Protein AF-0000000079853922 (afdb_homodimer)

Structure (mmCIF, N/CA/C/O backbone):
data_AF-0000000079853922-model_v1
#
loop_
_entity.id
_entity.type
_entity.pdbx_description
1 polymer 'Peptidase S8/S53 domain-containing protein'
#
loop_
_atom_site.group_PDB
_atom_site.id
_atom_site.type_symbol
_atom_site.label_atom_id
_atom_site.label_alt_id
_atom_site.label_comp_id
_atom_site.label_asym_id
_atom_site.label_entity_id
_atom_site.label_seq_id
_atom_site.pdbx_PDB_ins_code
_atom_site.Cartn_x
_atom_site.Cartn_y
_atom_site.Cartn_z
_atom_site.occupancy
_atom_site.B_iso_or_equiv
_atom_site.auth_seq_id
_atom_site.auth_comp_id
_atom_site.auth_asym_id
_atom_site.auth_atom_id
_atom_site.pdbx_PDB_model_num
ATOM 1 N N . MET A 1 1 ? 7.891 1.274 -28.938 1 81.56 1 MET A N 1
ATOM 2 C CA . MET A 1 1 ? 8.172 0.028 -29.641 1 81.56 1 MET A CA 1
ATOM 3 C C . MET A 1 1 ? 7.41 -0.036 -30.969 1 81.56 1 MET A C 1
ATOM 5 O O . MET A 1 1 ? 6.238 0.341 -31.031 1 81.56 1 MET A O 1
ATOM 9 N N . THR A 1 2 ? 8.117 -0.356 -32.031 1 81.31 2 THR A N 1
ATOM 10 C CA . THR A 1 2 ? 7.52 -0.467 -33.344 1 81.31 2 THR A CA 1
ATOM 11 C C . THR A 1 2 ? 7.25 -1.928 -33.719 1 81.31 2 THR A C 1
ATOM 13 O O . THR A 1 2 ? 7.727 -2.834 -33.031 1 81.31 2 THR A O 1
ATOM 16 N N . GLN A 1 3 ? 6.52 -2.18 -34.688 1 82.19 3 GLN A N 1
ATOM 17 C CA . GLN A 1 3 ? 6.23 -3.521 -35.188 1 82.19 3 GLN A CA 1
ATOM 18 C C . GLN A 1 3 ? 7.508 -4.246 -35.594 1 82.19 3 GLN A C 1
ATOM 20 O O . GLN A 1 3 ? 7.613 -5.465 -35.469 1 82.19 3 GLN A O 1
ATOM 25 N N . GLU A 1 4 ? 8.453 -3.459 -35.969 1 83.44 4 GLU A N 1
ATOM 26 C CA . GLU A 1 4 ? 9.711 -4.047 -36.406 1 83.44 4 GLU A CA 1
ATOM 27 C C . GLU A 1 4 ? 10.539 -4.555 -35.25 1 83.44 4 GLU A C 1
ATOM 29 O O . GLU A 1 4 ? 11.359 -5.461 -35.406 1 83.44 4 GLU A O 1
ATOM 34 N N . GLU A 1 5 ? 10.164 -4.07 -34.094 1 90.94 5 GLU A N 1
ATOM 35 C CA . GLU A 1 5 ? 11 -4.379 -32.938 1 90.94 5 GLU A CA 1
ATOM 36 C C . GLU A 1 5 ? 10.336 -5.41 -32.031 1 90.94 5 GLU A C 1
ATOM 38 O O . GLU A 1 5 ? 10.914 -5.82 -31.031 1 90.94 5 GLU A O 1
ATOM 43 N N . LYS A 1 6 ? 9.242 -5.914 -32.438 1 91.94 6 LYS A N 1
ATOM 44 C CA . LYS A 1 6 ? 8.445 -6.766 -31.562 1 91.94 6 LYS A CA 1
ATOM 45 C C . LYS A 1 6 ? 9.156 -8.086 -31.297 1 91.94 6 LYS A C 1
ATOM 47 O O . LYS A 1 6 ? 8.914 -8.734 -30.281 1 91.94 6 LYS A O 1
ATOM 52 N N . TYR A 1 7 ? 10.094 -8.461 -32.188 1 92.5 7 TYR A N 1
ATOM 53 C CA . TYR A 1 7 ? 10.789 -9.727 -32 1 92.5 7 TYR A CA 1
ATOM 54 C C . TYR A 1 7 ? 11.617 -9.727 -30.719 1 92.5 7 TYR A C 1
ATOM 56 O O . TYR A 1 7 ? 11.945 -10.781 -30.172 1 92.5 7 TYR A O 1
ATOM 64 N N . LYS A 1 8 ? 11.945 -8.578 -30.172 1 96 8 LYS A N 1
ATOM 65 C CA . LYS A 1 8 ? 12.766 -8.453 -28.984 1 96 8 LYS A CA 1
ATOM 66 C C . LYS A 1 8 ? 12.031 -8.977 -27.75 1 96 8 LYS A C 1
ATOM 68 O O . LYS A 1 8 ? 12.656 -9.297 -26.734 1 96 8 LYS A O 1
ATOM 73 N N . ILE A 1 9 ? 10.719 -9.062 -27.875 1 96.44 9 ILE A N 1
ATOM 74 C CA . ILE A 1 9 ? 9.883 -9.477 -26.75 1 96.44 9 ILE A CA 1
ATOM 75 C C . ILE A 1 9 ? 10.102 -10.953 -26.453 1 96.44 9 ILE A C 1
ATOM 77 O O . ILE A 1 9 ? 10.109 -11.375 -25.297 1 96.44 9 ILE A O 1
ATOM 81 N N . ILE A 1 10 ? 10.375 -11.758 -27.484 1 94.81 10 ILE A N 1
ATOM 82 C CA . ILE A 1 10 ? 10.453 -13.203 -27.297 1 94.81 10 ILE A CA 1
ATOM 83 C C . ILE A 1 10 ? 11.883 -13.68 -27.531 1 94.81 10 ILE A C 1
ATOM 85 O O . ILE A 1 10 ? 12.234 -14.812 -27.188 1 94.81 10 ILE A O 1
ATOM 89 N N . ASN A 1 11 ? 12.781 -12.828 -28.094 1 95.69 11 ASN A N 1
ATOM 90 C CA . ASN A 1 11 ? 14.141 -13.195 -28.484 1 95.69 11 ASN A CA 1
ATOM 91 C C . ASN A 1 11 ? 15.055 -13.289 -27.266 1 95.69 11 ASN A C 1
ATOM 93 O O . ASN A 1 11 ? 15.133 -12.352 -26.469 1 95.69 11 ASN A O 1
ATOM 97 N N . ASN A 1 12 ? 15.758 -14.367 -27.141 1 96.69 12 ASN A N 1
ATOM 98 C CA . ASN A 1 12 ? 16.609 -14.633 -25.984 1 96.69 12 ASN A CA 1
ATOM 99 C C . ASN A 1 12 ? 17.891 -13.805 -26.031 1 96.69 12 ASN A C 1
ATOM 101 O O . ASN A 1 12 ? 18.609 -13.711 -25.031 1 96.69 12 ASN A O 1
ATOM 105 N N . ASP A 1 13 ? 18.141 -13.141 -27.094 1 96.44 13 ASP A N 1
ATOM 106 C CA . ASP A 1 13 ? 19.297 -12.266 -27.188 1 96.44 13 ASP A CA 1
ATOM 107 C C . ASP A 1 13 ? 19.031 -10.922 -26.5 1 96.44 13 ASP A C 1
ATOM 109 O O . ASP A 1 13 ? 19.953 -10.117 -26.344 1 96.44 13 ASP A O 1
ATOM 113 N N . TYR A 1 14 ? 17.797 -10.758 -26.125 1 97.12 14 TYR A N 1
ATOM 114 C CA . TYR A 1 14 ? 17.406 -9.57 -25.375 1 97.12 14 TYR A CA 1
ATOM 115 C C . TYR A 1 14 ? 16.844 -9.945 -24 1 97.12 14 TYR A C 1
ATOM 117 O O . TYR A 1 14 ? 16.219 -10.992 -23.844 1 97.12 14 TYR A O 1
ATOM 125 N N . THR A 1 15 ? 17.156 -9.133 -23.016 1 97.62 15 THR A N 1
ATOM 126 C CA . THR A 1 15 ? 16.578 -9.312 -21.688 1 97.62 15 THR A CA 1
ATOM 127 C C . THR A 1 15 ? 15.531 -8.242 -21.406 1 97.62 15 THR A C 1
ATOM 129 O O . THR A 1 15 ? 15.492 -7.211 -22.078 1 97.62 15 THR A O 1
ATOM 132 N N . ASP A 1 16 ? 14.586 -8.586 -20.594 1 98.12 16 ASP A N 1
ATOM 133 C CA . ASP A 1 16 ? 13.547 -7.66 -20.172 1 98.12 16 ASP A CA 1
ATOM 134 C C . ASP A 1 16 ? 13.93 -6.977 -18.859 1 98.12 16 ASP A C 1
ATOM 136 O O . ASP A 1 16 ? 14.281 -7.645 -17.875 1 98.12 16 ASP A O 1
ATOM 140 N N . LEU A 1 17 ? 13.859 -5.641 -18.797 1 97.69 17 LEU A N 1
ATOM 141 C CA . LEU A 1 17 ? 14.148 -4.883 -17.578 1 97.69 17 LEU A CA 1
ATOM 142 C C . LEU A 1 17 ? 13.016 -3.908 -17.266 1 97.69 17 LEU A C 1
ATOM 144 O O . LEU A 1 17 ? 12.484 -3.258 -18.172 1 97.69 17 LEU A O 1
ATOM 148 N N . TYR A 1 18 ? 12.68 -3.805 -16.031 1 96.06 18 TYR A N 1
ATOM 149 C CA . TYR A 1 18 ? 11.625 -2.885 -15.609 1 96.06 18 TYR A CA 1
ATOM 150 C C . TYR A 1 18 ? 12.125 -1.445 -15.617 1 96.06 18 TYR A C 1
ATOM 152 O O . TYR A 1 18 ? 13.258 -1.172 -15.211 1 96.06 18 TYR A O 1
ATOM 160 N N . ILE A 1 19 ? 11.281 -0.617 -16.094 1 92.88 19 ILE A N 1
ATOM 161 C CA . ILE A 1 19 ? 11.406 0.821 -15.883 1 92.88 19 ILE A CA 1
ATOM 162 C C . ILE A 1 19 ? 10.18 1.348 -15.141 1 92.88 19 ILE A C 1
ATOM 164 O O . ILE A 1 19 ? 9.055 1.264 -15.648 1 92.88 19 ILE A O 1
ATOM 168 N N . GLU A 1 20 ? 10.398 1.761 -13.969 1 87.38 20 GLU A N 1
ATOM 169 C CA . GLU A 1 20 ? 9.328 2.457 -13.258 1 87.38 20 GLU A CA 1
ATOM 170 C C . GLU A 1 20 ? 9.328 3.949 -13.578 1 87.38 20 GLU A C 1
ATOM 172 O O . GLU A 1 20 ? 9.914 4.75 -12.852 1 87.38 20 GLU A O 1
ATOM 177 N N . HIS A 1 21 ? 8.57 4.332 -14.602 1 84 21 HIS A N 1
ATOM 178 C CA . HIS A 1 21 ? 8.672 5.684 -15.141 1 84 21 HIS A CA 1
ATOM 179 C C . HIS A 1 21 ? 7.641 6.605 -14.508 1 84 21 HIS A C 1
ATOM 181 O O . HIS A 1 21 ? 7.812 7.828 -14.5 1 84 21 HIS A O 1
ATOM 187 N N . ASN A 1 22 ? 6.598 6.02 -13.945 1 75.19 22 ASN A N 1
ATOM 188 C CA . ASN A 1 22 ? 5.559 6.812 -13.297 1 75.19 22 ASN A CA 1
ATOM 189 C C . ASN A 1 22 ? 5.211 8.055 -14.109 1 75.19 22 ASN A C 1
ATOM 191 O O . ASN A 1 22 ? 5.207 9.164 -13.586 1 75.19 22 ASN A O 1
ATOM 195 N N . ARG A 1 23 ? 5.047 7.98 -15.305 1 71.81 23 ARG A N 1
ATOM 196 C CA . ARG A 1 23 ? 4.625 8.984 -16.281 1 71.81 23 ARG A CA 1
ATOM 197 C C . ARG A 1 23 ? 5.742 9.992 -16.531 1 71.81 23 ARG A C 1
ATOM 199 O O . ARG A 1 23 ? 5.508 11.039 -17.156 1 71.81 23 ARG A O 1
ATOM 206 N N . ASN A 1 24 ? 6.898 9.773 -16 1 74.44 24 ASN A N 1
ATOM 207 C CA . ASN A 1 24 ? 8.055 10.602 -16.312 1 74.44 24 ASN A CA 1
ATOM 208 C C . ASN A 1 24 ? 8.828 10.062 -17.516 1 74.44 24 ASN A C 1
ATOM 210 O O . ASN A 1 24 ? 9.586 9.102 -17.391 1 74.44 24 ASN A O 1
ATOM 214 N N . GLU A 1 25 ? 8.773 10.734 -18.547 1 78.19 25 GLU A N 1
ATOM 215 C CA . GLU A 1 25 ? 9.344 10.273 -19.812 1 78.19 25 GLU A CA 1
ATOM 216 C C . GLU A 1 25 ? 10.867 10.234 -19.75 1 78.19 25 GLU A C 1
ATOM 218 O O . GLU A 1 25 ? 11.508 9.461 -20.469 1 78.19 25 GLU A O 1
ATOM 223 N N . LYS A 1 26 ? 11.406 10.953 -18.891 1 76.62 26 LYS A N 1
ATOM 224 C CA . LYS A 1 26 ? 12.859 11.008 -18.781 1 76.62 26 LYS A CA 1
ATOM 225 C C . LYS A 1 26 ? 13.43 9.688 -18.281 1 76.62 26 LYS A C 1
ATOM 227 O O . LYS A 1 26 ? 14.57 9.336 -18.578 1 76.62 26 LYS A O 1
ATOM 232 N N . LEU A 1 27 ? 12.594 9.008 -17.625 1 81.25 27 LEU A N 1
ATOM 233 C CA . LEU A 1 27 ? 13.055 7.762 -17.031 1 81.25 27 LEU A CA 1
ATOM 234 C C . LEU A 1 27 ? 13 6.617 -18.031 1 81.25 27 LEU A C 1
ATOM 236 O O . LEU A 1 27 ? 13.594 5.559 -17.812 1 81.25 27 LEU A O 1
ATOM 240 N N . LEU A 1 28 ? 12.391 6.848 -19.141 1 87.94 28 LEU A N 1
ATOM 241 C CA . LEU A 1 28 ? 12.203 5.789 -20.125 1 87.94 28 LEU A CA 1
ATOM 242 C C . LEU A 1 28 ? 13.516 5.461 -20.828 1 87.94 28 LEU A C 1
ATOM 244 O O . LEU A 1 28 ? 13.656 4.395 -21.438 1 87.94 28 LEU A O 1
ATOM 248 N N . ASN A 1 29 ? 14.539 6.336 -20.688 1 86.12 29 ASN A N 1
ATOM 249 C CA . ASN A 1 29 ? 15.82 6.121 -21.359 1 86.12 29 ASN A CA 1
ATOM 250 C C . ASN A 1 29 ? 16.891 5.66 -20.375 1 86.12 29 ASN A C 1
ATOM 252 O O . ASN A 1 29 ? 18.078 5.902 -20.578 1 86.12 29 ASN A O 1
ATOM 256 N N . ARG A 1 30 ? 16.516 4.941 -19.453 1 86.31 30 ARG A N 1
ATOM 257 C CA . ARG A 1 30 ? 17.375 4.516 -18.344 1 86.31 30 ARG A CA 1
ATOM 258 C C . ARG A 1 30 ? 18.453 3.549 -18.844 1 86.31 30 ARG A C 1
ATOM 260 O O . ARG A 1 30 ? 19.562 3.518 -18.297 1 86.31 30 ARG A O 1
ATOM 267 N N . PHE A 1 31 ? 18.094 2.73 -19.859 1 91.25 31 PHE A N 1
ATOM 268 C CA . PHE A 1 31 ? 19.016 1.698 -20.328 1 91.25 31 PHE A CA 1
ATOM 269 C C . PHE A 1 31 ? 19.516 2.016 -21.719 1 91.25 31 PHE A C 1
ATOM 271 O O . PHE A 1 31 ? 18.719 2.172 -22.656 1 91.25 31 PHE A O 1
ATOM 278 N N . PRO A 1 32 ? 20.797 2.088 -21.875 1 85.5 32 PRO A N 1
ATOM 279 C CA . PRO A 1 32 ? 21.359 2.369 -23.203 1 85.5 32 PRO A CA 1
ATOM 280 C C . PRO A 1 32 ? 20.969 1.316 -24.234 1 85.5 32 PRO A C 1
ATOM 282 O O . PRO A 1 32 ? 21.031 0.117 -23.969 1 85.5 32 PRO A O 1
ATOM 285 N N . GLY A 1 33 ? 20.531 1.77 -25.406 1 85.69 33 GLY A N 1
ATOM 286 C CA . GLY A 1 33 ? 20.219 0.858 -26.5 1 85.69 33 GLY A CA 1
ATOM 287 C C . GLY A 1 33 ? 18.922 0.102 -26.297 1 85.69 33 GLY A C 1
ATOM 288 O O . GLY A 1 33 ? 18.641 -0.872 -27 1 85.69 33 GLY A O 1
ATOM 289 N N . ALA A 1 34 ? 18.141 0.57 -25.422 1 93.31 34 ALA A N 1
ATOM 290 C CA . ALA A 1 34 ? 16.938 -0.164 -25.047 1 93.31 34 ALA A CA 1
ATOM 291 C C . ALA A 1 34 ? 15.773 0.194 -25.969 1 93.31 34 ALA A C 1
ATOM 293 O O . ALA A 1 34 ? 15.719 1.301 -26.516 1 93.31 34 ALA A O 1
ATOM 294 N N . THR A 1 35 ? 14.93 -0.746 -26.312 1 95.62 35 THR A N 1
ATOM 295 C CA . THR A 1 35 ? 13.586 -0.524 -26.828 1 95.62 35 THR A CA 1
ATOM 296 C C . THR A 1 35 ? 12.562 -0.535 -25.688 1 95.62 35 THR A C 1
ATOM 298 O O . THR A 1 35 ? 12.398 -1.547 -25.016 1 95.62 35 THR A O 1
ATOM 301 N N . THR A 1 36 ? 11.93 0.55 -25.531 1 95.5 36 THR A N 1
ATOM 302 C CA . THR A 1 36 ? 11.016 0.705 -24.406 1 95.5 36 THR A CA 1
ATOM 303 C C . THR A 1 36 ? 9.586 0.366 -24.812 1 95.5 36 THR A C 1
ATOM 305 O O . THR A 1 36 ? 9.109 0.815 -25.859 1 95.5 36 THR A O 1
ATOM 308 N N . HIS A 1 37 ? 8.969 -0.46 -24.062 1 96.19 37 HIS A N 1
ATOM 309 C CA . HIS A 1 37 ? 7.59 -0.913 -24.234 1 96.19 37 HIS A CA 1
ATOM 310 C C . HIS A 1 37 ? 6.738 -0.54 -23.031 1 96.19 37 HIS A C 1
ATOM 312 O O . HIS A 1 37 ? 6.797 -1.203 -21.984 1 96.19 37 HIS A O 1
ATOM 318 N N . ILE A 1 38 ? 5.914 0.5 -23.156 1 94.5 38 ILE A N 1
ATOM 319 C CA . ILE A 1 38 ? 5.141 1.031 -22.031 1 94.5 38 ILE A CA 1
ATOM 320 C C . ILE A 1 38 ? 3.963 0.107 -21.734 1 94.5 38 ILE A C 1
ATOM 322 O O . ILE A 1 38 ? 3.164 -0.2 -22.625 1 94.5 38 ILE A O 1
ATOM 326 N N . ILE A 1 39 ? 3.82 -0.369 -20.531 1 93.88 39 ILE A N 1
ATOM 327 C CA . ILE A 1 39 ? 2.719 -1.229 -20.109 1 93.88 39 ILE A CA 1
ATOM 328 C C . ILE A 1 39 ? 1.538 -0.373 -19.656 1 93.88 39 ILE A C 1
ATOM 330 O O . ILE A 1 39 ? 0.407 -0.578 -20.109 1 93.88 39 ILE A O 1
ATOM 334 N N . ASN A 1 40 ? 1.861 0.572 -18.797 1 88.44 40 ASN A N 1
ATOM 335 C CA . ASN A 1 40 ? 0.858 1.459 -18.219 1 88.44 40 ASN A CA 1
ATOM 336 C C . ASN A 1 40 ? 1.485 2.746 -17.688 1 88.44 40 ASN A C 1
ATOM 338 O O . ASN A 1 40 ? 2.594 3.109 -18.078 1 88.44 40 ASN A O 1
ATOM 342 N N . ALA A 1 41 ? 0.818 3.418 -16.859 1 78.38 41 ALA A N 1
ATOM 343 C CA . ALA A 1 41 ? 1.266 4.73 -16.406 1 78.38 41 ALA A CA 1
ATOM 344 C C . ALA A 1 41 ? 2.453 4.602 -15.453 1 78.38 41 ALA A C 1
ATOM 346 O O . ALA A 1 41 ? 3.209 5.559 -15.258 1 78.38 41 ALA A O 1
ATOM 347 N N . ARG A 1 42 ? 2.709 3.422 -14.891 1 83.5 42 ARG A N 1
ATOM 348 C CA . ARG A 1 42 ? 3.746 3.25 -13.883 1 83.5 42 ARG A CA 1
ATOM 349 C C . ARG A 1 42 ? 4.953 2.512 -14.453 1 83.5 42 ARG A C 1
ATOM 351 O O . ARG A 1 42 ? 6.098 2.879 -14.18 1 83.5 42 ARG A O 1
ATOM 358 N N . TYR A 1 43 ? 4.688 1.486 -15.281 1 91.56 43 TYR A N 1
ATOM 359 C CA . TYR A 1 43 ? 5.781 0.596 -15.648 1 91.56 43 TYR A CA 1
ATOM 360 C C . TYR A 1 43 ? 5.961 0.542 -17.156 1 91.56 43 TYR A C 1
ATOM 362 O O . TYR A 1 43 ? 4.988 0.633 -17.906 1 91.56 43 TYR A O 1
ATOM 370 N N . ALA A 1 44 ? 7.121 0.404 -17.578 1 95.44 44 ALA A N 1
ATOM 371 C CA . ALA A 1 44 ? 7.543 0.019 -18.922 1 95.44 44 ALA A CA 1
ATOM 372 C C . ALA A 1 44 ? 8.586 -1.089 -18.875 1 95.44 44 ALA A C 1
ATOM 374 O O . ALA A 1 44 ? 9.18 -1.352 -17.828 1 95.44 44 ALA A O 1
ATOM 375 N N . ILE A 1 45 ? 8.703 -1.8 -19.922 1 97.12 45 ILE A N 1
ATOM 376 C CA . ILE A 1 45 ? 9.75 -2.809 -20.06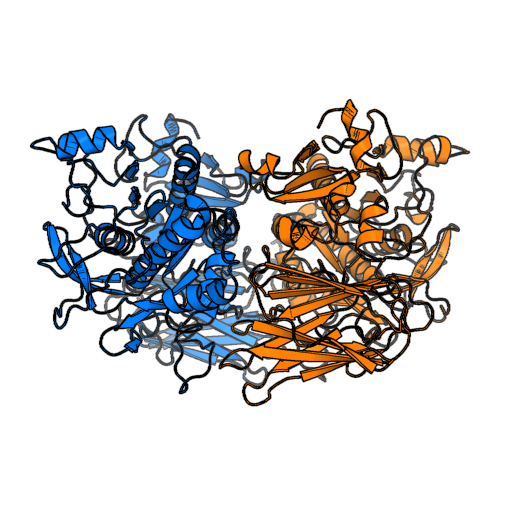2 1 97.12 45 ILE A CA 1
ATOM 377 C C . ILE A 1 45 ? 10.766 -2.359 -21.109 1 97.12 45 ILE A C 1
ATOM 379 O O . ILE A 1 45 ? 10.391 -1.943 -22.203 1 97.12 45 ILE A O 1
ATOM 383 N N . ALA A 1 46 ? 11.984 -2.438 -20.75 1 97.19 46 ALA A N 1
ATOM 384 C CA . ALA A 1 46 ? 13.078 -2.221 -21.688 1 97.19 46 ALA A CA 1
ATOM 385 C C . ALA A 1 46 ? 13.625 -3.547 -22.219 1 97.19 46 ALA A C 1
ATOM 387 O O . ALA A 1 46 ? 13.977 -4.43 -21.422 1 97.19 46 ALA A O 1
ATOM 388 N N . TYR A 1 47 ? 13.602 -3.705 -23.484 1 97.88 47 TYR A N 1
ATOM 389 C CA . TYR A 1 47 ? 14.305 -4.816 -24.125 1 97.88 47 TYR A CA 1
ATOM 390 C C . TYR A 1 47 ? 15.727 -4.418 -24.484 1 97.88 47 TYR A C 1
ATOM 392 O O . TYR A 1 47 ? 15.93 -3.562 -25.359 1 97.88 47 TYR A O 1
ATOM 400 N N . VAL A 1 48 ? 16.672 -5.078 -23.828 1 97.19 48 VAL A N 1
ATOM 401 C CA . VAL A 1 48 ? 18.078 -4.703 -23.953 1 97.19 48 VAL A CA 1
ATOM 402 C C . VAL A 1 48 ? 18.906 -5.926 -24.328 1 97.19 48 VAL A C 1
ATOM 404 O O . VAL A 1 48 ? 18.594 -7.047 -23.922 1 97.19 48 VAL A O 1
ATOM 407 N N . PRO A 1 49 ? 19.938 -5.676 -25.125 1 96.62 49 PRO A N 1
ATOM 408 C CA . PRO A 1 49 ? 20.797 -6.816 -25.438 1 96.62 49 PRO A CA 1
ATOM 409 C C . PRO A 1 49 ? 21.297 -7.52 -24.172 1 96.62 49 PRO A C 1
ATOM 411 O O . PRO A 1 49 ? 21.625 -6.863 -23.188 1 96.62 49 PRO A O 1
ATOM 414 N N . VAL A 1 50 ? 21.406 -8.852 -24.25 1 96.25 50 VAL A N 1
ATOM 415 C CA . VAL A 1 50 ? 21.609 -9.719 -23.094 1 96.25 50 VAL A CA 1
ATOM 416 C C . VAL A 1 50 ? 22.969 -9.43 -22.469 1 96.25 50 VAL A C 1
ATOM 418 O O . VAL A 1 50 ? 23.188 -9.688 -21.281 1 96.25 50 VAL A O 1
ATOM 421 N N . ASP A 1 51 ? 23.875 -8.789 -23.078 1 95.12 51 ASP A N 1
ATOM 422 C CA . ASP A 1 51 ? 25.219 -8.516 -22.578 1 95.12 51 ASP A CA 1
ATOM 423 C C . ASP A 1 51 ? 25.188 -7.594 -21.359 1 95.12 51 ASP A C 1
ATOM 425 O O . ASP A 1 51 ? 26.156 -7.523 -20.609 1 95.12 51 ASP A O 1
ATOM 429 N N . ILE A 1 52 ? 24.062 -6.957 -21.219 1 95.25 52 ILE A N 1
ATOM 430 C CA . ILE A 1 52 ? 23.906 -6.043 -20.094 1 95.25 52 ILE A CA 1
ATOM 431 C C . ILE A 1 52 ? 23.938 -6.832 -18.781 1 95.25 52 ILE A C 1
ATOM 433 O O . ILE A 1 52 ? 24.266 -6.285 -17.719 1 95.25 52 ILE A O 1
ATOM 437 N N . LEU A 1 53 ? 23.547 -8.148 -18.844 1 94.88 53 LEU A N 1
ATOM 438 C CA . LEU A 1 53 ? 23.5 -9 -17.656 1 94.88 53 LEU A CA 1
ATOM 439 C C . LEU A 1 53 ? 24.891 -9.531 -17.312 1 94.88 53 LEU A C 1
ATOM 441 O O . LEU A 1 53 ? 25.125 -10.742 -17.344 1 94.88 53 LEU A O 1
ATOM 445 N N . ASP A 1 54 ? 25.719 -8.609 -16.891 1 92.19 54 ASP A N 1
ATOM 446 C CA . ASP A 1 54 ? 27.047 -9.008 -16.469 1 92.19 54 ASP A CA 1
ATOM 447 C C . ASP A 1 54 ? 27.156 -9.039 -14.953 1 92.19 54 ASP A C 1
ATOM 449 O O . ASP A 1 54 ? 26.141 -8.961 -14.25 1 92.19 54 ASP A O 1
ATOM 453 N N . LYS A 1 55 ? 28.312 -9.289 -14.406 1 89.94 55 LYS A N 1
ATOM 454 C CA . LYS A 1 55 ? 28.516 -9.477 -12.977 1 89.94 55 LYS A CA 1
ATOM 455 C C . LYS A 1 55 ? 28.234 -8.188 -12.211 1 89.94 55 LYS A C 1
ATOM 457 O O . LYS A 1 55 ? 28.016 -8.219 -10.992 1 89.94 55 LYS A O 1
ATOM 462 N N . ASN A 1 56 ? 28.188 -7.031 -12.938 1 91.56 56 ASN A N 1
ATOM 463 C CA . ASN A 1 56 ? 27.984 -5.742 -12.281 1 91.56 56 ASN A CA 1
ATOM 464 C C . ASN A 1 56 ? 26.562 -5.246 -12.422 1 91.56 56 ASN A C 1
ATOM 466 O O . ASN A 1 56 ? 26.234 -4.141 -11.992 1 91.56 56 ASN A O 1
ATOM 470 N N . PHE A 1 57 ? 25.734 -6.078 -12.953 1 93.06 57 PHE A N 1
ATOM 471 C CA . PHE A 1 57 ? 24.406 -5.625 -13.328 1 93.06 57 PHE A CA 1
ATOM 472 C C . PHE A 1 57 ? 23.656 -5.094 -12.117 1 93.06 57 PHE A C 1
ATOM 474 O O . PHE A 1 57 ? 23.094 -3.994 -12.148 1 93.06 57 PHE A O 1
ATOM 481 N N . ILE A 1 58 ? 23.672 -5.836 -11.055 1 92.56 58 ILE A N 1
ATOM 482 C CA . ILE A 1 58 ? 22.875 -5.48 -9.883 1 92.56 58 ILE A CA 1
ATOM 483 C C . ILE A 1 58 ? 23.391 -4.172 -9.281 1 92.56 58 ILE A C 1
ATOM 485 O O . ILE A 1 58 ? 22.609 -3.326 -8.852 1 92.56 58 ILE A O 1
ATOM 489 N N . ARG A 1 59 ? 24.641 -4.055 -9.25 1 87.75 59 ARG A N 1
ATOM 490 C CA . ARG A 1 59 ? 25.25 -2.836 -8.727 1 87.75 59 ARG A CA 1
ATOM 491 C C . ARG A 1 59 ? 24.859 -1.624 -9.562 1 87.75 59 ARG A C 1
ATOM 493 O O . ARG A 1 59 ? 24.578 -0.553 -9.023 1 87.75 59 ARG A O 1
ATOM 500 N N . LYS A 1 60 ? 24.828 -1.846 -10.875 1 86.81 60 LYS A N 1
ATOM 501 C CA . LYS A 1 60 ? 24.625 -0.741 -11.812 1 86.81 60 LYS A CA 1
ATOM 502 C C . LYS A 1 60 ? 23.156 -0.359 -11.906 1 86.81 60 LYS A C 1
ATOM 504 O O . LYS A 1 60 ? 22.812 0.825 -11.984 1 86.81 60 LYS A O 1
ATOM 509 N N . TYR A 1 61 ? 22.281 -1.37 -11.891 1 89.44 61 TYR A N 1
ATOM 510 C CA . TYR A 1 61 ? 20.906 -1.073 -12.281 1 89.44 61 TYR A CA 1
ATOM 511 C C . TYR A 1 61 ? 19.922 -1.483 -11.195 1 89.44 61 TYR A C 1
ATOM 513 O O . TYR A 1 61 ? 18.766 -1.093 -11.227 1 89.44 61 TYR A O 1
ATOM 521 N N . GLY A 1 62 ? 20.375 -2.258 -10.242 1 90.25 62 GLY A N 1
ATOM 522 C CA . GLY A 1 62 ? 19.516 -2.631 -9.133 1 90.25 62 GLY A CA 1
ATOM 523 C C . GLY A 1 62 ? 18.828 -3.967 -9.336 1 90.25 62 GLY A C 1
ATOM 524 O O . GLY A 1 62 ? 18.516 -4.34 -10.469 1 90.25 62 GLY A O 1
ATOM 525 N N . TYR A 1 63 ? 18.484 -4.602 -8.266 1 93.69 63 TYR A N 1
ATOM 526 C CA . TYR A 1 63 ? 17.844 -5.914 -8.258 1 93.69 63 TYR A CA 1
ATOM 527 C C . TYR A 1 63 ? 16.422 -5.828 -8.766 1 93.69 63 TYR A C 1
ATOM 529 O O . TYR A 1 63 ? 15.953 -6.711 -9.492 1 93.69 63 TYR A O 1
ATOM 537 N N . SER A 1 64 ? 15.758 -4.746 -8.508 1 90.75 64 SER A N 1
ATOM 538 C CA . SER A 1 64 ? 14.328 -4.609 -8.781 1 90.75 64 SER A CA 1
ATOM 539 C C . SER A 1 64 ? 14.07 -4.359 -10.258 1 90.75 64 SER A C 1
ATOM 541 O O . SER A 1 64 ? 12.914 -4.375 -10.703 1 90.75 64 SER A O 1
ATOM 543 N N . THR A 1 65 ? 15.094 -4.16 -11.016 1 94.06 65 THR A N 1
ATOM 544 C CA . THR A 1 65 ? 14.914 -3.953 -12.445 1 94.06 65 THR A CA 1
ATOM 545 C C . THR A 1 65 ? 14.703 -5.285 -13.164 1 94.06 65 THR A C 1
ATOM 547 O O . THR A 1 65 ? 14.203 -5.316 -14.289 1 94.06 65 THR A O 1
ATOM 550 N N . LEU A 1 66 ? 15.109 -6.332 -12.508 1 96.62 66 LEU A N 1
ATOM 551 C CA . LEU A 1 66 ? 14.945 -7.656 -13.102 1 96.62 66 LEU A CA 1
ATOM 552 C C . LEU A 1 66 ? 13.562 -8.219 -12.805 1 96.62 66 LEU A C 1
ATOM 554 O O . LEU A 1 66 ? 13.07 -8.117 -11.68 1 96.62 66 LEU A O 1
ATOM 558 N N . PRO A 1 67 ? 12.945 -8.773 -13.812 1 97.81 67 PRO A N 1
ATOM 559 C CA . PRO A 1 67 ? 11.727 -9.523 -13.523 1 97.81 67 PRO A CA 1
ATOM 560 C C . PRO A 1 67 ? 11.961 -10.68 -12.555 1 97.81 67 PRO A C 1
ATOM 562 O O . PRO A 1 67 ? 13.008 -11.328 -12.602 1 97.81 67 PRO A O 1
ATOM 565 N N . ARG A 1 68 ? 10.992 -10.891 -11.719 1 97.75 68 ARG A N 1
ATOM 566 C CA . ARG A 1 68 ? 11.016 -12.086 -10.883 1 97.75 68 ARG A CA 1
ATOM 567 C C . ARG A 1 68 ? 10.508 -13.305 -11.648 1 97.75 68 ARG A C 1
ATOM 569 O O . ARG A 1 68 ? 9.711 -13.164 -12.586 1 97.75 68 ARG A O 1
ATOM 576 N N . LEU A 1 69 ? 10.969 -14.422 -11.258 1 98.62 69 LEU A N 1
ATOM 577 C CA . LEU A 1 69 ? 10.602 -15.664 -11.922 1 98.62 69 LEU A CA 1
ATOM 578 C C . LEU A 1 69 ? 9.633 -16.469 -11.07 1 98.62 69 LEU A C 1
ATOM 580 O O . LEU A 1 69 ? 9.828 -16.594 -9.859 1 98.62 69 LEU A O 1
ATOM 584 N N . TYR A 1 70 ? 8.609 -16.984 -11.688 1 98.62 70 TYR A N 1
ATOM 585 C CA . TYR A 1 70 ? 7.492 -17.609 -11 1 98.62 70 TYR A CA 1
ATOM 586 C C . TYR A 1 70 ? 7.371 -19.078 -11.391 1 98.62 70 TYR A C 1
ATOM 588 O O . TYR A 1 70 ? 7.57 -19.438 -12.555 1 98.62 70 TYR A O 1
ATOM 596 N N . GLY A 1 71 ? 7.059 -19.906 -10.406 1 98.25 71 GLY A N 1
ATOM 597 C CA . GLY A 1 71 ? 6.73 -21.312 -10.609 1 98.25 71 GLY A CA 1
ATOM 598 C C . GLY A 1 71 ? 5.293 -21.641 -10.258 1 98.25 71 GLY A C 1
ATOM 599 O O . GLY A 1 71 ? 4.539 -20.766 -9.812 1 98.25 71 GLY A O 1
ATOM 600 N N . LEU A 1 72 ? 4.906 -22.859 -10.492 1 97.75 72 LEU A N 1
ATOM 601 C CA . LEU A 1 72 ? 3.537 -23.328 -10.281 1 97.75 72 LEU A CA 1
ATOM 602 C C . LEU A 1 72 ? 3.33 -23.766 -8.836 1 97.75 72 LEU A C 1
ATOM 604 O O . LEU A 1 72 ? 4.262 -24.266 -8.195 1 97.75 72 LEU A O 1
ATOM 608 N N . THR A 1 73 ? 2.109 -23.656 -8.305 1 96.19 73 THR A N 1
ATOM 609 C CA . THR A 1 73 ? 1.895 -23.906 -6.887 1 96.19 73 THR A CA 1
ATOM 610 C C . THR A 1 73 ? 0.937 -25.078 -6.68 1 96.19 73 THR A C 1
ATOM 612 O O . THR A 1 73 ? 0.231 -25.125 -5.672 1 96.19 73 THR A O 1
ATOM 615 N N . SER A 1 74 ? 0.794 -25.906 -7.668 1 91.5 74 SER A N 1
ATOM 616 C CA . SER A 1 74 ? 0.046 -27.141 -7.551 1 91.5 74 SER A CA 1
ATOM 617 C C . SER A 1 74 ? 0.633 -28.234 -8.445 1 91.5 74 SER A C 1
ATOM 619 O O . SER A 1 74 ? 1.287 -27.922 -9.453 1 91.5 74 SER A O 1
ATOM 621 N N . LYS A 1 75 ? 0.445 -29.438 -8.039 1 86.06 75 LYS A N 1
ATOM 622 C CA . LYS A 1 75 ? 0.939 -30.578 -8.805 1 86.06 75 LYS A CA 1
ATOM 623 C C . LYS A 1 75 ? -0.004 -31.781 -8.688 1 86.06 75 LYS A C 1
ATOM 625 O O . LYS A 1 75 ? -0.718 -31.906 -7.688 1 86.06 75 LYS A O 1
ATOM 630 N N . VAL A 1 76 ? -0.049 -32.594 -9.734 1 79.19 76 VAL A N 1
ATOM 631 C CA . VAL A 1 76 ? -0.844 -33.812 -9.758 1 79.19 76 VAL A CA 1
ATOM 632 C C . VAL A 1 76 ? -0.362 -34.75 -8.672 1 79.19 76 VAL A C 1
ATOM 634 O O . VAL A 1 76 ? 0.844 -34.906 -8.453 1 79.19 76 VAL A O 1
ATOM 637 N N . ALA A 1 77 ? -1.473 -35.094 -7.879 1 69.25 77 ALA A N 1
ATOM 638 C CA . ALA A 1 77 ? -1.162 -36.031 -6.805 1 69.25 77 ALA A CA 1
ATOM 639 C C . ALA A 1 77 ? -1.219 -37.469 -7.309 1 69.25 77 ALA A C 1
ATOM 641 O O . ALA A 1 77 ? -1.999 -37.781 -8.211 1 69.25 77 ALA A O 1
ATOM 642 N N . LEU A 1 78 ? -0.228 -38.312 -7.23 1 49.88 78 LEU A N 1
ATOM 643 C CA . LEU A 1 78 ? -0.248 -39.688 -7.648 1 49.88 78 LEU A CA 1
ATOM 644 C C . LEU A 1 78 ? -1.339 -40.469 -6.914 1 49.88 78 LEU A C 1
ATOM 646 O O . LEU A 1 78 ? -1.837 -41.469 -7.414 1 49.88 78 LEU A O 1
ATOM 650 N N . GLU A 1 79 ? -1.735 -40.156 -5.598 1 45.03 79 GLU A N 1
ATOM 651 C CA . GLU A 1 79 ? -2.516 -41.125 -4.832 1 45.03 79 GLU A CA 1
ATOM 652 C C . GLU A 1 79 ? -3.984 -40.719 -4.758 1 45.03 79 GLU A C 1
ATOM 654 O O . GLU A 1 79 ? -4.297 -39.594 -4.426 1 45.03 79 GLU A O 1
ATOM 659 N N . SER A 1 80 ? -4.859 -41.25 -5.594 1 42.66 80 SER A N 1
ATOM 660 C CA . SER A 1 80 ? -6.277 -41.094 -5.891 1 42.66 80 SER A CA 1
ATOM 661 C C . SER A 1 80 ? -7.141 -41.375 -4.668 1 42.66 80 SER A C 1
ATOM 663 O O . SER A 1 80 ? -8.211 -41.969 -4.793 1 42.66 80 SER A O 1
ATOM 665 N N . THR A 1 81 ? -6.785 -41.438 -3.441 1 40.59 81 THR A N 1
ATOM 666 C CA . THR A 1 81 ? -7.832 -42.219 -2.785 1 40.59 81 THR A CA 1
ATOM 667 C C . THR A 1 81 ? -9.18 -41.5 -2.877 1 40.59 81 THR A C 1
ATOM 669 O O . THR A 1 81 ? -10.164 -42.094 -3.322 1 40.59 81 THR A O 1
ATOM 672 N N . ARG A 1 82 ? -9.672 -40.906 -1.756 1 42.03 82 ARG A N 1
ATOM 673 C CA . ARG A 1 82 ? -11.055 -40.5 -1.508 1 42.03 82 ARG A CA 1
ATOM 674 C C . ARG A 1 82 ? -11.305 -39.062 -1.932 1 42.03 82 ARG A C 1
ATOM 676 O O . ARG A 1 82 ? -10.594 -38.156 -1.511 1 42.03 82 ARG A O 1
ATOM 683 N N . VAL A 1 83 ? -11.852 -38.906 -3.168 1 45.94 83 VAL A N 1
ATOM 684 C CA . VAL A 1 83 ? -12.18 -37.688 -3.922 1 45.94 83 VAL A CA 1
ATOM 685 C C . VAL A 1 83 ? -13.352 -36.969 -3.26 1 45.94 83 VAL A C 1
ATOM 687 O O . VAL A 1 83 ? -14.375 -37.594 -2.941 1 45.94 83 VAL A O 1
ATOM 690 N N . HIS A 1 84 ? -13.125 -35.844 -2.529 1 46.75 84 HIS A N 1
ATOM 691 C CA . HIS A 1 84 ? -14.242 -35.094 -1.965 1 46.75 84 HIS A CA 1
ATOM 692 C C . HIS A 1 84 ? -14.852 -34.156 -3 1 46.75 84 HIS A C 1
ATOM 694 O O . HIS A 1 84 ? -14.133 -33.531 -3.797 1 46.75 84 HIS A O 1
ATOM 700 N N . ARG A 1 85 ? -16.188 -34.281 -3.158 1 45.5 85 ARG A N 1
ATOM 701 C CA . ARG A 1 85 ? -17.047 -33.438 -4.004 1 45.5 85 ARG A CA 1
ATOM 702 C C . ARG A 1 85 ? -17.047 -32 -3.529 1 45.5 85 ARG A C 1
ATOM 704 O O . ARG A 1 85 ? -17.344 -31.719 -2.363 1 45.5 85 ARG A O 1
ATOM 711 N N . LEU A 1 86 ? -16.281 -31.188 -4.168 1 47.81 86 LEU A N 1
ATOM 712 C CA . LEU A 1 86 ? -16.516 -29.781 -3.914 1 47.81 86 LEU A CA 1
ATOM 713 C C . LEU A 1 86 ? -17.953 -29.391 -4.27 1 47.81 86 LEU A C 1
ATOM 715 O O . LEU A 1 86 ? -18.391 -29.609 -5.398 1 47.81 86 LEU A O 1
ATOM 719 N N . ARG A 1 87 ? -18.984 -29.812 -3.535 1 47.09 87 ARG A N 1
ATOM 720 C CA . ARG A 1 87 ? -20.375 -29.531 -3.887 1 47.09 87 ARG A CA 1
ATOM 721 C C . ARG A 1 87 ? -20.625 -28.016 -3.908 1 47.09 87 ARG A C 1
ATOM 723 O O . ARG A 1 87 ? -19.953 -27.266 -3.197 1 47.09 87 ARG A O 1
ATOM 730 N N . ALA A 1 88 ? -21.391 -27.703 -5.012 1 49.47 88 ALA A N 1
ATOM 731 C CA . ALA A 1 88 ? -22.062 -26.422 -5.109 1 49.47 88 ALA A CA 1
ATOM 732 C C . ALA A 1 88 ? -22.625 -25.984 -3.762 1 49.47 88 ALA A C 1
ATOM 734 O O . ALA A 1 88 ? -23.047 -26.828 -2.965 1 49.47 88 ALA A O 1
ATOM 735 N N . ILE A 1 89 ? -22.172 -24.859 -3.174 1 51.44 89 ILE A N 1
ATOM 736 C CA . ILE A 1 89 ? -22.734 -24.312 -1.945 1 51.44 89 ILE A CA 1
ATOM 737 C C . ILE A 1 89 ? -24.266 -24.406 -2 1 51.44 89 ILE A C 1
ATOM 739 O O . ILE A 1 89 ? -24.891 -23.766 -2.848 1 51.44 89 ILE A O 1
ATOM 743 N N . PRO A 1 90 ? -24.891 -25.5 -1.344 1 51.28 90 PRO A N 1
ATOM 744 C CA . PRO A 1 90 ? -26.344 -25.625 -1.316 1 51.28 90 PRO A CA 1
ATOM 745 C C . PRO A 1 90 ? -27.047 -24.344 -0.851 1 51.28 90 PRO A C 1
ATOM 747 O O . PRO A 1 90 ? -26.5 -23.609 -0.012 1 51.28 90 PRO A O 1
ATOM 750 N N . GLY A 1 91 ? -28.016 -23.938 -1.601 1 54.59 91 GLY A N 1
ATOM 751 C CA . GLY A 1 91 ? -28.969 -22.984 -1.053 1 54.59 91 GLY A CA 1
ATOM 752 C C . GLY A 1 91 ? -28.938 -21.641 -1.748 1 54.59 91 GLY A C 1
ATOM 753 O O . GLY A 1 91 ? -29.859 -20.844 -1.616 1 54.59 91 GLY A O 1
ATOM 754 N N . PHE A 1 92 ? -27.688 -21.391 -2.268 1 66.5 92 PHE A N 1
ATOM 755 C CA . PHE A 1 92 ? -27.734 -20.094 -2.92 1 66.5 92 PHE A CA 1
ATOM 756 C C . PHE A 1 92 ? -27.828 -20.25 -4.434 1 66.5 92 PHE A C 1
ATOM 758 O O . PHE A 1 92 ? -27.297 -21.203 -4.996 1 66.5 92 PHE A O 1
ATOM 765 N N . ASN A 1 93 ? -28.828 -20.062 -5.047 1 81.19 93 ASN A N 1
ATOM 766 C CA . ASN A 1 93 ? -29.016 -20.109 -6.492 1 81.19 93 ASN A CA 1
ATOM 767 C C . ASN A 1 93 ? -27.953 -19.281 -7.215 1 81.19 93 ASN A C 1
ATOM 769 O O . ASN A 1 93 ? -28.281 -18.469 -8.094 1 81.19 93 ASN A O 1
ATOM 773 N N . LEU A 1 94 ? -26.625 -19.406 -6.68 1 89.06 94 LEU A N 1
ATOM 774 C CA . LEU A 1 94 ? -25.516 -18.719 -7.328 1 89.06 94 LEU A CA 1
ATOM 775 C C . LEU A 1 94 ? -24.594 -19.719 -8.047 1 89.06 94 LEU A C 1
ATOM 777 O O . LEU A 1 94 ? -24.109 -20.672 -7.434 1 89.06 94 LEU A O 1
ATOM 781 N N . ARG A 1 95 ? -24.328 -19.5 -9.289 1 92.81 95 ARG A N 1
ATOM 782 C CA . ARG A 1 95 ? -23.5 -20.422 -10.07 1 92.81 95 ARG A CA 1
ATOM 783 C C . ARG A 1 95 ? -22.5 -19.656 -10.93 1 92.81 95 ARG A C 1
ATOM 785 O O . ARG A 1 95 ? -21.875 -20.234 -11.828 1 92.81 95 ARG A O 1
ATOM 792 N N . GLY A 1 96 ? -22.375 -18.391 -10.758 1 95.25 96 GLY A N 1
ATOM 793 C CA . GLY A 1 96 ? -21.406 -17.562 -11.469 1 95.25 96 GLY A CA 1
ATOM 794 C C . GLY A 1 96 ? -21.953 -16.984 -12.758 1 95.25 96 GLY A C 1
ATOM 795 O O . GLY A 1 96 ? -21.188 -16.562 -13.625 1 95.25 96 GLY A O 1
ATOM 796 N N . LYS A 1 97 ? -23.281 -17 -12.852 1 95.06 97 LYS A N 1
ATOM 797 C CA . LYS A 1 97 ? -23.906 -16.453 -14.047 1 95.06 97 LYS A CA 1
ATOM 798 C C . LYS A 1 97 ? -23.656 -14.945 -14.148 1 95.06 97 LYS A C 1
ATOM 800 O O . LYS A 1 97 ? -23.859 -14.211 -13.188 1 95.06 97 LYS A O 1
ATOM 805 N N . GLY A 1 98 ? -23.234 -14.57 -15.297 1 97.31 98 GLY A N 1
ATOM 806 C CA . GLY A 1 98 ? -23.016 -13.148 -15.531 1 97.31 98 GLY A CA 1
ATOM 807 C C . GLY A 1 98 ? -21.672 -12.664 -15.023 1 97.31 98 GLY A C 1
ATOM 808 O O . GLY A 1 98 ? -21.406 -11.461 -15.008 1 97.31 98 GLY A O 1
ATOM 809 N N . VAL A 1 99 ? -20.844 -13.57 -14.594 1 98.12 99 VAL A N 1
ATOM 810 C CA . VAL A 1 99 ? -19.531 -13.227 -14.062 1 98.12 99 VAL A CA 1
ATOM 811 C C . VAL A 1 99 ? -18.438 -13.883 -14.906 1 98.12 99 VAL A C 1
ATOM 813 O O . VAL A 1 99 ? -18.656 -14.938 -15.508 1 98.12 99 VAL A O 1
ATOM 816 N N . LEU A 1 100 ? -17.328 -13.172 -15.016 1 98.81 100 LEU A N 1
ATOM 817 C CA . LEU A 1 100 ? -16.141 -13.734 -15.648 1 98.81 100 LEU A CA 1
ATOM 818 C C . LEU A 1 100 ? -15.195 -14.32 -14.609 1 98.81 100 LEU A C 1
ATOM 820 O O . LEU A 1 100 ? -15.039 -13.75 -13.523 1 98.81 100 LEU A O 1
ATOM 824 N N . VAL A 1 101 ? -14.68 -15.453 -14.867 1 98.69 101 VAL A N 1
ATOM 825 C CA . VAL A 1 101 ? -13.484 -15.914 -14.164 1 98.69 101 VAL A CA 1
ATOM 826 C C . VAL A 1 101 ? -12.281 -15.867 -15.109 1 98.69 101 VAL A C 1
ATOM 828 O O . VAL A 1 101 ? -12.422 -16.078 -16.312 1 98.69 101 VAL A O 1
ATOM 831 N N . ALA A 1 102 ? -11.141 -15.516 -14.586 1 98.88 102 ALA A N 1
ATOM 832 C CA . ALA A 1 102 ? -9.953 -15.359 -15.422 1 98.88 102 ALA A CA 1
ATOM 833 C C . ALA A 1 102 ? -8.758 -16.109 -14.828 1 98.88 102 ALA A C 1
ATOM 835 O O . ALA A 1 102 ? -8.578 -16.125 -13.609 1 98.88 102 ALA A O 1
ATOM 836 N N . ILE A 1 103 ? -7.961 -16.719 -15.727 1 98.75 103 ILE A N 1
ATOM 837 C CA . ILE A 1 103 ? -6.785 -17.484 -15.312 1 98.75 103 ILE A CA 1
ATOM 838 C C . ILE A 1 103 ? -5.566 -17 -16.109 1 98.75 103 ILE A C 1
ATOM 840 O O . ILE A 1 103 ? -5.672 -16.688 -17.297 1 98.75 103 ILE A O 1
ATOM 844 N N . ILE A 1 104 ? -4.5 -16.75 -15.445 1 98.75 104 ILE A N 1
ATOM 845 C CA . ILE A 1 104 ? -3.174 -16.516 -16 1 98.75 104 ILE A CA 1
ATOM 846 C C . ILE A 1 104 ? -2.244 -17.672 -15.633 1 98.75 104 ILE A C 1
ATOM 848 O O . ILE A 1 104 ? -1.805 -17.781 -14.484 1 98.75 104 ILE A O 1
ATOM 852 N N . ASP A 1 105 ? -1.942 -18.453 -16.594 1 98.56 105 ASP A N 1
ATOM 853 C CA . ASP A 1 105 ? -1.316 -19.719 -16.234 1 98.56 105 ASP A CA 1
ATOM 854 C C . ASP A 1 105 ? -0.722 -20.406 -17.469 1 98.56 105 ASP A C 1
ATOM 856 O O . ASP A 1 105 ? -0.127 -19.75 -18.328 1 98.56 105 ASP A O 1
ATOM 860 N N . THR A 1 106 ? -0.804 -21.781 -17.484 1 98.44 106 THR A N 1
ATOM 861 C CA . THR A 1 106 ? -0.157 -22.594 -18.5 1 98.44 106 THR A CA 1
ATOM 862 C C . THR A 1 106 ? -1.082 -22.781 -19.703 1 98.44 106 THR A C 1
ATOM 864 O O . THR A 1 106 ? -0.734 -23.484 -20.656 1 98.44 106 THR A O 1
ATOM 867 N N . GLY A 1 107 ? -2.232 -22.141 -19.703 1 98.31 107 GLY A N 1
ATOM 868 C CA . GLY A 1 107 ? -3.24 -22.328 -20.734 1 98.31 107 GLY A CA 1
ATOM 869 C C . GLY A 1 107 ? -4.41 -23.188 -20.266 1 98.31 107 GLY A C 1
ATOM 870 O O . GLY A 1 107 ? -4.547 -23.453 -19.078 1 98.31 107 GLY A O 1
ATOM 871 N N . VAL A 1 108 ? -5.301 -23.453 -21.203 1 98.56 108 VAL A N 1
ATOM 872 C CA . VAL A 1 108 ? -6.465 -24.297 -20.922 1 98.56 108 VAL A CA 1
ATOM 873 C C . VAL A 1 108 ? -6.77 -25.156 -22.141 1 98.56 108 VAL A C 1
ATOM 875 O O . VAL A 1 108 ? -6.656 -24.703 -23.281 1 98.56 108 VAL A O 1
ATOM 878 N N . ASP A 1 109 ? -7.031 -26.406 -21.844 1 98.38 109 ASP A N 1
ATOM 879 C CA . ASP A 1 109 ? -7.547 -27.266 -22.906 1 98.38 109 ASP A CA 1
ATOM 880 C C . ASP A 1 109 ? -8.984 -26.891 -23.266 1 98.38 109 ASP A C 1
ATOM 882 O O . ASP A 1 109 ? -9.93 -27.5 -22.75 1 98.38 109 ASP A O 1
ATOM 886 N N . TYR A 1 110 ? -9.094 -26.016 -24.266 1 98.44 110 TYR A N 1
ATOM 887 C CA . TYR A 1 110 ? -10.398 -25.453 -24.594 1 98.44 110 TYR A CA 1
ATOM 888 C C . TYR A 1 110 ? -11.305 -26.5 -25.234 1 98.44 110 TYR A C 1
ATOM 890 O O . TYR A 1 110 ? -12.516 -26.297 -25.344 1 98.44 110 TYR A O 1
ATOM 898 N N . THR A 1 111 ? -10.758 -27.656 -25.609 1 97.75 111 THR A N 1
ATOM 899 C CA . THR A 1 111 ? -11.547 -28.703 -26.234 1 97.75 111 THR A CA 1
ATOM 900 C C . THR A 1 111 ? -12.156 -29.625 -25.156 1 97.75 111 THR A C 1
ATOM 902 O O . THR A 1 111 ? -12.969 -30.484 -25.469 1 97.75 111 THR A O 1
ATOM 905 N N . ASN A 1 112 ? -11.695 -29.5 -23.922 1 97.62 112 ASN A N 1
ATOM 906 C CA . ASN A 1 112 ? -12.25 -30.297 -22.828 1 97.62 112 ASN A CA 1
ATOM 907 C C . ASN A 1 112 ? -13.75 -30.047 -22.656 1 97.62 112 ASN A C 1
ATOM 909 O O . ASN A 1 112 ? -14.188 -28.906 -22.594 1 97.62 112 ASN A O 1
ATOM 913 N N . PRO A 1 113 ? -14.555 -31.062 -22.547 1 96.88 113 PRO A N 1
ATOM 914 C CA . PRO A 1 113 ? -16.016 -30.922 -22.5 1 96.88 113 PRO A CA 1
ATOM 915 C C . PRO A 1 113 ? -16.484 -30.047 -21.328 1 96.88 113 PRO A C 1
ATOM 917 O O . PRO A 1 113 ? -17.531 -29.422 -21.422 1 96.88 113 PRO A O 1
ATOM 920 N N . ILE A 1 114 ? -15.766 -30.016 -20.25 1 96.94 114 ILE A N 1
ATOM 921 C CA . ILE A 1 114 ? -16.203 -29.266 -19.078 1 96.94 114 ILE A CA 1
ATOM 922 C C . ILE A 1 114 ? -16.125 -27.766 -19.359 1 96.94 114 ILE A C 1
ATOM 924 O O . ILE A 1 114 ? -16.656 -26.969 -18.578 1 96.94 114 ILE A O 1
ATOM 928 N N . PHE A 1 115 ? -15.477 -27.375 -20.469 1 98.44 115 PHE A N 1
ATOM 929 C CA . PHE A 1 115 ? -15.383 -25.953 -20.812 1 98.44 115 PHE A CA 1
ATOM 930 C C . PHE A 1 115 ? -16.297 -25.625 -22 1 98.44 115 PHE A C 1
ATOM 932 O O . PHE A 1 115 ? -16.203 -24.547 -22.578 1 98.44 115 PHE A O 1
ATOM 939 N N . ILE A 1 116 ? -17.094 -26.547 -22.391 1 97.88 116 ILE A N 1
ATOM 940 C CA . ILE A 1 116 ? -18.078 -26.406 -23.453 1 97.88 116 ILE A CA 1
ATOM 941 C C . ILE A 1 116 ? -19.484 -26.453 -22.875 1 97.88 116 ILE A C 1
ATOM 943 O O . ILE A 1 116 ? -19.812 -27.344 -22.094 1 97.88 116 ILE A O 1
ATOM 947 N N . ARG A 1 117 ? -20.281 -25.547 -23.219 1 96.94 117 ARG A N 1
ATOM 948 C CA . ARG A 1 117 ? -21.641 -25.484 -22.719 1 96.94 117 ARG A CA 1
ATOM 949 C C . ARG A 1 117 ? -22.516 -26.562 -23.344 1 96.94 117 ARG A C 1
ATOM 951 O O . ARG A 1 117 ? -22.125 -27.188 -24.328 1 96.94 117 ARG A O 1
ATOM 958 N N . GLU A 1 118 ? -23.703 -26.703 -22.828 1 94.19 118 GLU A N 1
ATOM 959 C CA . GLU A 1 118 ? -24.641 -27.719 -23.312 1 94.19 118 GLU A CA 1
ATOM 960 C C . GLU A 1 118 ? -25.031 -27.469 -24.766 1 94.19 118 GLU A C 1
ATOM 962 O O . GLU A 1 118 ? -25.281 -28.406 -25.516 1 94.19 118 GLU A O 1
ATOM 967 N N . ASP A 1 119 ? -25 -26.234 -25.156 1 95.75 119 ASP A N 1
ATOM 968 C CA . ASP A 1 119 ? -25.406 -25.891 -26.516 1 95.75 119 ASP A CA 1
ATOM 969 C C . ASP A 1 119 ? -24.25 -26.016 -27.5 1 95.75 119 ASP A C 1
ATOM 971 O O . ASP A 1 119 ? -24.359 -25.672 -28.672 1 95.75 119 ASP A O 1
ATOM 975 N N . GLY A 1 120 ? -23.094 -26.391 -26.969 1 95.75 120 GLY A N 1
ATOM 976 C CA . GLY A 1 120 ? -21.953 -26.641 -27.812 1 95.75 120 GLY A CA 1
ATOM 977 C C . GLY A 1 120 ? -21.031 -25.438 -27.953 1 95.75 120 GLY A C 1
ATOM 978 O O . GLY A 1 120 ? -20.031 -25.5 -28.656 1 95.75 120 GLY A O 1
ATOM 979 N N . THR A 1 121 ? -21.359 -24.406 -27.281 1 97.62 121 THR A N 1
ATOM 980 C CA . THR A 1 121 ? -20.531 -23.203 -27.359 1 97.62 121 THR A CA 1
ATOM 981 C C . THR A 1 121 ? -19.484 -23.188 -26.25 1 97.62 121 THR A C 1
ATOM 983 O O . THR A 1 121 ? -19.672 -23.828 -25.203 1 97.62 121 THR A O 1
ATOM 986 N N . SER A 1 122 ? -18.484 -22.5 -26.484 1 98.69 122 SER A N 1
ATOM 987 C CA . SER A 1 122 ? -17.375 -22.422 -25.531 1 98.69 122 SER A CA 1
ATOM 988 C C . SER A 1 122 ? -17.734 -21.531 -24.344 1 98.69 122 SER A C 1
ATOM 990 O O . SER A 1 122 ? -18.359 -20.484 -24.516 1 98.69 122 SER A O 1
ATOM 992 N N . LYS A 1 123 ? -17.266 -21.906 -23.156 1 98.56 123 LYS A N 1
ATOM 993 C CA . LYS A 1 123 ? -17.328 -21.047 -21.984 1 98.56 123 LYS A CA 1
ATOM 994 C C . LYS A 1 123 ? -16.25 -19.969 -22.047 1 98.56 123 LYS A C 1
ATOM 996 O O . LYS A 1 123 ? -16.328 -18.953 -21.344 1 98.56 123 LYS A O 1
ATOM 1001 N N . ILE A 1 124 ? -15.18 -20.203 -22.828 1 98.88 124 ILE A N 1
ATOM 1002 C CA . ILE A 1 124 ? -14.062 -19.281 -22.953 1 98.88 124 ILE A CA 1
ATOM 1003 C C . ILE A 1 124 ? -14.422 -18.172 -23.938 1 98.88 124 ILE A C 1
ATOM 1005 O O . ILE A 1 124 ? -14.68 -18.438 -25.125 1 98.88 124 ILE A O 1
ATOM 1009 N N . ILE A 1 125 ? -14.359 -16.953 -23.484 1 98.62 125 ILE A N 1
ATOM 1010 C CA . ILE A 1 125 ? -14.805 -15.859 -24.328 1 98.62 125 ILE A CA 1
ATOM 1011 C C . ILE A 1 125 ? -13.594 -15.203 -25 1 98.62 125 ILE A C 1
ATOM 1013 O O . ILE A 1 125 ? -13.734 -14.57 -26.047 1 98.62 125 ILE A O 1
ATOM 1017 N N . ARG A 1 126 ? -12.469 -15.242 -24.344 1 98.69 126 ARG A N 1
ATOM 1018 C CA . ARG A 1 126 ? -11.203 -14.766 -24.906 1 98.69 126 ARG A CA 1
ATOM 1019 C C . ARG A 1 126 ? -10.039 -15.617 -24.422 1 98.69 126 ARG A C 1
ATOM 1021 O O . ARG A 1 126 ? -10.008 -16.047 -23.281 1 98.69 126 ARG A O 1
ATOM 1028 N N . LEU A 1 127 ? -9.133 -15.93 -25.328 1 98.88 127 LEU A N 1
ATOM 1029 C CA . LEU A 1 127 ? -7.914 -16.672 -25.047 1 98.88 127 LEU A CA 1
ATOM 1030 C C . LEU A 1 127 ? -6.699 -15.984 -25.641 1 98.88 127 LEU A C 1
ATOM 1032 O O . LEU A 1 127 ? -6.641 -15.773 -26.859 1 98.88 127 LEU A O 1
ATOM 1036 N N . TRP A 1 128 ? -5.793 -15.508 -24.797 1 98.88 128 TRP A N 1
ATOM 1037 C CA . TRP A 1 128 ? -4.516 -14.969 -25.266 1 98.88 128 TRP A CA 1
ATOM 1038 C C . TRP A 1 128 ? -3.387 -15.969 -25.031 1 98.88 128 TRP A C 1
ATOM 1040 O O . TRP A 1 128 ? -3.053 -16.281 -23.875 1 98.88 128 TRP A O 1
ATOM 1050 N N . ASP A 1 129 ? -2.844 -16.531 -26.062 1 98.88 129 ASP A N 1
ATOM 1051 C CA . ASP A 1 129 ? -1.671 -17.406 -25.984 1 98.88 129 ASP A CA 1
ATOM 1052 C C . ASP A 1 129 ? -0.395 -16.625 -26.312 1 98.88 129 ASP A C 1
ATOM 1054 O O . ASP A 1 129 ? -0.138 -16.312 -27.484 1 98.88 129 ASP A O 1
ATOM 1058 N N . GLN A 1 130 ? 0.405 -16.422 -25.328 1 98.38 130 GLN A N 1
ATOM 1059 C CA . GLN A 1 130 ? 1.608 -15.609 -25.484 1 98.38 130 GLN A CA 1
ATOM 1060 C C . GLN A 1 130 ? 2.686 -16.359 -26.25 1 98.38 130 GLN A C 1
ATOM 1062 O O . GLN A 1 130 ? 3.672 -15.766 -26.703 1 98.38 130 GLN A O 1
ATOM 1067 N N . THR A 1 131 ? 2.518 -17.656 -26.469 1 97.56 131 THR A N 1
ATOM 1068 C CA . THR A 1 131 ? 3.559 -18.484 -27.062 1 97.56 131 THR A CA 1
ATOM 1069 C C . THR A 1 131 ? 3.398 -18.578 -28.578 1 97.56 131 THR A C 1
ATOM 1071 O O . THR A 1 131 ? 4.297 -19.047 -29.281 1 97.56 131 THR A O 1
ATOM 1074 N N . ILE A 1 132 ? 2.25 -18.172 -29.031 1 97.31 132 ILE A N 1
ATOM 1075 C CA . ILE A 1 132 ? 1.981 -18.281 -30.453 1 97.31 132 ILE A CA 1
ATOM 1076 C C . ILE A 1 132 ? 2.182 -16.922 -31.125 1 97.31 132 ILE A C 1
ATOM 1078 O O . ILE A 1 132 ? 1.387 -16 -30.922 1 97.31 132 ILE A O 1
ATOM 1082 N N . ASP A 1 133 ? 3.139 -16.797 -31.938 1 91 133 ASP A N 1
ATOM 1083 C CA . ASP A 1 133 ? 3.461 -15.531 -32.594 1 91 133 ASP A CA 1
ATOM 1084 C C . ASP A 1 133 ? 2.496 -15.242 -33.75 1 91 133 ASP A C 1
ATOM 1086 O O . ASP A 1 133 ? 2.102 -16.156 -34.469 1 91 133 ASP A O 1
ATOM 1090 N N . SER A 1 134 ? 2.127 -14.031 -33.781 1 90.31 134 SER A N 1
ATOM 1091 C CA . SER A 1 134 ? 1.273 -13.594 -34.875 1 90.31 134 SER A CA 1
ATOM 1092 C C . SER A 1 134 ? 1.667 -12.203 -35.375 1 90.31 134 SER A C 1
ATOM 1094 O O . SER A 1 134 ? 2.359 -11.469 -34.656 1 90.31 134 SER A O 1
ATOM 1096 N N . LEU A 1 135 ? 1.276 -11.867 -36.562 1 85.81 135 LEU A N 1
ATOM 1097 C CA . LEU A 1 135 ? 1.605 -10.57 -37.156 1 85.81 135 LEU A CA 1
ATOM 1098 C C . LEU A 1 135 ? 0.723 -9.477 -36.594 1 85.81 135 LEU A C 1
ATOM 1100 O O . LEU A 1 135 ? 1.209 -8.383 -36.25 1 85.81 135 LEU A O 1
ATOM 1104 N N . ASP A 1 136 ? -0.547 -9.758 -36.406 1 89.75 136 ASP A N 1
ATOM 1105 C CA . ASP A 1 136 ? -1.41 -8.648 -36 1 89.75 136 ASP A CA 1
ATOM 1106 C C . ASP A 1 136 ? -2.588 -9.141 -35.156 1 89.75 136 ASP A C 1
ATOM 1108 O O . ASP A 1 136 ? -3.6 -8.445 -35.031 1 89.75 136 ASP A O 1
ATOM 1112 N N . HIS A 1 137 ? -2.533 -10.281 -34.656 1 94.31 137 HIS A N 1
ATOM 1113 C CA . HIS A 1 137 ? -3.66 -10.82 -33.906 1 94.31 137 HIS A CA 1
ATOM 1114 C C . HIS A 1 137 ? -3.355 -10.859 -32.406 1 94.31 137 HIS A C 1
ATOM 1116 O O . HIS A 1 137 ? -3.9 -11.695 -31.688 1 94.31 137 HIS A O 1
ATOM 1122 N N . TYR A 1 138 ? -2.398 -10.078 -32 1 95.88 138 TYR A N 1
ATOM 1123 C CA . TYR A 1 138 ? -2.111 -9.938 -30.578 1 95.88 138 TYR A CA 1
ATOM 1124 C C . TYR A 1 138 ? -3.01 -8.883 -29.938 1 95.88 138 TYR A C 1
ATOM 1126 O O . TYR A 1 138 ? -3.561 -8.023 -30.641 1 95.88 138 TYR A O 1
ATOM 1134 N N . PRO A 1 139 ? -3.248 -8.969 -28.594 1 95.88 139 PRO A N 1
ATOM 1135 C CA . PRO A 1 139 ? -4.031 -7.926 -27.922 1 95.88 139 PRO A CA 1
ATOM 1136 C C . PRO A 1 139 ? -3.443 -6.531 -28.125 1 95.88 139 PRO A C 1
ATOM 1138 O O . PRO A 1 139 ? -2.223 -6.379 -28.234 1 95.88 139 PRO A O 1
ATOM 1141 N N . LYS A 1 140 ? -4.227 -5.527 -28.047 1 91.19 140 LYS A N 1
ATOM 1142 C CA . LYS A 1 140 ? -3.838 -4.145 -28.297 1 91.19 140 LYS A CA 1
ATOM 1143 C C . LYS A 1 140 ? -2.676 -3.729 -27.406 1 91.19 140 LYS A C 1
ATOM 1145 O O . LYS A 1 140 ? -2.691 -3.986 -26.203 1 91.19 140 LYS A O 1
ATOM 1150 N N . ASP A 1 141 ? -1.62 -3.213 -27.906 1 89.94 141 ASP A N 1
ATOM 1151 C CA . ASP A 1 141 ? -0.501 -2.547 -27.25 1 89.94 141 ASP A CA 1
ATOM 1152 C C . ASP A 1 141 ? 0.51 -3.562 -26.719 1 89.94 141 ASP A C 1
ATOM 1154 O O . ASP A 1 141 ? 1.559 -3.186 -26.188 1 89.94 141 ASP A O 1
ATOM 1158 N N . THR A 1 142 ? 0.247 -4.914 -26.922 1 94.69 142 THR A N 1
ATOM 1159 C CA . THR A 1 142 ? 1.149 -5.898 -26.344 1 94.69 142 THR A CA 1
ATOM 1160 C C . THR A 1 142 ? 2.238 -6.293 -27.328 1 94.69 142 THR A C 1
ATOM 1162 O O . THR A 1 142 ? 3.375 -6.566 -26.938 1 94.69 142 THR A O 1
ATOM 1165 N N . PHE A 1 143 ? 1.892 -6.516 -28.656 1 95 143 PHE A N 1
ATOM 1166 C CA . PHE A 1 143 ? 2.785 -6.746 -29.781 1 95 143 PHE A CA 1
ATOM 1167 C C . PHE A 1 143 ? 3.316 -8.172 -29.766 1 95 143 PHE A C 1
ATOM 1169 O O . PHE A 1 143 ? 4.332 -8.469 -30.406 1 95 143 PHE A O 1
ATOM 1176 N N . TYR A 1 144 ? 2.729 -9.102 -29 1 96.12 144 TYR A N 1
ATOM 1177 C CA . TYR A 1 144 ? 3.172 -10.484 -29.031 1 96.12 144 TYR A CA 1
ATOM 1178 C C . TYR A 1 144 ? 2.029 -11.43 -28.672 1 96.12 144 TYR A C 1
ATOM 1180 O O . TYR A 1 144 ? 0.998 -11 -28.156 1 96.12 144 TYR A O 1
ATOM 1188 N N . GLY A 1 145 ? 2.164 -12.703 -29.016 1 97.38 145 GLY A N 1
ATOM 1189 C CA . GLY A 1 145 ? 1.107 -13.672 -28.781 1 97.38 145 GLY A CA 1
ATOM 1190 C C . GLY A 1 145 ? -0.025 -13.578 -29.781 1 97.38 145 GLY A C 1
ATOM 1191 O O . GLY A 1 145 ? 0.1 -12.891 -30.797 1 97.38 145 GLY A O 1
ATOM 1192 N N . THR A 1 146 ? -1.023 -14.352 -29.547 1 98.44 146 THR A N 1
ATOM 1193 C CA . THR A 1 146 ? -2.211 -14.352 -30.391 1 98.44 146 THR A CA 1
ATOM 1194 C C . THR A 1 146 ? -3.479 -14.453 -29.547 1 98.44 146 THR A C 1
ATOM 1196 O O . THR A 1 146 ? -3.555 -15.273 -28.625 1 98.44 146 THR A O 1
ATOM 1199 N N . GLU A 1 147 ? -4.363 -13.57 -29.828 1 98.56 147 GLU A N 1
ATOM 1200 C CA . GLU A 1 147 ? -5.66 -13.555 -29.156 1 98.56 147 GLU A CA 1
ATOM 1201 C C . GLU A 1 147 ? -6.715 -14.281 -29.984 1 98.56 147 GLU A C 1
ATOM 1203 O O . GLU A 1 147 ? -6.789 -14.102 -31.203 1 98.56 147 GLU A O 1
ATOM 1208 N N . TYR A 1 148 ? -7.484 -15.117 -29.375 1 98.69 148 TYR A N 1
ATOM 1209 C CA . TYR A 1 148 ? -8.578 -15.844 -30.016 1 98.69 148 TYR A CA 1
ATOM 1210 C C . TYR A 1 148 ? -9.914 -15.461 -29.391 1 98.69 148 TYR A C 1
ATOM 1212 O O . TYR A 1 148 ? -10.055 -15.406 -28.172 1 98.69 148 TYR A O 1
ATOM 1220 N N . SER A 1 149 ? -10.914 -15.195 -30.25 1 98.12 149 SER A N 1
ATOM 1221 C CA . SER A 1 149 ? -12.266 -14.859 -29.812 1 98.12 149 SER A CA 1
ATOM 1222 C C . SER A 1 149 ? -13.094 -16.109 -29.562 1 98.12 149 SER A C 1
ATOM 1224 O O . SER A 1 149 ? -12.703 -17.219 -29.984 1 98.12 149 SER A O 1
ATOM 1226 N N . ARG A 1 150 ? -14.227 -15.906 -28.922 1 98.31 150 ARG A N 1
ATOM 1227 C CA . ARG A 1 150 ? -15.148 -17.016 -28.719 1 98.31 150 ARG A CA 1
ATOM 1228 C C . ARG A 1 150 ? -15.602 -17.609 -30.047 1 98.31 150 ARG A C 1
ATOM 1230 O O . ARG A 1 150 ? -15.773 -18.828 -30.156 1 98.31 150 ARG A O 1
ATOM 1237 N N . LYS A 1 151 ? -15.812 -16.75 -31.031 1 98.25 151 LYS A N 1
ATOM 1238 C CA . LYS A 1 151 ? -16.234 -17.203 -32.344 1 98.25 151 LYS A CA 1
ATOM 1239 C C . LYS A 1 151 ? -15.203 -18.156 -32.969 1 98.25 151 LYS A C 1
ATOM 1241 O O . LYS A 1 151 ? -15.562 -19.203 -33.5 1 98.25 151 LYS A O 1
ATOM 1246 N N . GLN A 1 152 ? -13.977 -17.797 -32.844 1 98.44 152 GLN A N 1
ATOM 1247 C CA . GLN A 1 152 ? -12.906 -18.656 -33.375 1 98.44 152 GLN A CA 1
ATOM 1248 C C . GLN A 1 152 ? -12.844 -19.969 -32.594 1 98.44 152 GLN A C 1
ATOM 1250 O O . GLN A 1 152 ? -12.648 -21.031 -33.219 1 98.44 152 GLN A O 1
ATOM 1255 N N . ILE A 1 153 ? -13 -19.906 -31.359 1 98.75 153 ILE A N 1
ATOM 1256 C CA . ILE A 1 153 ? -12.938 -21.109 -30.516 1 98.75 153 ILE A CA 1
ATOM 1257 C C . ILE A 1 153 ? -14.117 -22.016 -30.828 1 98.75 153 ILE A C 1
ATOM 1259 O O . ILE A 1 153 ? -13.953 -23.234 -30.922 1 98.75 153 ILE A O 1
ATOM 1263 N N . ASN A 1 154 ? -15.289 -21.438 -31.016 1 98.62 154 ASN A N 1
ATOM 1264 C CA . ASN A 1 154 ? -16.469 -22.203 -31.391 1 98.62 154 ASN A CA 1
ATOM 1265 C C . ASN A 1 154 ? -16.25 -22.922 -32.719 1 98.62 154 ASN A C 1
ATOM 1267 O O . ASN A 1 154 ? -16.625 -24.094 -32.875 1 98.62 154 ASN A O 1
ATOM 1271 N N . ASN A 1 155 ? -15.688 -22.188 -33.625 1 98.5 155 ASN A N 1
ATOM 1272 C CA . ASN A 1 155 ? -15.383 -22.797 -34.906 1 98.5 155 ASN A CA 1
ATOM 1273 C C . ASN A 1 155 ? -14.406 -23.969 -34.75 1 98.5 155 ASN A C 1
ATOM 1275 O O . ASN A 1 155 ? -14.539 -25 -35.438 1 98.5 155 ASN A O 1
ATOM 1279 N N . ALA A 1 156 ? -13.461 -23.797 -33.906 1 98.56 156 ALA A N 1
ATOM 1280 C CA . ALA A 1 156 ? -12.469 -24.828 -33.656 1 98.56 156 ALA A CA 1
ATOM 1281 C C . ALA A 1 156 ? -13.125 -26.062 -33.031 1 98.56 156 ALA A C 1
ATOM 1283 O O . ALA A 1 156 ? -12.844 -27.203 -33.438 1 98.56 156 ALA A O 1
ATOM 1284 N N . ILE A 1 157 ? -13.922 -25.875 -32.062 1 97.56 157 ILE A N 1
ATOM 1285 C CA . ILE A 1 157 ? -14.562 -26.969 -31.344 1 97.56 157 ILE A CA 1
ATOM 1286 C C . ILE A 1 157 ? -15.422 -27.797 -32.312 1 97.56 157 ILE A C 1
ATOM 1288 O O . ILE A 1 157 ? -15.531 -29.016 -32.156 1 97.56 157 ILE A O 1
ATOM 1292 N N . LYS A 1 158 ? -15.984 -27.203 -33.312 1 96.56 158 LYS A N 1
ATOM 1293 C CA . LYS A 1 158 ? -16.875 -27.859 -34.25 1 96.56 158 LYS A CA 1
ATOM 1294 C C . LYS A 1 158 ? -16.078 -28.562 -35.375 1 96.56 158 LYS A C 1
ATOM 1296 O O . LYS A 1 158 ? -16.609 -29.406 -36.062 1 96.56 158 LYS A O 1
ATOM 1301 N N . SER A 1 159 ? -14.891 -28.234 -35.406 1 97 159 SER A N 1
ATOM 1302 C CA . SER A 1 159 ? -14.039 -28.781 -36.438 1 97 159 SER A CA 1
ATOM 1303 C C . SER A 1 159 ? -13.484 -30.141 -36.031 1 97 159 SER A C 1
ATOM 1305 O O . SER A 1 159 ? -13.344 -30.438 -34.844 1 97 159 SER A O 1
ATOM 1307 N N . SER A 1 160 ? -13.102 -30.969 -37.094 1 95.81 160 SER A N 1
ATOM 1308 C CA . SER A 1 160 ? -12.453 -32.25 -36.844 1 95.81 160 SER A CA 1
ATOM 1309 C C . SER A 1 160 ? -11.008 -32.062 -36.375 1 95.81 160 SER A C 1
ATOM 1311 O O . SER A 1 160 ? -10.445 -32.938 -35.719 1 95.81 160 SER A O 1
ATOM 1313 N N . ASN A 1 161 ? -10.484 -30.922 -36.688 1 96.75 161 ASN A N 1
ATOM 1314 C CA . ASN A 1 161 ? -9.133 -30.562 -36.281 1 96.75 161 ASN A CA 1
ATOM 1315 C C . ASN A 1 161 ? -9.102 -29.203 -35.594 1 96.75 161 ASN A C 1
ATOM 1317 O O . ASN A 1 161 ? -8.562 -28.25 -36.156 1 96.75 161 ASN A O 1
ATOM 1321 N N . PRO A 1 162 ? -9.492 -29.156 -34.438 1 97.5 162 PRO A N 1
ATOM 1322 C CA . PRO A 1 162 ? -9.648 -27.875 -33.75 1 97.5 162 PRO A CA 1
ATOM 1323 C C . PRO A 1 162 ? -8.352 -27.062 -33.688 1 97.5 162 PRO A C 1
ATOM 1325 O O . PRO A 1 162 ? -8.383 -25.828 -33.812 1 97.5 162 PRO A O 1
ATOM 1328 N N . TYR A 1 163 ? -7.176 -27.703 -33.656 1 97.56 163 TYR A N 1
ATOM 1329 C CA . TYR A 1 163 ? -5.902 -27.016 -33.438 1 97.56 163 TYR A CA 1
ATOM 1330 C C . TYR A 1 163 ? -5.391 -26.391 -34.719 1 97.56 163 TYR A C 1
ATOM 1332 O O . TYR A 1 163 ? -4.43 -25.625 -34.688 1 97.56 163 TYR A O 1
ATOM 1340 N N . ASP A 1 164 ? -6.047 -26.672 -35.844 1 96.75 164 ASP A N 1
ATOM 1341 C CA . ASP A 1 164 ? -5.75 -25.969 -37.094 1 96.75 164 ASP A CA 1
ATOM 1342 C C . ASP A 1 164 ? -6.301 -24.547 -37.062 1 96.75 164 ASP A C 1
ATOM 1344 O O . ASP A 1 164 ? -5.766 -23.656 -37.719 1 96.75 164 ASP A O 1
ATOM 1348 N N . ILE A 1 165 ? -7.348 -24.359 -36.281 1 97.31 165 ILE A N 1
ATOM 1349 C CA . ILE A 1 165 ? -8.023 -23.078 -36.188 1 97.31 165 ILE A CA 1
ATOM 1350 C C . ILE A 1 165 ? -7.508 -22.312 -35 1 97.31 165 ILE A C 1
ATOM 1352 O O . ILE A 1 165 ? -7.102 -21.141 -35.094 1 97.31 165 ILE A O 1
ATOM 1356 N N . VAL A 1 166 ? -7.484 -22.969 -33.875 1 98.44 166 VAL A N 1
ATOM 1357 C CA . VAL A 1 166 ? -6.926 -22.422 -32.656 1 98.44 166 VAL A CA 1
ATOM 1358 C C . VAL A 1 166 ? -5.852 -23.359 -32.125 1 98.44 166 VAL A C 1
ATOM 1360 O O . VAL A 1 166 ? -6.152 -24.297 -31.375 1 98.44 166 VAL A O 1
ATOM 1363 N N . PRO A 1 167 ? -4.672 -23.078 -32.375 1 98.25 167 PRO A N 1
ATOM 1364 C CA . PRO A 1 167 ? -3.602 -24.016 -32.062 1 98.25 167 PRO A CA 1
ATOM 1365 C C . PRO A 1 167 ? -3.174 -23.938 -30.594 1 98.25 167 PRO A C 1
ATOM 1367 O O . PRO A 1 167 ? -2.207 -24.594 -30.188 1 98.25 167 PRO A O 1
ATOM 1370 N N . SER A 1 168 ? -3.811 -23.219 -29.766 1 98.31 168 SER A N 1
ATOM 1371 C CA . SER A 1 168 ? -3.439 -23.062 -28.359 1 98.31 168 SER A CA 1
ATOM 1372 C C . SER A 1 168 ? -3.705 -24.359 -27.578 1 98.31 168 SER A C 1
ATOM 1374 O O . SER A 1 168 ? -4.812 -24.891 -27.625 1 98.31 168 SER A O 1
ATOM 1376 N N . LYS A 1 169 ? -2.658 -24.875 -26.922 1 97.69 169 LYS A N 1
ATOM 1377 C CA . LYS A 1 169 ? -2.746 -26.078 -26.109 1 97.69 169 LYS A CA 1
ATOM 1378 C C . LYS A 1 169 ? -2.137 -25.859 -24.719 1 97.69 169 LYS A C 1
ATOM 1380 O O . LYS A 1 169 ? -1.139 -25.141 -24.594 1 97.69 169 LYS A O 1
ATOM 1385 N N . ASP A 1 170 ? -2.795 -26.391 -23.734 1 98 170 ASP A N 1
ATOM 1386 C CA . ASP A 1 170 ? -2.17 -26.5 -22.422 1 98 170 ASP A CA 1
ATOM 1387 C C . ASP A 1 170 ? -1.334 -27.766 -22.312 1 98 170 ASP A C 1
ATOM 1389 O O . ASP A 1 170 ? -1.851 -28.828 -21.953 1 98 170 ASP A O 1
ATOM 1393 N N . GLU A 1 171 ? -0.048 -27.641 -22.453 1 96.19 171 GLU A N 1
ATOM 1394 C CA . GLU A 1 171 ? 0.824 -28.812 -22.484 1 96.19 171 GLU A CA 1
ATOM 1395 C C . GLU A 1 171 ? 1.152 -29.297 -21.078 1 96.19 171 GLU A C 1
ATOM 1397 O O . GLU A 1 171 ? 1.505 -30.453 -20.875 1 96.19 171 GLU A O 1
ATOM 1402 N N . ILE A 1 172 ? 1.033 -28.422 -20.094 1 95.94 172 ILE A N 1
ATOM 1403 C CA . ILE A 1 172 ? 1.419 -28.75 -18.734 1 95.94 172 ILE A CA 1
ATOM 1404 C C . ILE A 1 172 ? 0.196 -29.219 -17.953 1 95.94 172 ILE A C 1
ATOM 1406 O O . ILE A 1 172 ? 0.287 -30.156 -17.141 1 95.94 172 ILE A O 1
ATOM 1410 N N . GLY A 1 173 ? -0.934 -28.578 -18.172 1 97 173 GLY A N 1
ATOM 1411 C CA . GLY A 1 173 ? -2.18 -29.016 -17.562 1 97 173 GLY A CA 1
ATOM 1412 C C . GLY A 1 173 ? -2.549 -28.219 -16.328 1 97 173 GLY A C 1
ATOM 1413 O O . GLY A 1 173 ? -3.689 -28.266 -15.859 1 97 173 GLY A O 1
ATOM 1414 N N . HIS A 1 174 ? -1.635 -27.422 -15.766 1 97.81 174 HIS A N 1
ATOM 1415 C CA . HIS A 1 174 ? -1.886 -26.672 -14.539 1 97.81 174 HIS A CA 1
ATOM 1416 C C . HIS A 1 174 ? -3.047 -25.703 -14.711 1 97.81 174 HIS A C 1
ATOM 1418 O O . HIS A 1 174 ? -3.943 -25.641 -13.867 1 97.81 174 HIS A O 1
ATOM 1424 N N . GLY A 1 175 ? -3.047 -24.906 -15.812 1 98.38 175 GLY A N 1
ATOM 1425 C CA . GLY A 1 175 ? -4.137 -23.969 -16.078 1 98.38 175 GLY A CA 1
ATOM 1426 C C . GLY A 1 175 ? -5.473 -24.672 -16.266 1 98.38 175 GLY A C 1
ATOM 1427 O O . GLY A 1 175 ? -6.504 -24.172 -15.82 1 98.38 175 GLY A O 1
ATOM 1428 N N . THR A 1 176 ? -5.441 -25.812 -16.938 1 98.06 176 THR A N 1
ATOM 1429 C CA . THR A 1 176 ? -6.656 -26.594 -17.141 1 98.06 176 THR A CA 1
ATOM 1430 C C . THR A 1 176 ? -7.23 -27.047 -15.805 1 98.06 176 THR A C 1
ATOM 1432 O O . THR A 1 176 ? -8.438 -26.953 -15.57 1 98.06 176 THR A O 1
ATOM 1435 N N . MET A 1 177 ? -6.383 -27.5 -14.93 1 96.81 177 MET A N 1
ATOM 1436 C CA . MET A 1 177 ? -6.805 -27.969 -13.609 1 96.81 177 MET A CA 1
ATOM 1437 C C . MET A 1 177 ? -7.461 -26.828 -12.82 1 96.81 177 MET A C 1
ATOM 1439 O O . MET A 1 177 ? -8.562 -27 -12.297 1 96.81 177 MET A O 1
ATOM 1443 N N . LEU A 1 178 ? -6.801 -25.734 -12.75 1 98.25 178 LEU A N 1
ATOM 1444 C CA . LEU A 1 178 ? -7.281 -24.625 -11.938 1 98.25 178 LEU A CA 1
ATOM 1445 C C . LEU A 1 178 ? -8.57 -24.047 -12.516 1 98.25 178 LEU A C 1
ATOM 1447 O O . LEU A 1 178 ? -9.508 -23.75 -11.773 1 98.25 178 LEU A O 1
ATOM 1451 N N . THR A 1 179 ? -8.578 -23.891 -13.828 1 98.44 179 THR A N 1
ATOM 1452 C CA . THR A 1 179 ? -9.781 -23.359 -14.469 1 98.44 179 THR A CA 1
ATOM 1453 C C . THR A 1 179 ? -10.969 -24.281 -14.227 1 98.44 179 THR A C 1
ATOM 1455 O O . THR A 1 179 ? -12.094 -23.828 -14.031 1 98.44 179 THR A O 1
ATOM 1458 N N . GLY A 1 180 ? -10.703 -25.562 -14.336 1 97 180 GLY A N 1
ATOM 1459 C CA . GLY A 1 180 ? -11.742 -26.531 -14.039 1 97 180 GLY A CA 1
ATOM 1460 C C . GLY A 1 180 ? -12.344 -26.359 -12.656 1 97 180 GLY A C 1
ATOM 1461 O O . GLY A 1 180 ? -13.57 -26.359 -12.5 1 97 180 GLY A O 1
ATOM 1462 N N . ILE A 1 181 ? -11.516 -26.156 -11.656 1 95.56 181 ILE A N 1
ATOM 1463 C CA . ILE A 1 181 ? -11.969 -25.969 -10.281 1 95.56 181 ILE A CA 1
ATOM 1464 C C . ILE A 1 181 ? -12.781 -24.672 -10.188 1 95.56 181 ILE A C 1
ATOM 1466 O O . ILE A 1 181 ? -13.797 -24.625 -9.5 1 95.56 181 ILE A O 1
ATOM 1470 N N . MET A 1 182 ? -12.383 -23.656 -10.914 1 96.69 182 MET A N 1
ATOM 1471 C CA . MET A 1 182 ? -13.062 -22.359 -10.867 1 96.69 182 MET A CA 1
ATOM 1472 C C . MET A 1 182 ? -14.453 -22.453 -11.484 1 96.69 182 MET A C 1
ATOM 1474 O O . MET A 1 182 ? -15.438 -22.031 -10.875 1 96.69 182 MET A O 1
ATOM 1478 N N . ALA A 1 183 ? -14.484 -23.109 -12.742 1 96.5 183 ALA A N 1
ATOM 1479 C CA . ALA A 1 183 ? -15.703 -22.875 -13.508 1 96.5 183 ALA A CA 1
ATOM 1480 C C . ALA A 1 183 ? -16.047 -24.078 -14.375 1 96.5 183 ALA A C 1
ATOM 1482 O O . ALA A 1 183 ? -16.875 -23.984 -15.281 1 96.5 183 ALA A O 1
ATOM 1483 N N . GLY A 1 184 ? -15.453 -25.203 -14.188 1 96.19 184 GLY A N 1
ATOM 1484 C CA . GLY A 1 184 ? -15.797 -26.391 -14.961 1 96.19 184 GLY A CA 1
ATOM 1485 C C . GLY A 1 184 ? -17.234 -26.828 -14.781 1 96.19 184 GLY A C 1
ATOM 1486 O O . GLY A 1 184 ? -17.781 -26.719 -13.68 1 96.19 184 GLY A O 1
ATOM 1487 N N . SER A 1 185 ? -17.766 -27.344 -15.852 1 94.88 185 SER A N 1
ATOM 1488 C CA . SER A 1 185 ? -19.125 -27.859 -15.773 1 94.88 185 SER A CA 1
ATOM 1489 C C . SER A 1 185 ? -19.203 -29.094 -14.875 1 94.88 185 SER A C 1
ATOM 1491 O O . SER A 1 185 ? -18.188 -29.781 -14.664 1 94.88 185 SER A O 1
ATOM 1493 N N . GLU A 1 186 ? -20.406 -29.312 -14.414 1 91.06 186 GLU A N 1
ATOM 1494 C CA . GLU A 1 186 ? -20.625 -30.453 -13.531 1 91.06 186 GLU A CA 1
ATOM 1495 C C . GLU A 1 186 ? -20.594 -31.766 -14.312 1 91.06 186 GLU A C 1
ATOM 1497 O O . GLU A 1 186 ? -21.141 -31.859 -15.414 1 91.06 186 GLU A O 1
ATOM 1502 N N . VAL A 1 187 ? -19.875 -32.656 -13.82 1 91.25 187 VAL A N 1
ATOM 1503 C CA . VAL A 1 187 ? -19.844 -34.031 -14.312 1 91.25 187 VAL A CA 1
ATOM 1504 C C . VAL A 1 187 ? -20.156 -35 -13.164 1 91.25 187 VAL A C 1
ATOM 1506 O O . VAL A 1 187 ? -19.234 -35.562 -12.539 1 91.25 187 VAL A O 1
ATOM 1509 N N . PRO A 1 188 ? -21.406 -35.312 -13.016 1 87 188 PRO A N 1
ATOM 1510 C CA . PRO A 1 188 ? -21.828 -36.094 -11.859 1 87 188 PRO A CA 1
ATOM 1511 C C . PRO A 1 188 ? -21.156 -37.469 -11.82 1 87 188 PRO A C 1
ATOM 1513 O O . PRO A 1 188 ? -20.797 -37.969 -10.742 1 87 188 PRO A O 1
ATOM 1516 N N . SER A 1 189 ? -20.953 -38.125 -12.922 1 86.81 189 SER A N 1
ATOM 1517 C CA . SER A 1 189 ? -20.375 -39.438 -13 1 86.81 189 SER A CA 1
ATOM 1518 C C . SER A 1 189 ? -18.953 -39.469 -12.453 1 86.81 189 SER A C 1
ATOM 1520 O O . SER A 1 189 ? -18.469 -40.5 -11.984 1 86.81 189 SER A O 1
ATOM 1522 N N . SER A 1 190 ? -18.391 -38.344 -12.477 1 85.12 190 SER A N 1
ATOM 1523 C CA . SER A 1 190 ? -17.016 -38.25 -12 1 85.12 190 SER A CA 1
ATOM 1524 C C . SER A 1 190 ? -16.922 -37.438 -10.711 1 85.12 190 SER A C 1
ATOM 1526 O O . SER A 1 190 ? -15.828 -37.062 -10.281 1 85.12 190 SER A O 1
ATOM 1528 N N . ASN A 1 191 ? -18.016 -37.062 -10.133 1 83.75 191 ASN A N 1
ATOM 1529 C CA . ASN A 1 191 ? -18.094 -36.312 -8.891 1 83.75 191 ASN A CA 1
ATOM 1530 C C . ASN A 1 191 ? -17.312 -35 -8.992 1 83.75 191 ASN A C 1
ATOM 1532 O O . ASN A 1 191 ? -16.516 -34.688 -8.117 1 83.75 191 ASN A O 1
ATOM 1536 N N . PHE A 1 192 ? -17.469 -34.375 -10.133 1 89.5 192 PHE A N 1
ATOM 1537 C CA . PHE A 1 192 ? -16.734 -33.156 -10.359 1 89.5 192 PHE A CA 1
ATOM 1538 C C . PHE A 1 192 ? -17.688 -32 -10.672 1 89.5 192 PHE A C 1
ATOM 1540 O O . PHE A 1 192 ? -18.688 -32.188 -11.375 1 89.5 192 PHE A O 1
ATOM 1547 N N . SER A 1 193 ? -17.344 -30.875 -10.039 1 90 193 SER A N 1
ATOM 1548 C CA . SER A 1 193 ? -17.984 -29.625 -10.422 1 90 193 SER A CA 1
ATOM 1549 C C . SER A 1 193 ? -17.094 -28.422 -10.117 1 90 193 SER A C 1
ATOM 1551 O O . SER A 1 193 ? -16.484 -28.359 -9.047 1 90 193 SER A O 1
ATOM 1553 N N . GLY A 1 194 ? -17 -27.594 -11.07 1 93.25 194 GLY A N 1
ATOM 1554 C CA . GLY A 1 194 ? -16.422 -26.312 -10.734 1 93.25 194 GLY A CA 1
ATOM 1555 C C . GLY A 1 194 ? -17.266 -25.5 -9.766 1 93.25 194 GLY A C 1
ATOM 1556 O O . GLY A 1 194 ? -18.469 -25.766 -9.617 1 93.25 194 GLY A O 1
ATOM 1557 N N . VAL A 1 195 ? -16.703 -24.562 -9.102 1 93.69 195 VAL A N 1
ATOM 1558 C CA . VAL A 1 195 ? -17.391 -23.766 -8.086 1 93.69 195 VAL A CA 1
ATOM 1559 C C . VAL A 1 195 ? -18.391 -22.828 -8.758 1 93.69 195 VAL A C 1
ATOM 1561 O O . VAL A 1 195 ? -19.562 -22.766 -8.359 1 93.69 195 VAL A O 1
ATOM 1564 N N . ALA A 1 196 ? -17.922 -22.094 -9.75 1 94.5 196 ALA A N 1
ATOM 1565 C CA . ALA A 1 196 ? -18.766 -21.203 -10.539 1 94.5 196 ALA A CA 1
ATOM 1566 C C . ALA A 1 196 ? -19.016 -21.766 -11.93 1 94.5 196 ALA A C 1
ATOM 1568 O O . ALA A 1 196 ? -18.594 -21.172 -12.93 1 94.5 196 ALA A O 1
ATOM 1569 N N . SER A 1 197 ? -19.844 -22.734 -12.055 1 94.44 197 SER A N 1
ATOM 1570 C CA . SER A 1 197 ? -19.953 -23.594 -13.227 1 94.44 197 SER A CA 1
ATOM 1571 C C . SER A 1 197 ? -20.578 -22.859 -14.398 1 94.44 197 SER A C 1
ATOM 1573 O O . SER A 1 197 ? -20.453 -23.266 -15.555 1 94.44 197 SER A O 1
ATOM 1575 N N . ASP A 1 198 ? -21.25 -21.734 -14.148 1 95.06 198 ASP A N 1
ATOM 1576 C CA . ASP A 1 198 ? -21.938 -21.031 -15.234 1 95.06 198 ASP A CA 1
ATOM 1577 C C . ASP A 1 198 ? -21.172 -19.766 -15.633 1 95.06 198 ASP A C 1
ATOM 1579 O O . ASP A 1 198 ? -21.656 -18.984 -16.453 1 95.06 198 ASP A O 1
ATOM 1583 N N . ALA A 1 199 ? -20.047 -19.547 -15.055 1 97.5 199 ALA A N 1
ATOM 1584 C CA . ALA A 1 199 ? -19.266 -18.359 -15.359 1 97.5 199 ALA A CA 1
ATOM 1585 C C . ALA A 1 199 ? -18.625 -18.453 -16.75 1 97.5 199 ALA A C 1
ATOM 1587 O O . ALA A 1 199 ? -18.359 -19.562 -17.234 1 97.5 199 ALA A O 1
ATOM 1588 N N . ASP A 1 200 ? -18.406 -17.312 -17.391 1 98.62 200 ASP A N 1
ATOM 1589 C CA . ASP A 1 200 ? -17.578 -17.234 -18.578 1 98.62 200 ASP A CA 1
ATOM 1590 C C . ASP A 1 200 ? -16.094 -17.125 -18.234 1 98.62 200 ASP A C 1
ATOM 1592 O O . ASP A 1 200 ? -15.75 -16.703 -17.125 1 98.62 200 ASP A O 1
ATOM 1596 N N . ILE A 1 201 ? -15.234 -17.5 -19.219 1 98.88 201 ILE A N 1
ATOM 1597 C CA . ILE A 1 201 ? -13.836 -17.688 -18.859 1 98.88 201 ILE A CA 1
ATOM 1598 C C . ILE A 1 201 ? -12.945 -16.828 -19.75 1 98.88 201 ILE A C 1
ATOM 1600 O O . ILE A 1 201 ? -13.164 -16.766 -20.969 1 98.88 201 ILE A O 1
ATOM 1604 N N . ILE A 1 202 ? -11.984 -16.094 -19.141 1 98.94 202 ILE A N 1
ATOM 1605 C CA . ILE A 1 202 ? -10.867 -15.484 -19.859 1 98.94 202 ILE A CA 1
ATOM 1606 C C . ILE A 1 202 ? -9.578 -16.25 -19.547 1 98.94 202 ILE A C 1
ATOM 1608 O O . ILE A 1 202 ? -9.281 -16.547 -18.391 1 98.94 202 ILE A O 1
ATOM 1612 N N . VAL A 1 203 ? -8.797 -16.578 -20.641 1 98.94 203 VAL A N 1
ATOM 1613 C CA . VAL A 1 203 ? -7.59 -17.375 -20.453 1 98.94 203 VAL A CA 1
ATOM 1614 C C . VAL A 1 203 ? -6.379 -16.609 -20.984 1 98.94 203 VAL A C 1
ATOM 1616 O O . VAL A 1 203 ? -6.402 -16.094 -22.109 1 98.94 203 VAL A O 1
ATOM 1619 N N . VAL A 1 204 ? -5.355 -16.531 -20.172 1 98.94 204 VAL A N 1
ATOM 1620 C CA . VAL A 1 204 ? -4.043 -16.078 -20.609 1 98.94 204 VAL A CA 1
ATOM 1621 C C . VAL A 1 204 ? -3.018 -17.188 -20.438 1 98.94 204 VAL A C 1
ATOM 1623 O O . VAL A 1 204 ? -2.703 -17.594 -19.312 1 98.94 204 VAL A O 1
ATOM 1626 N N . LYS A 1 205 ? -2.555 -17.734 -21.5 1 98.88 205 LYS A N 1
ATOM 1627 C CA . LYS A 1 205 ? -1.435 -18.672 -21.484 1 98.88 205 LYS A CA 1
ATOM 1628 C C . LYS A 1 205 ? -0.1 -17.922 -21.547 1 98.88 205 LYS A C 1
ATOM 1630 O O . LYS A 1 205 ? 0.202 -17.266 -22.547 1 98.88 205 LYS A O 1
ATOM 1635 N N . LEU A 1 206 ? 0.673 -18.109 -20.594 1 98.81 206 LEU A N 1
ATOM 1636 C CA . LEU A 1 206 ? 1.929 -17.391 -20.469 1 98.81 206 LEU A CA 1
ATOM 1637 C C . LEU A 1 206 ? 3.018 -18.016 -21.328 1 98.81 206 LEU A C 1
ATOM 1639 O O . LEU A 1 206 ? 3.055 -19.25 -21.484 1 98.81 206 LEU A O 1
ATOM 1643 N N . LYS A 1 207 ? 3.871 -17.203 -21.797 1 98.19 207 LYS A N 1
ATOM 1644 C CA . LYS A 1 207 ? 5.125 -17.734 -22.328 1 98.19 207 LYS A CA 1
ATOM 1645 C C . LYS A 1 207 ? 6.137 -17.984 -21.219 1 98.19 207 LYS A C 1
ATOM 1647 O O . LYS A 1 207 ? 6.066 -17.359 -20.156 1 98.19 207 LYS A O 1
ATOM 1652 N N . GLN A 1 208 ? 7.027 -18.875 -21.469 1 97.69 208 GLN A N 1
ATOM 1653 C CA . GLN A 1 208 ? 8.07 -19.172 -20.484 1 97.69 208 GLN A CA 1
ATOM 1654 C C . GLN A 1 208 ? 9.039 -17.984 -20.344 1 97.69 208 GLN A C 1
ATOM 1656 O O . GLN A 1 208 ? 9.188 -17.188 -21.266 1 97.69 208 GLN A O 1
ATOM 1661 N N . ALA A 1 209 ? 9.625 -17.922 -19.219 1 98.44 209 ALA A N 1
ATOM 1662 C CA . ALA A 1 209 ? 10.633 -16.891 -18.984 1 98.44 209 ALA A CA 1
ATOM 1663 C C . ALA A 1 209 ? 11.789 -17.016 -19.969 1 98.44 209 ALA A C 1
ATOM 1665 O O . ALA A 1 209 ? 12.102 -18.109 -20.438 1 98.44 209 ALA A O 1
ATOM 1666 N N . LYS A 1 210 ? 12.43 -15.945 -20.25 1 98.31 210 LYS A N 1
ATOM 1667 C CA . LYS A 1 210 ? 13.578 -15.945 -21.156 1 98.31 210 LYS A CA 1
ATOM 1668 C C . LYS A 1 210 ? 14.75 -16.719 -20.562 1 98.31 210 LYS A C 1
ATOM 1670 O O . LYS A 1 210 ? 14.961 -16.688 -19.344 1 98.31 210 LYS A O 1
ATOM 1675 N N . ASN A 1 211 ? 15.508 -17.297 -21.422 1 97.81 211 ASN A N 1
ATOM 1676 C CA . ASN A 1 211 ? 16.641 -18.109 -21 1 97.81 211 ASN A CA 1
ATOM 1677 C C . ASN A 1 211 ? 17.688 -17.266 -20.281 1 97.81 211 ASN A C 1
ATOM 1679 O O . ASN A 1 211 ? 18.359 -17.75 -19.359 1 97.81 211 ASN A O 1
ATOM 1683 N N . ASN A 1 212 ? 17.844 -16.047 -20.734 1 97.56 212 ASN A N 1
ATOM 1684 C CA . ASN A 1 212 ? 18.859 -15.195 -20.125 1 97.56 212 ASN A CA 1
ATOM 1685 C C . ASN A 1 212 ? 18.547 -14.914 -18.656 1 97.56 212 ASN A C 1
ATOM 1687 O O . ASN A 1 212 ? 19.469 -14.844 -17.828 1 97.56 212 ASN A O 1
ATOM 1691 N N . LEU A 1 213 ? 17.297 -14.766 -18.344 1 97.88 213 LEU A N 1
ATOM 1692 C CA . LEU A 1 213 ? 16.906 -14.586 -16.953 1 97.88 213 LEU A CA 1
ATOM 1693 C C . LEU A 1 213 ? 17.078 -15.875 -16.156 1 97.88 213 LEU A C 1
ATOM 1695 O O . LEU A 1 213 ? 17.547 -15.844 -15.016 1 97.88 213 LEU A O 1
ATOM 1699 N N . ARG A 1 214 ? 16.734 -17.016 -16.766 1 97.88 214 ARG A N 1
ATOM 1700 C CA . ARG A 1 214 ? 16.969 -18.312 -16.141 1 97.88 214 ARG A CA 1
ATOM 1701 C C . ARG A 1 214 ? 18.438 -18.531 -15.836 1 97.88 214 ARG A C 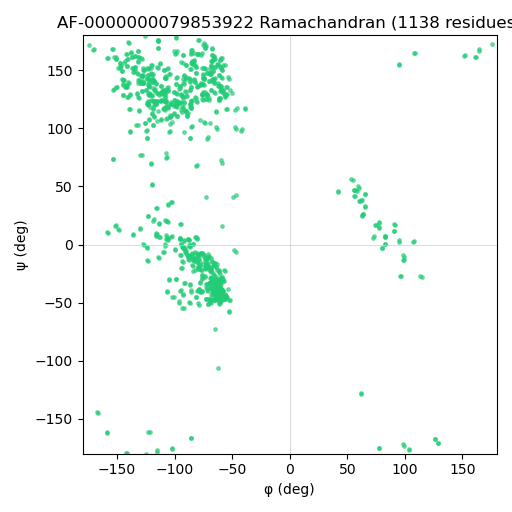1
ATOM 1703 O O . ARG A 1 214 ? 18.797 -19 -14.766 1 97.88 214 ARG A O 1
ATOM 1710 N N . ASP A 1 215 ? 19.234 -18.141 -16.797 1 97.38 215 ASP A N 1
ATOM 1711 C CA . ASP A 1 215 ? 20.672 -18.281 -16.656 1 97.38 215 ASP A CA 1
ATOM 1712 C C . ASP A 1 215 ? 21.203 -17.406 -15.523 1 97.38 215 ASP A C 1
ATOM 1714 O O . ASP A 1 215 ? 22.062 -17.828 -14.742 1 97.38 215 ASP A O 1
ATOM 1718 N N . PHE A 1 216 ? 20.734 -16.234 -15.477 1 97.5 216 PHE A N 1
ATOM 1719 C CA . PHE A 1 216 ? 21.203 -15.281 -14.477 1 97.5 216 PHE A CA 1
ATOM 1720 C C . PHE A 1 216 ? 20.938 -15.812 -13.07 1 97.5 216 PHE A C 1
ATOM 1722 O O . PHE A 1 216 ? 21.75 -15.609 -12.164 1 97.5 216 PHE A O 1
ATOM 1729 N N . PHE A 1 217 ? 19.844 -16.547 -12.891 1 97.81 217 PHE A N 1
ATOM 1730 C CA . PHE A 1 217 ? 19.469 -17.016 -11.562 1 97.81 217 PHE A CA 1
ATOM 1731 C C . PHE A 1 217 ? 19.688 -18.516 -11.438 1 97.81 217 PHE A C 1
ATOM 1733 O O . PHE A 1 217 ? 19.312 -19.125 -10.43 1 97.81 217 PHE A O 1
ATOM 1740 N N . PHE A 1 218 ? 20.172 -19.172 -12.469 1 97.69 218 PHE A N 1
ATOM 1741 C CA . PHE A 1 218 ? 20.516 -20.594 -12.5 1 97.69 218 PHE A CA 1
ATOM 1742 C C . PHE A 1 218 ? 19.266 -21.453 -12.32 1 97.69 218 PHE A C 1
ATOM 1744 O O . PHE A 1 218 ? 19.266 -22.391 -11.531 1 97.69 218 PHE A O 1
ATOM 1751 N N . ILE A 1 219 ? 18.203 -21.094 -12.992 1 97.69 219 ILE A N 1
ATOM 1752 C CA . ILE A 1 219 ? 16.969 -21.891 -12.992 1 97.69 219 ILE A CA 1
ATOM 1753 C C . ILE A 1 219 ? 17.047 -22.953 -14.078 1 97.69 219 ILE A C 1
ATOM 1755 O O . ILE A 1 219 ? 17.359 -22.641 -15.234 1 97.69 219 ILE A O 1
ATOM 1759 N N . PRO A 1 220 ? 16.703 -24.172 -13.734 1 96.19 220 PRO A N 1
ATOM 1760 C CA . PRO A 1 220 ? 16.766 -25.234 -14.742 1 96.19 220 PRO A CA 1
ATOM 1761 C C . PRO A 1 220 ? 15.82 -24.984 -15.922 1 96.19 220 PRO A C 1
ATOM 1763 O O . PRO A 1 220 ? 14.742 -24.422 -15.742 1 96.19 220 PRO A O 1
ATOM 1766 N N . TYR A 1 221 ? 16.156 -25.547 -17.094 1 94.88 221 TYR A N 1
ATOM 1767 C CA . TYR A 1 221 ? 15.406 -25.266 -18.312 1 94.88 221 TYR A CA 1
ATOM 1768 C C . TYR A 1 221 ? 14.195 -26.172 -18.438 1 94.88 221 TYR A C 1
ATOM 1770 O O . TYR A 1 221 ? 13.266 -25.891 -19.188 1 94.88 221 TYR A O 1
ATOM 1778 N N . ASP A 1 222 ? 14.172 -27.219 -17.734 1 94.38 222 ASP A N 1
ATOM 1779 C CA . ASP A 1 222 ? 13.148 -28.234 -17.938 1 94.38 222 ASP A CA 1
ATOM 1780 C C . ASP A 1 222 ? 11.977 -28.031 -16.969 1 94.38 222 ASP A C 1
ATOM 1782 O O . ASP A 1 222 ? 11.078 -28.859 -16.891 1 94.38 222 ASP A O 1
ATOM 1786 N N . VAL A 1 223 ? 11.977 -27.016 -16.219 1 95.88 223 VAL A N 1
ATOM 1787 C CA . VAL A 1 223 ? 10.875 -26.734 -15.305 1 95.88 223 VAL A CA 1
ATOM 1788 C C . VAL A 1 223 ? 10.062 -25.547 -15.82 1 95.88 223 VAL A C 1
ATOM 1790 O O . VAL A 1 223 ? 10.617 -24.609 -16.391 1 95.88 223 VAL A O 1
ATOM 1793 N N . PRO A 1 224 ? 8.703 -25.594 -15.602 1 97.12 224 PRO A N 1
ATOM 1794 C CA . PRO A 1 224 ? 7.922 -24.406 -15.945 1 97.12 224 PRO A CA 1
ATOM 1795 C C . PRO A 1 224 ? 8.352 -23.172 -15.164 1 97.12 224 PRO A C 1
ATOM 1797 O O . PRO A 1 224 ? 8.484 -23.219 -13.938 1 97.12 224 PRO A O 1
ATOM 1800 N N . CYS A 1 225 ? 8.664 -22.109 -15.836 1 98.25 225 CYS A N 1
ATOM 1801 C CA . CYS A 1 225 ? 9.148 -20.875 -15.25 1 98.25 225 CYS A CA 1
ATOM 1802 C C . CYS A 1 225 ? 8.633 -19.656 -16.031 1 98.25 225 CYS A C 1
ATOM 1804 O O . CYS A 1 225 ? 8.773 -19.609 -17.25 1 98.25 225 CYS A O 1
ATOM 1806 N N . TYR A 1 226 ? 8.055 -18.734 -15.328 1 98.62 226 TYR A N 1
ATOM 1807 C CA . TYR A 1 226 ? 7.438 -17.578 -15.977 1 98.62 226 TYR A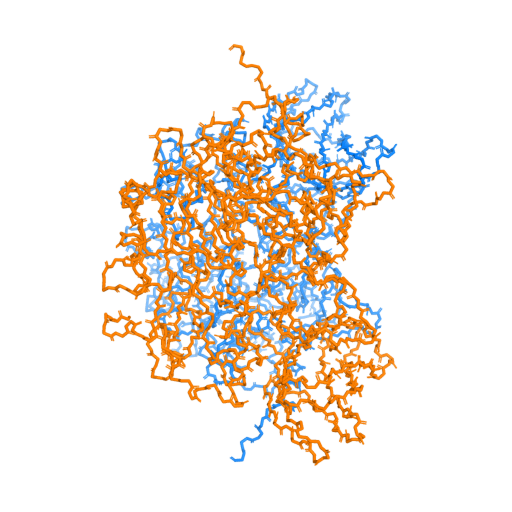 CA 1
ATOM 1808 C C . TYR A 1 226 ? 7.961 -16.281 -15.391 1 98.62 226 TYR A C 1
ATOM 1810 O O . TYR A 1 226 ? 8.406 -16.25 -14.242 1 98.62 226 TYR A O 1
ATOM 1818 N N . GLN A 1 227 ? 8.008 -15.219 -16.156 1 98.56 227 GLN A N 1
ATOM 1819 C CA . GLN A 1 227 ? 8.469 -13.922 -15.664 1 98.56 227 GLN A CA 1
ATOM 1820 C C . GLN A 1 227 ? 7.297 -12.969 -15.445 1 98.56 227 GLN A C 1
ATOM 1822 O O . GLN A 1 227 ? 6.336 -12.977 -16.219 1 98.56 227 GLN A O 1
ATOM 1827 N N . ASP A 1 228 ? 7.387 -12.062 -14.414 1 97.88 228 ASP A N 1
ATOM 1828 C CA . ASP A 1 228 ? 6.207 -11.383 -13.891 1 97.88 228 ASP A CA 1
ATOM 1829 C C . ASP A 1 228 ? 5.777 -10.242 -14.812 1 97.88 228 ASP A C 1
ATOM 1831 O O . ASP A 1 228 ? 4.621 -9.812 -14.781 1 97.88 228 ASP A O 1
ATOM 1835 N N . ASN A 1 229 ? 6.648 -9.711 -15.75 1 98.12 229 ASN A N 1
ATOM 1836 C CA . ASN A 1 229 ? 6.16 -8.688 -16.672 1 98.12 229 ASN A CA 1
ATOM 1837 C C . ASN A 1 229 ? 5.125 -9.266 -17.641 1 98.12 229 ASN A C 1
ATOM 1839 O O . ASN A 1 229 ? 4.219 -8.555 -18.078 1 98.12 229 ASN A O 1
ATOM 1843 N N . ASP A 1 230 ? 5.25 -10.516 -17.969 1 98.56 230 ASP A N 1
ATOM 1844 C CA . ASP A 1 230 ? 4.254 -11.156 -18.828 1 98.56 230 ASP A CA 1
ATOM 1845 C C . ASP A 1 230 ? 2.947 -11.383 -18.062 1 98.56 230 ASP A C 1
ATOM 1847 O O . ASP A 1 230 ? 1.865 -11.344 -18.656 1 98.56 230 ASP A O 1
ATOM 1851 N N . ILE A 1 231 ? 3.047 -11.664 -16.797 1 98.5 231 ILE A N 1
ATOM 1852 C CA . ILE A 1 231 ? 1.862 -11.781 -15.945 1 98.5 231 ILE A CA 1
ATOM 1853 C C . ILE A 1 231 ? 1.145 -10.438 -15.867 1 98.5 231 ILE A C 1
ATOM 1855 O O . ILE A 1 231 ? -0.086 -10.375 -15.938 1 98.5 231 ILE A O 1
ATOM 1859 N N . ILE A 1 232 ? 1.911 -9.375 -15.75 1 97.94 232 ILE A N 1
ATOM 1860 C CA . ILE A 1 232 ? 1.345 -8.031 -15.688 1 97.94 232 ILE A CA 1
ATOM 1861 C C . ILE A 1 232 ? 0.599 -7.719 -16.984 1 97.94 232 ILE A C 1
ATOM 1863 O O . ILE A 1 232 ? -0.511 -7.18 -16.953 1 97.94 232 ILE A O 1
ATOM 1867 N N . TRP A 1 233 ? 1.184 -8.055 -18.109 1 97.75 233 TRP A N 1
ATOM 1868 C CA . TRP A 1 233 ? 0.482 -7.906 -19.391 1 97.75 233 TRP A CA 1
ATOM 1869 C C . TRP A 1 233 ? -0.818 -8.703 -19.391 1 97.75 233 TRP A C 1
ATOM 1871 O O . TRP A 1 233 ? -1.834 -8.242 -19.922 1 97.75 233 TRP A O 1
ATOM 1881 N N . GLY A 1 234 ? -0.731 -9.883 -18.812 1 98.25 234 GLY A N 1
ATOM 1882 C CA . GLY A 1 234 ? -1.938 -10.68 -18.688 1 98.25 234 GLY A CA 1
ATOM 1883 C C . GLY A 1 234 ? -3.025 -10.008 -17.875 1 98.25 234 GLY A C 1
ATOM 1884 O O . GLY A 1 234 ? -4.199 -10.039 -18.25 1 98.25 234 GLY A O 1
ATOM 1885 N N . LEU A 1 235 ? -2.664 -9.391 -16.812 1 97 235 LEU A N 1
ATOM 1886 C CA . LEU A 1 235 ? -3.613 -8.672 -15.961 1 97 235 LEU A CA 1
ATOM 1887 C C . LEU A 1 235 ? -4.254 -7.52 -16.734 1 97 235 LEU A C 1
ATOM 1889 O O . LEU A 1 235 ? -5.469 -7.324 -16.656 1 97 235 LEU A O 1
ATOM 1893 N N . GLU A 1 236 ? -3.438 -6.777 -17.438 1 95.5 236 GLU A N 1
ATOM 1894 C CA . GLU A 1 236 ? -3.949 -5.676 -18.25 1 95.5 236 GLU A CA 1
ATOM 1895 C C . GLU A 1 236 ? -4.973 -6.164 -19.266 1 95.5 236 GLU A C 1
ATOM 1897 O O . GLU A 1 236 ? -6.012 -5.527 -19.469 1 95.5 236 GLU A O 1
ATOM 1902 N N . PHE A 1 237 ? -4.645 -7.219 -19.844 1 97.31 237 PHE A N 1
ATOM 1903 C CA . PHE A 1 237 ? -5.52 -7.805 -20.859 1 97.31 237 PHE A CA 1
ATOM 1904 C C . PHE A 1 237 ? -6.863 -8.195 -20.25 1 97.31 237 PHE A C 1
ATOM 1906 O O . PHE A 1 237 ? -7.918 -7.891 -20.797 1 97.31 237 PHE A O 1
ATOM 1913 N N . ILE A 1 238 ? -6.855 -8.852 -19.109 1 97.62 238 ILE A N 1
ATOM 1914 C CA . ILE A 1 238 ? -8.062 -9.328 -18.438 1 97.62 238 ILE A CA 1
ATOM 1915 C C . ILE A 1 238 ? -8.93 -8.148 -18.031 1 97.62 238 ILE A C 1
ATOM 1917 O O . ILE A 1 238 ? -10.148 -8.156 -18.25 1 97.62 238 ILE A O 1
ATOM 1921 N N . ILE A 1 239 ? -8.352 -7.16 -17.453 1 94.12 239 ILE A N 1
ATOM 1922 C CA . ILE A 1 239 ? -9.094 -6 -16.969 1 94.12 239 ILE A CA 1
ATOM 1923 C C . ILE A 1 239 ? -9.75 -5.285 -18.156 1 94.12 239 ILE A C 1
ATOM 1925 O O . ILE A 1 239 ? -10.93 -4.934 -18.094 1 94.12 239 ILE A O 1
ATOM 1929 N N . LYS A 1 240 ? -8.992 -5.109 -19.219 1 93.12 240 LYS A N 1
ATOM 1930 C CA . LYS A 1 240 ? -9.539 -4.473 -20.422 1 93.12 240 LYS A CA 1
ATOM 1931 C C . LYS A 1 240 ? -10.695 -5.281 -20.984 1 93.12 240 LYS A C 1
ATOM 1933 O O . LYS A 1 240 ? -11.719 -4.719 -21.391 1 93.12 240 LYS A O 1
ATOM 1938 N N . THR A 1 241 ? -10.5 -6.555 -21.031 1 96.75 241 THR A N 1
ATOM 1939 C CA . THR A 1 241 ? -11.523 -7.441 -21.578 1 96.75 241 THR A CA 1
ATOM 1940 C C . THR A 1 241 ? -12.789 -7.402 -20.719 1 96.75 241 THR A C 1
ATOM 1942 O O . THR A 1 241 ? -13.898 -7.297 -21.25 1 96.75 241 THR A O 1
ATOM 1945 N N . ALA A 1 242 ? -12.609 -7.512 -19.391 1 96 242 ALA A N 1
ATOM 1946 C CA . ALA A 1 242 ? -13.75 -7.461 -18.484 1 96 242 ALA A CA 1
ATOM 1947 C C . ALA A 1 242 ? -14.516 -6.148 -18.641 1 96 242 ALA A C 1
ATOM 1949 O O . ALA A 1 242 ? -15.75 -6.137 -18.641 1 96 242 ALA A O 1
ATOM 1950 N N . ASN A 1 243 ? -13.82 -5.113 -18.797 1 90.62 243 ASN A N 1
ATOM 1951 C CA . ASN A 1 243 ? -14.445 -3.809 -18.984 1 90.62 243 ASN A CA 1
ATOM 1952 C C . ASN A 1 243 ? -15.195 -3.729 -20.297 1 90.62 243 ASN A C 1
ATOM 1954 O O . ASN A 1 243 ? -16.266 -3.123 -20.375 1 90.62 243 ASN A O 1
ATOM 1958 N N . GLN A 1 244 ? -14.617 -4.262 -21.328 1 92.56 244 GLN A N 1
ATOM 1959 C CA . GLN A 1 244 ? -15.258 -4.277 -22.641 1 92.56 244 GLN A CA 1
ATOM 1960 C C . GLN A 1 244 ? -16.578 -5.039 -22.594 1 92.56 244 GLN A C 1
ATOM 1962 O O . GLN A 1 244 ? -17.562 -4.641 -23.234 1 92.56 244 GLN A O 1
ATOM 1967 N N . TYR A 1 245 ? -16.594 -6.109 -21.828 1 95.19 245 TYR A N 1
ATOM 1968 C CA . TYR A 1 245 ? -17.797 -6.93 -21.734 1 95.19 245 TYR A CA 1
ATOM 1969 C C . TYR A 1 245 ? -18.719 -6.402 -20.656 1 95.19 245 TYR A C 1
ATOM 1971 O O . TYR A 1 245 ? -19.859 -6.875 -20.516 1 95.19 245 TYR A O 1
ATOM 1979 N N . ASN A 1 246 ? -18.266 -5.434 -19.828 1 91.88 246 ASN A N 1
ATOM 1980 C CA . ASN A 1 246 ? -19.016 -4.867 -18.719 1 91.88 246 ASN A CA 1
ATOM 1981 C C . ASN A 1 246 ? -19.469 -5.949 -17.75 1 91.88 246 ASN A C 1
ATOM 1983 O O . ASN A 1 246 ? -20.656 -6.016 -17.406 1 91.88 246 ASN A O 1
ATOM 1987 N N . MET A 1 247 ? -18.578 -6.824 -17.391 1 96.56 247 MET A N 1
ATOM 1988 C CA . MET A 1 247 ? -18.859 -7.914 -16.469 1 96.56 247 MET A CA 1
ATOM 1989 C C . MET A 1 247 ? -17.828 -7.922 -15.328 1 96.56 247 MET A C 1
ATOM 1991 O O . MET A 1 247 ? -16.656 -7.613 -15.547 1 96.56 247 MET A O 1
ATOM 1995 N N . PRO A 1 248 ? -18.328 -8.188 -14.062 1 96.81 248 PRO A N 1
ATOM 1996 C CA . PRO A 1 248 ? -17.344 -8.398 -13 1 96.81 248 PRO A CA 1
ATOM 1997 C C . PRO A 1 248 ? -16.469 -9.617 -13.25 1 96.81 248 PRO A C 1
ATOM 1999 O O . PRO A 1 248 ? -16.844 -10.516 -14 1 96.81 248 PRO A O 1
ATOM 2002 N N . CYS A 1 249 ? -15.289 -9.602 -12.672 1 98.31 249 CYS A N 1
ATOM 2003 C CA . CYS A 1 249 ? -14.328 -10.641 -13.023 1 98.31 249 CYS A CA 1
ATOM 2004 C C . CYS A 1 249 ? -13.555 -11.102 -11.797 1 98.31 249 CYS A C 1
ATOM 2006 O O . CYS A 1 249 ? -13.031 -10.281 -11.039 1 98.31 249 CYS A O 1
ATOM 2008 N N . SER A 1 250 ? -13.555 -12.391 -11.57 1 98.38 250 SER A N 1
ATOM 2009 C CA . SER A 1 250 ? -12.734 -13.023 -10.539 1 98.38 250 SER A CA 1
ATOM 2010 C C . SER A 1 250 ? -11.445 -13.586 -11.133 1 98.38 250 SER A C 1
ATOM 2012 O O . SER A 1 250 ? -11.492 -14.438 -12.023 1 98.38 250 SER A O 1
ATOM 2014 N N . ILE A 1 251 ? -10.289 -13.172 -10.648 1 98.69 251 ILE A N 1
ATOM 2015 C CA . ILE A 1 251 ? -9 -13.523 -11.234 1 98.69 251 ILE A CA 1
ATOM 2016 C C . ILE A 1 251 ? -8.234 -14.445 -10.289 1 98.69 251 ILE A C 1
ATOM 2018 O O . ILE A 1 251 ? -8.195 -14.211 -9.078 1 98.69 251 ILE A O 1
ATOM 2022 N N . CYS A 1 252 ? -7.629 -15.484 -10.828 1 98.44 252 CYS A N 1
ATOM 2023 C CA . CYS A 1 252 ? -6.844 -16.453 -10.062 1 98.44 252 CYS A CA 1
ATOM 2024 C C . CYS A 1 252 ? -5.387 -16.453 -10.516 1 98.44 252 CYS A C 1
ATOM 2026 O O . CYS A 1 252 ? -5.102 -16.469 -11.711 1 98.44 252 CYS A O 1
ATOM 2028 N N . ILE A 1 253 ? -4.5 -16.406 -9.57 1 97.75 253 ILE A N 1
ATOM 2029 C CA . ILE A 1 253 ? -3.078 -16.594 -9.828 1 97.75 253 ILE A CA 1
ATOM 2030 C C . ILE A 1 253 ? -2.557 -17.766 -8.984 1 97.75 253 ILE A C 1
ATOM 2032 O O . ILE A 1 253 ? -2.363 -17.625 -7.777 1 97.75 253 ILE A O 1
ATOM 2036 N N . GLY A 1 254 ? -2.281 -18.844 -9.641 1 97.94 254 GLY A N 1
ATOM 2037 C CA . GLY A 1 254 ? -1.786 -20.047 -8.977 1 97.94 254 GLY A CA 1
ATOM 2038 C C . GLY A 1 254 ? -0.293 -20.25 -9.148 1 97.94 254 GLY A C 1
ATOM 2039 O O . GLY A 1 254 ? 0.165 -21.375 -9.359 1 97.94 254 GLY A O 1
ATOM 2040 N N . MET A 1 255 ? 0.437 -19.156 -9.148 1 97.62 255 MET A N 1
ATOM 2041 C CA . MET A 1 255 ? 1.894 -19.141 -9.266 1 97.62 255 MET A CA 1
ATOM 2042 C C . MET A 1 255 ? 2.518 -18.312 -8.148 1 97.62 255 MET A C 1
ATOM 2044 O O . MET A 1 255 ? 1.842 -17.5 -7.527 1 97.62 255 MET A O 1
ATOM 2048 N N . GLY A 1 256 ? 3.801 -18.578 -7.902 1 97.81 256 GLY A N 1
ATOM 2049 C CA . GLY A 1 256 ? 4.5 -17.828 -6.879 1 97.81 256 GLY A CA 1
ATOM 2050 C C . GLY A 1 256 ? 6 -17.75 -7.105 1 97.81 256 GLY A C 1
ATOM 2051 O O . GLY A 1 256 ? 6.527 -18.406 -8.008 1 97.81 256 GLY A O 1
ATOM 2052 N N . SER A 1 257 ? 6.652 -16.906 -6.363 1 98.25 257 SER A N 1
ATOM 2053 C CA . SER A 1 257 ? 8.102 -16.75 -6.406 1 98.25 257 SER A CA 1
ATOM 2054 C C . SER A 1 257 ? 8.672 -16.516 -5.012 1 98.25 257 SER A C 1
ATOM 2056 O O . SER A 1 257 ? 8.086 -15.781 -4.215 1 98.25 257 SER A O 1
ATOM 2058 N N . SER A 1 258 ? 9.758 -17.172 -4.742 1 98.12 258 SER A N 1
ATOM 2059 C CA . SER A 1 258 ? 10.453 -16.906 -3.484 1 98.12 258 SER A CA 1
ATOM 2060 C C . SER A 1 258 ? 11.445 -15.766 -3.621 1 98.12 258 SER A C 1
ATOM 2062 O O . SER A 1 258 ? 12.117 -15.398 -2.654 1 98.12 258 SER A O 1
ATOM 2064 N N . GLN A 1 259 ? 11.531 -15.211 -4.816 1 97.69 259 GLN A N 1
ATOM 2065 C CA . GLN A 1 259 ? 12.375 -14.031 -5.004 1 97.69 259 GLN A CA 1
ATOM 2066 C C . GLN A 1 259 ? 11.75 -12.797 -4.352 1 97.69 259 GLN A C 1
ATOM 2068 O O . GLN A 1 259 ? 10.523 -12.672 -4.301 1 97.69 259 GLN A O 1
ATOM 2073 N N . GLY A 1 260 ? 12.633 -11.938 -3.881 1 96.19 260 GLY A N 1
ATOM 2074 C CA . GLY A 1 260 ? 12.172 -10.688 -3.303 1 96.19 260 GLY A CA 1
ATOM 2075 C C . GLY A 1 260 ? 12.109 -10.719 -1.787 1 96.19 260 GLY A C 1
ATOM 2076 O O . GLY A 1 260 ? 12.492 -11.711 -1.164 1 96.19 260 GLY A O 1
ATOM 2077 N N . ALA A 1 261 ? 11.586 -9.703 -1.182 1 96.19 261 ALA A N 1
ATOM 2078 C CA . ALA A 1 261 ? 11.695 -9.453 0.253 1 96.19 261 ALA A CA 1
ATOM 2079 C C . ALA A 1 261 ? 10.531 -10.086 1.011 1 96.19 261 ALA A C 1
ATOM 2081 O O . ALA A 1 261 ? 10.484 -10.039 2.242 1 96.19 261 ALA A O 1
ATOM 2082 N N . HIS A 1 262 ? 9.578 -10.688 0.333 1 97.31 262 HIS A N 1
ATOM 2083 C CA . HIS A 1 262 ? 8.422 -11.32 0.943 1 97.31 262 HIS A CA 1
ATOM 2084 C C . HIS A 1 262 ? 7.602 -10.32 1.75 1 97.31 262 HIS A C 1
ATOM 2086 O O . HIS A 1 262 ? 7.125 -10.633 2.842 1 97.31 262 HIS A O 1
ATOM 2092 N N . ASP A 1 263 ? 7.512 -9.125 1.226 1 93.69 263 ASP A N 1
ATOM 2093 C CA . ASP A 1 263 ? 6.793 -8.078 1.95 1 93.69 263 ASP A CA 1
ATOM 2094 C C . ASP A 1 263 ? 5.777 -7.383 1.047 1 93.69 263 ASP A C 1
ATOM 2096 O O . ASP A 1 263 ? 5.312 -6.285 1.361 1 93.69 263 ASP A O 1
ATOM 2100 N N . GLY A 1 264 ? 5.527 -7.988 -0.063 1 92.69 264 GLY A N 1
ATOM 2101 C CA . GLY A 1 264 ? 4.488 -7.492 -0.946 1 92.69 264 GLY A CA 1
ATOM 2102 C C . GLY A 1 264 ? 4.914 -6.277 -1.748 1 92.69 264 GLY A C 1
ATOM 2103 O O . GLY A 1 264 ? 4.07 -5.504 -2.215 1 92.69 264 GLY A O 1
ATOM 2104 N N . ARG A 1 265 ? 6.242 -6.086 -1.846 1 87.94 265 ARG A N 1
ATOM 2105 C CA . ARG A 1 265 ? 6.727 -4.922 -2.584 1 87.94 265 ARG A CA 1
ATOM 2106 C C . ARG A 1 265 ? 7.5 -5.348 -3.828 1 87.94 265 ARG A C 1
ATOM 2108 O O . ARG A 1 265 ? 8.469 -6.105 -3.734 1 87.94 265 ARG A O 1
ATOM 2115 N N . GLY A 1 266 ? 7.105 -5.266 -4.988 1 90.25 266 GLY A N 1
ATOM 2116 C CA . GLY A 1 266 ? 7.609 -5.531 -6.324 1 90.25 266 GLY A CA 1
ATOM 2117 C C . GLY A 1 266 ? 6.664 -5.086 -7.422 1 90.25 266 GLY A C 1
ATOM 2118 O O . GLY A 1 266 ? 5.551 -4.633 -7.145 1 90.25 266 GLY A O 1
ATOM 2119 N N . PRO A 1 267 ? 7.137 -5.156 -8.578 1 92.19 267 PRO A N 1
ATOM 2120 C CA . PRO A 1 267 ? 6.301 -4.641 -9.664 1 92.19 267 PRO A CA 1
ATOM 2121 C C . PRO A 1 267 ? 4.941 -5.336 -9.742 1 92.19 267 PRO A C 1
ATOM 2123 O O . PRO A 1 267 ? 3.906 -4.668 -9.812 1 92.19 267 PRO A O 1
ATOM 2126 N N . LEU A 1 268 ? 4.941 -6.676 -9.68 1 96.12 268 LEU A N 1
ATOM 2127 C CA . LEU A 1 268 ? 3.672 -7.391 -9.742 1 96.12 268 LEU A CA 1
ATOM 2128 C C . LEU A 1 268 ? 2.846 -7.152 -8.484 1 96.12 268 LEU A C 1
ATOM 2130 O O . LEU A 1 268 ? 1.619 -7.047 -8.555 1 96.12 268 LEU A O 1
ATOM 2134 N N . ASP A 1 269 ? 3.541 -7.086 -7.336 1 94 269 ASP A N 1
ATOM 2135 C CA . ASP A 1 269 ? 2.861 -6.77 -6.082 1 94 269 ASP A CA 1
ATOM 2136 C C . ASP A 1 269 ? 2.145 -5.422 -6.172 1 94 269 ASP A C 1
ATOM 2138 O O . ASP A 1 269 ? 0.976 -5.312 -5.797 1 94 269 ASP A O 1
ATOM 2142 N N . ASN A 1 270 ? 2.82 -4.477 -6.727 1 88.62 270 ASN A N 1
ATOM 2143 C CA . ASN A 1 270 ? 2.26 -3.139 -6.871 1 88.62 270 ASN A CA 1
ATOM 2144 C C . ASN A 1 270 ? 1.054 -3.133 -7.805 1 88.62 270 ASN A C 1
ATOM 2146 O O . ASN A 1 270 ? 0.074 -2.43 -7.555 1 88.62 270 ASN A O 1
ATOM 2150 N N . GLU A 1 271 ? 1.152 -3.865 -8.836 1 90.69 271 GLU A N 1
ATOM 2151 C CA . GLU A 1 271 ? 0.036 -3.965 -9.773 1 90.69 271 GLU A CA 1
ATOM 2152 C C . GLU A 1 271 ? -1.177 -4.621 -9.117 1 90.69 271 GLU A C 1
ATOM 2154 O O . GLU A 1 271 ? -2.311 -4.184 -9.32 1 90.69 271 GLU A O 1
ATOM 2159 N N . MET A 1 272 ? -0.905 -5.672 -8.383 1 91.62 272 MET A N 1
ATOM 2160 C CA . MET A 1 272 ? -1.986 -6.348 -7.672 1 91.62 272 MET A CA 1
ATOM 2161 C C . MET A 1 272 ? -2.637 -5.418 -6.656 1 91.62 272 MET A C 1
ATOM 2163 O O . MET A 1 272 ? -3.861 -5.398 -6.52 1 91.62 272 MET A O 1
ATOM 2167 N N . TYR A 1 273 ? -1.817 -4.672 -5.941 1 86.44 273 TYR A N 1
ATOM 2168 C CA . TYR A 1 273 ? -2.332 -3.707 -4.973 1 86.44 273 TYR A CA 1
ATOM 2169 C C . TYR A 1 273 ? -3.293 -2.729 -5.637 1 86.44 273 TYR A C 1
ATOM 2171 O O . TYR A 1 273 ? -4.379 -2.465 -5.117 1 86.44 273 TYR A O 1
ATOM 2179 N N . PHE A 1 274 ? -2.922 -2.316 -6.738 1 80 274 PHE A N 1
ATOM 2180 C CA . PHE A 1 274 ? -3.668 -1.291 -7.457 1 80 274 PHE A CA 1
ATOM 2181 C C . PHE A 1 274 ? -4.984 -1.849 -7.984 1 80 274 PHE A C 1
ATOM 2183 O O . PHE A 1 274 ? -6.043 -1.251 -7.777 1 80 274 PHE A O 1
ATOM 2190 N N . PHE A 1 275 ? -4.98 -2.969 -8.578 1 85 275 PHE A N 1
ATOM 2191 C CA . PHE A 1 275 ? -6.164 -3.504 -9.242 1 85 275 PHE A CA 1
ATOM 2192 C C . PHE A 1 275 ? -7.156 -4.051 -8.219 1 85 275 PHE A C 1
ATOM 2194 O O . PHE A 1 275 ? -8.359 -4.086 -8.484 1 85 275 PHE A O 1
ATOM 2201 N N . THR A 1 276 ? -6.676 -4.441 -7.105 1 87.38 276 THR A N 1
ATOM 2202 C CA . THR A 1 276 ? -7.535 -5.078 -6.113 1 87.38 276 THR A CA 1
ATOM 2203 C C . THR A 1 276 ? -8.492 -4.062 -5.5 1 87.38 276 THR A C 1
ATOM 2205 O O . THR A 1 276 ? -9.562 -4.43 -5.004 1 87.38 276 THR A O 1
ATOM 2208 N N . ILE A 1 277 ? -8.227 -2.822 -5.582 1 77.31 277 ILE A N 1
ATOM 2209 C CA . ILE A 1 277 ? -9.062 -1.795 -4.973 1 77.31 277 ILE A CA 1
ATOM 2210 C C . ILE A 1 277 ? -10.211 -1.443 -5.914 1 77.31 277 ILE A C 1
ATOM 2212 O O . ILE A 1 277 ? -11.18 -0.805 -5.5 1 77.31 277 ILE A O 1
ATOM 2216 N N . PHE A 1 278 ? -10.18 -1.972 -7.16 1 81.88 278 PHE A N 1
ATOM 2217 C CA . PHE A 1 278 ? -11.227 -1.68 -8.133 1 81.88 278 PHE A CA 1
ATOM 2218 C C . PHE A 1 278 ? -12.484 -2.48 -7.828 1 81.88 278 PHE A C 1
ATOM 2220 O O . PHE A 1 278 ? -12.414 -3.668 -7.504 1 81.88 278 PHE A O 1
ATOM 2227 N N . PRO A 1 279 ? -13.602 -1.786 -7.961 1 86.81 279 PRO A N 1
ATOM 2228 C CA . PRO A 1 279 ? -14.844 -2.562 -7.871 1 86.81 279 PRO A CA 1
ATOM 2229 C C . PRO A 1 279 ? -14.992 -3.568 -9.008 1 86.81 279 PRO A C 1
ATOM 2231 O O . PRO A 1 279 ? -14.398 -3.389 -10.078 1 86.81 279 PRO A O 1
ATOM 2234 N N . HIS A 1 280 ? -15.664 -4.582 -8.781 1 93.06 280 HIS A N 1
ATOM 2235 C CA . HIS A 1 280 ? -16.109 -5.566 -9.758 1 93.06 280 HIS A CA 1
ATOM 2236 C C . HIS A 1 280 ? -15.008 -6.586 -10.047 1 93.06 280 HIS A C 1
ATOM 2238 O O . HIS A 1 280 ? -15.133 -7.398 -10.969 1 93.06 280 HIS A O 1
ATOM 2244 N N . PHE A 1 281 ? -13.945 -6.484 -9.297 1 94.56 281 PHE A N 1
ATOM 2245 C CA . PHE A 1 281 ? -12.891 -7.477 -9.484 1 94.56 281 PHE A CA 1
ATOM 2246 C C . PHE A 1 281 ? -12.578 -8.188 -8.172 1 94.56 281 PHE A C 1
ATOM 2248 O O . PHE A 1 281 ? -12.656 -7.582 -7.102 1 94.56 281 PHE A O 1
ATOM 2255 N N . GLY A 1 282 ? -12.312 -9.422 -8.227 1 96.56 282 GLY A N 1
ATOM 2256 C CA . GLY A 1 282 ? -11.781 -10.234 -7.141 1 96.56 282 GLY A CA 1
ATOM 2257 C C . GLY A 1 282 ? -10.461 -10.906 -7.488 1 96.56 282 GLY A C 1
ATOM 2258 O O . GLY A 1 282 ? -10.273 -11.352 -8.625 1 96.56 282 GLY A O 1
ATOM 2259 N N . PHE A 1 283 ? -9.578 -10.922 -6.566 1 97.75 283 PHE A N 1
ATOM 2260 C CA . PHE A 1 283 ? -8.266 -11.531 -6.773 1 97.75 283 PHE A CA 1
ATOM 2261 C C . PHE A 1 283 ? -8 -12.609 -5.734 1 97.75 283 PHE A C 1
ATOM 2263 O O . PHE A 1 283 ? -8.055 -12.352 -4.531 1 97.75 283 PHE A O 1
ATOM 2270 N N . SER A 1 284 ? -7.773 -13.805 -6.164 1 98.38 284 SER A N 1
ATOM 2271 C CA . SER A 1 284 ? -7.445 -14.938 -5.309 1 98.38 284 SER A CA 1
ATOM 2272 C C . SER A 1 284 ? -6.062 -15.492 -5.629 1 98.38 284 SER A C 1
ATOM 2274 O O . SER A 1 284 ? -5.809 -15.93 -6.754 1 98.38 284 SER A O 1
ATOM 2276 N N . LEU A 1 285 ? -5.191 -15.492 -4.668 1 98.62 285 LEU A N 1
ATOM 2277 C CA . LEU A 1 285 ? -3.799 -15.875 -4.867 1 98.62 285 LEU A CA 1
ATOM 2278 C C . LEU A 1 285 ? -3.436 -17.062 -3.986 1 98.62 285 LEU A C 1
ATOM 2280 O O . LEU A 1 285 ? -3.963 -17.219 -2.883 1 98.62 285 LEU A O 1
ATOM 2284 N N . SER A 1 286 ? -2.549 -17.891 -4.484 1 98.69 286 SER A N 1
ATOM 2285 C CA . SER A 1 286 ? -2.053 -19.031 -3.732 1 98.69 286 SER A CA 1
ATOM 2286 C C . SER A 1 286 ? -0.94 -18.625 -2.773 1 98.69 286 SER A C 1
ATOM 2288 O O . SER A 1 286 ? -0.053 -17.859 -3.135 1 98.69 286 SER A O 1
ATOM 2290 N N . ALA A 1 287 ? -0.931 -19.172 -1.598 1 98.5 287 ALA A N 1
ATOM 2291 C CA . ALA A 1 287 ? 0.078 -18.828 -0.596 1 98.5 287 ALA A CA 1
ATOM 2292 C C . ALA A 1 287 ? 1.458 -19.328 -1.021 1 98.5 287 ALA A C 1
ATOM 2294 O O . ALA A 1 287 ? 2.475 -18.734 -0.658 1 98.5 287 ALA A O 1
ATOM 2295 N N . GLY A 1 288 ? 1.52 -20.391 -1.769 1 98.31 288 GLY A N 1
ATOM 2296 C CA . GLY A 1 288 ? 2.75 -21.094 -2.088 1 98.31 288 GLY A CA 1
ATOM 2297 C C . GLY A 1 288 ? 2.881 -22.438 -1.374 1 98.31 288 GLY A C 1
ATOM 2298 O O . GLY A 1 288 ? 2.146 -22.703 -0.422 1 98.31 288 GLY A O 1
ATOM 2299 N N . ASN A 1 289 ? 3.768 -23.25 -1.817 1 97.75 289 ASN A N 1
ATOM 2300 C CA . ASN A 1 289 ? 4.012 -24.578 -1.25 1 97.75 289 ASN A CA 1
ATOM 2301 C C . ASN A 1 289 ? 5.438 -24.703 -0.728 1 97.75 289 ASN A C 1
ATOM 2303 O O . ASN A 1 289 ? 6.129 -25.688 -1.038 1 97.75 289 ASN A O 1
ATOM 2307 N N . GLU A 1 290 ? 5.84 -23.781 0.079 1 97.81 290 GLU A N 1
ATOM 2308 C CA . GLU A 1 290 ? 7.25 -23.719 0.461 1 97.81 290 GLU A CA 1
ATOM 2309 C C . GLU A 1 290 ? 7.426 -23.953 1.959 1 97.81 290 GLU A C 1
ATOM 2311 O O . GLU A 1 290 ? 8.516 -23.766 2.496 1 97.81 290 GLU A O 1
ATOM 2316 N N . GLY A 1 291 ? 6.398 -24.312 2.662 1 96.81 291 GLY A N 1
ATOM 2317 C CA . GLY A 1 291 ? 6.414 -24.344 4.117 1 96.81 291 GLY A CA 1
ATOM 2318 C C . GLY A 1 291 ? 7.312 -25.422 4.688 1 96.81 291 GLY A C 1
ATOM 2319 O O . GLY A 1 291 ? 7.855 -25.266 5.785 1 96.81 291 GLY A O 1
ATOM 2320 N N . ASN A 1 292 ? 7.5 -26.469 3.986 1 95.44 292 ASN A N 1
ATOM 2321 C CA . ASN A 1 292 ? 8.242 -27.609 4.527 1 95.44 292 ASN A CA 1
ATOM 2322 C C . ASN A 1 292 ? 9.438 -27.969 3.652 1 95.44 292 ASN A C 1
ATOM 2324 O O . ASN A 1 292 ? 9.898 -29.109 3.662 1 95.44 292 ASN A O 1
ATOM 2328 N N . ASN A 1 293 ? 9.914 -27.047 2.922 1 96.5 293 ASN A N 1
ATOM 2329 C CA . ASN A 1 293 ? 10.992 -27.328 1.985 1 96.5 293 ASN A CA 1
ATOM 2330 C C . ASN A 1 293 ? 12.352 -26.906 2.547 1 96.5 293 ASN A C 1
ATOM 2332 O O . ASN A 1 293 ? 13.383 -27.109 1.908 1 96.5 293 ASN A O 1
ATOM 2336 N N . LYS A 1 294 ? 12.375 -26.281 3.738 1 98.12 294 LYS A N 1
ATOM 2337 C CA . LYS A 1 294 ? 13.578 -25.891 4.473 1 98.12 294 LYS A CA 1
ATOM 2338 C C . LYS A 1 294 ? 14.398 -24.875 3.684 1 98.12 294 LYS A C 1
ATOM 2340 O O . LYS A 1 294 ? 15.625 -24.953 3.65 1 98.12 294 LYS A O 1
ATOM 2345 N N . ARG A 1 295 ? 13.75 -24.016 3.053 1 98.44 295 ARG A N 1
ATOM 2346 C CA . ARG A 1 295 ? 14.445 -23.078 2.168 1 98.44 295 ARG A CA 1
ATOM 2347 C C . ARG A 1 295 ? 14.344 -21.656 2.686 1 98.44 295 ARG A C 1
ATOM 2349 O O . ARG A 1 295 ? 14.516 -20.703 1.924 1 98.44 295 ARG A O 1
ATOM 2356 N N . HIS A 1 296 ? 14 -21.5 3.977 1 98.69 296 HIS A N 1
ATOM 2357 C CA . HIS A 1 296 ? 13.984 -20.219 4.648 1 98.69 296 HIS A CA 1
ATOM 2358 C C . HIS A 1 296 ? 14.719 -20.266 5.984 1 98.69 296 HIS A C 1
ATOM 2360 O O . HIS A 1 296 ? 14.5 -21.188 6.777 1 98.69 296 HIS A O 1
ATOM 2366 N N . PHE A 1 297 ? 15.648 -19.375 6.137 1 98.75 297 PHE A N 1
ATOM 2367 C CA . PHE A 1 297 ? 16.344 -19.172 7.398 1 98.75 297 PHE A CA 1
ATOM 2368 C C . PHE A 1 297 ? 16.016 -17.797 7.992 1 98.75 297 PHE A C 1
ATOM 2370 O O . PHE A 1 297 ? 16 -16.797 7.281 1 98.75 297 PHE A O 1
ATOM 2377 N N . PHE A 1 298 ? 15.633 -17.797 9.203 1 98.06 298 PHE A N 1
ATOM 2378 C CA . PHE A 1 298 ? 15.328 -16.562 9.922 1 98.06 298 PHE A CA 1
ATOM 2379 C C . PHE A 1 298 ? 16.094 -16.5 11.234 1 98.06 298 PHE A C 1
ATOM 2381 O O . PHE A 1 298 ? 16.266 -17.516 11.914 1 98.06 298 PHE A O 1
ATOM 2388 N N . HIS A 1 299 ? 16.578 -15.281 11.555 1 96.06 299 HIS A N 1
ATOM 2389 C CA . HIS A 1 299 ? 17.234 -15.109 12.844 1 96.06 299 HIS A CA 1
ATOM 2390 C C . HIS A 1 299 ? 17.062 -13.688 13.367 1 96.06 299 HIS A C 1
ATOM 2392 O O . HIS A 1 299 ? 17.156 -12.727 12.602 1 96.06 299 HIS A O 1
ATOM 2398 N N . THR A 1 300 ? 16.75 -13.57 14.633 1 93.38 300 THR A N 1
ATOM 2399 C CA . THR A 1 300 ? 16.812 -12.289 15.336 1 93.38 300 THR A CA 1
ATOM 2400 C C . THR A 1 300 ? 18.188 -12.086 15.953 1 93.38 300 THR A C 1
ATOM 2402 O O . THR A 1 300 ? 18.688 -12.945 16.688 1 93.38 300 THR A O 1
ATOM 2405 N N . THR A 1 301 ? 18.75 -10.969 15.656 1 90.62 301 THR A N 1
ATOM 2406 C CA . THR A 1 301 ? 20.125 -10.727 16.109 1 90.62 301 THR A CA 1
ATOM 2407 C C . THR A 1 301 ? 20.125 -10.062 17.484 1 90.62 301 THR A C 1
ATOM 2409 O O . THR A 1 301 ? 19.234 -9.281 17.812 1 90.62 301 THR A O 1
ATOM 2412 N N . ASP A 1 302 ? 21.078 -10.469 18.203 1 86.69 302 ASP A N 1
ATOM 2413 C CA . ASP A 1 302 ? 21.391 -9.867 19.484 1 86.69 302 ASP A CA 1
ATOM 2414 C C . ASP A 1 302 ? 22.672 -9.039 19.406 1 86.69 302 ASP A C 1
ATOM 2416 O O . ASP A 1 302 ? 23.734 -9.555 19.016 1 86.69 302 ASP A O 1
ATOM 2420 N N . PRO A 1 303 ? 22.547 -7.801 19.75 1 83.56 303 PRO A N 1
ATOM 2421 C CA . PRO A 1 303 ? 23.734 -6.938 19.641 1 83.56 303 PRO A CA 1
ATOM 2422 C C . PRO A 1 303 ? 24.922 -7.469 20.422 1 83.56 303 PRO A C 1
ATOM 2424 O O . PRO A 1 303 ? 26.078 -7.129 20.109 1 83.56 303 PRO A O 1
ATOM 2427 N N . SER A 1 304 ? 24.719 -8.289 21.422 1 85.19 304 SER A N 1
ATOM 2428 C CA . SER A 1 304 ? 25.812 -8.828 22.234 1 85.19 304 SER A CA 1
ATOM 2429 C C . SER A 1 304 ? 26.5 -9.984 21.531 1 85.19 304 SER A C 1
ATOM 2431 O O . SER A 1 304 ? 27.609 -10.383 21.922 1 85.19 304 SER A O 1
ATOM 2433 N N . ILE A 1 305 ? 25.859 -10.492 20.547 1 83.31 305 ILE A N 1
ATOM 2434 C CA . ILE A 1 305 ? 26.406 -11.617 19.797 1 83.31 305 ILE A CA 1
ATOM 2435 C C . ILE A 1 305 ? 27.016 -11.117 18.5 1 83.31 305 ILE A C 1
ATOM 2437 O O . ILE A 1 305 ? 26.375 -10.406 17.719 1 83.31 305 ILE A O 1
ATOM 2441 N N . ARG A 1 306 ? 28.094 -11.516 18.281 1 80.19 306 ARG A N 1
ATOM 2442 C CA . ARG A 1 306 ? 28.891 -10.977 17.172 1 80.19 306 ARG A CA 1
ATOM 2443 C C . ARG A 1 306 ? 28.297 -11.375 15.828 1 80.19 306 ARG A C 1
ATOM 2445 O O . ARG A 1 306 ? 28.234 -10.562 14.906 1 80.19 306 ARG A O 1
ATOM 2452 N N . TYR A 1 307 ? 28.031 -12.672 15.695 1 92.94 307 TYR A N 1
ATOM 2453 C CA . TYR A 1 307 ? 27.516 -13.141 14.414 1 92.94 307 TYR A CA 1
ATOM 2454 C C . TYR A 1 307 ? 26.625 -14.359 14.594 1 92.94 307 TYR A C 1
ATOM 2456 O O . TYR A 1 307 ? 26.594 -14.969 15.664 1 92.94 307 TYR A O 1
ATOM 2464 N N . THR A 1 308 ? 25.797 -14.633 13.625 1 94.94 308 THR A N 1
ATOM 2465 C CA . THR A 1 308 ? 24.953 -15.828 13.531 1 94.94 308 THR A CA 1
ATOM 2466 C C . THR A 1 308 ? 25.453 -16.734 12.414 1 94.94 308 THR A C 1
ATOM 2468 O O . THR A 1 308 ? 25.734 -16.281 11.305 1 94.94 308 THR A O 1
ATOM 2471 N N . THR A 1 309 ? 25.562 -18.031 12.727 1 97 309 THR A N 1
ATOM 2472 C CA . THR A 1 309 ? 26.031 -18.984 11.727 1 97 309 THR A CA 1
ATOM 2473 C C . THR A 1 309 ? 24.844 -19.609 10.984 1 97 309 THR A C 1
ATOM 2475 O O . THR A 1 309 ? 23.906 -20.125 11.602 1 97 309 THR A O 1
ATOM 2478 N N . VAL A 1 310 ? 24.922 -19.516 9.711 1 98.19 310 VAL A N 1
ATOM 2479 C CA . VAL A 1 310 ? 23.938 -20.125 8.812 1 98.19 310 VAL A CA 1
ATOM 2480 C C . VAL A 1 310 ? 24.594 -21.312 8.078 1 98.19 310 VAL A C 1
ATOM 2482 O O . VAL A 1 310 ? 25.609 -21.141 7.414 1 98.19 310 VAL A O 1
ATOM 2485 N N . GLU A 1 311 ? 23.984 -22.438 8.227 1 98.69 311 GLU A N 1
ATOM 2486 C CA . GLU A 1 311 ? 24.5 -23.625 7.551 1 98.69 311 GLU A CA 1
ATOM 2487 C C . GLU A 1 311 ? 23.562 -24.062 6.434 1 98.69 311 GLU A C 1
ATOM 2489 O O . GLU A 1 311 ? 22.359 -24.219 6.648 1 98.69 311 GLU A O 1
ATOM 2494 N N . LEU A 1 312 ? 24.125 -24.281 5.289 1 98.75 312 LEU A N 1
ATOM 2495 C CA . LEU A 1 312 ? 23.422 -24.656 4.078 1 98.75 312 LEU A CA 1
ATOM 2496 C C . LEU A 1 312 ? 23.969 -25.953 3.502 1 98.75 312 LEU A C 1
ATOM 2498 O O . LEU A 1 312 ? 25.172 -26.047 3.223 1 98.75 312 LEU A O 1
ATOM 2502 N N . ASN A 1 313 ? 23.109 -26.922 3.387 1 98.75 313 ASN A N 1
ATOM 2503 C CA . ASN A 1 313 ? 23.469 -28.125 2.658 1 98.75 313 ASN A CA 1
ATOM 2504 C C . ASN A 1 313 ? 23.234 -27.969 1.159 1 98.75 313 ASN A C 1
ATOM 2506 O O . ASN A 1 313 ? 22.125 -27.656 0.731 1 98.75 313 ASN A O 1
ATOM 2510 N N . ILE A 1 314 ? 24.234 -28.188 0.395 1 98.31 314 ILE A N 1
ATOM 2511 C CA . ILE A 1 314 ? 24.094 -28.156 -1.058 1 98.31 314 ILE A CA 1
ATOM 2512 C C . ILE A 1 314 ? 24.203 -29.578 -1.607 1 98.31 314 ILE A C 1
ATOM 2514 O O . ILE A 1 314 ? 25.141 -30.312 -1.276 1 98.31 314 ILE A O 1
ATOM 2518 N N . GLY A 1 315 ? 23.266 -29.969 -2.416 1 97.31 315 GLY A N 1
ATOM 2519 C CA . GLY A 1 315 ? 23.188 -31.312 -2.967 1 97.31 315 GLY A CA 1
ATOM 2520 C C . GLY A 1 315 ? 24.219 -31.578 -4.047 1 97.31 315 GLY A C 1
ATOM 2521 O O . GLY A 1 315 ? 24.844 -30.641 -4.555 1 97.31 315 GLY A O 1
ATOM 2522 N N . GLU A 1 316 ? 24.328 -32.875 -4.422 1 95.62 316 GLU A N 1
ATOM 2523 C CA . GLU A 1 316 ? 25.234 -33.281 -5.5 1 95.62 316 GLU A CA 1
ATOM 2524 C C . GLU A 1 316 ? 24.719 -32.781 -6.852 1 95.62 316 GLU A C 1
ATOM 2526 O O . GLU A 1 316 ? 23.516 -32.781 -7.098 1 95.62 316 GLU A O 1
ATOM 2531 N N . ASN A 1 317 ? 25.609 -32.344 -7.672 1 93.12 317 ASN A N 1
ATOM 2532 C CA . ASN A 1 317 ? 25.344 -31.953 -9.055 1 93.12 317 ASN A CA 1
ATOM 2533 C C . ASN A 1 317 ? 24.391 -30.766 -9.117 1 93.12 317 ASN A C 1
ATOM 2535 O O . ASN A 1 317 ? 23.547 -30.688 -10.016 1 93.12 317 ASN A O 1
ATOM 2539 N N . GLU A 1 318 ? 24.359 -30 -8.086 1 95.5 318 GLU A N 1
ATOM 2540 C CA . GLU A 1 318 ? 23.641 -28.734 -8.141 1 95.5 318 GLU A CA 1
ATOM 2541 C C . GLU A 1 318 ? 24.266 -27.781 -9.156 1 95.5 318 GLU A C 1
ATOM 2543 O O . GLU A 1 318 ? 25.422 -27.391 -9.008 1 95.5 318 GLU A O 1
ATOM 2548 N N . PRO A 1 319 ? 23.531 -27.484 -10.18 1 94.88 319 PRO A N 1
ATOM 2549 C CA . PRO A 1 319 ? 24.125 -26.641 -11.203 1 94.88 319 PRO A CA 1
ATOM 2550 C C . PRO A 1 319 ? 24.375 -25.203 -10.711 1 94.88 319 PRO A C 1
ATOM 2552 O O . PRO A 1 319 ? 25.312 -24.547 -11.156 1 94.88 319 PRO A O 1
ATOM 2555 N N . GLY A 1 320 ? 23.469 -24.703 -9.906 1 97.69 320 GLY A N 1
ATOM 2556 C CA . GLY A 1 320 ? 23.531 -23.344 -9.375 1 97.69 320 GLY A CA 1
ATOM 2557 C C . GLY A 1 320 ? 22.219 -22.875 -8.781 1 97.69 320 GLY A C 1
ATOM 2558 O O . GLY A 1 320 ? 21.188 -23.547 -8.922 1 97.69 320 GLY A O 1
ATOM 2559 N N . PHE A 1 321 ? 22.281 -21.812 -8.109 1 98.38 321 PHE A N 1
ATOM 2560 C CA . PHE A 1 321 ? 21.094 -21.203 -7.523 1 98.38 321 PHE A CA 1
ATOM 2561 C C . PHE A 1 321 ? 21.422 -19.828 -6.957 1 98.38 321 PHE A C 1
ATOM 2563 O O . PHE A 1 321 ? 22.594 -19.438 -6.883 1 98.38 321 PHE A O 1
ATOM 2570 N N . SER A 1 322 ? 20.422 -19.094 -6.641 1 98.31 322 SER A N 1
ATOM 2571 C CA . SER A 1 322 ? 20.562 -17.812 -5.961 1 98.31 322 SER A CA 1
ATOM 2572 C C . SER A 1 322 ? 20.078 -17.891 -4.516 1 98.31 322 SER A C 1
ATOM 2574 O O . SER A 1 322 ? 19.25 -18.734 -4.184 1 98.31 322 SER A O 1
ATOM 2576 N N . MET A 1 323 ? 20.641 -17.125 -3.68 1 98.56 323 MET A N 1
ATOM 2577 C CA . MET A 1 323 ? 20.281 -16.969 -2.273 1 98.56 323 MET A CA 1
ATOM 2578 C C . MET A 1 323 ? 20.188 -15.492 -1.899 1 98.56 323 MET A C 1
ATOM 2580 O O . MET A 1 323 ? 21.047 -14.695 -2.277 1 98.56 323 MET A O 1
ATOM 2584 N N . GLU A 1 324 ? 19.125 -15.125 -1.277 1 98.38 324 GLU A N 1
ATOM 2585 C CA . GLU A 1 324 ? 18.906 -13.727 -0.931 1 98.38 324 GLU A CA 1
ATOM 2586 C C . GLU A 1 324 ? 18.859 -13.531 0.583 1 98.38 324 GLU A C 1
ATOM 2588 O O . GLU A 1 324 ? 18.031 -14.141 1.267 1 98.38 324 GLU A O 1
ATOM 2593 N N . LEU A 1 325 ? 19.719 -12.734 1.113 1 98.06 325 LEU A N 1
ATOM 2594 C CA . LEU A 1 325 ? 19.625 -12.289 2.5 1 98.06 325 LEU A CA 1
ATOM 2595 C C . LEU A 1 325 ? 19 -10.891 2.584 1 98.06 325 LEU A C 1
ATOM 2597 O O . LEU A 1 325 ? 19.516 -9.945 1.982 1 98.06 325 LEU A O 1
ATOM 2601 N N . TRP A 1 326 ? 17.938 -10.789 3.232 1 97.44 326 TRP A N 1
ATOM 2602 C CA . TRP A 1 326 ? 17.266 -9.516 3.469 1 97.44 326 TRP A CA 1
ATOM 2603 C C . TRP A 1 326 ? 17.375 -9.102 4.93 1 97.44 326 TRP A C 1
ATOM 2605 O O . TRP A 1 326 ? 16.875 -9.805 5.82 1 97.44 326 TRP A O 1
ATOM 2615 N N . GLY A 1 327 ? 18.047 -7.953 5.117 1 94.69 327 GLY A N 1
ATOM 2616 C CA . GLY A 1 327 ? 18.297 -7.488 6.469 1 94.69 327 GLY A CA 1
ATOM 2617 C C . GLY A 1 327 ? 17.328 -6.426 6.934 1 94.69 327 GLY A C 1
ATOM 2618 O O . GLY A 1 327 ? 16.969 -5.52 6.176 1 94.69 327 GLY A O 1
ATOM 2619 N N . GLY A 1 328 ? 16.906 -6.539 8.117 1 89.69 328 GLY A N 1
ATOM 2620 C CA . GLY A 1 328 ? 15.953 -5.609 8.703 1 89.69 328 GLY A CA 1
ATOM 2621 C C . GLY A 1 328 ? 16.609 -4.359 9.258 1 89.69 328 GLY A C 1
ATOM 2622 O O . GLY A 1 328 ? 17.797 -4.359 9.57 1 89.69 328 GLY A O 1
ATOM 2623 N N . LEU A 1 329 ? 15.875 -3.277 9.406 1 88 329 LEU A N 1
ATOM 2624 C CA . LEU A 1 329 ? 16.297 -2.012 9.992 1 88 329 LEU A CA 1
ATOM 2625 C C . LEU A 1 329 ? 16.359 -2.115 11.516 1 88 329 LEU A C 1
ATOM 2627 O O . LEU A 1 329 ? 15.641 -2.912 12.117 1 88 329 LEU A O 1
ATOM 2631 N N . PRO A 1 330 ? 17.125 -1.419 12.117 1 87.69 330 PRO A N 1
ATOM 2632 C CA . PRO A 1 330 ? 18.016 -0.365 11.625 1 87.69 330 PRO A CA 1
ATOM 2633 C C . PRO A 1 330 ? 19.438 -0.864 11.359 1 87.69 330 PRO A C 1
ATOM 2635 O O . PRO A 1 330 ? 20.297 -0.084 10.953 1 87.69 330 PRO A O 1
ATOM 2638 N N . ASN A 1 331 ? 19.703 -2.129 11.477 1 88.19 331 ASN A N 1
ATOM 2639 C CA . ASN A 1 331 ? 21.047 -2.697 11.383 1 88.19 331 ASN A CA 1
ATOM 2640 C C . ASN A 1 331 ? 21.484 -2.846 9.922 1 88.19 331 ASN A C 1
ATOM 2642 O O . ASN A 1 331 ? 20.688 -2.662 9.008 1 88.19 331 ASN A O 1
ATOM 2646 N N . THR A 1 332 ? 22.766 -3.037 9.758 1 88.56 332 THR A N 1
ATOM 2647 C CA . THR A 1 332 ? 23.344 -3.457 8.492 1 88.56 332 THR A CA 1
ATOM 2648 C C . THR A 1 332 ? 23.969 -4.844 8.617 1 88.56 332 THR A C 1
ATOM 2650 O O . THR A 1 332 ? 24.422 -5.23 9.695 1 88.56 332 THR A O 1
ATOM 2653 N N . TYR A 1 333 ? 24.031 -5.535 7.57 1 91.75 333 TYR A N 1
ATOM 2654 C CA . TYR A 1 333 ? 24.438 -6.934 7.637 1 91.75 333 TYR A CA 1
ATOM 2655 C C . TYR A 1 333 ? 25.562 -7.219 6.633 1 91.75 333 TYR A C 1
ATOM 2657 O O . TYR A 1 333 ? 25.609 -6.602 5.566 1 91.75 333 TYR A O 1
ATOM 2665 N N . SER A 1 334 ? 26.422 -8.062 6.996 1 93.44 334 SER A N 1
ATOM 2666 C CA . SER A 1 334 ? 27.5 -8.57 6.156 1 93.44 334 SER A CA 1
ATOM 2667 C C . SER A 1 334 ? 27.734 -10.055 6.391 1 93.44 334 SER A C 1
ATOM 2669 O O . SER A 1 334 ? 27.234 -10.625 7.363 1 93.44 334 SER A O 1
ATOM 2671 N N . ILE A 1 335 ? 28.453 -10.664 5.453 1 95.44 335 ILE A N 1
ATOM 2672 C CA . ILE A 1 335 ? 28.594 -12.109 5.602 1 95.44 335 ILE A CA 1
ATOM 2673 C C . ILE A 1 335 ? 30.047 -12.523 5.309 1 95.44 335 ILE A C 1
ATOM 2675 O O . ILE A 1 335 ? 30.766 -11.797 4.625 1 95.44 335 ILE A O 1
ATOM 2679 N N . ASP A 1 336 ? 30.469 -13.578 5.906 1 95.94 336 ASP A N 1
ATOM 2680 C CA . ASP A 1 336 ? 31.609 -14.375 5.465 1 95.94 336 ASP A CA 1
ATOM 2681 C C . ASP A 1 336 ? 31.156 -15.773 5.027 1 95.94 336 ASP A C 1
ATOM 2683 O O . ASP A 1 336 ? 29.969 -16.094 5.086 1 95.94 336 ASP A O 1
ATOM 2687 N N . MET A 1 337 ? 32.062 -16.531 4.391 1 96.25 337 MET A N 1
ATOM 2688 C CA . MET A 1 337 ? 31.625 -17.844 3.914 1 96.25 337 MET A CA 1
ATOM 2689 C C . MET A 1 337 ? 32.75 -18.859 4.047 1 96.25 337 MET A C 1
ATOM 2691 O O . MET A 1 337 ? 33.938 -18.516 3.893 1 96.25 337 MET A O 1
ATOM 2695 N N . LEU A 1 338 ? 32.375 -20.016 4.418 1 96.62 338 LEU A N 1
ATOM 2696 C CA . LEU A 1 338 ? 33.25 -21.188 4.5 1 96.62 338 LEU A CA 1
ATOM 2697 C C . LEU A 1 338 ? 32.75 -22.312 3.625 1 96.62 338 LEU A C 1
ATOM 2699 O O . LEU A 1 338 ? 31.625 -22.812 3.832 1 96.62 338 LEU A O 1
ATOM 2703 N N . SER A 1 339 ? 33.531 -22.734 2.631 1 96.38 339 SER A N 1
ATOM 2704 C CA . SER A 1 339 ? 33.156 -23.797 1.712 1 96.38 339 SER A CA 1
ATOM 2705 C C . SER A 1 339 ? 33.281 -25.156 2.363 1 96.38 339 SER A C 1
ATOM 2707 O O . SER A 1 339 ? 33.906 -25.297 3.416 1 96.38 339 SER A O 1
ATOM 2709 N N . PRO A 1 340 ? 32.688 -26.141 1.763 1 95.56 340 PRO A N 1
ATOM 2710 C CA . PRO A 1 340 ? 32.781 -27.5 2.314 1 95.56 340 PRO A CA 1
ATOM 2711 C C . PRO A 1 340 ? 34.219 -28 2.357 1 95.56 340 PRO A C 1
ATOM 2713 O O . PRO A 1 340 ? 34.562 -28.797 3.234 1 95.56 340 PRO A O 1
ATOM 2716 N N . SER A 1 341 ? 35.062 -27.547 1.442 1 93.56 341 SER A N 1
ATOM 2717 C CA . SER A 1 341 ? 36.438 -27.984 1.377 1 93.56 341 SER A CA 1
ATOM 2718 C C . SER A 1 341 ? 37.312 -27.234 2.387 1 93.56 341 SER A C 1
ATOM 2720 O O . SER A 1 341 ? 38.469 -27.578 2.572 1 93.56 341 SER A O 1
ATOM 2722 N N . GLY A 1 342 ? 36.75 -26.188 2.957 1 93 342 GLY A N 1
ATOM 2723 C CA . GLY A 1 342 ? 37.5 -25.469 4.004 1 93 342 GLY A CA 1
ATOM 2724 C C . GLY A 1 342 ? 38.031 -24.125 3.551 1 93 342 GLY A C 1
ATOM 2725 O O . GLY A 1 342 ? 38.75 -23.453 4.297 1 93 342 GLY A O 1
ATOM 2726 N N . GLU A 1 343 ? 37.75 -23.734 2.34 1 94.69 343 GLU A N 1
ATOM 2727 C CA . GLU A 1 343 ? 38.156 -22.406 1.896 1 94.69 343 GLU A CA 1
ATOM 2728 C C . GLU A 1 343 ? 37.312 -21.328 2.572 1 94.69 343 GLU A C 1
ATOM 2730 O O . GLU A 1 343 ? 36.094 -21.375 2.561 1 94.69 343 GLU A O 1
ATOM 2735 N N . TYR A 1 344 ? 38 -20.406 3.129 1 94.38 344 TYR A N 1
ATOM 2736 C CA . TYR A 1 344 ? 37.375 -19.375 3.924 1 94.38 344 TYR A CA 1
ATOM 2737 C C . TYR A 1 344 ? 37.5 -18.016 3.234 1 94.38 344 TYR A C 1
ATOM 2739 O O . TYR A 1 344 ? 38.594 -17.609 2.832 1 94.38 344 TYR A O 1
ATOM 2747 N N . ILE A 1 345 ? 36.406 -17.359 2.996 1 93.31 345 ILE A N 1
ATOM 2748 C CA . ILE A 1 345 ? 36.344 -15.992 2.504 1 93.31 345 ILE A CA 1
ATOM 2749 C C . ILE A 1 345 ? 36 -15.047 3.645 1 93.31 345 ILE A C 1
ATOM 2751 O O . ILE A 1 345 ? 34.906 -15.156 4.223 1 93.31 345 ILE A O 1
ATOM 2755 N N . PRO A 1 346 ? 36.812 -14.125 3.92 1 92.81 346 PRO A N 1
ATOM 2756 C CA . PRO A 1 346 ? 36.531 -13.227 5.051 1 92.81 346 PRO A CA 1
ATOM 2757 C C . PRO A 1 346 ? 35.344 -12.328 4.824 1 92.81 346 PRO A C 1
ATOM 2759 O O . PRO A 1 346 ? 34.844 -12.227 3.699 1 92.81 346 PRO A O 1
ATOM 2762 N N . ARG A 1 347 ? 34.938 -11.688 5.914 1 90.94 347 ARG A N 1
ATOM 2763 C CA . ARG A 1 347 ? 33.781 -10.797 5.938 1 90.94 347 ARG A CA 1
ATOM 2764 C C . ARG A 1 347 ? 33.906 -9.711 4.879 1 90.94 347 ARG A C 1
ATOM 2766 O O . ARG A 1 347 ? 34.938 -9.055 4.77 1 90.94 347 ARG A O 1
ATOM 2773 N N . ILE A 1 348 ? 32.875 -9.594 4.137 1 84.38 348 ILE A N 1
ATOM 2774 C CA . ILE A 1 348 ? 32.812 -8.539 3.133 1 84.38 348 ILE A CA 1
ATOM 2775 C C . ILE A 1 348 ? 32.094 -7.316 3.719 1 84.38 348 ILE A C 1
ATOM 2777 O O . ILE A 1 348 ? 30.906 -7.383 4.039 1 84.38 348 ILE A O 1
ATOM 2781 N N . THR A 1 349 ? 32.719 -6.305 3.836 1 76.12 349 THR A N 1
ATOM 2782 C CA . THR A 1 349 ? 32.188 -5.141 4.531 1 76.12 349 THR A CA 1
ATOM 2783 C C . THR A 1 349 ? 31.047 -4.512 3.738 1 76.12 349 THR A C 1
ATOM 2785 O O . THR A 1 349 ? 31.062 -4.512 2.506 1 76.12 349 THR A O 1
ATOM 2788 N N . GLU A 1 350 ? 30.188 -3.896 4.5 1 69.56 350 GLU A N 1
ATOM 2789 C CA . GLU A 1 350 ? 28.984 -3.281 3.947 1 69.56 350 GLU A CA 1
ATOM 2790 C C . GLU A 1 350 ? 29.328 -2.016 3.162 1 69.56 350 GLU A C 1
ATOM 2792 O O . GLU A 1 350 ? 30.219 -1.261 3.547 1 69.56 350 GLU A O 1
ATOM 2797 N N . SER A 1 351 ? 28.859 -1.9 1.967 1 68.12 351 SER A N 1
ATOM 2798 C CA . SER A 1 351 ? 28.906 -0.704 1.134 1 68.12 351 SER A CA 1
ATOM 2799 C C . SER A 1 351 ? 27.547 -0.385 0.526 1 68.12 351 SER A C 1
ATOM 2801 O O . SER A 1 351 ? 26.625 -1.203 0.587 1 68.12 351 SER A O 1
ATOM 2803 N N . LEU A 1 352 ? 27.422 0.853 0.098 1 68.94 352 LEU A N 1
ATOM 2804 C CA . LEU A 1 352 ? 26.156 1.223 -0.527 1 68.94 352 LEU A CA 1
ATOM 2805 C C . LEU A 1 352 ? 25.797 0.248 -1.644 1 68.94 352 LEU A C 1
ATOM 2807 O O . LEU A 1 352 ? 24.734 -0.363 -1.619 1 68.94 352 LEU A O 1
ATOM 2811 N N . ARG A 1 353 ? 26.75 0.194 -2.602 1 73.19 353 ARG A N 1
ATOM 2812 C CA . ARG A 1 353 ? 26.656 -0.797 -3.67 1 73.19 353 ARG A CA 1
ATOM 2813 C C . ARG A 1 353 ? 28.031 -1.399 -3.973 1 73.19 353 ARG A C 1
ATOM 2815 O O . ARG A 1 353 ? 28.969 -0.674 -4.273 1 73.19 353 ARG A O 1
ATOM 2822 N N . PHE A 1 354 ? 28.047 -2.75 -3.695 1 80.69 354 PHE A N 1
ATOM 2823 C CA . PHE A 1 354 ? 29.297 -3.484 -3.877 1 80.69 354 PHE A CA 1
ATOM 2824 C C . PHE A 1 354 ? 29.031 -4.871 -4.449 1 80.69 354 PHE A C 1
ATOM 2826 O O . PHE A 1 354 ? 27.984 -5.461 -4.191 1 80.69 354 PHE A O 1
ATOM 2833 N N . ASN A 1 355 ? 29.859 -5.18 -5.426 1 88.62 355 ASN A N 1
ATOM 2834 C CA . ASN A 1 355 ? 29.75 -6.555 -5.902 1 88.62 355 ASN A CA 1
ATOM 2835 C C . ASN A 1 355 ? 31.125 -7.191 -6.086 1 88.62 355 ASN A C 1
ATOM 2837 O O . ASN A 1 355 ? 32.125 -6.488 -6.293 1 88.62 355 ASN A O 1
ATOM 2841 N N . ILE A 1 356 ? 31.188 -8.484 -5.879 1 90.44 356 ILE A N 1
ATOM 2842 C CA . ILE A 1 356 ? 32.438 -9.203 -6.027 1 90.44 356 ILE A CA 1
ATOM 2843 C C . ILE A 1 356 ? 32.188 -10.602 -6.586 1 90.44 356 ILE A C 1
ATOM 2845 O O . ILE A 1 356 ? 31.109 -11.18 -6.352 1 90.44 356 ILE A O 1
ATOM 2849 N N . GLU A 1 357 ? 33.031 -11.055 -7.434 1 93.69 357 GLU A N 1
ATOM 2850 C CA . GLU A 1 357 ? 33.094 -12.43 -7.922 1 93.69 357 GLU A CA 1
ATOM 2851 C C . GLU A 1 357 ? 34.125 -13.25 -7.188 1 93.69 357 GLU A C 1
ATOM 2853 O O . GLU A 1 357 ? 35.312 -12.898 -7.199 1 93.69 357 GLU A O 1
ATOM 2858 N N . ILE A 1 358 ? 33.719 -14.281 -6.531 1 94.19 358 ILE A N 1
ATOM 2859 C CA . ILE A 1 358 ? 34.594 -15.133 -5.754 1 94.19 358 ILE A CA 1
ATOM 2860 C C . ILE A 1 358 ? 34.781 -16.484 -6.441 1 94.19 358 ILE A C 1
ATOM 2862 O O . ILE A 1 358 ? 33.812 -17.234 -6.574 1 94.19 358 ILE A O 1
ATOM 2866 N N . LYS A 1 359 ? 35.938 -16.75 -6.828 1 94.38 359 LYS A N 1
ATOM 2867 C CA . LYS A 1 359 ? 36.281 -18.047 -7.395 1 94.38 359 LYS A CA 1
ATOM 2868 C C . LYS A 1 359 ? 37.031 -18.906 -6.383 1 94.38 359 LYS A C 1
ATOM 2870 O O . LYS A 1 359 ? 38.094 -18.531 -5.891 1 94.38 359 LYS A O 1
ATOM 2875 N N . PHE A 1 360 ? 36.469 -19.953 -6.133 1 92.06 360 PHE A N 1
ATOM 2876 C CA . PHE A 1 360 ? 37.094 -20.859 -5.172 1 92.06 360 PHE A CA 1
ATOM 2877 C C . PHE A 1 360 ? 38.156 -21.719 -5.848 1 92.06 360 PHE A C 1
ATOM 2879 O O . PHE A 1 360 ? 37.969 -22.188 -6.969 1 92.06 360 PHE A O 1
ATOM 2886 N N . ILE A 1 361 ? 39.219 -21.953 -5.195 1 87.19 361 ILE A N 1
ATOM 2887 C CA . ILE A 1 361 ? 40.406 -22.578 -5.777 1 87.19 361 ILE A CA 1
ATOM 2888 C C . ILE A 1 361 ? 40.25 -24.109 -5.715 1 87.19 361 ILE A C 1
ATOM 2890 O O . ILE A 1 361 ? 40.656 -24.812 -6.648 1 87.19 361 ILE A O 1
ATOM 2894 N N . PHE A 1 362 ? 39.75 -24.609 -4.676 1 86.31 362 PHE A N 1
ATOM 2895 C CA . PHE A 1 362 ? 39.688 -26.047 -4.449 1 86.31 362 PHE A CA 1
ATOM 2896 C C . PHE A 1 362 ? 38.406 -26.641 -4.996 1 86.31 362 PHE A C 1
ATOM 2898 O O . PHE A 1 362 ? 38.219 -27.859 -4.953 1 86.31 362 PHE A O 1
ATOM 2905 N N . GLU A 1 363 ? 37.594 -25.75 -5.398 1 85.25 363 GLU A N 1
ATOM 2906 C CA . GLU A 1 363 ? 36.312 -26.172 -5.973 1 85.25 363 GLU A CA 1
ATOM 2907 C C . GLU A 1 363 ? 36 -25.406 -7.254 1 85.25 363 GLU A C 1
ATOM 2909 O O . GLU A 1 363 ? 36.656 -24.422 -7.57 1 85.25 363 GLU A O 1
ATOM 2914 N N . GLU A 1 364 ? 35.125 -25.891 -8.031 1 89.19 364 GLU A N 1
ATOM 2915 C CA . GLU A 1 364 ? 34.719 -25.25 -9.273 1 89.19 364 GLU A CA 1
ATOM 2916 C C . GLU A 1 364 ? 33.719 -24.141 -9.023 1 89.19 364 GLU A C 1
ATOM 2918 O O . GLU A 1 364 ? 33.312 -23.438 -9.953 1 89.19 364 GLU A O 1
ATOM 2923 N N . THR A 1 365 ? 33.531 -23.922 -7.742 1 95.81 365 THR A N 1
ATOM 2924 C CA . THR A 1 365 ? 32.438 -23.016 -7.355 1 95.81 365 THR A CA 1
ATOM 2925 C C . THR A 1 365 ? 32.844 -21.562 -7.598 1 95.81 365 THR A C 1
ATOM 2927 O O . THR A 1 365 ? 33.969 -21.156 -7.262 1 95.81 365 THR A O 1
ATOM 2930 N N . THR A 1 366 ? 32.031 -20.812 -8.266 1 96.88 366 THR A N 1
ATOM 2931 C CA . THR A 1 366 ? 32.094 -19.359 -8.328 1 96.88 366 THR A CA 1
ATOM 2932 C C . THR A 1 366 ? 30.844 -18.734 -7.676 1 96.88 366 THR A C 1
ATOM 2934 O O . THR A 1 366 ? 29.719 -19.156 -7.941 1 96.88 366 THR A O 1
ATOM 2937 N N . ILE A 1 367 ? 31.047 -17.781 -6.797 1 97 367 ILE A N 1
ATOM 2938 C CA . ILE A 1 367 ? 29.938 -17.094 -6.16 1 97 367 ILE A CA 1
ATOM 2939 C C . ILE A 1 367 ? 29.984 -15.602 -6.527 1 97 367 ILE A C 1
ATOM 2941 O O . ILE A 1 367 ? 31.016 -14.961 -6.387 1 97 367 ILE A O 1
ATOM 2945 N N . PHE A 1 368 ? 28.891 -15.148 -7.102 1 96.69 368 PHE A N 1
ATOM 2946 C CA . PHE A 1 368 ? 28.703 -13.719 -7.316 1 96.69 368 PHE A CA 1
ATOM 2947 C C . PHE A 1 368 ? 27.969 -13.086 -6.137 1 96.69 368 PHE A C 1
ATOM 2949 O O . PHE A 1 368 ? 26.875 -13.508 -5.781 1 96.69 368 PHE A O 1
ATOM 2956 N N . VAL A 1 369 ? 28.547 -12.117 -5.492 1 95.19 369 VAL A N 1
ATOM 2957 C CA . VAL A 1 369 ? 27.953 -11.477 -4.32 1 95.19 369 VAL A CA 1
ATOM 2958 C C . VAL A 1 369 ? 27.641 -10.023 -4.637 1 95.19 369 VAL A C 1
ATOM 2960 O O . VAL A 1 369 ? 28.5 -9.266 -5.078 1 95.19 369 VAL A O 1
ATOM 2963 N N . ASP A 1 370 ? 26.422 -9.641 -4.473 1 94.5 370 ASP A N 1
ATOM 2964 C CA . ASP A 1 370 ? 25.984 -8.25 -4.609 1 94.5 370 ASP A CA 1
ATOM 2965 C C . ASP A 1 370 ? 25.422 -7.715 -3.293 1 94.5 370 ASP A C 1
ATOM 2967 O O . ASP A 1 370 ? 24.469 -8.273 -2.748 1 94.5 370 ASP A O 1
ATOM 2971 N N . TYR A 1 371 ? 26 -6.609 -2.809 1 90.81 371 TYR A N 1
ATOM 2972 C CA . TYR A 1 371 ? 25.5 -5.891 -1.637 1 90.81 371 TYR A CA 1
ATOM 2973 C C . TYR A 1 371 ? 24.703 -4.664 -2.045 1 90.81 371 TYR A C 1
ATOM 2975 O O . TYR A 1 371 ? 25.172 -3.84 -2.834 1 90.81 371 TYR A O 1
ATOM 2983 N N . ASN A 1 372 ? 23.547 -4.648 -1.579 1 89.88 372 ASN A N 1
ATOM 2984 C CA . ASN A 1 372 ? 22.688 -3.473 -1.709 1 89.88 372 ASN A CA 1
ATOM 2985 C C . ASN A 1 372 ? 22.156 -3.014 -0.354 1 89.88 372 ASN A C 1
ATOM 2987 O O . ASN A 1 372 ? 21.219 -3.602 0.178 1 89.88 372 ASN A O 1
ATOM 2991 N N . LEU A 1 373 ? 22.703 -1.964 0.15 1 86.62 373 LEU A N 1
ATOM 2992 C CA . LEU A 1 373 ? 22.328 -1.502 1.485 1 86.62 373 LEU A CA 1
ATOM 2993 C C . LEU A 1 373 ? 20.875 -1.051 1.523 1 86.62 373 LEU A C 1
ATOM 2995 O O . LEU A 1 373 ? 20.188 -1.234 2.531 1 86.62 373 LEU A O 1
ATOM 2999 N N . VAL A 1 374 ? 20.469 -0.456 0.432 1 86.25 374 VAL A N 1
ATOM 3000 C CA . VAL A 1 374 ? 19.094 -0 0.316 1 86.25 374 VAL A CA 1
ATOM 3001 C C . VAL A 1 374 ? 18.516 -0.424 -1.034 1 86.25 374 VAL A C 1
ATOM 3003 O O . VAL A 1 374 ? 18.797 0.201 -2.059 1 86.25 374 VAL A O 1
ATOM 3006 N N . GLU A 1 375 ? 17.75 -1.401 -0.954 1 87.12 375 GLU A N 1
ATOM 3007 C CA . GLU A 1 375 ? 17.094 -1.871 -2.17 1 87.12 375 GLU A CA 1
ATOM 3008 C C . GLU A 1 375 ? 15.969 -0.927 -2.592 1 87.12 375 GLU A C 1
ATOM 3010 O O . GLU A 1 375 ? 15.234 -0.407 -1.747 1 87.12 375 GLU A O 1
ATOM 3015 N N . THR A 1 376 ? 15.742 -0.694 -3.775 1 80.19 376 THR A N 1
ATOM 3016 C CA . THR A 1 376 ? 14.953 0.39 -4.344 1 80.19 376 THR A CA 1
ATOM 3017 C C . THR A 1 376 ? 13.484 0.262 -3.934 1 80.19 376 THR A C 1
ATOM 3019 O O . THR A 1 376 ? 12.844 1.256 -3.588 1 80.19 376 THR A O 1
ATOM 3022 N N . ASN A 1 377 ? 12.914 -0.835 -3.93 1 78.81 377 ASN A N 1
ATOM 3023 C CA . ASN A 1 377 ? 11.477 -1.005 -3.711 1 78.81 377 ASN A CA 1
ATOM 3024 C C . ASN A 1 377 ? 11.141 -1.1 -2.225 1 78.81 377 ASN A C 1
ATOM 3026 O O . ASN A 1 377 ? 10.125 -0.572 -1.779 1 78.81 377 ASN A O 1
ATOM 3030 N N . THR A 1 378 ? 12.07 -1.712 -1.493 1 83 378 THR A N 1
ATOM 3031 C CA . THR A 1 378 ? 11.766 -1.983 -0.094 1 83 378 THR A CA 1
ATOM 3032 C C . THR A 1 378 ? 12.508 -1.019 0.822 1 83 378 THR A C 1
ATOM 3034 O O . THR A 1 378 ? 12.055 -0.723 1.928 1 83 378 THR A O 1
ATOM 3037 N N . GLY A 1 379 ? 13.688 -0.614 0.314 1 82.75 379 GLY A N 1
ATOM 3038 C CA . GLY A 1 379 ? 14.594 0.158 1.156 1 82.75 379 GLY A CA 1
ATOM 3039 C C . GLY A 1 379 ? 15.398 -0.702 2.107 1 82.75 379 GLY A C 1
ATOM 3040 O O . GLY A 1 379 ? 16.297 -0.204 2.789 1 82.75 379 GLY A O 1
ATOM 3041 N N . ASP A 1 380 ? 15.164 -1.957 2.107 1 89.94 380 ASP A N 1
ATOM 3042 C CA . ASP A 1 380 ? 15.883 -2.869 2.986 1 89.94 380 ASP A CA 1
ATOM 3043 C C . ASP A 1 380 ? 17.203 -3.318 2.354 1 89.94 380 ASP A C 1
ATOM 3045 O O . ASP A 1 380 ? 17.406 -3.137 1.152 1 89.94 380 ASP A O 1
ATOM 3049 N N . GLN A 1 381 ? 18 -3.855 3.191 1 92.06 381 GLN A N 1
ATOM 3050 C CA . GLN A 1 381 ? 19.281 -4.332 2.678 1 92.06 381 GLN A CA 1
ATOM 3051 C C . GLN A 1 381 ? 19.141 -5.684 1.986 1 92.06 381 GLN A C 1
ATOM 3053 O O . GLN A 1 381 ? 18.422 -6.562 2.48 1 92.06 381 GLN A O 1
ATOM 3058 N N . LEU A 1 382 ? 19.781 -5.812 0.856 1 95.62 382 LEU A N 1
ATOM 3059 C CA . LEU A 1 382 ? 19.812 -7.07 0.12 1 95.62 382 LEU A CA 1
ATOM 3060 C C . LEU A 1 382 ? 21.25 -7.523 -0.106 1 95.62 382 LEU A C 1
ATOM 3062 O O . LEU A 1 382 ? 22.094 -6.738 -0.547 1 95.62 382 LEU A O 1
ATOM 3066 N N . ILE A 1 383 ? 21.562 -8.68 0.34 1 96.44 383 ILE A N 1
ATOM 3067 C CA . ILE A 1 383 ? 22.75 -9.391 -0.113 1 96.44 383 ILE A CA 1
ATOM 3068 C C . ILE A 1 383 ? 22.344 -10.547 -1.021 1 96.44 383 ILE A C 1
ATOM 3070 O O . ILE A 1 383 ? 21.766 -11.531 -0.558 1 96.44 383 ILE A O 1
ATOM 3074 N N . LEU A 1 384 ? 22.625 -10.398 -2.287 1 97.25 384 LEU A N 1
ATOM 3075 C CA . LEU A 1 384 ? 22.297 -11.43 -3.27 1 97.25 384 LEU A CA 1
ATOM 3076 C C . LEU A 1 384 ? 23.531 -12.273 -3.596 1 97.25 384 LEU A C 1
ATOM 3078 O O . LEU A 1 384 ? 24.562 -11.742 -3.998 1 97.25 384 LEU A O 1
ATOM 3082 N N . LEU A 1 385 ? 23.422 -13.562 -3.363 1 98 385 LEU A N 1
ATOM 3083 C CA . LEU A 1 385 ? 24.469 -14.516 -3.736 1 98 385 LEU A CA 1
ATOM 3084 C C . LEU A 1 385 ? 24 -15.414 -4.875 1 98 385 LEU A C 1
ATOM 3086 O O . LEU A 1 385 ? 22.906 -15.969 -4.824 1 98 385 LEU A O 1
ATOM 3090 N N . ARG A 1 386 ? 24.781 -15.539 -5.871 1 98.12 386 ARG A N 1
ATOM 3091 C CA . ARG A 1 386 ? 24.531 -16.469 -6.965 1 98.12 386 ARG A CA 1
ATOM 3092 C C . ARG A 1 386 ? 25.641 -17.5 -7.078 1 98.12 386 ARG A C 1
ATOM 3094 O O . ARG A 1 386 ? 26.797 -17.156 -7.344 1 98.12 386 ARG A O 1
ATOM 3101 N N . PHE A 1 387 ? 25.297 -18.719 -6.879 1 98.12 387 PHE A N 1
ATOM 3102 C CA . PHE A 1 387 ? 26.234 -19.828 -6.883 1 98.12 387 PHE A CA 1
ATOM 3103 C C . PHE A 1 387 ? 26.297 -20.484 -8.258 1 98.12 387 PHE A C 1
ATOM 3105 O O . PHE A 1 387 ? 25.266 -20.938 -8.773 1 98.12 387 PHE A O 1
ATOM 3112 N N . SER A 1 388 ? 27.438 -20.531 -8.82 1 97.19 388 SER A N 1
ATOM 3113 C CA . SER A 1 388 ? 27.656 -21.281 -10.047 1 97.19 388 SER A CA 1
ATOM 3114 C C . SER A 1 388 ? 28.453 -22.547 -9.773 1 97.19 388 SER A C 1
ATOM 3116 O O . SER A 1 388 ? 29.562 -22.5 -9.227 1 97.19 388 SER A O 1
ATOM 3118 N N . LYS A 1 389 ? 27.891 -23.672 -10.055 1 96.19 389 LYS A N 1
ATOM 3119 C CA . LYS A 1 389 ? 28.5 -24.984 -9.875 1 96.19 389 LYS A CA 1
ATOM 3120 C C . LYS A 1 389 ? 29 -25.156 -8.445 1 96.19 389 LYS A C 1
ATOM 3122 O O . LYS A 1 389 ? 30.172 -25.484 -8.227 1 96.19 389 LYS A O 1
ATOM 3127 N N . PRO A 1 390 ? 28.156 -25 -7.5 1 97.38 390 PRO A N 1
ATOM 3128 C CA . PRO A 1 390 ? 28.578 -25.094 -6.102 1 97.38 390 PRO A CA 1
ATOM 3129 C C . PRO A 1 390 ? 29 -26.5 -5.707 1 97.38 390 PRO A C 1
ATOM 3131 O O . PRO A 1 390 ? 28.375 -27.484 -6.141 1 97.38 390 PRO A O 1
ATOM 3134 N N . ALA A 1 391 ? 30.016 -26.531 -4.926 1 97.06 391 ALA A N 1
ATOM 3135 C CA . ALA A 1 391 ? 30.438 -27.812 -4.375 1 97.06 391 ALA A CA 1
ATOM 3136 C C . ALA A 1 391 ? 29.375 -28.391 -3.438 1 97.06 391 ALA A C 1
ATOM 3138 O O . ALA A 1 391 ? 28.766 -27.641 -2.672 1 97.06 391 ALA A O 1
ATOM 3139 N N . ALA A 1 392 ? 29.203 -29.672 -3.572 1 97.31 392 ALA A N 1
ATOM 3140 C CA . ALA A 1 392 ? 28.281 -30.344 -2.66 1 97.31 392 ALA A CA 1
ATOM 3141 C C . ALA A 1 392 ? 28.844 -30.375 -1.241 1 97.31 392 ALA A C 1
ATOM 3143 O O . ALA A 1 392 ? 30.062 -30.469 -1.049 1 97.31 392 ALA A O 1
ATOM 3144 N N . GLY A 1 393 ? 27.922 -30.297 -0.253 1 97.44 393 GLY A N 1
ATOM 3145 C CA . GLY A 1 393 ? 28.328 -30.328 1.146 1 97.44 393 GLY A CA 1
ATOM 3146 C C . GLY A 1 393 ? 27.75 -29.172 1.958 1 97.44 393 GLY A C 1
ATOM 3147 O O . GLY A 1 393 ? 26.859 -28.469 1.493 1 97.44 393 GLY A O 1
ATOM 3148 N N . ILE A 1 394 ? 28.266 -29.062 3.191 1 98.25 394 ILE A N 1
ATOM 3149 C CA . ILE A 1 394 ? 27.75 -28.062 4.109 1 98.25 394 ILE A CA 1
ATOM 3150 C C . ILE A 1 394 ? 28.547 -26.766 3.959 1 98.25 394 ILE A C 1
ATOM 3152 O O . ILE A 1 394 ? 29.75 -26.75 4.172 1 98.25 394 ILE A O 1
ATOM 3156 N N . TRP A 1 395 ? 27.891 -25.766 3.506 1 98.31 395 TRP A N 1
ATOM 3157 C CA . TRP A 1 395 ? 28.422 -24.406 3.479 1 98.31 395 TRP A CA 1
ATOM 3158 C C . TRP A 1 395 ? 28.062 -23.641 4.75 1 98.31 395 TRP A C 1
ATOM 3160 O O . TRP A 1 395 ? 26.969 -23.797 5.277 1 98.31 395 TRP A O 1
ATOM 3170 N N . ARG A 1 396 ? 28.953 -22.844 5.238 1 98.25 396 ARG A N 1
ATOM 3171 C CA . ARG A 1 396 ? 28.719 -22.047 6.441 1 98.25 396 ARG A CA 1
ATOM 3172 C C . ARG A 1 396 ? 28.906 -20.562 6.164 1 98.25 396 ARG A C 1
ATOM 3174 O O . ARG A 1 396 ? 29.891 -20.156 5.543 1 98.25 396 ARG A O 1
ATOM 3181 N N . PHE A 1 397 ? 27.938 -19.844 6.547 1 98.12 397 PHE A N 1
ATOM 3182 C CA . PHE A 1 397 ? 27.969 -18.391 6.465 1 98.12 397 PHE A CA 1
ATOM 3183 C C . PHE A 1 397 ? 27.828 -17.766 7.844 1 98.12 397 PHE A C 1
ATOM 3185 O O . PHE A 1 397 ? 26.938 -18.141 8.609 1 98.12 397 PHE A O 1
ATOM 3192 N N . ARG A 1 398 ? 28.719 -16.922 8.156 1 96.81 398 ARG A N 1
ATOM 3193 C CA . ARG A 1 398 ? 28.5 -16.094 9.336 1 96.81 398 ARG A CA 1
ATOM 3194 C C . ARG A 1 398 ? 27.906 -14.734 8.953 1 96.81 398 ARG A C 1
ATOM 3196 O O . ARG A 1 398 ? 28.484 -14.016 8.125 1 96.81 398 ARG A O 1
ATOM 3203 N N . VAL A 1 399 ? 26.766 -14.445 9.492 1 96.5 399 VAL A N 1
ATOM 3204 C CA . VAL A 1 399 ? 26.094 -13.172 9.25 1 96.5 399 VAL A CA 1
ATOM 3205 C C . VAL A 1 399 ? 26.359 -12.219 10.406 1 96.5 399 VAL A C 1
ATOM 3207 O O . VAL A 1 399 ? 26.031 -12.516 11.555 1 96.5 399 VAL A O 1
ATOM 3210 N N . TYR A 1 400 ? 26.984 -11.109 10.031 1 93.38 400 TYR A N 1
ATOM 3211 C CA . TYR A 1 400 ? 27.297 -10.07 11.008 1 93.38 400 TYR A CA 1
ATOM 3212 C C . TYR A 1 400 ? 26.25 -8.961 10.977 1 93.38 400 TYR A C 1
ATOM 3214 O O . TYR A 1 400 ? 25.828 -8.531 9.906 1 93.38 400 TYR A O 1
ATOM 3222 N N . SER A 1 401 ? 25.766 -8.648 12.133 1 90.69 401 SER A N 1
ATOM 3223 C CA . SER A 1 401 ? 24.844 -7.531 12.273 1 90.69 401 SER A CA 1
ATOM 3224 C C . SER A 1 401 ? 25.5 -6.344 12.961 1 90.69 401 SER A C 1
ATOM 3226 O O . SER A 1 401 ? 26.031 -6.477 14.062 1 90.69 401 SER A O 1
ATOM 3228 N N . ARG A 1 402 ? 25.469 -5.266 12.312 1 86 402 ARG A N 1
ATOM 3229 C CA . ARG A 1 402 ? 26 -4.039 12.891 1 86 402 ARG A CA 1
ATOM 3230 C C . ARG A 1 402 ? 24.891 -3.096 13.32 1 86 402 ARG A C 1
ATOM 3232 O O . ARG A 1 402 ? 24.031 -2.734 12.508 1 86 402 ARG A O 1
ATOM 3239 N N . GLY A 1 403 ? 24.812 -2.807 14.484 1 80.94 403 GLY A N 1
ATOM 3240 C CA . GLY A 1 403 ? 23.812 -1.921 15.07 1 80.94 403 GLY A CA 1
ATOM 3241 C C . GLY A 1 403 ? 23.672 -2.084 16.578 1 80.94 403 GLY A C 1
ATOM 3242 O O . GLY A 1 403 ? 24.156 -3.062 17.141 1 80.94 403 GLY A O 1
ATOM 3243 N N . SER A 1 404 ? 23.078 -1.074 17.25 1 79.12 404 SER A N 1
ATOM 3244 C CA . SER A 1 404 ? 22.938 -1.088 18.703 1 79.12 404 SER A CA 1
ATOM 3245 C C . SER A 1 404 ? 21.641 -1.759 19.125 1 79.12 404 SER A C 1
ATOM 3247 O O . SER A 1 404 ? 21.438 -2.055 20.312 1 79.12 404 SER A O 1
ATOM 3249 N N . GLU A 1 405 ? 20.766 -2.045 18.156 1 84.62 405 GLU A N 1
ATOM 3250 C CA . GLU A 1 405 ? 19.453 -2.617 18.438 1 84.62 405 GLU A CA 1
ATOM 3251 C C . GLU A 1 405 ? 19.344 -4.039 17.906 1 84.62 405 GLU A C 1
ATOM 3253 O O . GLU A 1 405 ? 20.062 -4.422 16.984 1 84.62 405 GLU A O 1
ATOM 3258 N N . PRO A 1 406 ? 18.453 -4.73 18.547 1 84.38 406 PRO A N 1
ATOM 3259 C CA . PRO A 1 406 ? 18.172 -6.016 17.906 1 84.38 406 PRO A CA 1
ATOM 3260 C C . PRO A 1 406 ? 17.641 -5.863 16.484 1 84.38 406 PRO A C 1
ATOM 3262 O O . PRO A 1 406 ? 16.906 -4.91 16.188 1 84.38 406 PRO A O 1
ATOM 3265 N N . GLY A 1 407 ? 18.156 -6.652 15.648 1 87.75 407 GLY A N 1
ATOM 3266 C CA . GLY A 1 407 ? 17.688 -6.723 14.266 1 87.75 407 GLY A CA 1
ATOM 3267 C C . GLY A 1 407 ? 17.297 -8.125 13.844 1 87.75 407 GLY A C 1
ATOM 3268 O O . GLY A 1 407 ? 17.156 -9.016 14.68 1 87.75 407 GLY A O 1
ATOM 3269 N N . SER A 1 408 ? 16.891 -8.234 12.695 1 93.69 408 SER A N 1
ATOM 3270 C CA . SER A 1 408 ? 16.562 -9.555 12.148 1 93.69 408 SER A CA 1
ATOM 3271 C C . SER A 1 408 ? 16.875 -9.625 10.656 1 93.69 408 SER A C 1
ATOM 3273 O O . SER A 1 408 ? 17 -8.594 9.992 1 93.69 408 SER A O 1
ATOM 3275 N N . PHE A 1 409 ? 17.125 -10.789 10.234 1 96.81 409 PHE A N 1
ATOM 3276 C CA . PHE A 1 409 ? 17.312 -10.984 8.805 1 96.81 409 PHE A CA 1
ATOM 3277 C C . PHE A 1 409 ? 16.688 -12.297 8.352 1 96.81 409 PHE A C 1
ATOM 3279 O O . PHE A 1 409 ? 16.453 -13.195 9.164 1 96.81 409 PHE A O 1
ATOM 3286 N N . ASN A 1 410 ? 16.312 -12.352 7.117 1 98.5 410 ASN A N 1
ATOM 3287 C CA . ASN A 1 410 ? 15.766 -13.516 6.43 1 98.5 410 ASN A CA 1
ATOM 3288 C C . ASN A 1 410 ? 16.641 -13.938 5.262 1 98.5 410 ASN A C 1
ATOM 3290 O O . ASN A 1 410 ? 17.188 -13.094 4.551 1 98.5 410 ASN A O 1
ATOM 3294 N N . ILE A 1 411 ? 16.797 -15.18 5.098 1 98.81 411 ILE A N 1
ATOM 3295 C CA . ILE A 1 411 ? 17.453 -15.719 3.908 1 98.81 411 ILE A CA 1
ATOM 3296 C C . ILE A 1 411 ? 16.516 -16.688 3.191 1 98.81 411 ILE A C 1
ATOM 3298 O O . ILE A 1 411 ? 15.961 -17.594 3.811 1 98.81 411 ILE A O 1
ATOM 3302 N N . TRP A 1 412 ? 16.328 -16.516 1.949 1 98.75 412 TRP A N 1
ATOM 3303 C CA . TRP A 1 412 ? 15.469 -17.391 1.171 1 98.75 412 TRP A CA 1
ATOM 3304 C C . TRP A 1 412 ? 16.234 -18.016 0.005 1 98.75 412 TRP A C 1
ATOM 3306 O O . TRP A 1 412 ? 17.078 -17.359 -0.61 1 98.75 412 TRP A O 1
ATOM 3316 N N . LEU A 1 413 ? 15.938 -19.234 -0.269 1 98.75 413 LEU A N 1
ATOM 3317 C CA . LEU A 1 413 ? 16.359 -19.969 -1.465 1 98.75 413 LEU A CA 1
ATOM 3318 C C . LEU A 1 413 ? 15.234 -20 -2.498 1 98.75 413 LEU A C 1
ATOM 3320 O O . LEU A 1 413 ? 14.094 -19.625 -2.199 1 98.75 413 LEU A O 1
ATOM 3324 N N . PRO A 1 414 ? 15.523 -20.344 -3.785 1 98.44 414 PRO A N 1
ATOM 3325 C CA . PRO A 1 414 ? 14.484 -20.422 -4.812 1 98.44 414 PRO A CA 1
ATOM 3326 C C . PRO A 1 414 ? 13.383 -21.422 -4.473 1 98.44 414 PRO A C 1
ATOM 3328 O O . PRO A 1 414 ? 13.594 -22.328 -3.656 1 98.44 414 PRO A O 1
ATOM 3331 N N . MET A 1 415 ? 12.289 -21.281 -5.086 1 97.19 415 MET A N 1
ATOM 3332 C CA . MET A 1 415 ? 11.141 -22.125 -4.785 1 97.19 415 MET A CA 1
ATOM 3333 C C . MET A 1 415 ? 11.32 -23.516 -5.375 1 97.19 415 MET A C 1
ATOM 3335 O O . MET A 1 415 ? 12.266 -23.75 -6.133 1 97.19 415 MET A O 1
ATOM 3339 N N . ASN A 1 416 ? 10.422 -24.328 -5.004 1 93.81 416 ASN A N 1
ATOM 3340 C CA . ASN A 1 416 ? 10.43 -25.703 -5.477 1 93.81 416 ASN A CA 1
ATOM 3341 C C . ASN A 1 416 ? 10.461 -25.781 -7 1 93.81 416 ASN A C 1
ATOM 3343 O O . ASN A 1 416 ? 9.758 -25.031 -7.676 1 93.81 416 ASN A O 1
ATOM 3347 N N . GLY A 1 417 ? 11.266 -26.625 -7.477 1 93.88 417 GLY A N 1
ATOM 3348 C CA . GLY A 1 417 ? 11.445 -26.766 -8.914 1 93.88 417 GLY A CA 1
ATOM 3349 C C . GLY A 1 417 ? 12.625 -25.984 -9.445 1 93.88 417 GLY A C 1
ATOM 3350 O O . GLY A 1 417 ? 13.219 -26.359 -10.461 1 93.88 417 GLY A O 1
ATOM 3351 N N . PHE A 1 418 ? 12.984 -24.906 -8.766 1 97.5 418 PHE A N 1
ATOM 3352 C CA . PHE A 1 418 ? 14.047 -24.031 -9.25 1 97.5 418 PHE A CA 1
ATOM 3353 C C . PHE A 1 418 ? 15.383 -24.406 -8.633 1 97.5 418 PHE A C 1
ATOM 3355 O O . PHE A 1 418 ? 16.422 -23.875 -9.023 1 97.5 418 PHE A O 1
ATOM 3362 N N . ILE A 1 419 ? 15.375 -25.25 -7.695 1 97.44 419 ILE A N 1
ATOM 3363 C CA . ILE A 1 419 ? 16.547 -25.688 -6.949 1 97.44 419 ILE A CA 1
ATOM 3364 C C . ILE A 1 419 ? 16.359 -27.156 -6.531 1 97.44 419 ILE A C 1
ATOM 3366 O O . ILE A 1 419 ? 15.242 -27.656 -6.461 1 97.44 419 ILE A O 1
ATOM 3370 N N . SER A 1 420 ? 17.453 -27.812 -6.309 1 95.81 420 SER A N 1
ATOM 3371 C CA . SER A 1 420 ? 17.391 -29.219 -5.902 1 95.81 420 SER A CA 1
ATOM 3372 C C . SER A 1 420 ? 16.812 -29.359 -4.5 1 95.81 420 SER A C 1
ATOM 3374 O O . SER A 1 420 ? 17.078 -28.531 -3.621 1 95.81 420 SER A O 1
ATOM 3376 N N . ASN A 1 421 ? 16.078 -30.469 -4.266 1 95.38 421 ASN A N 1
ATOM 3377 C CA . ASN A 1 421 ? 15.523 -30.75 -2.945 1 95.38 421 ASN A CA 1
ATOM 3378 C C . ASN A 1 421 ? 16.609 -31.109 -1.942 1 95.38 421 ASN A C 1
ATOM 3380 O O . ASN A 1 421 ? 16.375 -31.109 -0.733 1 95.38 421 ASN A O 1
ATOM 3384 N N . GLN A 1 422 ? 17.797 -31.297 -2.451 1 97.19 422 GLN A N 1
ATOM 3385 C CA . GLN A 1 422 ? 18.922 -31.641 -1.584 1 97.19 422 GLN A CA 1
ATOM 3386 C C . GLN A 1 422 ? 19.672 -30.406 -1.137 1 97.19 422 GLN A C 1
ATOM 3388 O O . GLN A 1 422 ? 20.656 -30.5 -0.391 1 97.19 422 GLN A O 1
ATOM 3393 N N . THR A 1 423 ? 19.312 -29.312 -1.567 1 98.25 423 THR A N 1
ATOM 3394 C CA . THR A 1 423 ? 19.875 -28.031 -1.125 1 98.25 423 THR A CA 1
ATOM 3395 C C . THR A 1 423 ? 18.906 -27.328 -0.181 1 98.25 423 THR A C 1
ATOM 3397 O O . THR A 1 423 ? 17.812 -26.922 -0.586 1 98.25 423 THR A O 1
ATOM 3400 N N . TYR A 1 424 ? 19.219 -27.25 1.032 1 98.5 424 TYR A N 1
ATOM 3401 C CA . TYR A 1 424 ? 18.312 -26.719 2.059 1 98.5 424 TYR A CA 1
ATOM 3402 C C . TYR A 1 424 ? 19.109 -26.25 3.281 1 98.5 424 TYR A C 1
ATOM 3404 O O . TYR A 1 424 ? 20.266 -26.656 3.471 1 98.5 424 TYR A O 1
ATOM 3412 N N . PHE A 1 425 ? 18.547 -25.438 4.078 1 98.81 425 PHE A N 1
ATOM 3413 C CA . PHE A 1 425 ? 19.172 -25.016 5.324 1 98.81 425 PHE A CA 1
ATOM 3414 C C . PHE A 1 425 ? 19.094 -26.109 6.375 1 98.81 425 PHE A C 1
ATOM 3416 O O . PHE A 1 425 ? 18.094 -26.812 6.477 1 98.81 425 PHE A O 1
ATOM 3423 N N . LEU A 1 426 ? 20.062 -26.203 7.191 1 98.44 426 LEU A N 1
ATOM 3424 C CA . LEU A 1 426 ? 20.094 -27.219 8.25 1 98.44 426 LEU A CA 1
ATOM 3425 C C . LEU A 1 426 ? 19.188 -26.797 9.414 1 98.44 426 LEU A C 1
ATOM 3427 O O . LEU A 1 426 ? 18.625 -27.641 10.094 1 98.44 426 LEU A O 1
ATOM 3431 N N . ASN A 1 427 ? 19.094 -25.469 9.672 1 98.12 427 ASN A N 1
ATOM 3432 C CA . ASN A 1 427 ? 18.203 -24.922 10.695 1 98.12 427 ASN A CA 1
ATOM 3433 C C . ASN A 1 427 ? 17.188 -23.953 10.102 1 98.12 427 ASN A C 1
ATOM 3435 O O . ASN A 1 427 ? 17.203 -22.766 10.422 1 98.12 427 ASN A O 1
ATOM 3439 N N . PRO A 1 428 ? 16.234 -24.484 9.312 1 98.25 428 PRO A N 1
ATOM 3440 C CA . PRO A 1 428 ? 15.25 -23.656 8.625 1 98.25 428 PRO A CA 1
ATOM 3441 C C . PRO A 1 428 ? 14.086 -23.234 9.531 1 98.25 428 PRO A C 1
ATOM 3443 O O . PRO A 1 428 ? 13.953 -23.75 10.648 1 98.25 428 PRO A O 1
ATOM 3446 N N . THR A 1 429 ? 13.344 -22.297 9.164 1 97.88 429 THR A N 1
ATOM 3447 C CA . THR A 1 429 ? 12.031 -22 9.719 1 97.88 429 THR A CA 1
ATOM 3448 C C . THR A 1 429 ? 10.945 -22.172 8.664 1 97.88 429 THR A C 1
ATOM 3450 O O . THR A 1 429 ? 11.156 -21.844 7.492 1 97.88 429 THR A O 1
ATOM 3453 N N . PRO A 1 430 ? 9.844 -22.75 9.008 1 97.75 430 PRO A N 1
ATOM 3454 C CA . PRO A 1 430 ? 8.758 -22.938 8.039 1 97.75 430 PRO A CA 1
ATOM 3455 C C . PRO A 1 430 ? 7.938 -21.656 7.828 1 97.75 430 PRO A C 1
ATOM 3457 O O . PRO A 1 430 ? 7.113 -21.609 6.914 1 97.75 430 PRO A O 1
ATOM 3460 N N . TYR A 1 431 ? 8.148 -20.672 8.617 1 98.06 431 TYR A N 1
ATOM 3461 C CA . TYR A 1 431 ? 7.301 -19.484 8.594 1 98.06 431 TYR A CA 1
ATOM 3462 C C . TYR A 1 431 ? 7.879 -18.422 7.66 1 98.06 431 TYR A C 1
ATOM 3464 O O . TYR A 1 431 ? 9.039 -18.516 7.25 1 98.06 431 TYR A O 1
ATOM 3472 N N . THR A 1 432 ? 7.059 -17.438 7.27 1 98.19 432 THR A N 1
ATOM 3473 C CA . THR A 1 432 ? 7.395 -16.344 6.363 1 98.19 432 THR A CA 1
ATOM 3474 C C . THR A 1 432 ? 7.863 -16.875 5.016 1 98.19 432 THR A C 1
ATOM 3476 O O . THR A 1 432 ? 8.891 -16.453 4.492 1 98.19 432 THR A O 1
ATOM 3479 N N . THR A 1 433 ? 7.066 -17.859 4.527 1 98.56 433 THR A N 1
ATOM 3480 C CA . THR A 1 433 ? 7.426 -18.5 3.264 1 98.56 433 THR A CA 1
ATOM 3481 C C . THR A 1 433 ? 6.367 -18.219 2.201 1 98.56 433 THR A C 1
ATOM 3483 O O . THR A 1 433 ? 6.379 -18.844 1.132 1 98.56 433 THR A O 1
ATOM 3486 N N . ILE A 1 434 ? 5.426 -17.328 2.506 1 98.5 434 ILE A N 1
ATOM 3487 C CA . ILE A 1 434 ? 4.441 -16.953 1.499 1 98.5 434 ILE A CA 1
ATOM 3488 C C . ILE A 1 434 ? 5.148 -16.375 0.275 1 98.5 434 ILE A C 1
ATOM 3490 O O . ILE A 1 434 ? 6.027 -15.516 0.404 1 98.5 434 ILE A O 1
ATOM 3494 N N . THR A 1 435 ? 4.789 -16.797 -0.863 1 98 435 THR A N 1
ATOM 3495 C CA . THR A 1 435 ? 5.488 -16.406 -2.08 1 98 435 THR A CA 1
ATOM 3496 C C . THR A 1 435 ? 4.875 -15.133 -2.666 1 98 435 THR A C 1
ATOM 3498 O O . THR A 1 435 ? 3.725 -14.797 -2.373 1 98 435 THR A O 1
ATOM 3501 N N . SER A 1 436 ? 5.629 -14.383 -3.414 1 97 436 SER A N 1
ATOM 3502 C CA . SER A 1 436 ? 5.109 -13.273 -4.211 1 97 436 SER A CA 1
ATOM 3503 C C . SER A 1 436 ? 4.211 -13.773 -5.336 1 97 436 SER A C 1
ATOM 3505 O O . SER A 1 436 ? 4.465 -14.828 -5.914 1 97 436 SER A O 1
ATOM 3507 N N . PRO A 1 437 ? 3.178 -13.094 -5.613 1 97.06 437 PRO A N 1
ATOM 3508 C CA . PRO A 1 437 ? 2.742 -11.805 -5.078 1 97.06 437 PRO A CA 1
ATOM 3509 C C . PRO A 1 437 ? 1.762 -11.945 -3.916 1 97.06 437 PRO A C 1
ATOM 3511 O O . PRO A 1 437 ? 1.117 -10.977 -3.521 1 97.06 437 PRO A O 1
ATOM 3514 N N . SER A 1 438 ? 1.713 -13.086 -3.324 1 98.06 438 SER A N 1
ATOM 3515 C CA . SER A 1 438 ? 0.667 -13.414 -2.359 1 98.06 438 SER A CA 1
ATOM 3516 C C . SER A 1 438 ? 0.926 -12.742 -1.018 1 98.06 438 SER A C 1
ATOM 3518 O O . SER A 1 438 ? 0.073 -12.766 -0.128 1 98.06 438 SER A O 1
ATOM 3520 N N . ASN A 1 439 ? 2.053 -12.125 -0.863 1 96.5 439 ASN A N 1
ATOM 3521 C CA . ASN A 1 439 ? 2.35 -11.344 0.334 1 96.5 439 ASN A CA 1
ATOM 3522 C C . ASN A 1 439 ? 1.791 -9.93 0.234 1 96.5 439 ASN A C 1
ATOM 3524 O O . ASN A 1 439 ? 1.929 -9.141 1.166 1 96.5 439 ASN A O 1
ATOM 3528 N N . THR A 1 440 ? 1.144 -9.609 -0.835 1 93.94 440 THR A N 1
ATOM 3529 C CA . THR A 1 440 ? 0.546 -8.297 -1.03 1 93.94 440 THR A CA 1
ATOM 3530 C C . THR A 1 440 ? -0.714 -8.141 -0.184 1 93.94 440 THR A C 1
ATOM 3532 O O . THR A 1 440 ? -1.545 -9.055 -0.128 1 93.94 440 THR A O 1
ATOM 3535 N N . ALA A 1 441 ? -0.999 -7.055 0.371 1 89.12 441 ALA A N 1
ATOM 3536 C CA . ALA A 1 441 ? -1.99 -6.875 1.429 1 89.12 441 ALA A CA 1
ATOM 3537 C C . ALA A 1 441 ? -3.408 -6.988 0.876 1 89.12 441 ALA A C 1
ATOM 3539 O O . ALA A 1 441 ? -4.234 -7.723 1.42 1 89.12 441 ALA A O 1
ATOM 3540 N N . PRO A 1 442 ? -3.779 -6.359 -0.226 1 89.75 442 PRO A N 1
ATOM 3541 C CA . PRO A 1 442 ? -5.207 -6.262 -0.547 1 89.75 442 PRO A CA 1
ATOM 3542 C C . PRO A 1 442 ? -5.762 -7.547 -1.152 1 89.75 442 PRO A C 1
ATOM 3544 O O . PRO A 1 442 ? -6.883 -7.953 -0.826 1 89.75 442 PRO A O 1
ATOM 3547 N N . PRO A 1 443 ? -5.066 -8.289 -2.018 1 96 443 PRO A N 1
ATOM 3548 C CA . PRO A 1 443 ? -5.664 -9.492 -2.6 1 96 443 PRO A CA 1
ATOM 3549 C C . PRO A 1 443 ? -5.887 -10.594 -1.568 1 96 443 PRO A C 1
ATOM 3551 O O . PRO A 1 443 ? -5.301 -10.562 -0.483 1 96 443 PRO A O 1
ATOM 3554 N N . ILE A 1 444 ? -6.719 -11.547 -1.935 1 97.81 444 ILE A N 1
ATOM 3555 C CA . ILE A 1 444 ? -7.008 -12.664 -1.048 1 97.81 444 ILE A CA 1
ATOM 3556 C C . ILE A 1 444 ? -5.953 -13.758 -1.232 1 97.81 444 ILE A C 1
ATOM 3558 O O . ILE A 1 444 ? -5.789 -14.289 -2.334 1 97.81 444 ILE A O 1
ATOM 3562 N N . THR A 1 445 ? -5.234 -14.039 -0.224 1 98.69 445 THR A N 1
ATOM 3563 C CA . THR A 1 445 ? -4.273 -15.133 -0.233 1 98.69 445 THR A CA 1
ATOM 3564 C C . THR A 1 445 ? -4.793 -16.312 0.581 1 98.69 445 THR A C 1
ATOM 3566 O O . THR A 1 445 ? -5.234 -16.141 1.721 1 98.69 445 THR A O 1
ATOM 3569 N N . VAL A 1 446 ? -4.691 -17.516 -0.019 1 98.69 446 VAL A N 1
ATOM 3570 C CA . VAL A 1 446 ? -5.27 -18.672 0.664 1 98.69 446 VAL A CA 1
ATOM 3571 C C . VAL A 1 446 ? -4.23 -19.781 0.762 1 98.69 446 VAL A C 1
ATOM 3573 O O . VAL A 1 446 ? -3.391 -19.938 -0.128 1 98.69 446 VAL A O 1
ATOM 3576 N N . THR A 1 447 ? -4.324 -20.484 1.871 1 98.56 447 THR A N 1
ATOM 3577 C CA . THR A 1 447 ? -3.633 -21.766 2.016 1 98.56 447 THR A CA 1
ATOM 3578 C C . THR A 1 447 ? -4.582 -22.922 1.752 1 98.56 447 THR A C 1
ATOM 3580 O O . THR A 1 447 ? -5.742 -22.719 1.382 1 98.56 447 THR A O 1
ATOM 3583 N N . ALA A 1 448 ? -4.059 -24.172 1.814 1 97.81 448 ALA A N 1
ATOM 3584 C CA . ALA A 1 448 ? -4.832 -25.344 1.391 1 97.81 448 ALA A CA 1
ATOM 3585 C C . ALA A 1 448 ? -5.008 -26.328 2.539 1 97.81 448 ALA A C 1
ATOM 3587 O O . ALA A 1 448 ? -4.094 -26.531 3.344 1 97.81 448 ALA A O 1
ATOM 3588 N N . TYR A 1 449 ? -6.164 -26.891 2.58 1 95.69 449 TYR A N 1
ATOM 3589 C CA . TYR A 1 449 ? -6.406 -27.984 3.52 1 95.69 449 TYR A CA 1
ATOM 3590 C C . TYR A 1 449 ? -7.078 -29.172 2.824 1 95.69 449 TYR A C 1
ATOM 3592 O O . TYR A 1 449 ? -7.527 -29.047 1.682 1 95.69 449 TYR A O 1
ATOM 3600 N N . ASN A 1 450 ? -7.09 -30.266 3.49 1 93.06 450 ASN A N 1
ATOM 3601 C CA . ASN A 1 450 ? -7.797 -31.469 3.051 1 93.06 450 ASN A CA 1
ATOM 3602 C C . ASN A 1 450 ? -9.234 -31.484 3.553 1 93.06 450 ASN A C 1
ATOM 3604 O O . ASN A 1 450 ? -9.484 -31.625 4.754 1 93.06 450 ASN A O 1
ATOM 3608 N N . PRO A 1 451 ? -10.125 -31.375 2.654 1 89.38 451 PRO A N 1
ATOM 3609 C CA . PRO A 1 451 ? -11.516 -31.297 3.098 1 89.38 451 PRO A CA 1
ATOM 3610 C C . PRO A 1 451 ? -12.008 -32.594 3.721 1 89.38 451 PRO A C 1
ATOM 3612 O O . PRO A 1 451 ? -13.039 -32.625 4.395 1 89.38 451 PRO A O 1
ATOM 3615 N N . GLU A 1 452 ? -11.32 -33.656 3.561 1 86.81 452 GLU A N 1
ATOM 3616 C CA . GLU A 1 452 ? -11.734 -34.969 4.098 1 86.81 452 GLU A CA 1
ATOM 3617 C C . GLU A 1 452 ? -11.469 -35.031 5.598 1 86.81 452 GLU A C 1
ATOM 3619 O O . GLU A 1 452 ? -12.266 -35.625 6.34 1 86.81 452 GLU A O 1
ATOM 3624 N N . ASN A 1 453 ? -10.359 -34.5 5.992 1 88.19 453 ASN A N 1
ATOM 3625 C CA . ASN A 1 453 ? -10 -34.688 7.395 1 88.19 453 ASN A CA 1
ATOM 3626 C C . ASN A 1 453 ? -9.688 -33.344 8.062 1 88.19 453 ASN A C 1
ATOM 3628 O O . ASN A 1 453 ? -9.219 -33.312 9.203 1 88.19 453 ASN A O 1
ATOM 3632 N N . ASP A 1 454 ? -9.789 -32.281 7.301 1 89.38 454 ASP A N 1
ATOM 3633 C CA . ASP A 1 454 ? -9.602 -30.906 7.789 1 89.38 454 ASP A CA 1
ATOM 3634 C C . ASP A 1 454 ? -8.164 -30.672 8.25 1 89.38 454 ASP A C 1
ATOM 3636 O O . ASP A 1 454 ? -7.934 -29.984 9.25 1 89.38 454 ASP A O 1
ATOM 3640 N N . GLN A 1 455 ? -7.273 -31.359 7.562 1 93.25 455 GLN A N 1
ATOM 3641 C CA . GLN A 1 455 ? -5.863 -31.141 7.883 1 93.25 455 GLN A CA 1
ATOM 3642 C C . GLN A 1 455 ? -5.223 -30.172 6.91 1 93.25 455 GLN A C 1
ATOM 3644 O O . GLN A 1 455 ? -5.527 -30.172 5.715 1 93.25 455 GLN A O 1
ATOM 3649 N N . LEU A 1 456 ? -4.371 -29.406 7.477 1 95.25 456 LEU A N 1
ATOM 3650 C CA . LEU A 1 456 ? -3.631 -28.453 6.664 1 95.25 456 LEU A CA 1
ATOM 3651 C C . LEU A 1 456 ? -2.688 -29.156 5.703 1 95.25 456 LEU A C 1
ATOM 3653 O O . LEU A 1 456 ? -2.125 -30.203 6.035 1 95.25 456 LEU A O 1
ATOM 3657 N N . TYR A 1 457 ? -2.545 -28.625 4.48 1 95.38 457 TYR A N 1
ATOM 3658 C CA . TYR A 1 457 ? -1.554 -29.125 3.527 1 95.38 457 TYR A CA 1
ATOM 3659 C C . TYR A 1 457 ? -0.142 -28.969 4.082 1 95.38 457 TYR A C 1
ATOM 3661 O O . TYR A 1 457 ? 0.291 -27.859 4.395 1 95.38 457 TYR A O 1
ATOM 3669 N N . ASN A 1 458 ? 0.555 -29.984 4.141 1 94.12 458 ASN A N 1
ATOM 3670 C CA . ASN A 1 458 ? 1.852 -30 4.809 1 94.12 458 ASN A CA 1
ATOM 3671 C C . ASN A 1 458 ? 2.857 -29.094 4.098 1 94.12 458 ASN A C 1
ATOM 3673 O O . ASN A 1 458 ? 3.746 -28.531 4.738 1 94.12 458 ASN A O 1
ATOM 3677 N N . GLN A 1 459 ? 2.707 -29 2.814 1 95.5 459 GLN A N 1
ATOM 3678 C CA . GLN A 1 459 ? 3.691 -28.266 2.035 1 95.5 459 GLN A CA 1
ATOM 3679 C C . GLN A 1 459 ? 3.301 -26.781 1.918 1 95.5 459 GLN A C 1
ATOM 3681 O O . GLN A 1 459 ? 4.078 -25.969 1.416 1 95.5 459 GLN A O 1
ATOM 3686 N N . ALA A 1 460 ? 2.162 -26.453 2.402 1 97.62 460 ALA A N 1
ATOM 3687 C CA . ALA A 1 460 ? 1.659 -25.094 2.213 1 97.62 460 ALA A CA 1
ATOM 3688 C C . ALA A 1 460 ? 2.586 -24.062 2.863 1 97.62 460 ALA A C 1
ATOM 3690 O O . ALA A 1 460 ? 3.115 -24.297 3.951 1 97.62 460 ALA A O 1
ATOM 3691 N N . SER A 1 461 ? 2.828 -22.984 2.129 1 98.56 461 SER A N 1
ATOM 3692 C CA . SER A 1 461 ? 3.568 -21.859 2.703 1 98.56 461 SER A CA 1
ATOM 3693 C C . SER A 1 461 ? 2.865 -21.312 3.939 1 98.56 461 SER A C 1
ATOM 3695 O O . SER A 1 461 ? 1.643 -21.406 4.059 1 98.56 461 SER A O 1
ATOM 3697 N N . LYS A 1 462 ? 3.699 -20.797 4.805 1 98.44 462 LYS A N 1
ATOM 3698 C CA . LYS A 1 462 ? 3.164 -20.312 6.074 1 98.44 462 LYS A CA 1
ATOM 3699 C C . LYS A 1 462 ? 3.486 -18.844 6.281 1 98.44 462 LYS A C 1
ATOM 3701 O O . LYS A 1 462 ? 4.461 -18.328 5.727 1 98.44 462 LYS A O 1
ATOM 3706 N N . GLY A 1 463 ? 2.602 -18.219 7.031 1 97.56 463 GLY A N 1
ATOM 3707 C CA . GLY A 1 463 ? 2.73 -16.797 7.301 1 97.56 463 GLY A CA 1
ATOM 3708 C C . GLY A 1 463 ? 3.629 -16.484 8.484 1 97.56 463 GLY A C 1
ATOM 3709 O O . GLY A 1 463 ? 4.332 -17.375 8.984 1 97.56 463 GLY A O 1
ATOM 3710 N N . PHE A 1 464 ? 3.514 -15.297 8.875 1 96.38 464 PHE A N 1
ATOM 3711 C CA . PHE A 1 464 ? 2.949 -14.141 8.188 1 96.38 464 PHE A CA 1
ATOM 3712 C C . PHE A 1 464 ? 3.938 -13.578 7.18 1 96.38 464 PHE A C 1
ATOM 3714 O O . PHE A 1 464 ? 5.02 -14.133 6.984 1 96.38 464 PHE A O 1
ATOM 3721 N N . ALA A 1 465 ? 3.549 -12.523 6.355 1 96.44 465 ALA A N 1
ATOM 3722 C CA . ALA A 1 465 ? 4.5 -11.82 5.496 1 96.44 465 ALA A CA 1
ATOM 3723 C C . ALA A 1 465 ? 5.602 -11.164 6.32 1 96.44 465 ALA A C 1
ATOM 3725 O O . ALA A 1 465 ? 5.445 -10.953 7.527 1 96.44 465 ALA A O 1
ATOM 3726 N N . ARG A 1 466 ? 6.68 -10.883 5.73 1 95.44 466 ARG A N 1
ATOM 3727 C CA . ARG A 1 466 ? 7.855 -10.391 6.438 1 95.44 466 ARG A CA 1
ATOM 3728 C C . ARG A 1 466 ? 7.551 -9.086 7.168 1 95.44 466 ARG A C 1
ATOM 3730 O O . ARG A 1 466 ? 8.102 -8.828 8.242 1 95.44 466 ARG A O 1
ATOM 3737 N N . ASN A 1 467 ? 6.602 -8.32 6.637 1 89.44 467 ASN A N 1
ATOM 3738 C CA . ASN A 1 467 ? 6.293 -7.023 7.238 1 89.44 467 ASN A CA 1
ATOM 3739 C C . ASN A 1 467 ? 5.176 -7.141 8.273 1 89.44 467 ASN A C 1
ATOM 3741 O O . ASN A 1 467 ? 4.633 -6.129 8.719 1 89.44 467 ASN A O 1
ATOM 3745 N N . GLY A 1 468 ? 4.73 -8.336 8.516 1 90.19 468 GLY A N 1
ATOM 3746 C CA . GLY A 1 468 ? 3.764 -8.547 9.578 1 90.19 468 GLY A CA 1
ATOM 3747 C C . GLY A 1 468 ? 2.334 -8.641 9.07 1 90.19 468 GLY A C 1
ATOM 3748 O O . GLY A 1 468 ? 1.422 -8.969 9.828 1 90.19 468 GLY A O 1
ATOM 3749 N N . VAL A 1 469 ? 2.105 -8.328 7.848 1 92.25 469 VAL A N 1
ATOM 3750 C CA . VAL A 1 469 ? 0.763 -8.445 7.285 1 92.25 469 VAL A CA 1
ATOM 3751 C C . VAL A 1 469 ? 0.282 -9.891 7.387 1 92.25 469 VAL A C 1
ATOM 3753 O O . VAL A 1 469 ? 1.044 -10.82 7.125 1 92.25 469 VAL A O 1
ATOM 3756 N N . ILE A 1 470 ? -0.95 -10.031 7.777 1 94.75 470 ILE A N 1
ATOM 3757 C CA . ILE A 1 470 ? -1.498 -11.375 7.957 1 94.75 470 ILE A CA 1
ATOM 3758 C C . ILE A 1 470 ? -1.765 -12.008 6.598 1 94.75 470 ILE A C 1
ATOM 3760 O O . ILE A 1 470 ? -2.711 -11.633 5.902 1 94.75 470 ILE A O 1
ATOM 3764 N N . LYS A 1 471 ? -0.979 -12.883 6.211 1 97.75 471 LYS A N 1
ATOM 3765 C CA . LYS A 1 471 ? -1.069 -13.734 5.031 1 97.75 471 LYS A CA 1
ATOM 3766 C C . LYS A 1 471 ? -0.613 -15.156 5.348 1 97.75 471 LYS A C 1
ATOM 3768 O O . LYS A 1 471 ? 0.386 -15.359 6.039 1 97.75 471 LYS A O 1
ATOM 3773 N N . PRO A 1 472 ? -1.246 -16.188 4.863 1 98.06 472 PRO A N 1
ATOM 3774 C CA . PRO A 1 472 ? -2.527 -16.109 4.156 1 98.06 472 PRO A CA 1
ATOM 3775 C C . PRO A 1 472 ? -3.672 -15.641 5.055 1 98.06 472 PRO A C 1
ATOM 3777 O O . PRO A 1 472 ? -3.549 -15.672 6.281 1 98.06 472 PRO A O 1
ATOM 3780 N N . GLU A 1 473 ? -4.719 -15.203 4.492 1 97.12 473 GLU A N 1
ATOM 3781 C CA . GLU A 1 473 ? -5.863 -14.773 5.289 1 97.12 473 GLU A CA 1
ATOM 3782 C C . GLU A 1 473 ? -6.844 -15.922 5.508 1 97.12 473 GLU A C 1
ATOM 3784 O O . GLU A 1 473 ? -7.527 -15.977 6.535 1 97.12 473 GLU A O 1
ATOM 3789 N N . LEU A 1 474 ? -6.895 -16.766 4.496 1 98.12 474 LEU A N 1
ATOM 3790 C CA . LEU A 1 474 ? -7.961 -17.75 4.52 1 98.12 474 LEU A CA 1
ATOM 3791 C C . LEU A 1 474 ? -7.441 -19.125 4.078 1 98.12 474 LEU A C 1
ATOM 3793 O O . LEU A 1 474 ? -6.324 -19.234 3.57 1 98.12 474 LEU A O 1
ATOM 3797 N N . THR A 1 475 ? -8.219 -20.109 4.352 1 98.19 475 THR A N 1
ATOM 3798 C CA . THR A 1 475 ? -7.938 -21.484 3.971 1 98.19 475 THR A CA 1
ATOM 3799 C C . THR A 1 475 ? -9.07 -22.047 3.115 1 98.19 475 THR A C 1
ATOM 3801 O O . THR A 1 475 ? -10.242 -21.812 3.393 1 98.19 475 THR A O 1
ATOM 3804 N N . ALA A 1 476 ? -8.734 -22.734 2.076 1 97 476 ALA A N 1
ATOM 3805 C CA . ALA A 1 476 ? -9.703 -23.328 1.169 1 97 476 ALA A CA 1
ATOM 3806 C C . ALA A 1 476 ? -9.281 -24.75 0.78 1 97 476 ALA A C 1
ATOM 3808 O O . ALA A 1 476 ? -8.141 -25.141 1.003 1 97 476 ALA A O 1
ATOM 3809 N N . PRO A 1 477 ? -10.203 -25.531 0.282 1 94.62 477 PRO A N 1
ATOM 3810 C CA . PRO A 1 477 ? -9.836 -26.875 -0.162 1 94.62 477 PRO A CA 1
ATOM 3811 C C . PRO A 1 477 ? -8.758 -26.875 -1.245 1 94.62 477 PRO A C 1
ATOM 3813 O O . PRO A 1 477 ? -8.852 -26.094 -2.205 1 94.62 477 PRO A O 1
ATOM 3816 N N . GLY A 1 478 ? -7.746 -27.688 -1.055 1 95.44 478 GLY A N 1
ATOM 3817 C CA . GLY A 1 478 ? -6.688 -27.75 -2.053 1 95.44 478 GLY A CA 1
ATOM 3818 C C . GLY A 1 478 ? -5.895 -29.031 -2.01 1 95.44 478 GLY A C 1
ATOM 3819 O O . GLY A 1 478 ? -4.867 -29.156 -2.68 1 95.44 478 GLY A O 1
ATOM 3820 N N . VAL A 1 479 ? -6.355 -30.047 -1.229 1 94.19 479 VAL A N 1
ATOM 3821 C CA . VAL A 1 479 ? -5.625 -31.297 -1.086 1 94.19 479 VAL A CA 1
ATOM 3822 C C . VAL A 1 479 ? -6.488 -32.469 -1.575 1 94.19 479 VAL A C 1
ATOM 3824 O O . VAL A 1 479 ? -7.625 -32.625 -1.127 1 94.19 479 VAL A O 1
ATOM 3827 N N . ASN A 1 480 ? -5.922 -33.156 -2.492 1 90.75 480 ASN A N 1
ATOM 3828 C CA . ASN A 1 480 ? -6.566 -34.344 -3.049 1 90.75 480 ASN A CA 1
ATOM 3829 C C . ASN A 1 480 ? -7.902 -34 -3.695 1 90.75 480 ASN A C 1
ATOM 3831 O O . ASN A 1 480 ? -8.914 -34.656 -3.412 1 90.75 480 ASN A O 1
ATOM 3835 N N . LEU A 1 481 ? -7.879 -33.031 -4.477 1 91.62 481 LEU A N 1
ATOM 3836 C CA . LEU A 1 481 ? -9.086 -32.656 -5.191 1 91.62 481 LEU A CA 1
ATOM 3837 C C . LEU A 1 481 ? -9.164 -33.344 -6.547 1 91.62 481 LEU A C 1
ATOM 3839 O O . LEU A 1 481 ? -8.141 -33.594 -7.188 1 91.62 481 LEU A O 1
ATOM 3843 N N . VAL A 1 482 ? -10.383 -33.656 -6.938 1 91.81 482 VAL A N 1
ATOM 3844 C CA . VAL A 1 482 ? -10.602 -34.125 -8.297 1 91.81 482 VAL A CA 1
ATOM 3845 C C . VAL A 1 482 ? -10.469 -32.969 -9.281 1 91.81 482 VAL A C 1
ATOM 3847 O O . VAL A 1 482 ? -11.133 -31.953 -9.133 1 91.81 482 VAL A O 1
ATOM 3850 N N . VAL A 1 483 ? -9.586 -33.156 -10.258 1 93.25 483 VAL A N 1
ATOM 3851 C CA . VAL A 1 483 ? -9.328 -32.125 -11.227 1 93.25 483 VAL A CA 1
ATOM 3852 C C . VAL A 1 483 ? -9.305 -32.688 -12.641 1 93.25 483 VAL A C 1
ATOM 3854 O O . VAL A 1 483 ? -9.023 -33.875 -12.82 1 93.25 483 VAL A O 1
ATOM 3857 N N . PRO A 1 484 ? -9.633 -31.859 -13.609 1 93.88 484 PRO A N 1
ATOM 3858 C CA . PRO A 1 484 ? -9.523 -32.375 -14.984 1 93.88 484 PRO A CA 1
ATOM 3859 C C . PRO A 1 484 ? -8.078 -32.594 -15.414 1 93.88 484 PRO A C 1
ATOM 3861 O O . PRO A 1 484 ? -7.18 -31.859 -14.984 1 93.88 484 PRO A O 1
ATOM 3864 N N . ASN A 1 485 ? -7.867 -33.562 -16.25 1 91.88 485 ASN A N 1
ATOM 3865 C CA . ASN A 1 485 ? -6.547 -33.812 -16.828 1 91.88 485 ASN A CA 1
ATOM 3866 C C . ASN A 1 485 ? -6.539 -33.594 -18.328 1 91.88 485 ASN A C 1
ATOM 3868 O O . ASN A 1 485 ? -7.539 -33.156 -18.906 1 91.88 485 ASN A O 1
ATOM 3872 N N . LEU A 1 486 ? -5.441 -33.812 -18.984 1 92.31 486 LEU A N 1
ATOM 3873 C CA . LEU A 1 486 ? -5.281 -33.438 -20.375 1 92.31 486 LEU A CA 1
ATOM 3874 C C . LEU A 1 486 ? -5.781 -34.562 -21.281 1 92.31 486 LEU A C 1
ATOM 3876 O O . LEU A 1 486 ? -5.758 -34.438 -22.516 1 92.31 486 LEU A O 1
ATOM 3880 N N . SER A 1 487 ? -6.332 -35.625 -20.734 1 91.69 487 SER A N 1
ATOM 3881 C CA . SER A 1 487 ? -6.934 -36.719 -21.5 1 91.69 487 SER A CA 1
ATOM 3882 C C . SER A 1 487 ? -8.453 -36.688 -21.422 1 91.69 487 SER A C 1
ATOM 3884 O O . SER A 1 487 ? -9.125 -37.719 -21.578 1 91.69 487 SER A O 1
ATOM 3886 N N . LYS A 1 488 ? -8.938 -35.562 -21.078 1 91 488 LYS A N 1
ATOM 3887 C CA . LYS A 1 488 ? -10.375 -35.312 -20.984 1 91 488 LYS A CA 1
ATOM 3888 C C . LYS A 1 488 ? -11.008 -36.188 -19.906 1 91 488 LYS A C 1
ATOM 3890 O O . LYS A 1 488 ? -12.148 -36.625 -20.047 1 91 488 LYS A O 1
ATOM 3895 N N . GLY A 1 489 ? -10.211 -36.531 -19 1 92.12 489 GLY A N 1
ATOM 3896 C CA . GLY A 1 489 ? -10.633 -37.219 -17.781 1 92.12 489 GLY A CA 1
ATOM 3897 C C . GLY A 1 489 ? -10.273 -36.469 -16.516 1 92.12 489 GLY A C 1
ATOM 3898 O O . GLY A 1 489 ? -10.156 -35.25 -16.516 1 92.12 489 GLY A O 1
ATOM 3899 N N . PHE A 1 490 ? -10.289 -37.219 -15.477 1 92.25 490 PHE A N 1
ATOM 3900 C CA . PHE A 1 490 ? -10.055 -36.562 -14.188 1 92.25 490 PHE A CA 1
ATOM 3901 C C . PHE A 1 490 ? -8.938 -37.281 -13.43 1 92.25 490 PHE A C 1
ATOM 3903 O O . PHE A 1 490 ? -8.664 -38.469 -13.68 1 92.25 490 PHE A O 1
ATOM 3910 N N . THR A 1 491 ? -8.242 -36.562 -12.609 1 91.31 491 THR A N 1
ATOM 3911 C CA . THR A 1 491 ? -7.219 -37.031 -11.688 1 91.31 491 THR A CA 1
ATOM 3912 C C . THR A 1 491 ? -7.277 -36.281 -10.367 1 91.31 491 THR A C 1
ATOM 3914 O O . THR A 1 491 ? -8.195 -35.469 -10.148 1 91.31 491 THR A O 1
ATOM 3917 N N . THR A 1 492 ? -6.398 -36.594 -9.43 1 91.25 492 THR A N 1
ATOM 3918 C CA . THR A 1 492 ? -6.324 -35.875 -8.156 1 91.25 492 THR A CA 1
ATOM 3919 C C . THR A 1 492 ? -5.074 -35 -8.102 1 91.25 492 THR A C 1
ATOM 3921 O O . THR A 1 492 ? -4.039 -35.344 -8.664 1 91.25 492 THR A O 1
ATOM 3924 N N . ALA A 1 493 ? -5.219 -33.875 -7.516 1 93.5 493 ALA A N 1
ATOM 3925 C CA . ALA A 1 493 ? -4.098 -32.938 -7.383 1 93.5 493 ALA A CA 1
ATOM 3926 C C . ALA A 1 493 ? -4.16 -32.219 -6.047 1 93.5 493 ALA A C 1
ATOM 3928 O O . ALA A 1 493 ? -5.203 -32.188 -5.391 1 93.5 493 ALA A O 1
ATOM 3929 N N . SER A 1 494 ? -3.027 -31.719 -5.617 1 94.75 494 SER A N 1
ATOM 3930 C CA . SER A 1 494 ? -2.92 -30.953 -4.375 1 94.75 494 SER A CA 1
ATOM 3931 C C . SER A 1 494 ? -2.072 -29.703 -4.566 1 94.75 494 SER A C 1
ATOM 3933 O O . SER A 1 494 ? -1.193 -29.672 -5.43 1 94.75 494 SER A O 1
ATOM 3935 N N . GLY A 1 495 ? -2.365 -28.656 -3.783 1 96.81 495 GLY A N 1
ATOM 3936 C CA . GLY A 1 495 ? -1.589 -27.422 -3.789 1 96.81 495 GLY A CA 1
ATOM 3937 C C . GLY A 1 495 ? -2.406 -26.203 -3.416 1 96.81 495 GLY A C 1
ATOM 3938 O O . GLY A 1 495 ? -3.635 -26.219 -3.5 1 96.81 495 GLY A O 1
ATOM 3939 N N . THR A 1 496 ? -1.688 -25.188 -3.072 1 98.12 496 THR A N 1
ATOM 3940 C CA . THR A 1 496 ? -2.381 -23.953 -2.719 1 98.12 496 THR A CA 1
ATOM 3941 C C . THR A 1 496 ? -2.943 -23.266 -3.963 1 98.12 496 THR A C 1
ATOM 3943 O O . THR A 1 496 ? -3.83 -22.422 -3.863 1 98.12 496 THR A O 1
ATOM 3946 N N . GLY A 1 497 ? -2.41 -23.609 -5.133 1 98.44 497 GLY A N 1
ATOM 3947 C CA . GLY A 1 497 ? -3.006 -23.125 -6.367 1 98.44 497 GLY A CA 1
ATOM 3948 C C . GLY A 1 497 ? -4.449 -23.562 -6.547 1 98.44 497 GLY A C 1
ATOM 3949 O O . GLY A 1 497 ? -5.285 -22.781 -7.004 1 98.44 497 GLY A O 1
ATOM 3950 N N . LEU A 1 498 ? -4.711 -24.781 -6.203 1 97.19 498 LEU A N 1
ATOM 3951 C CA . LEU A 1 498 ? -6.074 -25.297 -6.281 1 97.19 498 LEU A CA 1
ATOM 3952 C C . LEU A 1 498 ? -6.98 -24.578 -5.285 1 97.19 498 LEU A C 1
ATOM 3954 O O . LEU A 1 498 ? -8.141 -24.281 -5.594 1 97.19 498 LEU A O 1
ATOM 3958 N N . ALA A 1 499 ? -6.414 -24.328 -4.109 1 97.56 499 ALA A N 1
ATOM 3959 C CA . ALA A 1 499 ? -7.156 -23.547 -3.119 1 97.56 499 ALA A CA 1
ATOM 3960 C C . ALA A 1 499 ? -7.504 -22.172 -3.654 1 97.56 499 ALA A C 1
ATOM 3962 O O . ALA A 1 499 ? -8.617 -21.672 -3.441 1 97.56 499 ALA A O 1
ATOM 3963 N N . ALA A 1 500 ? -6.547 -21.578 -4.301 1 98.56 500 ALA A N 1
ATOM 3964 C CA . ALA A 1 500 ? -6.777 -20.266 -4.902 1 98.56 500 ALA A CA 1
ATOM 3965 C C . ALA A 1 500 ? -7.871 -20.344 -5.965 1 98.56 500 ALA A C 1
ATOM 3967 O O . ALA A 1 500 ? -8.711 -19.438 -6.059 1 98.56 500 ALA A O 1
ATOM 3968 N N . ALA A 1 501 ? -7.832 -21.344 -6.762 1 98.19 501 ALA A N 1
ATOM 3969 C CA . ALA A 1 501 ? -8.852 -21.531 -7.793 1 98.19 501 ALA A CA 1
ATOM 3970 C C . ALA A 1 501 ? -10.234 -21.703 -7.176 1 98.19 501 ALA A C 1
ATOM 3972 O O . ALA A 1 501 ? -11.211 -21.125 -7.66 1 98.19 501 ALA A O 1
ATOM 3973 N N . PHE A 1 502 ? -10.305 -22.516 -6.176 1 96.19 502 PHE A N 1
ATOM 3974 C CA . PHE A 1 502 ? -11.555 -22.688 -5.449 1 96.19 502 PHE A CA 1
ATOM 3975 C C . PHE A 1 502 ? -12.07 -21.344 -4.926 1 96.19 502 PHE A C 1
ATOM 3977 O O . PHE A 1 502 ? -13.25 -21.031 -5.09 1 96.19 502 PHE A O 1
ATOM 3984 N N . THR A 1 503 ? -11.18 -20.609 -4.336 1 97.31 503 THR A N 1
ATOM 3985 C CA . THR A 1 503 ? -11.523 -19.312 -3.779 1 97.31 503 THR A CA 1
ATOM 3986 C C . THR A 1 503 ? -11.961 -18.344 -4.879 1 97.31 503 THR A C 1
ATOM 3988 O O . THR A 1 503 ? -12.875 -17.547 -4.68 1 97.31 503 THR A O 1
ATOM 3991 N N . ALA A 1 504 ? -11.281 -18.438 -5.988 1 98.06 504 ALA A N 1
ATOM 3992 C CA . ALA A 1 504 ? -11.688 -17.609 -7.121 1 98.06 504 ALA A CA 1
ATOM 3993 C C . ALA A 1 504 ? -13.117 -17.938 -7.555 1 98.06 504 ALA A C 1
ATOM 3995 O O . ALA A 1 504 ? -13.867 -17.031 -7.949 1 98.06 504 ALA A O 1
ATOM 3996 N N . GLY A 1 505 ? -13.453 -19.188 -7.539 1 96.5 505 GLY A N 1
ATOM 3997 C CA . GLY A 1 505 ? -14.836 -19.547 -7.789 1 96.5 505 GLY A CA 1
ATOM 3998 C C . GLY A 1 505 ? -15.805 -18.938 -6.797 1 96.5 505 GLY A C 1
ATOM 3999 O O . GLY A 1 505 ? -16.844 -18.422 -7.184 1 96.5 505 GLY A O 1
ATOM 4000 N N . ILE A 1 506 ? -15.461 -19 -5.516 1 95.44 506 ILE A N 1
ATOM 4001 C CA . ILE A 1 506 ? -16.281 -18.422 -4.457 1 95.44 506 ILE A CA 1
ATOM 4002 C C . ILE A 1 506 ? -16.406 -16.922 -4.672 1 95.44 506 ILE A C 1
ATOM 4004 O O . ILE A 1 506 ? -17.5 -16.359 -4.52 1 95.44 506 ILE A O 1
ATOM 4008 N N . THR A 1 507 ? -15.312 -16.312 -5.008 1 96.5 507 THR A N 1
ATOM 4009 C CA . THR A 1 507 ? -15.312 -14.875 -5.273 1 96.5 507 THR A CA 1
ATOM 4010 C C . THR A 1 507 ? -16.234 -14.531 -6.441 1 96.5 507 THR A C 1
ATOM 4012 O O . THR A 1 507 ? -16.922 -13.508 -6.422 1 96.5 507 THR A O 1
ATOM 4015 N N . ALA A 1 508 ? -16.219 -15.391 -7.426 1 96.81 508 ALA A N 1
ATOM 4016 C CA . ALA A 1 508 ? -17.125 -15.203 -8.555 1 96.81 508 ALA A CA 1
ATOM 4017 C C . ALA A 1 508 ? -18.594 -15.242 -8.102 1 96.81 508 ALA A C 1
ATOM 4019 O O . ALA A 1 508 ? -19.406 -14.453 -8.578 1 96.81 508 ALA A O 1
ATOM 4020 N N . LEU A 1 509 ? -18.938 -16.125 -7.199 1 94.62 509 LEU A N 1
ATOM 4021 C CA . LEU A 1 509 ? -20.281 -16.203 -6.668 1 94.62 509 LEU A CA 1
ATOM 4022 C C . LEU A 1 509 ? -20.641 -14.93 -5.902 1 94.62 509 LEU A C 1
ATOM 4024 O O . LEU A 1 509 ? -21.766 -14.438 -6 1 94.62 509 LEU A O 1
ATOM 4028 N N . MET A 1 510 ? -19.703 -14.43 -5.191 1 93.56 510 MET A N 1
ATOM 4029 C CA . MET A 1 510 ? -19.938 -13.188 -4.453 1 93.56 510 MET A CA 1
ATOM 4030 C C . MET A 1 510 ? -20.141 -12.016 -5.406 1 93.56 510 MET A C 1
ATOM 4032 O O . MET A 1 510 ? -20.953 -11.125 -5.148 1 93.56 510 MET A O 1
ATOM 4036 N N . LEU A 1 511 ? -19.406 -12.031 -6.469 1 96 511 LEU A N 1
ATOM 4037 C CA . LEU A 1 511 ? -19.578 -10.992 -7.48 1 96 511 LEU A CA 1
ATOM 4038 C C . LEU A 1 511 ? -20.938 -11.102 -8.141 1 96 511 LEU A C 1
ATOM 4040 O O . LEU A 1 511 ? -21.578 -10.086 -8.453 1 96 511 LEU A O 1
ATOM 4044 N N . GLU A 1 512 ? -21.328 -12.336 -8.391 1 94.88 512 GLU A N 1
ATOM 4045 C CA . GLU A 1 512 ? -22.688 -12.523 -8.906 1 94.88 512 GLU A CA 1
ATOM 4046 C C . GLU A 1 512 ? -23.719 -11.93 -7.953 1 94.88 512 GLU A C 1
ATOM 4048 O O . GLU A 1 512 ? -24.594 -11.164 -8.367 1 94.88 512 GLU A O 1
ATOM 4053 N N . TRP A 1 513 ? -23.578 -12.227 -6.695 1 90.44 513 TRP A N 1
ATOM 4054 C CA . TRP A 1 513 ? -24.484 -11.758 -5.66 1 90.44 513 TRP A CA 1
ATOM 4055 C C . TRP A 1 513 ? -24.469 -10.234 -5.566 1 90.44 513 TRP A C 1
ATOM 4057 O O . TRP A 1 513 ? -25.516 -9.586 -5.555 1 90.44 513 TRP A O 1
ATOM 4067 N N . GLY A 1 514 ? -23.328 -9.742 -5.555 1 90.75 514 GLY A N 1
ATOM 4068 C CA . GLY A 1 514 ? -23.172 -8.312 -5.32 1 90.75 514 GLY A CA 1
ATOM 4069 C C . GLY A 1 514 ? -23.469 -7.473 -6.551 1 90.75 514 GLY A C 1
ATOM 4070 O O . GLY A 1 514 ? -24.312 -6.574 -6.508 1 90.75 514 GLY A O 1
ATOM 4071 N N . VAL A 1 515 ? -22.859 -7.797 -7.633 1 93.44 515 VAL A N 1
ATOM 4072 C CA . VAL A 1 515 ? -22.875 -6.934 -8.812 1 93.44 515 VAL A CA 1
ATOM 4073 C C . VAL A 1 515 ? -24.031 -7.32 -9.727 1 93.44 515 VAL A C 1
ATOM 4075 O O . VAL A 1 515 ? -24.891 -6.488 -10.039 1 93.44 515 VAL A O 1
ATOM 4078 N N . VAL A 1 516 ? -24.094 -8.547 -10.094 1 94.44 516 VAL A N 1
ATOM 4079 C CA . VAL A 1 516 ? -25.078 -8.992 -11.078 1 94.44 516 VAL A CA 1
ATOM 4080 C C . VAL A 1 516 ? -26.484 -8.914 -10.477 1 94.44 516 VAL A C 1
ATOM 4082 O O . VAL A 1 516 ? -27.406 -8.359 -11.086 1 94.44 516 VAL A O 1
ATOM 4085 N N . ASN A 1 517 ? -26.594 -9.445 -9.234 1 91.75 517 ASN A N 1
ATOM 4086 C CA . ASN A 1 517 ? -27.906 -9.438 -8.578 1 91.75 517 ASN A CA 1
ATOM 4087 C C . ASN A 1 517 ? -28.172 -8.102 -7.898 1 91.75 517 ASN A C 1
ATOM 4089 O O . ASN A 1 517 ? -29.297 -7.855 -7.43 1 91.75 517 ASN A O 1
ATOM 4093 N N . GLY A 1 518 ? -27.141 -7.277 -7.738 1 88.38 518 GLY A N 1
ATOM 4094 C CA . GLY A 1 518 ? -27.344 -5.895 -7.34 1 88.38 518 GLY A CA 1
ATOM 4095 C C . GLY A 1 518 ? -27.328 -5.699 -5.836 1 88.38 518 GLY A C 1
ATOM 4096 O O . GLY A 1 518 ? -27.641 -4.617 -5.34 1 88.38 518 GLY A O 1
ATOM 4097 N N . TYR A 1 519 ? -26.922 -6.668 -5.051 1 83.5 519 TYR A N 1
ATOM 4098 C CA . TYR A 1 519 ? -26.969 -6.551 -3.598 1 83.5 519 TYR A CA 1
ATOM 4099 C C . TYR A 1 519 ? -25.797 -5.719 -3.076 1 83.5 519 TYR A C 1
ATOM 4101 O O . TYR A 1 519 ? -25.859 -5.18 -1.969 1 83.5 519 TYR A O 1
ATOM 4109 N N . TYR A 1 520 ? -24.766 -5.633 -3.885 1 85 520 TYR A N 1
ATOM 4110 C CA . TYR A 1 520 ? -23.594 -4.84 -3.557 1 85 520 TYR A CA 1
ATOM 4111 C C . TYR A 1 520 ? -22.875 -4.371 -4.82 1 85 520 TYR A C 1
ATOM 4113 O O . TYR A 1 520 ? -21.75 -4.797 -5.102 1 85 520 TYR A O 1
ATOM 4121 N N . PRO A 1 521 ? -23.406 -3.459 -5.488 1 83.62 521 PRO A N 1
ATOM 4122 C CA . PRO A 1 521 ? -23 -3.121 -6.855 1 83.62 521 PRO A CA 1
ATOM 4123 C C . PRO A 1 521 ? -21.547 -2.672 -6.957 1 83.62 521 PRO A C 1
ATOM 4125 O O . PRO A 1 521 ? -20.938 -2.787 -8.023 1 83.62 521 PRO A O 1
ATOM 4128 N N . ASN A 1 522 ? -20.922 -2.186 -5.859 1 81.94 522 ASN A N 1
ATOM 4129 C CA . ASN A 1 522 ? -19.547 -1.686 -5.945 1 81.94 522 ASN A CA 1
ATOM 4130 C C . ASN A 1 522 ? -18.594 -2.531 -5.113 1 81.94 522 ASN A C 1
ATOM 4132 O O . ASN A 1 522 ? -17.594 -2.025 -4.605 1 81.94 522 ASN A O 1
ATOM 4136 N N . ILE A 1 523 ? -18.891 -3.758 -5.008 1 89.31 523 ILE A N 1
ATOM 4137 C CA . ILE A 1 523 ? -18.078 -4.656 -4.188 1 89.31 523 ILE A CA 1
ATOM 4138 C C . ILE A 1 523 ? -16.703 -4.852 -4.828 1 89.31 523 ILE A C 1
ATOM 4140 O O . ILE A 1 523 ? -16.609 -4.957 -6.055 1 89.31 523 ILE A O 1
ATOM 4144 N N . SER A 1 524 ? -15.688 -4.742 -4.047 1 89.88 524 SER A N 1
ATOM 4145 C CA . SER A 1 524 ? -14.312 -4.973 -4.469 1 89.88 524 SER A CA 1
ATOM 4146 C C . SER A 1 524 ? -13.719 -6.191 -3.773 1 89.88 524 SER A C 1
ATOM 4148 O O . SER A 1 524 ? -14.367 -6.805 -2.924 1 89.88 524 SER A O 1
ATOM 4150 N N . SER A 1 525 ? -12.5 -6.52 -4.176 1 93.56 525 SER A N 1
ATOM 4151 C CA . SER A 1 525 ? -11.797 -7.652 -3.586 1 93.56 525 SER A CA 1
ATOM 4152 C C . SER A 1 525 ? -11.578 -7.449 -2.092 1 93.56 525 SER A C 1
ATOM 4154 O O . SER A 1 525 ? -11.602 -8.406 -1.316 1 93.56 525 SER A O 1
ATOM 4156 N N . ILE A 1 526 ? -11.414 -6.242 -1.665 1 90.5 526 ILE A N 1
ATOM 4157 C CA . ILE A 1 526 ? -11.172 -5.93 -0.26 1 90.5 526 ILE A CA 1
ATOM 4158 C C . ILE A 1 526 ? -12.406 -6.293 0.566 1 90.5 526 ILE A C 1
ATOM 4160 O O . ILE A 1 526 ? -12.289 -6.938 1.611 1 90.5 526 ILE A O 1
ATOM 4164 N N . GLN A 1 527 ? -13.586 -5.859 0.082 1 90.06 527 GLN A N 1
ATOM 4165 C CA . GLN A 1 527 ? -14.82 -6.16 0.798 1 90.06 527 GLN A CA 1
ATOM 4166 C C . GLN A 1 527 ? -15.102 -7.66 0.811 1 90.06 527 GLN A C 1
ATOM 4168 O O . GLN A 1 527 ? -15.5 -8.219 1.836 1 90.06 527 GLN A O 1
ATOM 4173 N N . ILE A 1 528 ? -14.844 -8.281 -0.346 1 93.56 528 ILE A N 1
ATOM 4174 C CA . ILE A 1 528 ? -15.047 -9.719 -0.426 1 93.56 528 ILE A CA 1
ATOM 4175 C C . ILE A 1 528 ? -14.172 -10.43 0.603 1 93.56 528 ILE A C 1
ATOM 4177 O O . ILE A 1 528 ? -14.648 -11.289 1.346 1 93.56 528 ILE A O 1
ATOM 4181 N N . LYS A 1 529 ? -12.914 -10.047 0.664 1 95.31 529 LYS A N 1
ATOM 4182 C CA . LYS A 1 529 ? -11.961 -10.617 1.608 1 95.31 529 LYS A CA 1
ATOM 4183 C C . LYS A 1 529 ? -12.461 -10.492 3.043 1 95.31 529 LYS A C 1
ATOM 4185 O O . LYS A 1 529 ? -12.414 -11.453 3.812 1 95.31 529 LYS A O 1
ATOM 4190 N N . LYS A 1 530 ? -12.953 -9.375 3.389 1 92 530 LYS A N 1
ATOM 4191 C CA . LYS A 1 530 ? -13.359 -9.109 4.766 1 92 530 LYS A CA 1
ATOM 4192 C C . LYS A 1 530 ? -14.625 -9.883 5.121 1 92 530 LYS A C 1
ATOM 4194 O O . LYS A 1 530 ? -14.781 -10.336 6.258 1 92 530 LYS A O 1
ATOM 4199 N N . TYR A 1 531 ? -15.539 -10 4.16 1 89.75 531 TYR A N 1
ATOM 4200 C CA . TYR A 1 531 ? -16.719 -10.828 4.391 1 89.75 531 TYR A CA 1
ATOM 4201 C C . TYR A 1 531 ? -16.344 -12.289 4.578 1 89.75 531 TYR A C 1
ATOM 4203 O O . TYR A 1 531 ? -16.859 -12.969 5.465 1 89.75 531 TYR A O 1
ATOM 4211 N N . LEU A 1 532 ? -15.438 -12.719 3.756 1 93.81 532 LEU A N 1
ATOM 4212 C CA . LEU A 1 532 ? -15 -14.109 3.869 1 93.81 532 LEU A CA 1
ATOM 4213 C C . LEU A 1 532 ? -14.312 -14.352 5.207 1 93.81 532 LEU A C 1
ATOM 4215 O O . LEU A 1 532 ? -14.484 -15.414 5.812 1 93.81 532 LEU A O 1
ATOM 4219 N N . ILE A 1 533 ? -13.508 -13.398 5.641 1 93.56 533 ILE A N 1
ATOM 4220 C CA . ILE A 1 533 ? -12.82 -13.516 6.926 1 93.56 533 ILE A CA 1
ATOM 4221 C C . ILE A 1 533 ? -13.852 -13.625 8.047 1 93.56 533 ILE A C 1
ATOM 4223 O O . ILE A 1 533 ? -13.742 -14.484 8.922 1 93.56 533 ILE A O 1
ATOM 4227 N N . ARG A 1 534 ? -14.875 -12.758 8.055 1 87.75 534 ARG A N 1
ATOM 4228 C CA . ARG A 1 534 ? -15.891 -12.742 9.109 1 87.75 534 ARG A CA 1
ATOM 4229 C C . ARG A 1 534 ? -16.688 -14.039 9.125 1 87.75 534 ARG A C 1
ATOM 4231 O O . ARG A 1 534 ? -17.109 -14.5 10.188 1 87.75 534 ARG A O 1
ATOM 4238 N N . GLY A 1 535 ? -16.828 -14.648 7.965 1 88.19 535 GLY A N 1
ATOM 4239 C CA . GLY A 1 535 ? -17.641 -15.859 7.859 1 88.19 535 GLY A CA 1
ATOM 4240 C C . GLY A 1 535 ? -16.828 -17.125 7.98 1 88.19 535 GLY A C 1
ATOM 4241 O O . GLY A 1 535 ? -17.375 -18.234 7.941 1 88.19 535 GLY A O 1
ATOM 4242 N N . ALA A 1 536 ? -15.523 -17.031 8.164 1 92.75 536 ALA A N 1
ATOM 4243 C CA . ALA A 1 536 ? -14.641 -18.188 8.148 1 92.75 536 ALA A CA 1
ATOM 4244 C C . ALA A 1 536 ? -14.945 -19.125 9.312 1 92.75 536 ALA A C 1
ATOM 4246 O O . ALA A 1 536 ? -15.281 -18.672 10.406 1 92.75 536 ALA A O 1
ATOM 4247 N N . ARG A 1 537 ? -14.844 -20.406 9.062 1 92.62 537 ARG A N 1
ATOM 4248 C CA . ARG A 1 537 ? -14.961 -21.422 10.117 1 92.62 537 ARG A CA 1
ATOM 4249 C C . ARG A 1 537 ? -13.656 -21.562 10.891 1 92.62 537 ARG A C 1
ATOM 4251 O O . ARG A 1 537 ? -12.578 -21.625 10.297 1 92.62 537 ARG A O 1
ATOM 4258 N N . ARG A 1 538 ? -13.812 -21.625 12.195 1 92.19 538 ARG A N 1
ATOM 4259 C CA . ARG A 1 538 ? -12.641 -21.641 13.07 1 92.19 538 ARG A CA 1
ATOM 4260 C C . ARG A 1 538 ? -12.742 -22.75 14.109 1 92.19 538 ARG A C 1
ATOM 4262 O O . ARG A 1 538 ? -13.844 -23.141 14.492 1 92.19 538 ARG A O 1
ATOM 4269 N N . SER A 1 539 ? -11.586 -23.297 14.461 1 91.25 539 SER A N 1
ATOM 4270 C CA . SER A 1 539 ? -11.516 -24.281 15.539 1 91.25 539 SER A CA 1
ATOM 4271 C C . SER A 1 539 ? -11.367 -23.594 16.891 1 91.25 539 SER A C 1
ATOM 4273 O O . SER A 1 539 ? -10.625 -22.625 17.031 1 91.25 539 SER A O 1
ATOM 4275 N N . ARG A 1 540 ? -12 -24.078 17.875 1 87.5 540 ARG A N 1
ATOM 4276 C CA . ARG A 1 540 ? -11.898 -23.531 19.234 1 87.5 540 ARG A CA 1
ATOM 4277 C C . ARG A 1 540 ? -10.547 -23.875 19.859 1 87.5 540 ARG A C 1
ATOM 4279 O O . ARG A 1 540 ? -10.164 -23.281 20.875 1 87.5 540 ARG A O 1
ATOM 4286 N N . LEU A 1 541 ? -9.867 -24.781 19.188 1 90 541 LEU A N 1
ATOM 4287 C CA . LEU A 1 541 ? -8.617 -25.266 19.75 1 90 541 LEU A CA 1
ATOM 4288 C C . LEU A 1 541 ? -7.449 -24.391 19.328 1 90 541 LEU A C 1
ATOM 4290 O O . LEU A 1 541 ? -6.344 -24.5 19.859 1 90 541 LEU A O 1
ATOM 4294 N N . LEU A 1 542 ? -7.742 -23.531 18.391 1 91.69 542 LEU A N 1
ATOM 4295 C CA . LEU A 1 542 ? -6.676 -22.688 17.859 1 91.69 542 LEU A CA 1
ATOM 4296 C C . LEU A 1 542 ? -6.988 -21.219 18.078 1 91.69 542 LEU A C 1
ATOM 4298 O O . LEU A 1 542 ? -8.148 -20.844 18.234 1 91.69 542 LEU A O 1
ATOM 4302 N N . HIS A 1 543 ? -5.953 -20.453 18.125 1 91.12 543 HIS A N 1
ATOM 4303 C CA . HIS A 1 543 ? -6.102 -19 18.141 1 91.12 543 HIS A CA 1
ATOM 4304 C C . HIS A 1 543 ? -6.051 -18.438 16.734 1 91.12 543 HIS A C 1
ATOM 4306 O O . HIS A 1 543 ? -5.246 -18.875 15.906 1 91.12 543 HIS A O 1
ATOM 4312 N N . TYR A 1 544 ? -6.906 -17.5 16.5 1 93.12 544 TYR A N 1
ATOM 4313 C CA . TYR A 1 544 ? -6.945 -16.844 15.203 1 93.12 544 TYR A CA 1
ATOM 4314 C C . TYR A 1 544 ? -6.777 -15.328 15.352 1 93.12 544 TYR A C 1
ATOM 4316 O O . TYR A 1 544 ? -7.211 -14.742 16.344 1 93.12 544 TYR A O 1
ATOM 4324 N N . PRO A 1 545 ? -6.207 -14.664 14.281 1 93.69 545 PRO A N 1
ATOM 4325 C CA . PRO A 1 545 ? -5.535 -15.297 13.148 1 93.69 545 PRO A CA 1
ATOM 4326 C C . PRO A 1 545 ? -4.227 -15.977 13.547 1 93.69 545 PRO A C 1
ATOM 4328 O O . PRO A 1 545 ? -3.67 -15.688 14.609 1 93.69 545 PRO A O 1
ATOM 4331 N N . ASN A 1 546 ? -3.805 -16.891 12.781 1 95.44 546 ASN A N 1
ATOM 4332 C CA . ASN A 1 546 ? -2.504 -17.516 13.008 1 95.44 546 ASN A CA 1
ATOM 4333 C C . ASN A 1 546 ? -1.767 -17.766 11.695 1 95.44 546 ASN A C 1
ATOM 4335 O O . ASN A 1 546 ? -2.318 -17.547 10.617 1 95.44 546 ASN A O 1
ATOM 4339 N N . GLN A 1 547 ? -0.549 -18.203 11.688 1 97.56 547 GLN A N 1
ATOM 4340 C CA . GLN A 1 547 ? 0.379 -18.25 10.562 1 97.56 547 GLN A CA 1
ATOM 4341 C C . GLN A 1 547 ? 0.083 -19.438 9.656 1 97.56 547 GLN A C 1
ATOM 4343 O O . GLN A 1 547 ? 0.583 -19.516 8.531 1 97.56 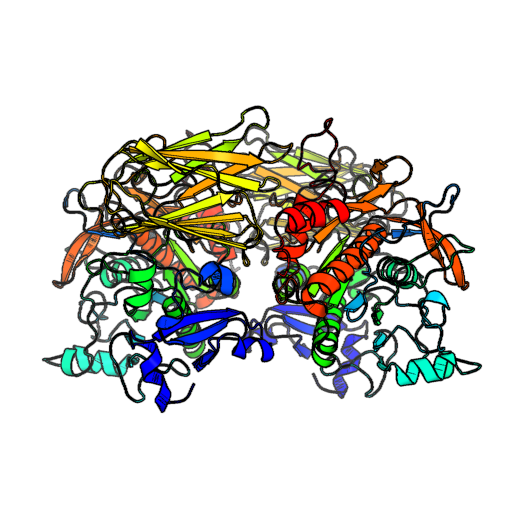547 GLN A O 1
ATOM 4348 N N . ASP A 1 548 ? -0.749 -20.391 10.109 1 97.62 548 ASP A N 1
ATOM 4349 C CA . ASP A 1 548 ? -1.014 -21.609 9.367 1 97.62 548 ASP A CA 1
ATOM 4350 C C . ASP A 1 548 ? -2.348 -21.531 8.625 1 97.62 548 ASP A C 1
ATOM 4352 O O . ASP A 1 548 ? -2.404 -21.75 7.41 1 97.62 548 ASP A O 1
ATOM 4356 N N . TRP A 1 549 ? -3.354 -21.047 9.367 1 97.56 549 TRP A N 1
ATOM 4357 C CA . TRP A 1 549 ? -4.723 -21.125 8.867 1 97.56 549 TRP A CA 1
ATOM 4358 C C . TRP A 1 549 ? -5.254 -19.75 8.492 1 97.56 549 TRP A C 1
ATOM 4360 O O . TRP A 1 549 ? -6.336 -19.641 7.91 1 97.56 549 TRP A O 1
ATOM 4370 N N . GLY A 1 550 ? -4.492 -18.688 8.773 1 97.31 550 GLY A N 1
ATOM 4371 C CA . GLY A 1 550 ? -5.062 -17.344 8.664 1 97.31 550 GLY A CA 1
ATOM 4372 C C . GLY A 1 550 ? -6.223 -17.125 9.617 1 97.31 550 GLY A C 1
ATOM 4373 O O . GLY A 1 550 ? -6.109 -17.375 10.812 1 97.31 550 GLY A O 1
ATOM 4374 N N . TYR A 1 551 ? -7.309 -16.672 9.086 1 96.12 551 TYR A N 1
ATOM 4375 C CA . TYR A 1 551 ? -8.492 -16.406 9.898 1 96.12 551 TYR A CA 1
ATOM 4376 C C . TYR A 1 551 ? -9.422 -17.609 9.914 1 96.12 551 TYR A C 1
ATOM 4378 O O . TYR A 1 551 ? -10.484 -17.578 10.539 1 96.12 551 TYR A O 1
ATOM 4386 N N . GLY A 1 552 ? -9.055 -18.672 9.18 1 96.19 552 GLY A N 1
ATOM 4387 C CA . GLY A 1 552 ? -9.859 -19.891 9.211 1 96.19 552 GLY A CA 1
ATOM 4388 C C . GLY A 1 552 ? -10.281 -20.359 7.828 1 96.19 552 GLY A C 1
ATOM 4389 O O . GLY A 1 552 ? -9.758 -19.875 6.816 1 96.19 552 GLY A O 1
ATOM 4390 N N . ILE A 1 553 ? -11.211 -21.297 7.785 1 96.19 553 ILE A N 1
ATOM 4391 C CA . ILE A 1 553 ? -11.641 -21.953 6.559 1 96.19 553 ILE A CA 1
ATOM 4392 C C . ILE A 1 553 ? -12.805 -21.188 5.93 1 96.19 553 ILE A C 1
ATOM 4394 O O . ILE A 1 553 ? -13.758 -20.812 6.621 1 96.19 553 ILE A O 1
ATOM 4398 N N . ILE A 1 554 ? -12.727 -20.906 4.656 1 95.38 554 ILE A N 1
ATOM 4399 C CA . ILE A 1 554 ? -13.773 -20.188 3.938 1 95.38 554 ILE A CA 1
ATOM 4400 C C . ILE A 1 554 ? -15.109 -20.906 4.094 1 95.38 554 ILE A C 1
ATOM 4402 O O . ILE A 1 554 ? -15.188 -22.125 3.906 1 95.38 554 ILE A O 1
ATOM 4406 N N . ASP A 1 555 ? -16.094 -20.188 4.473 1 91.06 555 ASP A N 1
ATOM 4407 C CA . ASP A 1 555 ? -17.453 -20.672 4.59 1 91.06 555 ASP A CA 1
ATOM 4408 C C . ASP A 1 555 ? -18.453 -19.641 4.059 1 91.06 555 ASP A C 1
ATOM 4410 O O . ASP A 1 555 ? -18.891 -18.75 4.797 1 91.06 555 ASP A O 1
ATOM 4414 N N . LEU A 1 556 ? -18.844 -19.828 2.857 1 87.31 556 LEU A N 1
ATOM 4415 C CA . LEU A 1 556 ? -19.703 -18.844 2.191 1 87.31 556 LEU A CA 1
ATOM 4416 C C . LEU A 1 556 ? -21.078 -18.781 2.859 1 87.31 556 LEU A C 1
ATOM 4418 O O . LEU A 1 556 ? -21.688 -17.703 2.904 1 87.31 556 LEU A O 1
ATOM 4422 N N . PHE A 1 557 ? -21.562 -19.891 3.383 1 83.31 557 PHE A N 1
ATOM 4423 C CA . PHE A 1 557 ? -22.859 -19.922 4.07 1 83.31 557 PHE A CA 1
ATOM 4424 C C . PHE A 1 557 ? -22.828 -19.016 5.297 1 83.31 557 PHE A C 1
ATOM 4426 O O . PHE A 1 557 ? -23.766 -18.25 5.535 1 83.31 557 PHE A O 1
ATOM 4433 N N . ASN A 1 558 ? -21.766 -19.172 6.008 1 83.94 558 ASN A N 1
ATOM 4434 C CA . ASN A 1 558 ? -21.625 -18.344 7.195 1 83.94 558 ASN A CA 1
ATOM 4435 C C . ASN A 1 558 ? -21.547 -16.859 6.84 1 83.94 558 ASN A C 1
ATOM 4437 O O . ASN A 1 558 ? -21.984 -16.016 7.613 1 83.94 558 ASN A O 1
ATOM 4441 N N . VAL A 1 559 ? -20.953 -16.531 5.684 1 84.06 559 VAL A N 1
ATOM 4442 C CA . VAL A 1 559 ? -20.875 -15.156 5.219 1 84.06 559 VAL A CA 1
ATOM 4443 C C . VAL A 1 559 ? -22.281 -14.586 5.031 1 84.06 559 VAL A C 1
ATOM 4445 O O . VAL A 1 559 ? -22.594 -13.5 5.535 1 84.06 559 VAL A O 1
ATOM 4448 N N . PHE A 1 560 ? -23.156 -15.297 4.402 1 79 560 PHE A N 1
ATOM 4449 C CA . PHE A 1 560 ? -24.484 -14.805 4.094 1 79 560 PHE A CA 1
ATOM 4450 C C . PHE A 1 560 ? -25.375 -14.812 5.336 1 79 560 PHE A C 1
ATOM 4452 O O . PHE A 1 560 ? -26.266 -13.984 5.477 1 79 560 PHE A O 1
ATOM 4459 N N . ASN A 1 561 ? -25.109 -15.742 6.23 1 73.12 561 ASN A N 1
ATOM 4460 C CA . ASN A 1 561 ? -25.828 -15.734 7.492 1 73.12 561 ASN A CA 1
ATOM 4461 C C . ASN A 1 561 ? -25.5 -14.492 8.32 1 73.12 561 ASN A C 1
ATOM 4463 O O . ASN A 1 561 ? -26.375 -13.93 8.977 1 73.12 561 ASN A O 1
ATOM 4467 N N . THR A 1 562 ? -24.281 -14.211 8.25 1 68.25 562 THR A N 1
ATOM 4468 C CA . THR A 1 562 ? -23.859 -13 8.953 1 68.25 562 THR A CA 1
ATOM 4469 C C . THR A 1 562 ? -24.469 -11.758 8.312 1 68.25 562 THR A C 1
ATOM 4471 O O . THR A 1 562 ? -24.828 -10.812 9.008 1 68.25 562 THR A O 1
ATOM 4474 N N . LEU A 1 563 ? -24.656 -11.867 6.969 1 65.38 563 LEU A N 1
ATOM 4475 C CA . LEU A 1 563 ? -25.203 -10.742 6.219 1 65.38 563 LEU A CA 1
ATOM 4476 C C . LEU A 1 563 ? -26.719 -10.695 6.34 1 65.38 563 LEU A C 1
ATOM 4478 O O . LEU A 1 563 ? -27.328 -9.625 6.273 1 65.38 563 LEU A O 1
ATOM 4482 N N . ARG A 1 564 ? -27.469 -11.844 6.207 1 59 564 ARG A N 1
ATOM 4483 C CA . ARG A 1 564 ? -28.922 -11.922 6.293 1 59 564 ARG A CA 1
ATOM 4484 C C . ARG A 1 564 ? -29.438 -11.289 7.582 1 59 564 ARG A C 1
ATOM 4486 O O . ARG A 1 564 ? -30.531 -10.711 7.605 1 59 564 ARG A O 1
ATOM 4493 N N . SER A 1 565 ? -28.797 -11.68 8.609 1 49.22 565 SER A N 1
ATOM 4494 C CA . SER A 1 565 ? -29.344 -11.023 9.789 1 49.22 565 SER A CA 1
ATOM 4495 C C . SER A 1 565 ? -29.516 -9.523 9.547 1 49.22 565 SER A C 1
ATOM 4497 O O . SER A 1 565 ? -30.219 -8.852 10.305 1 49.22 565 SER A O 1
ATOM 4499 N N . ASN A 1 566 ? -28.984 -9.125 8.32 1 46.69 566 ASN A N 1
ATOM 4500 C CA . ASN A 1 566 ? -28.938 -7.668 8.203 1 46.69 566 ASN A CA 1
ATOM 4501 C C . ASN A 1 566 ? -29.688 -7.184 6.965 1 46.69 566 ASN A C 1
ATOM 4503 O O . ASN A 1 566 ? -29.562 -6.023 6.574 1 46.69 566 ASN A O 1
ATOM 4507 N N . PHE A 1 567 ? -30.297 -8.148 6.031 1 43.94 567 PHE A N 1
ATOM 4508 C CA . PHE A 1 567 ? -30.969 -7.707 4.812 1 43.94 567 PHE A CA 1
ATOM 4509 C C . PHE A 1 567 ? -32.438 -7.383 5.094 1 43.94 567 PHE A C 1
ATOM 4511 O O . PHE A 1 567 ? -33.125 -8.148 5.766 1 43.94 567 PHE A O 1
ATOM 4518 N N . PRO A 1 568 ? -32.781 -6.109 4.863 1 36.97 568 PRO A N 1
ATOM 4519 C CA . PRO A 1 568 ? -34.219 -5.762 4.973 1 36.97 568 PRO A CA 1
ATOM 4520 C C . PRO A 1 568 ? -35.094 -6.621 4.078 1 36.97 568 PRO A C 1
ATOM 4522 O O . PRO A 1 568 ? -34.688 -7.039 3 1 36.97 568 PRO A O 1
ATOM 4525 N N . THR A 1 569 ? -36.031 -7.461 4.672 1 29.02 569 THR A N 1
ATOM 4526 C CA . THR A 1 569 ? -37.125 -8 3.873 1 29.02 569 THR A CA 1
ATOM 4527 C C . THR A 1 569 ? -37.781 -6.902 3.051 1 29.02 569 THR A C 1
ATOM 4529 O O . THR A 1 569 ? -38.094 -5.828 3.572 1 29.02 569 THR A O 1
ATOM 4532 N N . LYS A 1 570 ? -37.656 -7.051 1.7 1 30.83 570 LYS A N 1
ATOM 4533 C CA . LYS A 1 570 ? -38.625 -6.258 0.934 1 30.83 570 LYS A CA 1
ATOM 4534 C C . LYS A 1 570 ? -40.031 -6.406 1.499 1 30.83 570 LYS A C 1
ATOM 4536 O O . LYS A 1 570 ? -40.562 -7.512 1.553 1 30.83 570 LYS A O 1
ATOM 4541 N N . LYS A 1 571 ? -40.562 -5.457 2.314 1 23.56 571 LYS A N 1
ATOM 4542 C CA . LYS A 1 571 ? -42.031 -5.359 2.203 1 23.56 571 LYS A CA 1
ATOM 4543 C C . LYS A 1 571 ? -42.438 -5.035 0.772 1 23.56 571 LYS A C 1
ATOM 4545 O O . LYS A 1 571 ? -41.875 -4.156 0.133 1 23.56 571 LYS A O 1
ATOM 4550 N N . MET B 1 1 ? -15.969 19.188 -16.297 1 81.5 1 MET B N 1
ATOM 4551 C CA . MET B 1 1 ? -16.328 20.484 -15.719 1 81.5 1 MET B CA 1
ATOM 4552 C C . MET B 1 1 ? -16.016 21.609 -16.703 1 81.5 1 MET B C 1
ATOM 4554 O O . MET B 1 1 ? -14.984 21.594 -17.359 1 81.5 1 MET B O 1
ATOM 4558 N N . THR B 1 2 ? -16.984 22.484 -16.891 1 81.19 2 THR B N 1
ATOM 4559 C CA . THR B 1 2 ? -16.844 23.625 -17.797 1 81.19 2 THR B CA 1
ATOM 4560 C C . THR B 1 2 ? -16.484 24.891 -17.031 1 81.19 2 THR B C 1
ATOM 4562 O O . THR B 1 2 ? -16.578 24.922 -15.797 1 81.19 2 THR B O 1
ATOM 4565 N N . GLN B 1 3 ? -16.078 25.891 -17.672 1 82.25 3 GLN B N 1
ATOM 4566 C CA . GLN B 1 3 ? -15.766 27.172 -17.078 1 82.25 3 GLN B CA 1
ATOM 4567 C C . GLN B 1 3 ? -16.984 27.781 -16.391 1 82.25 3 GLN B C 1
ATOM 4569 O O . GLN B 1 3 ? -16.859 28.469 -15.375 1 82.25 3 GLN B O 1
ATOM 4574 N N . GLU B 1 4 ? -18.109 27.375 -16.875 1 83 4 GLU B N 1
ATOM 4575 C CA . GLU B 1 4 ? -19.344 27.922 -16.328 1 83 4 GLU B CA 1
ATOM 4576 C C . GLU B 1 4 ? -19.688 27.281 -14.984 1 83 4 GLU B C 1
ATOM 4578 O O . GLU B 1 4 ? -20.391 27.891 -14.172 1 83 4 GLU B O 1
ATOM 4583 N N . GLU B 1 5 ? -19.016 26.188 -14.758 1 90.94 5 GLU B N 1
ATOM 4584 C CA . GLU B 1 5 ? -19.406 25.438 -13.578 1 90.94 5 GLU B CA 1
ATOM 4585 C C . GLU B 1 5 ? -18.359 25.562 -12.477 1 90.94 5 GLU B C 1
ATOM 4587 O O . GLU B 1 5 ? -18.516 25 -11.383 1 90.94 5 GLU B O 1
ATOM 4592 N N . LYS B 1 6 ? -17.375 26.344 -12.695 1 92 6 LYS B N 1
ATOM 4593 C CA . LYS B 1 6 ? -16.234 26.375 -11.773 1 92 6 LYS B CA 1
ATOM 4594 C C . LYS B 1 6 ? -16.641 26.969 -10.43 1 92 6 LYS B C 1
ATOM 4596 O O . LYS B 1 6 ? -16 26.688 -9.406 1 92 6 LYS B O 1
ATOM 4601 N N . TYR B 1 7 ? -17.75 27.734 -10.414 1 92.44 7 TYR B N 1
ATOM 4602 C CA . TYR B 1 7 ? -18.172 28.344 -9.164 1 92.44 7 TYR B CA 1
ATOM 4603 C C . TYR B 1 7 ? -18.562 27.297 -8.133 1 92.44 7 TYR B C 1
ATOM 4605 O O . TYR B 1 7 ? -18.562 27.562 -6.93 1 92.44 7 TYR B O 1
ATOM 4613 N N . LYS B 1 8 ? -18.859 26.094 -8.539 1 96.06 8 LYS B N 1
ATOM 4614 C CA . LYS B 1 8 ? -19.297 25.016 -7.648 1 96.06 8 LYS B CA 1
ATOM 4615 C C . LYS B 1 8 ? -18.156 24.562 -6.738 1 96.06 8 LYS B C 1
ATOM 4617 O O . LYS B 1 8 ? -18.391 23.953 -5.695 1 96.06 8 LYS B O 1
ATOM 4622 N N . ILE B 1 9 ? -16.938 24.891 -7.156 1 96.44 9 ILE B N 1
ATOM 4623 C CA . ILE B 1 9 ? -15.75 24.469 -6.43 1 96.44 9 ILE B CA 1
ATOM 4624 C C . ILE B 1 9 ? -15.664 25.203 -5.094 1 96.44 9 ILE B C 1
ATOM 4626 O O . ILE B 1 9 ? -15.266 24.625 -4.082 1 96.44 9 ILE B O 1
ATOM 4630 N N . ILE B 1 10 ? -16.125 26.469 -5.055 1 94.75 10 ILE B N 1
ATOM 4631 C CA . ILE B 1 10 ? -15.93 27.266 -3.852 1 94.75 10 ILE B CA 1
ATOM 4632 C C . ILE B 1 10 ? -17.281 27.562 -3.217 1 94.75 10 ILE B C 1
ATOM 4634 O O . ILE B 1 10 ? -17.359 28.016 -2.068 1 94.75 10 ILE B O 1
ATOM 4638 N N . ASN B 1 11 ? -18.422 27.281 -3.908 1 95.62 11 ASN B N 1
ATOM 4639 C CA . ASN B 1 11 ? -19.766 27.609 -3.457 1 95.62 11 ASN B CA 1
ATOM 4640 C C . ASN B 1 11 ? -20.25 26.656 -2.367 1 95.62 11 ASN B C 1
ATOM 4642 O O . ASN B 1 11 ? -20.203 25.438 -2.545 1 95.62 11 ASN B O 1
ATOM 4646 N N . ASN B 1 12 ? -20.719 27.188 -1.292 1 96.69 12 ASN B N 1
ATOM 4647 C CA . ASN B 1 12 ? -21.141 26.406 -0.136 1 96.69 12 ASN B CA 1
ATOM 4648 C C . ASN B 1 12 ? -22.469 25.703 -0.382 1 96.69 12 ASN B C 1
ATOM 4650 O O . ASN B 1 12 ? -22.859 24.812 0.376 1 96.69 12 ASN B O 1
ATOM 4654 N N . ASP B 1 13 ? -23.125 26 -1.439 1 96.5 13 ASP B N 1
ATOM 4655 C CA . ASP B 1 13 ? -24.359 25.328 -1.793 1 96.5 13 ASP B CA 1
ATOM 4656 C C . ASP B 1 13 ? -24.094 23.969 -2.434 1 96.5 13 ASP B C 1
ATOM 4658 O O . ASP B 1 13 ? -25.016 23.188 -2.654 1 96.5 13 ASP B O 1
ATOM 4662 N N . TYR B 1 14 ? -22.844 23.75 -2.699 1 97.12 14 TYR B N 1
ATOM 4663 C CA . TYR B 1 14 ? -22.406 22.469 -3.236 1 97.12 14 TYR B CA 1
ATOM 4664 C C . TYR B 1 14 ? -21.422 21.797 -2.299 1 97.12 14 TYR B C 1
ATOM 4666 O O . TYR B 1 14 ? -20.641 22.469 -1.629 1 97.12 14 TYR B O 1
ATOM 4674 N N . THR B 1 15 ? -21.531 20.469 -2.188 1 97.62 15 THR B N 1
ATOM 4675 C CA . THR B 1 15 ? -20.547 19.703 -1.428 1 97.62 15 THR B CA 1
ATOM 4676 C C . THR B 1 15 ? -19.609 18.938 -2.363 1 97.62 15 THR B C 1
ATOM 4678 O O . THR B 1 15 ? -19.922 18.75 -3.543 1 97.62 15 THR B O 1
ATOM 4681 N N . ASP B 1 16 ? -18.438 18.703 -1.907 1 98.12 16 ASP B N 1
ATOM 4682 C CA . ASP B 1 16 ? -17.453 17.906 -2.637 1 98.12 16 ASP B CA 1
ATOM 4683 C C . ASP B 1 16 ? -17.5 16.438 -2.223 1 98.12 16 ASP B C 1
ATOM 4685 O O . ASP B 1 16 ? -17.438 16.125 -1.034 1 98.12 16 ASP B O 1
ATOM 4689 N N . LEU B 1 17 ? -17.609 15.523 -3.191 1 97.62 17 LEU B N 1
ATOM 4690 C CA . LEU B 1 17 ? -17.609 14.094 -2.92 1 97.62 17 LEU B CA 1
ATOM 4691 C C . LEU B 1 17 ? -16.594 13.375 -3.791 1 97.62 17 LEU B C 1
ATOM 4693 O O . LEU B 1 17 ? -16.453 13.672 -4.98 1 97.62 17 LEU B O 1
ATOM 4697 N N . TYR B 1 18 ? -15.898 12.445 -3.215 1 96.12 18 TYR B N 1
ATOM 4698 C CA . TYR B 1 18 ? -14.914 11.664 -3.951 1 96.12 18 TYR B CA 1
ATOM 4699 C C . TYR B 1 18 ? -15.586 10.641 -4.859 1 96.12 18 TYR B C 1
ATOM 4701 O O . TYR B 1 18 ? -16.562 10.008 -4.469 1 96.12 18 TYR B O 1
ATOM 4709 N N . ILE B 1 19 ? -15.055 10.562 -6.008 1 92.94 19 ILE B N 1
ATOM 4710 C CA . ILE B 1 19 ? -15.312 9.43 -6.895 1 92.94 19 ILE B CA 1
ATOM 4711 C C . ILE B 1 19 ? -14.008 8.711 -7.207 1 92.94 19 ILE B C 1
ATOM 4713 O O . ILE B 1 19 ? -13.094 9.289 -7.797 1 92.94 19 ILE B O 1
ATOM 4717 N N . GLU B 1 20 ? -13.914 7.539 -6.73 1 87.44 20 GLU B N 1
ATOM 4718 C CA . GLU B 1 20 ? -12.781 6.699 -7.137 1 87.44 20 GLU B CA 1
ATOM 4719 C C . GLU B 1 20 ? -13.094 5.945 -8.422 1 87.44 20 GLU B C 1
ATOM 4721 O O . GLU B 1 20 ? -13.539 4.797 -8.391 1 87.44 20 GLU B O 1
ATOM 4726 N N . HIS B 1 21 ? -12.742 6.543 -9.555 1 84.19 21 HIS B N 1
ATOM 4727 C CA . HIS B 1 21 ? -13.195 6.023 -10.844 1 84.19 21 HIS B CA 1
ATOM 4728 C C . HIS B 1 21 ? -12.156 5.082 -11.453 1 84.19 21 HIS B C 1
ATOM 4730 O O . HIS B 1 21 ? -12.492 4.238 -12.289 1 84.19 21 HIS B O 1
ATOM 4736 N N . ASN B 1 22 ? -10.922 5.203 -11 1 75.25 22 ASN B N 1
ATOM 4737 C CA . ASN B 1 22 ? -9.859 4.336 -11.5 1 75.25 22 ASN B CA 1
ATOM 4738 C C . ASN B 1 22 ? -9.953 4.156 -13.008 1 75.25 22 ASN B C 1
ATOM 4740 O O . ASN B 1 22 ? -9.953 3.027 -13.508 1 75.25 22 ASN B O 1
ATOM 4744 N N . ARG B 1 23 ? -10.133 5.105 -13.734 1 71.75 23 ARG B N 1
ATOM 4745 C CA . ARG B 1 23 ? -10.172 5.207 -15.188 1 71.75 23 ARG B CA 1
ATOM 4746 C C . ARG B 1 23 ? -11.438 4.582 -15.758 1 71.75 23 ARG B C 1
ATOM 4748 O O . ARG B 1 23 ? -11.555 4.379 -16.969 1 71.75 23 ARG B O 1
ATOM 4755 N N . ASN B 1 24 ? -12.336 4.168 -14.914 1 74.5 24 ASN B N 1
ATOM 4756 C CA . ASN B 1 24 ? -13.641 3.682 -15.359 1 74.5 24 ASN B CA 1
ATOM 4757 C C . ASN B 1 24 ? -14.656 4.816 -15.461 1 74.5 24 ASN B C 1
ATOM 4759 O O . ASN B 1 24 ? -15.203 5.262 -14.445 1 74.5 24 ASN B O 1
ATOM 4763 N N . GLU B 1 25 ? -15.023 5.141 -16.594 1 78.25 25 GLU B N 1
ATOM 4764 C CA . GLU B 1 25 ? -15.883 6.293 -16.844 1 78.25 25 GLU B CA 1
ATOM 4765 C C . GLU B 1 25 ? -17.297 6.062 -16.312 1 78.25 25 GLU B C 1
ATOM 4767 O O . GLU B 1 25 ? -18 7.016 -15.977 1 78.25 25 GLU B O 1
ATOM 4772 N N . LYS B 1 26 ? -17.625 4.887 -16.156 1 76.75 26 LYS B N 1
ATOM 4773 C CA . LYS B 1 26 ? -18.984 4.57 -15.688 1 76.75 26 LYS B CA 1
ATOM 4774 C C . LYS B 1 26 ? -19.172 4.996 -14.234 1 76.75 26 LYS B C 1
ATOM 4776 O O . LYS B 1 26 ? -20.297 5.277 -13.805 1 76.75 26 LYS B O 1
ATOM 4781 N N . LEU B 1 27 ? -18.094 5.086 -13.594 1 81.44 27 LEU B N 1
ATOM 4782 C CA . LEU B 1 27 ? -18.172 5.406 -12.172 1 81.44 27 LEU B CA 1
ATOM 4783 C C . LEU B 1 27 ? -18.281 6.914 -11.961 1 81.44 27 LEU B C 1
ATOM 4785 O O . LEU B 1 27 ? -18.625 7.371 -10.867 1 81.44 27 LEU B O 1
ATOM 4789 N N . LEU B 1 28 ? -18.062 7.664 -13 1 87.94 28 LEU B N 1
ATOM 4790 C CA . LEU B 1 28 ? -18.047 9.117 -12.883 1 87.94 28 LEU B CA 1
ATOM 4791 C C . LEU B 1 28 ? -19.453 9.664 -12.656 1 87.94 28 LEU B C 1
ATOM 4793 O O . LEU B 1 28 ? -19.625 10.797 -12.195 1 87.94 28 LEU B O 1
ATOM 4797 N N . ASN B 1 29 ? -20.5 8.828 -12.898 1 86.12 29 ASN B N 1
ATOM 4798 C CA . ASN B 1 29 ? -21.875 9.281 -12.758 1 86.12 29 ASN B CA 1
ATOM 4799 C C . ASN B 1 29 ? -22.516 8.719 -11.492 1 86.12 29 ASN B C 1
ATOM 4801 O O . ASN B 1 29 ? -23.734 8.539 -11.438 1 86.12 29 ASN B O 1
ATOM 4805 N N . ARG B 1 30 ? -21.781 8.578 -10.508 1 86.31 30 ARG B N 1
ATOM 4806 C CA . ARG B 1 30 ? -22.203 7.938 -9.266 1 86.31 30 ARG B CA 1
ATOM 4807 C C . ARG B 1 30 ? -23.219 8.789 -8.531 1 86.31 30 ARG B C 1
ATOM 4809 O O . ARG B 1 30 ? -24.094 8.258 -7.84 1 86.31 30 ARG B O 1
ATOM 4816 N N . PHE B 1 31 ? -23.094 10.141 -8.656 1 91.25 31 PHE B N 1
ATOM 4817 C CA . PHE B 1 31 ? -23.953 11.039 -7.898 1 91.25 31 PHE B CA 1
ATOM 4818 C C . PHE B 1 31 ? -24.906 11.781 -8.82 1 91.25 31 PHE B C 1
ATOM 4820 O O . PHE B 1 31 ? -24.469 12.453 -9.758 1 91.25 31 PHE B O 1
ATOM 4827 N N . PRO B 1 32 ? -26.172 11.688 -8.562 1 85.56 32 PRO B N 1
ATOM 4828 C CA . PRO B 1 32 ? -27.141 12.398 -9.398 1 85.56 32 PRO B CA 1
ATOM 4829 C C . PRO B 1 32 ? -26.938 13.914 -9.391 1 85.56 32 PRO B C 1
ATOM 4831 O O . PRO B 1 32 ? -26.734 14.508 -8.32 1 85.56 32 PRO B O 1
ATOM 4834 N N . GLY B 1 33 ? -26.938 14.539 -10.57 1 85.69 33 GLY B N 1
ATOM 4835 C CA . GLY B 1 33 ? -26.844 15.984 -10.664 1 85.69 33 GLY B CA 1
ATOM 4836 C C . GLY B 1 33 ? -25.453 16.516 -10.391 1 85.69 33 GLY B C 1
ATOM 4837 O O . GLY B 1 33 ? -25.266 17.703 -10.188 1 85.69 33 GLY B O 1
ATOM 4838 N N . ALA B 1 34 ? -24.531 15.656 -10.445 1 93.38 34 ALA B N 1
ATOM 4839 C CA . ALA B 1 34 ? -23.172 16.031 -10.055 1 93.38 34 ALA B CA 1
ATOM 4840 C C . ALA B 1 34 ? -22.406 16.625 -11.234 1 93.38 34 ALA B C 1
ATOM 4842 O O . ALA B 1 34 ? -22.688 16.297 -12.391 1 93.38 34 ALA B O 1
ATOM 4843 N N . THR B 1 35 ? -21.578 17.625 -11.008 1 95.62 35 THR B N 1
ATOM 4844 C CA . THR B 1 35 ? -20.5 18.031 -11.898 1 95.62 35 THR B CA 1
ATOM 4845 C C . THR B 1 35 ? -19.188 17.359 -11.516 1 95.62 35 THR B C 1
ATOM 4847 O O . THR B 1 35 ? -18.688 17.547 -10.414 1 95.62 35 THR B O 1
ATOM 4850 N N . THR B 1 36 ? -18.688 16.609 -12.414 1 95.44 36 THR B N 1
ATOM 4851 C CA . THR B 1 36 ? -17.516 15.805 -12.125 1 95.44 36 THR B CA 1
ATOM 4852 C C . THR B 1 36 ? -16.25 16.531 -12.555 1 95.44 36 THR B C 1
ATOM 4854 O O . THR B 1 36 ? -16.172 17.062 -13.664 1 95.44 36 THR B O 1
ATOM 4857 N N . HIS B 1 37 ? -15.32 16.625 -11.688 1 96.12 37 HIS B N 1
ATOM 4858 C CA . HIS B 1 37 ? -14.008 17.234 -11.875 1 96.12 37 HIS B CA 1
ATOM 4859 C C . HIS B 1 37 ? -12.891 16.219 -11.672 1 96.12 37 HIS B C 1
ATOM 4861 O O . HIS B 1 37 ? -12.531 15.898 -10.539 1 96.12 37 HIS B O 1
ATOM 4867 N N . ILE B 1 38 ? -12.297 15.727 -12.766 1 94.44 38 ILE B N 1
ATOM 4868 C CA . ILE B 1 38 ? -11.305 14.656 -12.711 1 94.44 38 ILE B CA 1
ATOM 4869 C C . ILE B 1 38 ? -9.977 15.219 -12.211 1 94.44 38 ILE B C 1
ATOM 4871 O O . ILE B 1 38 ? -9.445 16.188 -12.766 1 94.44 38 ILE B O 1
ATOM 4875 N N . ILE B 1 39 ? -9.414 14.672 -11.164 1 93.94 39 ILE B N 1
ATOM 4876 C CA . ILE B 1 39 ? -8.125 15.086 -10.609 1 93.94 39 ILE B CA 1
ATOM 4877 C C . ILE B 1 39 ? -6.996 14.352 -11.32 1 93.94 39 ILE B C 1
ATOM 4879 O O . ILE B 1 39 ? -6.035 14.969 -11.781 1 93.94 39 ILE B O 1
ATOM 4883 N N . ASN B 1 40 ? -7.172 13.039 -11.391 1 88.44 40 ASN B N 1
ATOM 4884 C CA . ASN B 1 40 ? -6.176 12.164 -11.992 1 88.44 40 ASN B CA 1
ATOM 4885 C C . ASN B 1 40 ? -6.789 10.828 -12.422 1 88.44 40 ASN B C 1
ATOM 4887 O O . ASN B 1 40 ? -8.008 10.727 -12.586 1 88.44 40 ASN B O 1
ATOM 4891 N N . ALA B 1 41 ? -5.996 9.883 -12.633 1 78.69 41 ALA B N 1
ATOM 4892 C CA . ALA B 1 41 ? -6.461 8.609 -13.172 1 78.69 41 ALA B CA 1
ATOM 4893 C C . ALA B 1 41 ? -7.27 7.832 -12.141 1 78.69 41 ALA B C 1
ATOM 4895 O O . ALA B 1 41 ? -8.055 6.945 -12.492 1 78.69 41 ALA B O 1
ATOM 4896 N N . ARG B 1 42 ? -7.184 8.164 -10.859 1 83.5 42 ARG B N 1
ATOM 4897 C CA . ARG B 1 42 ? -7.828 7.395 -9.797 1 83.5 42 ARG B CA 1
ATOM 4898 C C . ARG B 1 42 ? -9.039 8.133 -9.234 1 83.5 42 ARG B C 1
ATOM 4900 O O . ARG B 1 42 ? -10.086 7.531 -8.992 1 83.5 42 ARG B O 1
ATOM 4907 N N . TYR B 1 43 ? -8.891 9.469 -9.07 1 91.5 43 TYR B N 1
ATOM 4908 C CA . TYR B 1 43 ? -9.914 10.18 -8.305 1 91.5 43 TYR B CA 1
ATOM 4909 C C . TYR B 1 43 ? -10.531 11.297 -9.133 1 91.5 43 TYR B C 1
ATOM 4911 O O . TYR B 1 43 ? -9.859 11.922 -9.953 1 91.5 43 TYR B O 1
ATOM 4919 N N . ALA B 1 44 ? -11.734 11.539 -8.938 1 95.44 44 ALA B N 1
ATOM 4920 C CA . ALA B 1 44 ? -12.492 12.727 -9.344 1 95.44 44 ALA B CA 1
ATOM 4921 C C . ALA B 1 44 ? -13.305 13.281 -8.188 1 95.44 44 ALA B C 1
ATOM 4923 O O . ALA B 1 44 ? -13.5 12.609 -7.172 1 95.44 44 ALA B O 1
ATOM 4924 N N . ILE B 1 45 ? -13.633 14.508 -8.266 1 97.12 45 ILE B N 1
ATOM 4925 C CA . ILE B 1 45 ? -14.516 15.133 -7.289 1 97.12 45 ILE B CA 1
ATOM 4926 C C . ILE B 1 45 ? -15.852 15.461 -7.945 1 97.12 45 ILE B C 1
ATOM 4928 O O . ILE B 1 45 ? -15.898 16.047 -9.031 1 97.12 45 ILE B O 1
ATOM 4932 N N . ALA B 1 46 ? -16.875 15.086 -7.297 1 97.19 46 ALA B N 1
ATOM 4933 C CA . ALA B 1 46 ? -18.234 15.484 -7.695 1 97.19 46 ALA B CA 1
ATOM 4934 C C . ALA B 1 46 ? -18.719 16.672 -6.875 1 97.19 46 ALA B C 1
ATOM 4936 O O . ALA B 1 46 ? -18.688 16.641 -5.645 1 97.19 46 ALA B O 1
ATOM 4937 N N . TYR B 1 47 ? -19.062 17.719 -7.543 1 97.81 47 TYR B N 1
ATOM 4938 C CA . TYR B 1 47 ? -19.766 18.812 -6.898 1 97.81 47 TYR B CA 1
ATOM 4939 C C . TYR B 1 47 ? -21.266 18.625 -6.98 1 97.81 47 TYR B C 1
ATOM 4941 O O . TYR B 1 47 ? -21.844 18.656 -8.07 1 97.81 47 TYR B O 1
ATOM 4949 N N . VAL B 1 48 ? -21.859 18.453 -5.809 1 97.19 48 VAL B N 1
ATOM 4950 C CA . VAL B 1 48 ? -23.266 18.094 -5.727 1 97.19 48 VAL B CA 1
ATOM 4951 C C . VAL B 1 48 ? -24 19.062 -4.809 1 97.19 48 VAL B C 1
ATOM 4953 O O . VAL B 1 48 ? -23.422 19.562 -3.836 1 97.19 48 VAL B O 1
ATOM 4956 N N . PRO B 1 49 ? -25.25 19.344 -5.16 1 96.62 49 PRO B N 1
ATOM 4957 C CA . PRO B 1 49 ? -26.016 20.203 -4.246 1 96.62 49 PRO B CA 1
ATOM 4958 C C . PRO B 1 49 ? -26 19.672 -2.809 1 96.62 49 PRO B C 1
ATOM 4960 O O . PRO B 1 49 ? -26.094 18.469 -2.584 1 96.62 49 PRO B O 1
ATOM 4963 N N . VAL B 1 50 ? -25.922 20.609 -1.852 1 96.25 50 VAL B N 1
ATOM 4964 C CA . VAL B 1 50 ? -25.656 20.312 -0.448 1 96.25 50 VAL B CA 1
ATOM 4965 C C . VAL B 1 50 ? -26.781 19.469 0.138 1 96.25 50 VAL B C 1
ATOM 4967 O O . VAL B 1 50 ? -26.578 18.75 1.115 1 96.25 50 VAL B O 1
ATOM 4970 N N . ASP B 1 51 ? -27.906 19.359 -0.422 1 95.19 51 ASP B N 1
ATOM 4971 C CA . ASP B 1 51 ? -29.062 18.625 0.087 1 95.19 51 ASP B CA 1
ATOM 4972 C C . ASP B 1 51 ? -28.781 17.125 0.148 1 95.19 51 ASP B C 1
ATOM 4974 O O . ASP B 1 51 ? -29.453 16.391 0.857 1 95.19 51 ASP B O 1
ATOM 4978 N N . ILE B 1 52 ? -27.766 16.75 -0.57 1 95.25 52 ILE B N 1
ATOM 4979 C CA . ILE B 1 52 ? -27.406 15.344 -0.596 1 95.25 52 ILE B CA 1
ATOM 4980 C C . ILE B 1 52 ? -26.906 14.914 0.782 1 95.25 52 ILE B C 1
ATOM 4982 O O . ILE B 1 52 ? -26.969 13.727 1.127 1 95.25 52 ILE B O 1
ATOM 4986 N N . LEU B 1 53 ? -26.391 15.883 1.6 1 94.94 53 LEU B N 1
ATOM 4987 C CA . LEU B 1 53 ? -25.859 15.594 2.928 1 94.94 53 LEU B CA 1
ATOM 4988 C C . LEU B 1 53 ? -26.984 15.5 3.953 1 94.94 53 LEU B C 1
ATOM 4990 O O . LEU B 1 53 ? -27.047 16.297 4.891 1 94.94 53 LEU B O 1
ATOM 4994 N N . ASP B 1 54 ? -27.766 14.477 3.787 1 92.38 54 ASP B N 1
ATOM 4995 C CA . ASP B 1 54 ? -28.828 14.242 4.75 1 92.38 54 ASP B CA 1
ATOM 4996 C C . ASP B 1 54 ? -28.469 13.125 5.727 1 92.38 54 ASP B C 1
ATOM 4998 O O . ASP B 1 54 ? -27.312 12.695 5.777 1 92.38 54 ASP B O 1
ATOM 5002 N N . LYS B 1 55 ? -29.344 12.734 6.594 1 90.19 55 LYS B N 1
ATOM 5003 C CA . LYS B 1 55 ? -29.078 11.781 7.66 1 90.19 55 LYS B CA 1
ATOM 5004 C C . LYS B 1 55 ? -28.766 10.398 7.094 1 90.19 55 LYS B C 1
ATOM 5006 O O . LYS B 1 55 ? -28.172 9.555 7.777 1 90.19 55 LYS B O 1
ATOM 5011 N N . ASN B 1 56 ? -29.094 10.172 5.781 1 91.88 56 ASN B N 1
ATOM 5012 C CA . ASN B 1 56 ? -28.906 8.859 5.172 1 91.88 56 ASN B CA 1
ATOM 5013 C C . ASN B 1 56 ? -27.656 8.836 4.281 1 91.88 56 ASN B C 1
ATOM 5015 O O . ASN B 1 56 ? -27.375 7.824 3.637 1 91.88 56 ASN B O 1
ATOM 5019 N N . PHE B 1 57 ? -26.938 9.883 4.32 1 93.19 57 PHE B N 1
ATOM 5020 C CA . PHE B 1 57 ? -25.859 10.039 3.354 1 93.19 57 PHE B CA 1
ATOM 5021 C C . PHE B 1 57 ? -24.859 8.906 3.475 1 93.19 57 PHE B C 1
ATOM 5023 O O . PHE B 1 57 ? -24.5 8.273 2.475 1 93.19 57 PHE B O 1
ATOM 5030 N N . ILE B 1 58 ? -24.438 8.617 4.668 1 92.75 58 ILE B N 1
ATOM 5031 C CA . ILE B 1 58 ? -23.375 7.629 4.875 1 92.75 58 ILE B CA 1
ATOM 5032 C C . ILE B 1 58 ? -23.875 6.25 4.438 1 92.75 58 ILE B C 1
ATOM 5034 O O . ILE B 1 58 ? -23.125 5.477 3.842 1 92.75 58 ILE B O 1
ATOM 5038 N N . ARG B 1 59 ? -25.062 5.98 4.754 1 88.06 59 ARG B N 1
ATOM 5039 C CA . ARG B 1 59 ? -25.641 4.699 4.371 1 88.06 59 ARG B CA 1
ATOM 5040 C C . ARG B 1 59 ? -25.719 4.559 2.854 1 88.06 59 ARG B C 1
ATOM 5042 O O . ARG B 1 59 ? -25.422 3.49 2.311 1 88.06 59 ARG B O 1
ATOM 5049 N N . LYS B 1 60 ? -26.047 5.672 2.211 1 87.06 60 LYS B N 1
ATOM 5050 C CA . LYS B 1 60 ? -26.297 5.648 0.773 1 87.06 60 LYS B CA 1
ATOM 5051 C C . LYS B 1 60 ? -24.984 5.664 -0.013 1 87.06 60 LYS B C 1
ATOM 5053 O O . LYS B 1 60 ? -24.859 4.977 -1.029 1 87.06 60 LYS B O 1
ATOM 5058 N N . TYR B 1 61 ? -24.031 6.457 0.464 1 89.56 61 TYR B N 1
ATOM 5059 C CA . TYR B 1 61 ? -22.891 6.738 -0.414 1 89.56 61 TYR B CA 1
ATOM 5060 C C . TYR B 1 61 ? -21.578 6.348 0.249 1 89.56 61 TYR B C 1
ATOM 5062 O O . TYR B 1 61 ? -20.547 6.266 -0.415 1 89.56 61 TYR B O 1
ATOM 5070 N N . GLY B 1 62 ? -21.594 6.105 1.527 1 90.38 62 GLY B N 1
ATOM 5071 C CA . GLY B 1 62 ? -20.406 5.656 2.215 1 90.38 62 GLY B CA 1
ATOM 5072 C C . GLY B 1 62 ? -19.625 6.789 2.855 1 90.38 62 GLY B C 1
ATOM 5073 O O . GLY B 1 62 ? -19.609 7.91 2.346 1 90.38 62 GLY B O 1
ATOM 5074 N N . TYR B 1 63 ? -18.875 6.48 3.871 1 93.75 63 TYR B N 1
ATOM 5075 C CA . TYR B 1 63 ? -18.094 7.438 4.641 1 93.75 63 TYR B CA 1
ATOM 5076 C C . TYR B 1 63 ? -16.922 7.949 3.828 1 93.75 63 TYR B C 1
ATOM 5078 O O . TYR B 1 63 ? -16.578 9.133 3.895 1 93.75 63 TYR B O 1
ATOM 5086 N N . SER B 1 64 ? -16.359 7.125 2.988 1 90.81 64 SER B N 1
ATOM 5087 C CA . SER B 1 64 ? -15.117 7.43 2.287 1 90.81 64 SER B CA 1
ATOM 5088 C C . SER B 1 64 ? -15.359 8.391 1.127 1 90.81 64 SER B C 1
ATOM 5090 O O . SER B 1 64 ? -14.406 8.891 0.522 1 90.81 64 SER B O 1
ATOM 5092 N N . THR B 1 65 ? -16.578 8.664 0.828 1 94.06 65 THR B N 1
ATOM 5093 C CA . THR B 1 65 ? -16.875 9.602 -0.249 1 94.06 65 THR B CA 1
ATOM 5094 C C . THR B 1 65 ? -16.719 11.039 0.228 1 94.06 65 THR B C 1
ATOM 5096 O O . THR B 1 65 ? -16.594 11.961 -0.585 1 94.06 65 THR B O 1
ATOM 5099 N N . LEU B 1 66 ? -16.75 11.195 1.533 1 96.62 66 LEU B N 1
ATOM 5100 C CA . LEU B 1 66 ? -16.594 12.539 2.096 1 96.62 66 LEU B CA 1
ATOM 5101 C C . LEU B 1 66 ? -15.125 12.891 2.26 1 96.62 66 LEU B C 1
ATOM 5103 O O . LEU B 1 66 ? -14.328 12.062 2.721 1 96.62 66 LEU B O 1
ATOM 5107 N N . PRO B 1 67 ? -14.781 14.086 1.865 1 97.81 67 PRO B N 1
ATOM 5108 C CA . PRO B 1 67 ? -13.43 14.539 2.217 1 97.81 67 PRO B CA 1
ATOM 5109 C C . PRO B 1 67 ? -13.195 14.562 3.725 1 97.81 67 PRO B C 1
ATOM 5111 O O . PRO B 1 67 ? -14.102 14.898 4.492 1 97.81 67 PRO B O 1
ATOM 5114 N N . ARG B 1 68 ? -12 14.227 4.09 1 97.75 68 ARG B N 1
ATOM 5115 C CA . ARG B 1 68 ? -11.594 14.414 5.48 1 97.75 68 ARG B CA 1
ATOM 5116 C C . ARG B 1 68 ? -11.18 15.859 5.742 1 97.75 68 ARG B C 1
ATOM 5118 O O . ARG B 1 68 ? -10.734 16.562 4.828 1 97.75 68 ARG B O 1
ATOM 5125 N N . LEU B 1 69 ? -11.336 16.25 6.941 1 98.62 69 LEU B N 1
ATOM 5126 C CA . LEU B 1 69 ? -11.023 17.625 7.336 1 98.62 69 LEU B CA 1
ATOM 5127 C C . LEU B 1 69 ? -9.734 17.672 8.156 1 98.62 69 LEU B C 1
ATOM 5129 O O . LEU B 1 69 ? -9.531 16.844 9.039 1 98.62 69 LEU B O 1
ATOM 5133 N N . TYR B 1 70 ? -8.891 18.609 7.828 1 98.62 70 TYR B N 1
ATOM 5134 C CA . TYR B 1 70 ? -7.543 18.672 8.375 1 98.62 70 TYR B CA 1
ATOM 5135 C C . TYR B 1 70 ? -7.34 19.953 9.172 1 98.62 70 TYR B C 1
ATOM 5137 O O . TYR B 1 70 ? -7.836 21.016 8.789 1 98.62 70 TYR B O 1
ATOM 5145 N N . GLY B 1 71 ? -6.641 19.844 10.273 1 98.25 71 GLY B N 1
ATOM 5146 C CA . GLY B 1 71 ? -6.195 20.969 11.086 1 98.25 71 GLY B CA 1
ATOM 5147 C C . GLY B 1 71 ? -4.688 21.125 11.102 1 98.25 71 GLY B C 1
ATOM 5148 O O . GLY B 1 71 ? -3.963 20.312 10.516 1 98.25 71 GLY B O 1
ATOM 5149 N N . LEU B 1 72 ? -4.215 22.156 11.734 1 97.69 72 LEU B N 1
ATOM 5150 C CA . LEU B 1 72 ? -2.795 22.5 11.773 1 97.69 72 LEU B CA 1
ATOM 5151 C C . LEU B 1 72 ? -2.1 21.766 12.922 1 97.69 72 LEU B C 1
ATOM 5153 O O . LEU B 1 72 ? -2.715 21.5 13.953 1 97.69 72 LEU B O 1
ATOM 5157 N N . THR B 1 73 ? -0.8 21.469 12.781 1 96.12 73 THR B N 1
ATOM 5158 C CA . THR B 1 73 ? -0.128 20.625 13.766 1 96.12 73 THR B CA 1
ATOM 5159 C C . THR B 1 73 ? 1.002 21.391 14.453 1 96.12 73 THR B C 1
ATOM 5161 O O . THR B 1 73 ? 1.997 20.797 14.867 1 96.12 73 THR B O 1
ATOM 5164 N N . SER B 1 74 ? 0.939 22.688 14.438 1 91.19 74 SER B N 1
ATOM 5165 C CA . SER B 1 74 ? 1.854 23.547 15.188 1 91.19 74 SER B CA 1
ATOM 5166 C C . SER B 1 74 ? 1.175 24.844 15.617 1 91.19 74 SER B C 1
ATOM 5168 O O . SER B 1 74 ? 0.208 25.281 14.992 1 91.19 74 SER B O 1
ATOM 5170 N N . LYS B 1 75 ? 1.646 25.375 16.703 1 85.81 75 LYS B N 1
ATOM 5171 C CA . LYS B 1 75 ? 1.106 26.625 17.219 1 85.81 75 LYS B CA 1
ATOM 5172 C C . LYS B 1 75 ? 2.199 27.469 17.875 1 85.81 75 LYS B C 1
ATOM 5174 O O . LYS B 1 75 ? 3.197 26.938 18.359 1 85.81 75 LYS B O 1
ATOM 5179 N N . VAL B 1 76 ? 2.051 28.797 17.812 1 78.88 76 VAL B N 1
ATOM 5180 C CA . VAL B 1 76 ? 2.963 29.75 18.438 1 78.88 76 VAL B CA 1
ATOM 5181 C C . VAL B 1 76 ? 2.975 29.531 19.953 1 78.88 76 VAL B C 1
ATOM 5183 O O . VAL B 1 76 ? 1.926 29.312 20.562 1 78.88 76 VAL B O 1
ATOM 5186 N N . ALA B 1 77 ? 4.332 29.328 20.328 1 68.31 77 ALA B N 1
ATOM 5187 C CA . ALA B 1 77 ? 4.5 29.156 21.781 1 68.31 77 ALA B CA 1
ATOM 5188 C C . ALA B 1 77 ? 4.629 30.5 22.469 1 68.31 77 ALA B C 1
ATOM 5190 O O . ALA B 1 77 ? 5.152 31.453 21.906 1 68.31 77 ALA B O 1
ATOM 5191 N N . LEU B 1 78 ? 3.83 30.938 23.391 1 49.47 78 LEU B N 1
ATOM 5192 C CA . LEU B 1 78 ? 3.953 32.188 24.109 1 49.47 78 LEU B CA 1
ATOM 5193 C C . LEU B 1 78 ? 5.336 32.312 24.75 1 49.47 78 LEU B C 1
ATOM 5195 O O . LEU B 1 78 ? 5.852 33.438 24.891 1 49.47 78 LEU B O 1
ATOM 5199 N N . GLU B 1 79 ? 6.059 31.266 25.344 1 43.75 79 GLU B N 1
ATOM 5200 C CA . GLU B 1 79 ? 7.148 31.516 26.281 1 43.75 79 GLU B CA 1
ATOM 5201 C C . GLU B 1 79 ? 8.5 31.219 25.656 1 43.75 79 GLU B C 1
ATOM 5203 O O . GLU B 1 79 ? 8.758 30.094 25.219 1 43.75 79 GLU B O 1
ATOM 5208 N N . SER B 1 80 ? 9.055 32 24.891 1 41.78 80 SER B N 1
ATOM 5209 C CA . SER B 1 80 ? 10.25 31.75 24.109 1 41.78 80 SER B CA 1
ATOM 5210 C C . SER B 1 80 ? 11.492 31.719 24.984 1 41.78 80 SER B C 1
ATOM 5212 O O . SER B 1 80 ? 12.172 32.719 25.172 1 41.78 80 SER B O 1
ATOM 5214 N N . THR B 1 81 ? 11.703 31.25 26.062 1 38.81 81 THR B N 1
ATOM 5215 C CA . THR B 1 81 ? 12.977 31.75 26.578 1 38.81 81 THR B CA 1
ATOM 5216 C C . THR B 1 81 ? 14.133 31.266 25.703 1 38.81 81 THR B C 1
ATOM 5218 O O . THR B 1 81 ? 15.07 32.031 25.438 1 38.81 81 THR B O 1
ATOM 5221 N N . ARG B 1 82 ? 14.555 30.047 25.703 1 40.62 82 ARG B N 1
ATOM 5222 C CA . ARG B 1 82 ? 15.875 29.656 25.219 1 40.62 82 ARG B CA 1
ATOM 5223 C C . ARG B 1 82 ? 15.781 28.984 23.844 1 40.62 82 ARG B C 1
ATOM 5225 O O . ARG B 1 82 ? 15.008 28.047 23.656 1 40.62 82 ARG B O 1
ATOM 5232 N N . VAL B 1 83 ? 16.016 29.828 22.766 1 45.41 83 VAL B N 1
ATOM 5233 C CA . VAL B 1 83 ? 15.914 29.547 21.344 1 45.41 83 VAL B CA 1
ATOM 5234 C C . VAL B 1 83 ? 17.141 28.766 20.875 1 45.41 83 VAL B C 1
ATOM 5236 O O . VAL B 1 83 ? 18.281 29.141 21.188 1 45.41 83 VAL B O 1
ATOM 5239 N N . HIS B 1 84 ? 17.047 27.406 20.562 1 45.56 84 HIS B N 1
ATOM 5240 C CA . HIS B 1 84 ? 18.172 26.672 20 1 45.56 84 HIS B CA 1
ATOM 5241 C C . HIS B 1 84 ? 18.297 26.875 18.5 1 45.56 84 HIS B C 1
ATOM 5243 O O . HIS B 1 84 ? 17.281 26.938 17.797 1 45.56 84 HIS B O 1
ATOM 5249 N N . ARG B 1 85 ? 19.5 27.297 18.062 1 45.09 85 ARG B N 1
ATOM 5250 C CA . ARG B 1 85 ? 19.906 27.484 16.688 1 45.09 85 ARG B CA 1
ATOM 5251 C C . ARG B 1 85 ? 19.906 26.156 15.922 1 45.09 85 ARG B C 1
ATOM 5253 O O . ARG B 1 85 ? 20.516 25.172 16.359 1 45.09 85 ARG B O 1
ATOM 5260 N N . LEU B 1 86 ? 18.906 25.938 15.156 1 47.22 86 LEU B N 1
ATOM 5261 C CA . LEU B 1 86 ? 19.047 24.844 14.211 1 47.22 86 LEU B CA 1
ATOM 5262 C C . LEU B 1 86 ? 20.219 25.062 13.273 1 47.22 86 LEU B C 1
ATOM 5264 O O . LEU B 1 86 ? 20.297 26.109 12.617 1 47.22 86 LEU B O 1
ATOM 5268 N N . ARG B 1 87 ? 21.453 24.938 13.695 1 46.38 87 ARG B N 1
ATOM 5269 C CA . ARG B 1 87 ? 22.609 25.219 12.852 1 46.38 87 ARG B CA 1
ATOM 5270 C C . ARG B 1 87 ? 22.656 24.297 11.648 1 46.38 87 ARG B C 1
ATOM 5272 O O . ARG B 1 87 ? 22.141 23.172 11.703 1 46.38 87 ARG B O 1
ATOM 5279 N N . ALA B 1 88 ? 23.031 25 10.539 1 48.84 88 ALA B N 1
ATOM 5280 C CA . ALA B 1 88 ? 23.469 24.328 9.32 1 48.84 88 ALA B CA 1
ATOM 5281 C C . ALA B 1 88 ? 24.328 23.109 9.648 1 48.84 88 ALA B C 1
ATOM 5283 O O . ALA B 1 88 ? 25.062 23.109 10.641 1 48.84 88 ALA B O 1
ATOM 5284 N N . ILE B 1 89 ? 23.906 21.875 9.305 1 50.47 89 ILE B N 1
ATOM 5285 C CA . ILE B 1 89 ? 24.734 20.672 9.461 1 50.47 89 ILE B CA 1
ATOM 5286 C C . ILE B 1 89 ? 26.172 20.969 9.031 1 50.47 89 ILE B C 1
ATOM 5288 O O . ILE B 1 89 ? 26.422 21.266 7.863 1 50.47 89 ILE B O 1
ATOM 5292 N N . PRO B 1 90 ? 27.109 21.25 10.039 1 51.06 90 PRO B N 1
ATOM 5293 C CA . PRO B 1 90 ? 28.5 21.516 9.695 1 51.06 90 PRO B CA 1
ATOM 5294 C C . PRO B 1 90 ? 29.109 20.422 8.805 1 51.06 90 PRO B C 1
ATOM 5296 O O . PRO B 1 90 ? 28.734 19.25 8.93 1 51.06 90 PRO B O 1
ATOM 5299 N N . GLY B 1 91 ? 29.766 20.844 7.77 1 54.66 91 GLY B N 1
ATOM 5300 C CA . GLY B 1 91 ? 30.703 19.953 7.102 1 54.66 91 GLY B CA 1
ATOM 5301 C C . GLY B 1 91 ? 30.25 19.578 5.703 1 54.66 91 GLY B C 1
ATOM 5302 O O . GLY B 1 91 ? 31.062 19.078 4.906 1 54.66 91 GLY B O 1
ATOM 5303 N N . PHE B 1 92 ? 28.859 19.625 5.59 1 67.12 92 PHE B N 1
ATOM 5304 C CA . PHE B 1 92 ? 28.531 19.25 4.219 1 67.12 92 PHE B CA 1
ATOM 5305 C C . PHE B 1 92 ? 28.141 20.484 3.406 1 67.12 92 PHE B C 1
ATOM 5307 O O . PHE B 1 92 ? 27.578 21.438 3.947 1 67.12 92 PHE B O 1
ATOM 5314 N N . ASN B 1 93 ? 28.875 21 2.615 1 81.12 93 ASN B N 1
ATOM 5315 C CA . ASN B 1 93 ? 28.594 22.125 1.727 1 81.12 93 ASN B CA 1
ATOM 5316 C C . ASN B 1 93 ? 27.25 21.953 1.015 1 81.12 93 ASN B C 1
ATOM 5318 O O . ASN B 1 93 ? 27.172 22.109 -0.205 1 81.12 93 ASN B O 1
ATOM 5322 N N . LEU B 1 94 ? 26.156 21.453 1.866 1 88.88 94 LEU B N 1
ATOM 5323 C CA . LEU B 1 94 ? 24.812 21.312 1.319 1 88.88 94 LEU B CA 1
ATOM 5324 C C . LEU B 1 94 ? 23.875 22.375 1.896 1 88.88 94 LEU B C 1
ATOM 5326 O O . LEU B 1 94 ? 23.75 22.5 3.117 1 88.88 94 LEU B O 1
ATOM 5330 N N . ARG B 1 95 ? 23.203 23.109 1.07 1 92.62 95 ARG B N 1
ATOM 5331 C CA . ARG B 1 95 ? 22.312 24.172 1.524 1 92.62 95 ARG B CA 1
ATOM 5332 C C . ARG B 1 95 ? 21 24.156 0.753 1 92.62 95 ARG B C 1
ATOM 5334 O O . ARG B 1 95 ? 20.219 25.109 0.824 1 92.62 95 ARG B O 1
ATOM 5341 N N . GLY B 1 96 ? 20.766 23.172 -0.031 1 95.19 96 GLY B N 1
ATOM 5342 C CA . GLY B 1 96 ? 19.531 23.016 -0.768 1 95.19 96 GLY B CA 1
ATOM 5343 C C . GLY B 1 96 ? 19.562 23.641 -2.148 1 95.19 96 GLY B C 1
ATOM 5344 O O . GLY B 1 96 ? 18.516 23.891 -2.752 1 95.19 96 GLY B O 1
ATOM 5345 N N . LYS B 1 97 ? 20.797 23.906 -2.602 1 95 97 LYS B N 1
ATOM 5346 C CA . LYS B 1 97 ? 20.938 24.484 -3.928 1 95 97 LYS B CA 1
ATOM 5347 C C . LYS B 1 97 ? 20.469 23.531 -5.016 1 95 97 LYS B C 1
ATOM 5349 O O . LYS B 1 97 ? 20.844 22.359 -5.023 1 95 97 LYS B O 1
ATOM 5354 N N . GLY B 1 98 ? 19.656 24.078 -5.855 1 97.25 98 GLY B N 1
ATOM 5355 C CA . GLY B 1 98 ? 19.172 23.266 -6.969 1 97.25 98 GLY B CA 1
ATOM 5356 C C . GLY B 1 98 ? 18 22.391 -6.602 1 97.25 98 GLY B C 1
ATOM 5357 O O . GLY B 1 98 ? 17.578 21.531 -7.395 1 97.25 98 GLY B O 1
ATOM 5358 N N . VAL B 1 99 ? 17.469 22.547 -5.426 1 98.06 99 VAL B N 1
ATOM 5359 C CA . VAL B 1 99 ? 16.344 21.75 -4.953 1 98.06 99 VAL B CA 1
ATOM 5360 C C . VAL B 1 99 ? 15.156 22.656 -4.66 1 98.06 99 VAL B C 1
ATOM 5362 O O . VAL B 1 99 ? 15.328 23.828 -4.32 1 98.06 99 VAL B O 1
ATOM 5365 N N . LEU B 1 100 ? 13.984 22.109 -4.906 1 98.81 100 LEU B N 1
ATOM 5366 C CA . LEU B 1 100 ? 12.75 22.781 -4.516 1 98.81 100 LEU B CA 1
ATOM 5367 C C . LEU B 1 100 ? 12.258 22.281 -3.164 1 98.81 100 LEU B C 1
ATOM 5369 O O . LEU B 1 100 ? 12.359 21.078 -2.869 1 98.81 100 LEU B O 1
ATOM 5373 N N . VAL B 1 101 ? 11.844 23.156 -2.346 1 98.69 101 VAL B N 1
ATOM 5374 C CA . VAL B 1 101 ? 11 22.781 -1.215 1 98.69 101 VAL B CA 1
ATOM 5375 C C . VAL B 1 101 ? 9.578 23.266 -1.453 1 98.69 101 VAL B C 1
ATOM 5377 O O . VAL B 1 101 ? 9.367 24.312 -2.074 1 98.69 101 VAL B O 1
ATOM 5380 N N . ALA B 1 102 ? 8.617 22.5 -1.037 1 98.88 102 ALA B N 1
ATOM 5381 C CA . ALA B 1 102 ? 7.219 22.844 -1.297 1 98.88 102 ALA B CA 1
ATOM 5382 C C . ALA B 1 102 ? 6.383 22.734 -0.025 1 98.88 102 ALA B C 1
ATOM 5384 O O . ALA B 1 102 ? 6.59 21.828 0.788 1 98.88 102 ALA B O 1
ATOM 5385 N N . ILE B 1 103 ? 5.441 23.688 0.117 1 98.75 103 ILE B N 1
ATOM 5386 C CA . ILE B 1 103 ? 4.562 23.734 1.281 1 98.75 103 ILE B CA 1
ATOM 5387 C C . ILE B 1 103 ? 3.107 23.828 0.828 1 98.75 103 ILE B C 1
ATOM 5389 O O . ILE B 1 103 ? 2.801 24.5 -0.161 1 98.75 103 ILE B O 1
ATOM 5393 N N . ILE B 1 104 ? 2.27 23.031 1.37 1 98.75 104 ILE B N 1
ATOM 5394 C CA . ILE B 1 104 ? 0.815 23.094 1.26 1 98.75 104 ILE B CA 1
ATOM 5395 C C . ILE B 1 104 ? 0.211 23.469 2.611 1 98.75 104 ILE B C 1
ATOM 5397 O O . ILE B 1 104 ? 0.16 22.641 3.525 1 98.75 104 ILE B O 1
ATOM 5401 N N . ASP B 1 105 ? -0.248 24.656 2.693 1 98.56 105 ASP B N 1
ATOM 5402 C CA . ASP B 1 105 ? -0.554 25.156 4.031 1 98.56 105 ASP B CA 1
ATOM 5403 C C . ASP B 1 105 ? -1.396 26.438 3.965 1 98.56 105 ASP B C 1
ATOM 5405 O O . ASP B 1 105 ? -2.311 26.531 3.143 1 98.56 105 ASP B O 1
ATOM 5409 N N . THR B 1 106 ? -1.13 27.359 4.938 1 98.44 106 THR B N 1
ATOM 5410 C CA . THR B 1 106 ? -1.939 28.562 5.098 1 98.44 106 THR B CA 1
ATOM 5411 C C . THR B 1 106 ? -1.408 29.703 4.223 1 98.44 106 THR B C 1
ATOM 5413 O O . THR B 1 106 ? -1.929 30.812 4.262 1 98.44 106 THR B O 1
ATOM 5416 N N . GLY B 1 107 ? -0.412 29.422 3.406 1 98.38 107 GLY B N 1
ATOM 5417 C CA . GLY B 1 107 ? 0.253 30.453 2.615 1 98.38 107 GLY B CA 1
ATOM 5418 C C . GLY B 1 107 ? 1.61 30.844 3.168 1 98.38 107 GLY B C 1
ATOM 5419 O O . GLY B 1 107 ? 2.133 30.188 4.07 1 98.38 107 GLY B O 1
ATOM 5420 N N . VAL B 1 108 ? 2.201 31.812 2.518 1 98.56 108 VAL B N 1
ATOM 5421 C CA . VAL B 1 108 ? 3.494 32.344 2.945 1 98.56 108 VAL B CA 1
ATOM 5422 C C . VAL B 1 108 ? 3.533 33.844 2.746 1 98.56 108 VAL B C 1
ATOM 5424 O O . VAL B 1 108 ? 3.014 34.375 1.753 1 98.56 108 VAL B O 1
ATOM 5427 N N . ASP B 1 109 ? 4.047 34.5 3.764 1 98.38 109 ASP B N 1
ATOM 5428 C CA . ASP B 1 109 ? 4.324 35.938 3.582 1 98.38 109 ASP B CA 1
ATOM 5429 C C . ASP B 1 109 ? 5.52 36.156 2.656 1 98.38 109 ASP B C 1
ATOM 5431 O O . ASP B 1 109 ? 6.652 36.312 3.119 1 98.38 109 ASP B O 1
ATOM 5435 N N . TYR B 1 110 ? 5.188 36.281 1.362 1 98.44 110 TYR B N 1
ATOM 5436 C CA . TYR B 1 110 ? 6.246 36.344 0.357 1 98.44 110 TYR B CA 1
ATOM 5437 C C . TYR B 1 110 ? 7.047 37.625 0.465 1 98.44 110 TYR B C 1
ATOM 5439 O O . TYR B 1 110 ? 8.125 37.75 -0.121 1 98.44 110 TYR B O 1
ATOM 5447 N N . THR B 1 111 ? 6.578 38.594 1.247 1 97.75 111 THR B N 1
ATOM 5448 C CA . THR B 1 111 ? 7.281 39.875 1.406 1 97.75 111 THR B CA 1
ATOM 5449 C C . THR B 1 111 ? 8.305 39.781 2.535 1 97.75 111 THR B C 1
ATOM 5451 O O . THR B 1 111 ? 9.102 40.688 2.732 1 97.75 111 THR B O 1
ATOM 5454 N N . ASN B 1 112 ? 8.234 38.719 3.354 1 97.62 112 ASN B N 1
ATOM 5455 C CA . ASN B 1 112 ? 9.195 38.531 4.43 1 97.62 112 ASN B CA 1
ATOM 5456 C C . ASN B 1 112 ? 10.625 38.469 3.896 1 97.62 112 ASN B C 1
ATOM 5458 O O . ASN B 1 112 ? 10.906 37.688 2.963 1 97.62 112 ASN B O 1
ATOM 5462 N N . PRO B 1 113 ? 11.555 39.156 4.453 1 96.88 113 PRO B N 1
ATOM 5463 C CA . PRO B 1 113 ? 12.93 39.25 3.939 1 96.88 113 PRO B CA 1
ATOM 5464 C C . PRO B 1 113 ? 13.609 37.875 3.869 1 96.88 113 PRO B C 1
ATOM 5466 O O . PRO B 1 113 ? 14.484 37.656 3.033 1 96.88 113 PRO B O 1
ATOM 5469 N N . ILE B 1 114 ? 13.25 36.938 4.703 1 96.81 114 ILE B N 1
ATOM 5470 C CA . ILE B 1 114 ? 13.93 35.656 4.742 1 96.81 114 ILE B CA 1
ATOM 5471 C C . ILE B 1 114 ? 13.562 34.844 3.5 1 96.81 114 ILE B C 1
ATOM 5473 O O . ILE B 1 114 ? 14.18 33.812 3.221 1 96.81 114 ILE B O 1
ATOM 5477 N N . PHE B 1 115 ? 12.555 35.312 2.725 1 98.44 115 PHE B N 1
ATOM 5478 C CA . PHE B 1 115 ? 12.156 34.625 1.505 1 98.44 115 PHE B CA 1
ATOM 5479 C C . PHE B 1 115 ? 12.609 35.375 0.272 1 98.44 115 PHE B C 1
ATOM 5481 O O . PHE B 1 115 ? 12.195 35.094 -0.846 1 98.44 115 PHE B O 1
ATOM 5488 N N . ILE B 1 116 ? 13.375 36.406 0.466 1 97.88 116 ILE B N 1
ATOM 5489 C CA . ILE B 1 116 ? 13.961 37.219 -0.595 1 97.88 116 ILE B CA 1
ATOM 5490 C C . ILE B 1 116 ? 15.469 37 -0.626 1 97.88 116 ILE B C 1
ATOM 5492 O O . ILE B 1 116 ? 16.141 37.094 0.409 1 97.88 116 ILE B O 1
ATOM 5496 N N . ARG B 1 117 ? 15.969 36.781 -1.744 1 96.88 117 ARG B N 1
ATOM 5497 C CA . ARG B 1 117 ? 17.406 36.562 -1.898 1 96.88 117 ARG B CA 1
ATOM 5498 C C . ARG B 1 117 ? 18.188 37.844 -1.745 1 96.88 117 ARG B C 1
ATOM 5500 O O . ARG B 1 117 ? 17.594 38.938 -1.768 1 96.88 117 ARG B O 1
ATOM 5507 N N . GLU B 1 118 ? 19.469 37.75 -1.701 1 94.19 118 GLU B N 1
ATOM 5508 C CA . GLU B 1 118 ? 20.344 38.906 -1.533 1 94.19 118 GLU B CA 1
ATOM 5509 C C . GLU B 1 118 ? 20.25 39.844 -2.723 1 94.19 118 GLU B C 1
ATOM 5511 O O . GLU B 1 118 ? 20.375 41.062 -2.566 1 94.19 118 GLU B O 1
ATOM 5516 N N . ASP B 1 119 ? 19.922 39.312 -3.85 1 95.75 119 ASP B N 1
ATOM 5517 C CA . ASP B 1 119 ? 19.859 40.125 -5.059 1 95.75 119 ASP B CA 1
ATOM 5518 C C . ASP B 1 119 ? 18.484 40.781 -5.203 1 95.75 119 ASP B C 1
ATOM 5520 O O . ASP B 1 119 ? 18.188 41.406 -6.219 1 95.75 119 ASP B O 1
ATOM 5524 N N . GLY B 1 120 ? 17.609 40.469 -4.266 1 95.69 120 GLY B N 1
ATOM 5525 C CA . GLY B 1 120 ? 16.297 41.094 -4.254 1 95.69 120 GLY B CA 1
ATOM 5526 C C . GLY B 1 120 ? 15.234 40.281 -4.945 1 95.69 120 GLY B C 1
ATOM 5527 O O . GLY B 1 120 ? 14.078 40.688 -5.023 1 95.69 120 GLY B O 1
ATOM 5528 N N . THR B 1 121 ? 15.602 39.125 -5.379 1 97.62 121 THR B N 1
ATOM 5529 C CA . THR B 1 121 ? 14.625 38.281 -6.055 1 97.62 121 THR B CA 1
ATOM 5530 C C . THR B 1 121 ? 13.984 37.312 -5.07 1 97.62 121 THR B C 1
ATOM 5532 O O . THR B 1 121 ? 14.562 37 -4.027 1 97.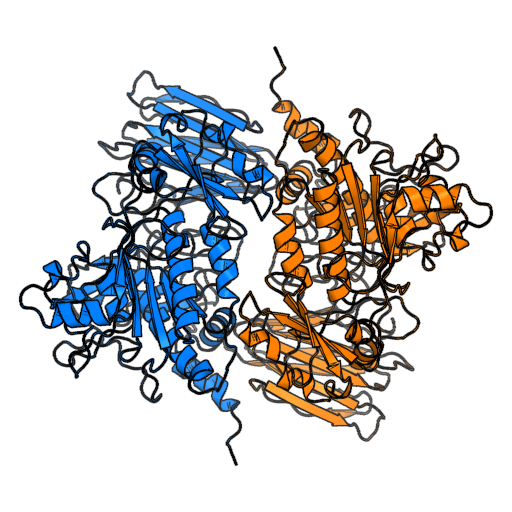62 121 THR B O 1
ATOM 5535 N N . SER B 1 122 ? 12.867 36.875 -5.418 1 98.69 122 SER B N 1
ATOM 5536 C CA . SER B 1 122 ? 12.102 35.969 -4.559 1 98.69 122 SER B CA 1
ATOM 5537 C C . SER B 1 122 ? 12.68 34.562 -4.594 1 98.69 122 SER B C 1
ATOM 5539 O O . SER B 1 122 ? 13.086 34.062 -5.652 1 98.69 122 SER B O 1
ATOM 5541 N N . LYS B 1 123 ? 12.664 33.875 -3.447 1 98.56 123 LYS B N 1
ATOM 5542 C CA . LYS B 1 123 ? 12.953 32.438 -3.381 1 98.56 123 LYS B CA 1
ATOM 5543 C C . LYS B 1 123 ? 11.773 31.625 -3.883 1 98.56 123 LYS B C 1
ATOM 5545 O O . LYS B 1 123 ? 11.922 30.453 -4.219 1 98.56 123 LYS B O 1
ATOM 5550 N N . ILE B 1 124 ? 10.555 32.219 -3.867 1 98.88 124 ILE B N 1
ATOM 5551 C CA . ILE B 1 124 ? 9.336 31.531 -4.285 1 98.88 124 ILE B CA 1
ATOM 5552 C C . ILE B 1 124 ? 9.219 31.562 -5.809 1 98.88 124 ILE B C 1
ATOM 5554 O O . ILE B 1 124 ? 9.148 32.625 -6.406 1 98.88 124 ILE B O 1
ATOM 5558 N N . ILE B 1 125 ? 9.117 30.406 -6.383 1 98.62 125 ILE B N 1
ATOM 5559 C CA . ILE B 1 125 ? 9.125 30.359 -7.844 1 98.62 125 ILE B CA 1
ATOM 5560 C C . ILE B 1 125 ? 7.695 30.25 -8.359 1 98.62 125 ILE B C 1
ATOM 5562 O O . ILE B 1 125 ? 7.414 30.625 -9.508 1 98.62 125 ILE B O 1
ATOM 5566 N N . ARG B 1 126 ? 6.84 29.641 -7.586 1 98.69 126 ARG B N 1
ATOM 5567 C CA . ARG B 1 126 ? 5.414 29.547 -7.891 1 98.69 126 ARG B CA 1
ATOM 5568 C C . ARG B 1 126 ? 4.578 29.609 -6.617 1 98.69 126 ARG B C 1
ATOM 5570 O O . ARG B 1 126 ? 4.961 29.047 -5.586 1 98.69 126 ARG B O 1
ATOM 5577 N N . LEU B 1 127 ? 3.502 30.359 -6.664 1 98.88 127 LEU B N 1
ATOM 5578 C CA . LEU B 1 127 ? 2.541 30.469 -5.574 1 98.88 127 LEU B CA 1
ATOM 5579 C C . LEU B 1 127 ? 1.115 30.281 -6.082 1 98.88 127 LEU B C 1
ATOM 5581 O O . LEU B 1 127 ? 0.663 31.016 -6.957 1 98.88 127 LEU B O 1
ATOM 5585 N N . TRP B 1 128 ? 0.454 29.219 -5.629 1 98.88 128 TRP B N 1
ATOM 5586 C CA . TRP B 1 128 ? -0.964 29.031 -5.91 1 98.88 128 TRP B CA 1
ATOM 5587 C C . TRP B 1 128 ? -1.813 29.359 -4.691 1 98.88 128 TRP B C 1
ATOM 5589 O O . TRP B 1 128 ? -1.734 28.672 -3.666 1 98.88 128 TRP B O 1
ATOM 5599 N N . ASP B 1 129 ? -2.572 30.438 -4.754 1 98.88 129 ASP B N 1
ATOM 5600 C CA . ASP B 1 129 ? -3.533 30.781 -3.713 1 98.88 129 ASP B CA 1
ATOM 5601 C C . ASP B 1 129 ? -4.941 30.328 -4.086 1 98.88 129 ASP B C 1
ATOM 5603 O O . ASP B 1 129 ? -5.582 30.938 -4.953 1 98.88 129 ASP B O 1
ATOM 5607 N N . GLN B 1 130 ? -5.418 29.359 -3.396 1 98.38 130 GLN B N 1
ATOM 5608 C CA . GLN B 1 130 ? -6.711 28.75 -3.715 1 98.38 130 GLN B CA 1
ATOM 5609 C C . GLN B 1 130 ? -7.859 29.672 -3.311 1 98.38 130 GLN B C 1
ATOM 5611 O O . GLN B 1 130 ? -9 29.469 -3.717 1 98.38 130 GLN B O 1
ATOM 5616 N N . THR B 1 131 ? -7.586 30.719 -2.545 1 97.56 131 THR B N 1
ATOM 5617 C CA . THR B 1 131 ? -8.633 31.562 -1.972 1 97.56 131 THR B CA 1
ATOM 5618 C C . THR B 1 131 ? -8.938 32.75 -2.885 1 97.56 131 THR B C 1
ATOM 5620 O O . THR B 1 131 ? -9.938 33.438 -2.695 1 97.56 131 THR B O 1
ATOM 5623 N N . ILE B 1 132 ? -8.047 32.969 -3.811 1 97.31 132 ILE B N 1
ATOM 5624 C CA . ILE B 1 132 ? -8.211 34.125 -4.684 1 97.31 132 ILE B CA 1
ATOM 5625 C C . ILE B 1 132 ? -8.797 33.688 -6.023 1 97.31 132 ILE B C 1
ATOM 5627 O O . ILE B 1 132 ? -8.125 33.031 -6.816 1 97.31 132 ILE B O 1
ATOM 5631 N N . ASP B 1 133 ? -9.969 34.062 -6.312 1 91.06 133 ASP B N 1
ATOM 5632 C CA . ASP B 1 133 ? -10.648 33.656 -7.539 1 91.06 133 ASP B CA 1
ATOM 5633 C C . ASP B 1 133 ? -10.117 34.438 -8.742 1 91.06 133 ASP B C 1
ATOM 5635 O O . ASP B 1 133 ? -9.82 35.625 -8.633 1 91.06 133 ASP B O 1
ATOM 5639 N N . SER B 1 134 ? -9.961 33.719 -9.766 1 90.44 134 SER B N 1
ATOM 5640 C CA . SER B 1 134 ? -9.555 34.344 -11.016 1 90.44 134 SER B CA 1
ATOM 5641 C C . SER B 1 134 ? -10.266 33.719 -12.211 1 90.44 134 SER B C 1
ATOM 5643 O O . SER B 1 134 ? -10.812 32.625 -12.109 1 90.44 134 SER B O 1
ATOM 5645 N N . LEU B 1 135 ? -10.305 34.438 -13.297 1 85.81 135 LEU B N 1
ATOM 5646 C CA . LEU B 1 135 ? -10.977 33.969 -14.508 1 85.81 135 LEU B CA 1
ATOM 5647 C C . LEU B 1 135 ? -10.117 32.938 -15.227 1 85.81 135 LEU B C 1
ATOM 5649 O O . LEU B 1 135 ? -10.633 31.906 -15.68 1 85.81 135 LEU B O 1
ATOM 5653 N N . ASP B 1 136 ? -8.828 33.156 -15.289 1 89.75 136 ASP B N 1
ATOM 5654 C CA . ASP B 1 136 ? -8.047 32.25 -16.125 1 89.75 136 ASP B CA 1
ATOM 5655 C C . ASP B 1 136 ? -6.613 32.125 -15.609 1 89.75 136 ASP B C 1
ATOM 5657 O O . ASP B 1 136 ? -5.719 31.703 -16.344 1 89.75 136 ASP B O 1
ATOM 5661 N N . HIS B 1 137 ? -6.344 32.5 -14.461 1 94.31 137 HIS B N 1
ATOM 5662 C CA . HIS B 1 137 ? -4.98 32.469 -13.953 1 94.31 137 HIS B CA 1
ATOM 5663 C C . HIS B 1 137 ? -4.812 31.359 -12.914 1 94.31 137 HIS B C 1
ATOM 5665 O O . HIS B 1 137 ? -3.988 31.469 -12 1 94.31 137 HIS B O 1
ATOM 5671 N N . TYR B 1 138 ? -5.691 30.391 -12.961 1 95.88 138 TYR B N 1
ATOM 5672 C CA . TYR B 1 138 ? -5.543 29.219 -12.109 1 95.88 138 TYR B CA 1
ATOM 5673 C C . TYR B 1 138 ? -4.648 28.172 -12.758 1 95.88 138 TYR B C 1
ATOM 5675 O O . TYR B 1 138 ? -4.465 28.188 -13.984 1 95.88 138 TYR B O 1
ATOM 5683 N N . PRO B 1 139 ? -4.008 27.266 -11.945 1 95.94 139 PRO B N 1
ATOM 5684 C CA . PRO B 1 139 ? -3.213 26.203 -12.547 1 95.94 139 PRO B CA 1
ATOM 5685 C C . PRO B 1 139 ? -4.023 25.328 -13.508 1 95.94 139 PRO B C 1
ATOM 5687 O O . PRO B 1 139 ? -5.223 25.141 -13.305 1 95.94 139 PRO B O 1
ATOM 5690 N N . LYS B 1 140 ? -3.395 24.719 -14.438 1 91.19 140 LYS B N 1
ATOM 5691 C CA . LYS B 1 140 ? -4.031 23.938 -15.484 1 91.19 140 LYS B CA 1
ATOM 5692 C C . LYS B 1 140 ? -4.91 22.844 -14.891 1 91.19 140 LYS B C 1
ATOM 5694 O O . LYS B 1 140 ? -4.492 22.141 -13.969 1 91.19 140 LYS B O 1
ATOM 5699 N N . ASP B 1 141 ? -6.137 22.719 -15.25 1 89.75 141 ASP B N 1
ATOM 5700 C CA . ASP B 1 141 ? -7.082 21.641 -14.992 1 89.75 141 ASP B CA 1
ATOM 5701 C C . ASP B 1 141 ? -7.73 21.781 -13.617 1 89.75 141 ASP B C 1
ATOM 5703 O O . ASP B 1 141 ? -8.617 21.016 -13.258 1 89.75 141 ASP B O 1
ATOM 5707 N N . THR B 1 142 ? -7.352 22.875 -12.844 1 94.69 142 THR B N 1
ATOM 5708 C CA . THR B 1 142 ? -7.883 22.984 -11.484 1 94.69 142 THR B CA 1
ATOM 5709 C C . THR B 1 142 ? -9.156 23.812 -11.469 1 94.69 142 THR B C 1
ATOM 5711 O O . THR B 1 142 ? -10.062 23.562 -10.672 1 94.69 142 THR B O 1
ATOM 5714 N N . PHE B 1 143 ? -9.203 24.969 -12.211 1 95 143 PHE B N 1
ATOM 5715 C CA . PHE B 1 143 ? -10.359 25.828 -12.453 1 95 143 PHE B CA 1
ATOM 5716 C C . PHE B 1 143 ? -10.656 26.703 -11.234 1 95 143 PHE B C 1
ATOM 5718 O O . PHE B 1 143 ? -11.758 27.219 -11.094 1 95 143 PHE B O 1
ATOM 5725 N N . TYR B 1 144 ? -9.742 26.828 -10.266 1 96.12 144 TYR B N 1
ATOM 5726 C CA . TYR B 1 144 ? -9.977 27.719 -9.133 1 96.12 144 TYR B CA 1
ATOM 5727 C C . TYR B 1 144 ? -8.656 28.25 -8.578 1 96.12 144 TYR B C 1
ATOM 5729 O O . TYR B 1 144 ? -7.59 27.719 -8.883 1 96.12 144 TYR B O 1
ATOM 5737 N N . GLY B 1 145 ? -8.711 29.328 -7.816 1 97.38 145 GLY B N 1
ATOM 5738 C CA . GLY B 1 145 ? -7.512 29.953 -7.289 1 97.38 145 GLY B CA 1
ATOM 5739 C C . GLY B 1 145 ? -6.766 30.781 -8.32 1 97.38 145 GLY B C 1
ATOM 5740 O O . GLY B 1 145 ? -7.289 31.031 -9.406 1 97.38 145 GLY B O 1
ATOM 5741 N N . THR B 1 146 ? -5.645 31.266 -7.922 1 98.44 146 THR B N 1
ATOM 5742 C CA . THR B 1 146 ? -4.785 32.062 -8.797 1 98.44 146 THR B CA 1
ATOM 5743 C C . THR B 1 146 ? -3.32 31.672 -8.602 1 98.44 146 THR B C 1
ATOM 5745 O O . THR B 1 146 ? -2.854 31.562 -7.465 1 98.44 146 THR B O 1
ATOM 5748 N N . GLU B 1 147 ? -2.699 31.406 -9.68 1 98.56 147 GLU B N 1
ATOM 5749 C CA . GLU B 1 147 ? -1.273 31.094 -9.68 1 98.56 147 GLU B CA 1
ATOM 5750 C C . GLU B 1 147 ? -0.432 32.344 -9.977 1 98.56 147 GLU B C 1
ATOM 5752 O O . GLU B 1 147 ? -0.765 33.125 -10.867 1 98.56 147 GLU B O 1
ATOM 5757 N N . TYR B 1 148 ? 0.603 32.531 -9.227 1 98.69 148 TYR B N 1
ATOM 5758 C CA . TYR B 1 148 ? 1.536 33.656 -9.422 1 98.69 148 TYR B CA 1
ATOM 5759 C C . TYR B 1 148 ? 2.934 33.125 -9.742 1 98.69 148 TYR B C 1
ATOM 5761 O O . TYR B 1 148 ? 3.428 32.219 -9.078 1 98.69 148 TYR B O 1
ATOM 5769 N N . SER B 1 149 ? 3.566 33.719 -10.75 1 98.12 149 SER B N 1
ATOM 5770 C CA . SER B 1 149 ? 4.926 33.375 -11.148 1 98.12 149 SER B CA 1
ATOM 5771 C C . SER B 1 149 ? 5.957 34.125 -10.328 1 98.12 149 SER B C 1
ATOM 5773 O O . SER B 1 149 ? 5.621 35.094 -9.648 1 98.12 149 SER B O 1
ATOM 5775 N N . ARG B 1 150 ? 7.191 33.688 -10.445 1 98.31 150 ARG B N 1
ATOM 5776 C CA . ARG B 1 150 ? 8.281 34.375 -9.781 1 98.31 150 ARG B CA 1
ATOM 5777 C C . ARG B 1 150 ? 8.383 35.812 -10.297 1 98.31 150 ARG B C 1
ATOM 5779 O O . ARG B 1 150 ? 8.688 36.75 -9.531 1 98.31 150 ARG B O 1
ATOM 5786 N N . LYS B 1 151 ? 8.148 36 -11.586 1 98.25 151 LYS B N 1
ATOM 5787 C CA . LYS B 1 151 ? 8.203 37.344 -12.18 1 98.25 151 LYS B CA 1
ATOM 5788 C C . LYS B 1 151 ? 7.188 38.25 -11.531 1 98.25 151 LYS B C 1
ATOM 5790 O O . LYS B 1 151 ? 7.512 39.406 -11.203 1 98.25 151 LYS B O 1
ATOM 5795 N N . GLN B 1 152 ? 6.02 37.781 -11.359 1 98.44 152 GLN B N 1
ATOM 5796 C CA . GLN B 1 152 ? 4.973 38.562 -10.727 1 98.44 152 GLN B CA 1
ATOM 5797 C C . GLN B 1 152 ? 5.328 38.875 -9.273 1 98.44 152 GLN B C 1
ATOM 5799 O O . GLN B 1 152 ? 5.109 40 -8.805 1 98.44 152 GLN B O 1
ATOM 5804 N N . ILE B 1 153 ? 5.855 37.938 -8.602 1 98.75 153 ILE B N 1
ATOM 5805 C CA . ILE B 1 153 ? 6.223 38.125 -7.203 1 98.75 153 ILE B CA 1
ATOM 5806 C C . ILE B 1 153 ? 7.363 39.125 -7.086 1 98.75 153 ILE B C 1
ATOM 5808 O O . ILE B 1 153 ? 7.359 40 -6.199 1 98.75 153 ILE B O 1
ATOM 5812 N N . ASN B 1 154 ? 8.328 39.031 -7.984 1 98.69 154 ASN B N 1
ATOM 5813 C CA . ASN B 1 154 ? 9.422 40 -8.008 1 98.69 154 ASN B CA 1
ATOM 5814 C C . ASN B 1 154 ? 8.914 41.438 -8.234 1 98.69 154 ASN B C 1
ATOM 5816 O O . ASN B 1 154 ? 9.391 42.375 -7.59 1 98.69 154 ASN B O 1
ATOM 5820 N N . ASN B 1 155 ? 8.008 41.5 -9.141 1 98.5 155 ASN B N 1
ATOM 5821 C CA . ASN B 1 155 ? 7.402 42.812 -9.383 1 98.5 155 ASN B CA 1
ATOM 5822 C C . ASN B 1 155 ? 6.699 43.344 -8.133 1 98.5 155 ASN B C 1
ATOM 5824 O O . ASN B 1 155 ? 6.762 44.531 -7.836 1 98.5 155 ASN B O 1
ATOM 5828 N N . ALA B 1 156 ? 6.051 42.469 -7.461 1 98.56 156 ALA B N 1
ATOM 5829 C CA . ALA B 1 156 ? 5.344 42.844 -6.242 1 98.56 156 ALA B CA 1
ATOM 5830 C C . ALA B 1 156 ? 6.316 43.312 -5.16 1 98.56 156 ALA B C 1
ATOM 5832 O O . ALA B 1 156 ? 6.086 44.312 -4.504 1 98.56 156 ALA B O 1
ATOM 5833 N N . ILE B 1 157 ? 7.344 42.594 -4.961 1 97.5 157 ILE B N 1
ATOM 5834 C CA . ILE B 1 157 ? 8.32 42.875 -3.92 1 97.5 157 ILE B CA 1
ATOM 5835 C C . ILE B 1 157 ? 8.953 44.25 -4.164 1 97.5 157 ILE B C 1
ATOM 5837 O O . ILE B 1 157 ? 9.273 44.969 -3.217 1 97.5 157 ILE B O 1
ATOM 5841 N N . LYS B 1 158 ? 9.086 44.656 -5.379 1 96.56 158 LYS B N 1
ATOM 5842 C CA . LYS B 1 158 ? 9.719 45.938 -5.75 1 96.56 158 LYS B CA 1
ATOM 5843 C C . LYS B 1 158 ? 8.727 47.094 -5.664 1 96.56 158 LYS B C 1
ATOM 5845 O O . LYS B 1 158 ? 9.133 48.25 -5.637 1 96.56 158 LYS B O 1
ATOM 5850 N N . SER B 1 159 ? 7.555 46.719 -5.57 1 97 159 SER B N 1
ATOM 5851 C CA . SER B 1 159 ? 6.512 47.75 -5.539 1 97 159 SER B CA 1
ATOM 5852 C C . SER B 1 159 ? 6.293 48.281 -4.129 1 97 159 SER B C 1
ATOM 5854 O O . SER B 1 159 ? 6.574 47.594 -3.148 1 97 159 SER B O 1
ATOM 5856 N N . SER B 1 160 ? 5.723 49.562 -4.047 1 95.75 160 SER B N 1
ATOM 5857 C CA . SER B 1 160 ? 5.367 50.125 -2.758 1 95.75 160 SER B CA 1
ATOM 5858 C C . SER B 1 160 ? 4.125 49.469 -2.174 1 95.75 160 SER B C 1
ATOM 5860 O O . SER B 1 160 ? 3.908 49.5 -0.961 1 95.75 160 SER B O 1
ATOM 5862 N N . ASN B 1 161 ? 3.377 48.844 -3.047 1 96.75 161 ASN B N 1
ATOM 5863 C CA . ASN B 1 161 ? 2.18 48.125 -2.643 1 96.75 161 ASN B CA 1
ATOM 5864 C C . ASN B 1 161 ? 2.166 46.719 -3.215 1 96.75 161 ASN B C 1
ATOM 5866 O O . ASN B 1 161 ? 1.359 46.406 -4.094 1 96.75 161 ASN B O 1
ATOM 5870 N N . PRO B 1 162 ? 2.887 45.875 -2.656 1 97.5 162 PRO B N 1
ATOM 5871 C CA . PRO B 1 162 ? 3.066 44.531 -3.209 1 97.5 162 PRO B CA 1
ATOM 5872 C C . PRO B 1 162 ? 1.747 43.781 -3.381 1 97.5 162 PRO B C 1
ATOM 5874 O O . PRO B 1 162 ? 1.577 43.031 -4.352 1 97.5 162 PRO B O 1
ATOM 5877 N N . TYR B 1 163 ? 0.751 44.031 -2.525 1 97.56 163 TYR B N 1
ATOM 5878 C CA . TYR B 1 163 ? -0.475 43.219 -2.5 1 97.56 163 TYR B CA 1
ATOM 5879 C C . TYR B 1 163 ? -1.438 43.688 -3.592 1 97.56 163 TYR B C 1
ATOM 5881 O O . TYR B 1 163 ? -2.443 43.031 -3.855 1 97.56 163 TYR B O 1
ATOM 5889 N N . ASP B 1 164 ? -1.124 44.781 -4.277 1 96.75 164 A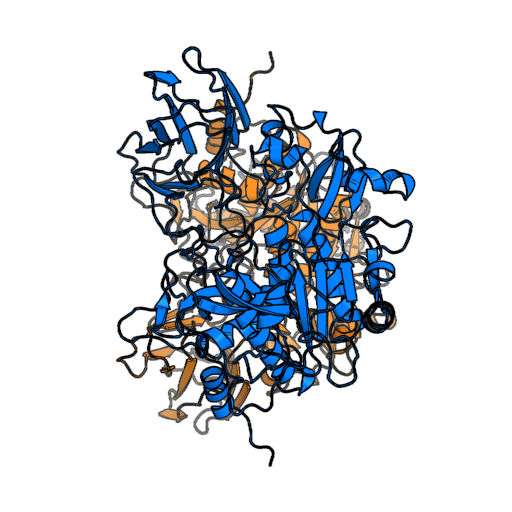SP B N 1
ATOM 5890 C CA . ASP B 1 164 ? -1.88 45.188 -5.461 1 96.75 164 ASP B CA 1
ATOM 5891 C C . ASP B 1 164 ? -1.55 44.281 -6.652 1 96.75 164 ASP B C 1
ATOM 5893 O O . ASP B 1 164 ? -2.383 44.094 -7.539 1 96.75 164 ASP B O 1
ATOM 5897 N N . ILE B 1 165 ? -0.353 43.75 -6.625 1 97.31 165 ILE B N 1
ATOM 5898 C CA . ILE B 1 165 ? 0.131 42.906 -7.723 1 97.31 165 ILE B CA 1
ATOM 5899 C C . ILE B 1 165 ? -0.091 41.438 -7.387 1 97.31 165 ILE B C 1
ATOM 5901 O O . ILE B 1 165 ? -0.668 40.688 -8.18 1 97.31 165 ILE B O 1
ATOM 5905 N N . VAL B 1 166 ? 0.309 41.062 -6.223 1 98.5 166 VAL B N 1
ATOM 5906 C CA . VAL B 1 166 ? 0.085 39.719 -5.695 1 98.5 166 VAL B CA 1
ATOM 5907 C C . VAL B 1 166 ? -0.63 39.812 -4.352 1 98.5 166 VAL B C 1
ATOM 5909 O O . VAL B 1 166 ? 0.013 39.938 -3.307 1 98.5 166 VAL B O 1
ATOM 5912 N N . PRO B 1 167 ? -1.862 39.656 -4.371 1 98.25 167 PRO B N 1
ATOM 5913 C CA . PRO B 1 167 ? -2.641 39.906 -3.152 1 98.25 167 PRO B CA 1
ATOM 5914 C C . PRO B 1 167 ? -2.605 38.719 -2.184 1 98.25 167 PRO B C 1
ATOM 5916 O O . PRO B 1 167 ? -3.293 38.719 -1.16 1 98.25 167 PRO B O 1
ATOM 5919 N N . SER B 1 168 ? -1.855 37.719 -2.412 1 98.31 168 SER B N 1
ATOM 5920 C CA . SER B 1 168 ? -1.795 36.531 -1.547 1 98.31 168 SER B CA 1
ATOM 5921 C C . SER B 1 168 ? -1.129 36.875 -0.215 1 98.31 168 SER B C 1
ATOM 5923 O O . SER B 1 168 ? -0.025 37.406 -0.186 1 98.31 168 SER B O 1
ATOM 5925 N N . LYS B 1 169 ? -1.837 36.562 0.89 1 97.69 169 LYS B N 1
ATOM 5926 C CA . LYS B 1 169 ? -1.335 36.781 2.242 1 97.69 169 LYS B CA 1
ATOM 5927 C C . LYS B 1 169 ? -1.517 35.562 3.107 1 97.69 169 LYS B C 1
ATOM 5929 O O . LYS B 1 169 ? -2.514 34.844 2.977 1 97.69 169 LYS B O 1
ATOM 5934 N N . ASP B 1 170 ? -0.529 35.281 3.896 1 98 170 ASP B N 1
ATOM 5935 C CA . ASP B 1 170 ? -0.701 34.312 4.969 1 98 170 ASP B CA 1
ATOM 5936 C C . ASP B 1 170 ? -1.28 34.969 6.219 1 98 170 ASP B C 1
ATOM 5938 O O . ASP B 1 170 ? -0.538 35.469 7.059 1 98 170 ASP B O 1
ATOM 5942 N N . GLU B 1 171 ? -2.539 34.781 6.438 1 96.12 171 GLU B N 1
ATOM 5943 C CA . GLU B 1 171 ? -3.209 35.469 7.539 1 96.12 171 GLU B CA 1
ATOM 5944 C C . GLU B 1 171 ? -3.02 34.719 8.852 1 96.12 171 GLU B C 1
ATOM 5946 O O . GLU B 1 171 ? -3.119 35.312 9.93 1 96.12 171 GLU B O 1
ATOM 5951 N N . ILE B 1 172 ? -2.746 33.438 8.773 1 95.88 172 ILE B N 1
ATOM 5952 C CA . ILE B 1 172 ? -2.645 32.594 9.953 1 95.88 172 ILE B CA 1
ATOM 5953 C C . ILE B 1 172 ? -1.189 32.5 10.406 1 95.88 172 ILE B C 1
ATOM 5955 O O . ILE B 1 172 ? -0.902 32.531 11.602 1 95.88 172 ILE B O 1
ATOM 5959 N N . GLY B 1 173 ? -0.271 32.406 9.461 1 96.94 173 GLY B N 1
ATOM 5960 C CA . GLY B 1 173 ? 1.149 32.438 9.773 1 96.94 173 GLY B CA 1
ATOM 5961 C C . GLY B 1 173 ? 1.766 31.047 9.828 1 96.94 173 GLY B C 1
ATOM 5962 O O . GLY B 1 173 ? 2.99 30.906 9.805 1 96.94 173 GLY B O 1
ATOM 5963 N N . HIS B 1 174 ? 0.964 29.984 9.859 1 97.81 174 HIS B N 1
ATOM 5964 C CA . HIS B 1 174 ? 1.472 28.625 9.984 1 97.81 174 HIS B CA 1
ATOM 5965 C C . HIS B 1 174 ? 2.375 28.266 8.812 1 97.81 174 HIS B C 1
ATOM 5967 O O . HIS B 1 174 ? 3.469 27.719 9.008 1 97.81 174 HIS B O 1
ATOM 5973 N N . GLY B 1 175 ? 1.928 28.516 7.555 1 98.31 175 GLY B N 1
ATOM 5974 C CA . GLY B 1 175 ? 2.74 28.266 6.379 1 98.31 175 GLY B CA 1
ATOM 5975 C C . GLY B 1 175 ? 4.039 29.047 6.363 1 98.31 175 GLY B C 1
ATOM 5976 O O . GLY B 1 175 ? 5.078 28.516 5.949 1 98.31 175 GLY B O 1
ATOM 5977 N N . THR B 1 176 ? 3.973 30.281 6.801 1 98.06 176 THR B N 1
ATOM 5978 C CA . THR B 1 176 ? 5.164 31.125 6.879 1 98.06 176 THR B CA 1
ATOM 5979 C C . THR B 1 176 ? 6.176 30.531 7.855 1 98.06 176 THR B C 1
ATOM 5981 O O . THR B 1 176 ? 7.371 30.469 7.551 1 98.06 176 THR B O 1
ATOM 5984 N N . MET B 1 177 ? 5.699 30.078 8.984 1 96.69 177 MET B N 1
ATOM 5985 C CA . MET B 1 177 ? 6.562 29.469 10 1 96.69 177 MET B CA 1
ATOM 5986 C C . MET B 1 177 ? 7.266 28.234 9.453 1 96.69 177 MET B C 1
ATOM 5988 O O . MET B 1 177 ? 8.484 28.109 9.562 1 96.69 177 MET B O 1
ATOM 5992 N N . LEU B 1 178 ? 6.516 27.375 8.875 1 98.19 178 LEU B N 1
ATOM 5993 C CA . LEU B 1 178 ? 7.062 26.109 8.414 1 98.19 178 LEU B CA 1
ATOM 5994 C C . LEU B 1 178 ? 8.023 26.312 7.246 1 98.19 178 LEU B C 1
ATOM 5996 O O . LEU B 1 178 ? 9.094 25.719 7.199 1 98.19 178 LEU B O 1
ATOM 6000 N N . THR B 1 179 ? 7.609 27.172 6.332 1 98.38 179 THR B N 1
ATOM 6001 C CA . THR B 1 179 ? 8.477 27.453 5.195 1 98.38 179 THR B CA 1
ATOM 6002 C C . THR B 1 179 ? 9.797 28.062 5.656 1 98.38 179 THR B C 1
ATOM 6004 O O . THR B 1 179 ? 10.852 27.766 5.094 1 98.38 179 THR B O 1
ATOM 6007 N N . GLY B 1 180 ? 9.688 28.953 6.602 1 96.94 180 GLY B N 1
ATOM 6008 C CA . GLY B 1 180 ? 10.891 29.531 7.176 1 96.94 180 GLY B CA 1
ATOM 6009 C C . GLY B 1 180 ? 11.859 28.484 7.703 1 96.94 180 GLY B C 1
ATOM 6010 O O . GLY B 1 180 ? 13.062 28.547 7.434 1 96.94 180 GLY B O 1
ATOM 6011 N N . ILE B 1 181 ? 11.352 27.5 8.43 1 95.44 181 ILE B N 1
ATOM 6012 C CA . ILE B 1 181 ? 12.172 26.422 8.977 1 95.44 181 ILE B CA 1
ATOM 6013 C C . ILE B 1 181 ? 12.781 25.609 7.84 1 95.44 181 ILE B C 1
ATOM 6015 O O . ILE B 1 181 ? 13.945 25.219 7.91 1 95.44 181 ILE B O 1
ATOM 6019 N N . MET B 1 182 ? 12.047 25.406 6.766 1 96.62 182 MET B N 1
ATOM 6020 C CA . MET B 1 182 ? 12.516 24.609 5.641 1 96.62 182 MET B CA 1
ATOM 6021 C C . MET B 1 182 ? 13.656 25.312 4.906 1 96.62 182 MET B C 1
ATOM 6023 O O . MET B 1 182 ? 14.711 24.719 4.668 1 96.62 182 MET B O 1
ATOM 6027 N N . ALA B 1 183 ? 13.383 26.688 4.621 1 96.44 183 ALA B N 1
ATOM 6028 C CA . ALA B 1 183 ? 14.273 27.25 3.609 1 96.44 183 ALA B CA 1
ATOM 6029 C C . ALA B 1 183 ? 14.5 28.75 3.859 1 96.44 183 ALA B C 1
ATOM 6031 O O . ALA B 1 183 ? 15 29.453 2.984 1 96.44 183 ALA B O 1
ATOM 6032 N N . GLY B 1 184 ? 14.148 29.266 4.973 1 96.12 184 GLY B N 1
ATOM 6033 C CA . GLY B 1 184 ? 14.398 30.672 5.262 1 96.12 184 GLY B CA 1
ATOM 6034 C C . GLY B 1 184 ? 15.875 31.031 5.254 1 96.12 184 GLY B C 1
ATOM 6035 O O . GLY B 1 184 ? 16.719 30.234 5.668 1 96.12 184 GLY B O 1
ATOM 6036 N N . SER B 1 185 ? 16.125 32.25 4.812 1 94.75 185 SER B N 1
ATOM 6037 C CA . SER B 1 185 ? 17.5 32.719 4.828 1 94.75 185 SER B CA 1
ATOM 6038 C C . SER B 1 185 ? 18.016 32.875 6.258 1 94.75 185 SER B C 1
ATOM 6040 O O . SER B 1 185 ? 17.219 33.062 7.188 1 94.75 185 SER B O 1
ATOM 6042 N N . GLU B 1 186 ? 19.312 32.875 6.32 1 90.94 186 GLU B N 1
ATOM 6043 C CA . GLU B 1 186 ? 19.953 33 7.629 1 90.94 186 GLU B CA 1
ATOM 6044 C C . GLU B 1 186 ? 19.875 34.438 8.125 1 90.94 186 GLU B C 1
ATOM 6046 O O . GLU B 1 186 ? 20.062 35.375 7.355 1 90.94 186 GLU B O 1
ATOM 6051 N N . VAL B 1 187 ? 19.469 34.594 9.305 1 91.06 187 VAL B N 1
ATOM 6052 C CA . VAL B 1 187 ? 19.484 35.844 10.023 1 91.06 187 VAL B CA 1
ATOM 6053 C C . VAL B 1 187 ? 20.266 35.688 11.328 1 91.06 187 VAL B C 1
ATOM 6055 O O . VAL B 1 187 ? 19.656 35.5 12.383 1 91.06 187 VAL B O 1
ATOM 6058 N N . PRO B 1 188 ? 21.531 35.969 11.242 1 86.88 188 PRO B N 1
ATOM 6059 C CA . PRO B 1 188 ? 22.391 35.719 12.406 1 86.88 188 PRO B CA 1
ATOM 6060 C C . PRO B 1 188 ? 21.969 36.5 13.641 1 86.88 188 PRO B C 1
ATOM 6062 O O . PRO B 1 188 ? 22.031 36 14.758 1 86.88 188 PRO B O 1
ATOM 6065 N N . SER B 1 189 ? 21.516 37.719 13.5 1 86.62 189 SER B N 1
ATOM 6066 C CA . SER B 1 189 ? 21.141 38.594 14.609 1 86.62 189 SER B CA 1
ATOM 6067 C C . SER B 1 189 ? 19.969 38 15.398 1 86.62 189 SER B C 1
ATOM 6069 O O . SER B 1 189 ? 19.812 38.281 16.578 1 86.62 189 SER B O 1
ATOM 6071 N N . SER B 1 190 ? 19.281 37.156 14.727 1 84.75 190 SER B N 1
ATOM 6072 C CA . SER B 1 190 ? 18.109 36.562 15.367 1 84.75 190 SER B CA 1
ATOM 6073 C C . SER B 1 190 ? 18.312 35.094 15.594 1 84.75 190 SER B C 1
ATOM 6075 O O . SER B 1 190 ? 17.359 34.375 15.922 1 84.75 190 SER B O 1
ATOM 6077 N N . ASN B 1 191 ? 19.453 34.562 15.344 1 83.44 191 ASN B N 1
ATOM 6078 C CA . ASN B 1 191 ? 19.797 33.156 15.508 1 83.44 191 ASN B CA 1
ATOM 6079 C C . ASN B 1 191 ? 18.859 32.25 14.727 1 83.44 191 ASN B C 1
ATOM 6081 O O . ASN B 1 191 ? 18.312 31.281 15.266 1 83.44 191 ASN B O 1
ATOM 6085 N N . PHE B 1 192 ? 18.562 32.688 13.531 1 89.38 192 PHE B N 1
ATOM 6086 C CA . PHE B 1 192 ? 17.641 31.938 12.711 1 89.38 192 PHE B CA 1
ATOM 6087 C C . PHE B 1 192 ? 18.266 31.531 11.391 1 89.38 192 PHE B C 1
ATOM 6089 O O . PHE B 1 192 ? 19.031 32.312 10.797 1 89.38 192 PHE B O 1
ATOM 6096 N N . SER B 1 193 ? 18 30.281 11.062 1 89.81 193 SER B N 1
ATOM 6097 C CA . SER B 1 193 ? 18.312 29.812 9.719 1 89.81 193 SER B CA 1
ATOM 6098 C C . SER B 1 193 ? 17.391 28.672 9.312 1 89.81 193 SER B C 1
ATOM 6100 O O . SER B 1 193 ? 17.125 27.75 10.102 1 89.81 193 SER B O 1
ATOM 6102 N N . GLY B 1 194 ? 16.906 28.797 8.141 1 93.06 194 GLY B N 1
ATOM 6103 C CA . GLY B 1 194 ? 16.281 27.609 7.582 1 93.06 194 GLY B CA 1
ATOM 6104 C C . GLY B 1 194 ? 17.266 26.469 7.324 1 93.06 194 GLY B C 1
ATOM 6105 O O . GLY B 1 194 ? 18.469 26.703 7.258 1 93.06 194 GLY B O 1
ATOM 6106 N N . VAL B 1 195 ? 16.797 25.297 7.215 1 93.56 195 VAL B N 1
ATOM 6107 C CA . VAL B 1 195 ? 17.641 24.109 7.043 1 93.56 195 VAL B CA 1
ATOM 6108 C C . VAL B 1 195 ? 18.25 24.125 5.641 1 93.56 195 VAL B C 1
ATOM 6110 O O . VAL B 1 195 ? 19.453 23.953 5.484 1 93.56 195 VAL B O 1
ATOM 6113 N N . ALA B 1 196 ? 17.406 24.297 4.648 1 94.44 196 ALA B N 1
ATOM 6114 C CA . ALA B 1 196 ? 17.828 24.375 3.256 1 94.44 196 ALA B CA 1
ATOM 6115 C C . ALA B 1 196 ? 17.719 25.812 2.74 1 94.44 196 ALA B C 1
ATOM 6117 O O . ALA B 1 196 ? 16.938 26.094 1.838 1 94.44 196 ALA B O 1
ATOM 6118 N N . SER B 1 197 ? 18.594 26.672 3.125 1 94.38 197 SER B N 1
ATOM 6119 C CA . SER B 1 197 ? 18.453 28.125 3.006 1 94.38 197 SER B CA 1
ATOM 6120 C C . SER B 1 197 ? 18.594 28.578 1.557 1 94.38 197 SER B C 1
ATOM 6122 O O . SER B 1 197 ? 18.156 29.672 1.2 1 94.38 197 SER B O 1
ATOM 6124 N N . ASP B 1 198 ? 19.141 27.734 0.687 1 94.94 198 ASP B N 1
ATOM 6125 C CA . ASP B 1 198 ? 19.344 28.156 -0.695 1 94.94 198 ASP B CA 1
ATOM 6126 C C . ASP B 1 198 ? 18.344 27.5 -1.63 1 94.94 198 ASP B C 1
ATOM 6128 O O . ASP B 1 198 ? 18.422 27.641 -2.852 1 94.94 198 ASP B O 1
ATOM 6132 N N . ALA B 1 199 ? 17.406 26.781 -1.094 1 97.38 199 ALA B N 1
ATOM 6133 C CA . ALA B 1 199 ? 16.422 26.094 -1.912 1 97.38 199 ALA B CA 1
ATOM 6134 C C . ALA B 1 199 ? 15.406 27.078 -2.484 1 97.38 199 ALA B C 1
ATOM 6136 O O . ALA B 1 199 ? 15.164 28.141 -1.898 1 97.38 199 ALA B O 1
ATOM 6137 N N . ASP B 1 200 ? 14.844 26.75 -3.637 1 98.62 200 ASP B N 1
ATOM 6138 C CA . ASP B 1 200 ? 13.688 27.469 -4.176 1 98.62 200 ASP B CA 1
ATOM 6139 C C . ASP B 1 200 ? 12.383 26.922 -3.594 1 98.62 200 ASP B C 1
ATOM 6141 O O . ASP B 1 200 ? 12.344 25.781 -3.111 1 98.62 200 ASP B O 1
ATOM 6145 N N . ILE B 1 201 ? 11.328 27.781 -3.654 1 98.88 201 ILE B N 1
ATOM 6146 C CA . ILE B 1 201 ? 10.148 27.438 -2.867 1 98.88 201 ILE B CA 1
ATOM 6147 C C . ILE B 1 201 ? 8.922 27.406 -3.771 1 98.88 201 ILE B C 1
ATOM 6149 O O . ILE B 1 201 ? 8.742 28.281 -4.625 1 98.88 201 ILE B O 1
ATOM 6153 N N . ILE B 1 202 ? 8.094 26.328 -3.637 1 98.94 202 ILE B N 1
ATOM 6154 C CA . ILE B 1 202 ? 6.746 26.297 -4.18 1 98.94 202 ILE B CA 1
ATOM 6155 C C . ILE B 1 202 ? 5.73 26.391 -3.045 1 98.94 202 ILE B C 1
ATOM 6157 O O . ILE B 1 202 ? 5.84 25.703 -2.033 1 98.94 202 ILE B O 1
ATOM 6161 N N . VAL B 1 203 ? 4.707 27.312 -3.229 1 98.94 203 VAL B N 1
ATOM 6162 C CA . VAL B 1 203 ? 3.734 27.547 -2.164 1 98.94 203 VAL B CA 1
ATOM 6163 C C . VAL B 1 203 ? 2.326 27.25 -2.678 1 98.94 203 VAL B C 1
ATOM 6165 O O . VAL B 1 203 ? 1.937 27.734 -3.744 1 98.94 203 VAL B O 1
ATOM 6168 N N . VAL B 1 204 ? 1.604 26.453 -1.92 1 98.94 204 VAL B N 1
ATOM 6169 C CA . VAL B 1 204 ? 0.169 26.297 -2.123 1 98.94 204 VAL B CA 1
AT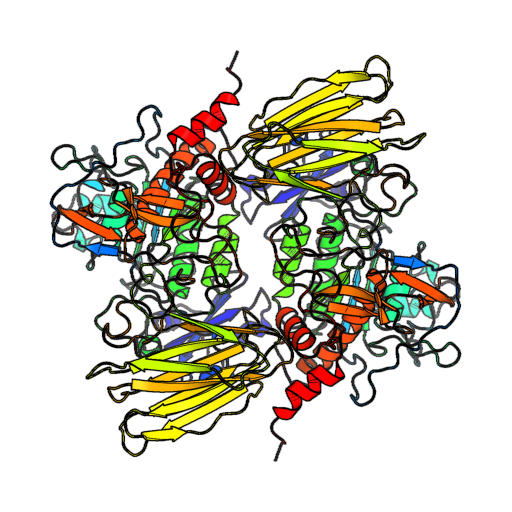OM 6170 C C . VAL B 1 204 ? -0.588 26.766 -0.887 1 98.94 204 VAL B C 1
ATOM 6172 O O . VAL B 1 204 ? -0.485 26.172 0.185 1 98.94 204 VAL B O 1
ATOM 6175 N N . LYS B 1 205 ? -1.272 27.844 -1.009 1 98.88 205 LYS B N 1
ATOM 6176 C CA . LYS B 1 205 ? -2.189 28.297 0.036 1 98.88 205 LYS B CA 1
ATOM 6177 C C . LYS B 1 205 ? -3.568 27.672 -0.136 1 98.88 205 LYS B C 1
ATOM 6179 O O . LYS B 1 205 ? -4.246 27.906 -1.138 1 98.88 205 LYS B O 1
ATOM 6184 N N . LEU B 1 206 ? -3.984 26.984 0.814 1 98.75 206 LEU B N 1
ATOM 6185 C CA . LEU B 1 206 ? -5.23 26.234 0.744 1 98.75 206 LEU B CA 1
ATOM 6186 C C . LEU B 1 206 ? -6.43 27.125 1.021 1 98.75 206 LEU B C 1
ATOM 6188 O O . LEU B 1 206 ? -6.34 28.062 1.828 1 98.75 206 LEU B O 1
ATOM 6192 N N . LYS B 1 207 ? -7.496 26.812 0.4 1 98.12 207 LYS B N 1
ATOM 6193 C CA . LYS B 1 207 ? -8.766 27.375 0.836 1 98.12 207 LYS B CA 1
ATOM 6194 C C . LYS B 1 207 ? -9.344 26.594 2.012 1 98.12 207 LYS B C 1
ATOM 6196 O O . LYS B 1 207 ? -9.039 25.406 2.184 1 98.12 207 LYS B O 1
ATOM 6201 N N . GLN B 1 208 ? -10.141 27.234 2.787 1 97.69 208 GLN B N 1
ATOM 6202 C CA . GLN B 1 208 ? -10.789 26.578 3.916 1 97.69 208 GLN B CA 1
ATOM 6203 C C . GLN B 1 208 ? -11.812 25.547 3.438 1 97.69 208 GLN B C 1
ATOM 6205 O O . GLN B 1 208 ? -12.352 25.672 2.334 1 97.69 208 GLN B O 1
ATOM 6210 N N . ALA B 1 209 ? -12.031 24.594 4.254 1 98.44 209 ALA B N 1
ATOM 6211 C CA . ALA B 1 209 ? -13.055 23.594 3.955 1 98.44 209 ALA B CA 1
ATOM 6212 C C . ALA B 1 209 ? -14.43 24.25 3.797 1 98.44 209 ALA B C 1
ATOM 6214 O O . ALA B 1 209 ? -14.711 25.281 4.414 1 98.44 209 ALA B O 1
ATOM 6215 N N . LYS B 1 210 ? -15.258 23.656 3.031 1 98.31 210 LYS B N 1
ATOM 6216 C CA . LYS B 1 210 ? -16.609 24.172 2.83 1 98.31 210 LYS B CA 1
ATOM 6217 C C . LYS B 1 210 ? -17.438 24.078 4.117 1 98.31 210 LYS B C 1
ATOM 6219 O O . LYS B 1 210 ? -17.266 23.141 4.898 1 98.31 210 LYS B O 1
ATOM 6224 N N . ASN B 1 211 ? -18.328 24.984 4.246 1 97.81 211 ASN B N 1
ATOM 6225 C CA . ASN B 1 211 ? -19.156 25.062 5.445 1 97.81 211 ASN B CA 1
ATOM 6226 C C . ASN B 1 211 ? -20.047 23.828 5.586 1 97.81 211 ASN B C 1
ATOM 6228 O O . ASN B 1 211 ? -20.328 23.375 6.699 1 97.81 211 ASN B O 1
ATOM 6232 N N . ASN B 1 212 ? -20.5 23.328 4.469 1 97.56 212 ASN B N 1
ATOM 6233 C CA . ASN B 1 212 ? -21.391 22.172 4.531 1 97.56 212 ASN B CA 1
ATOM 6234 C C . ASN B 1 212 ? -20.688 20.953 5.117 1 97.56 212 ASN B C 1
ATOM 6236 O O . ASN B 1 212 ? -21.312 20.172 5.844 1 97.56 212 ASN B O 1
ATOM 6240 N N . LEU B 1 213 ? -19.438 20.797 4.824 1 97.88 213 LEU B N 1
ATOM 6241 C CA . LEU B 1 213 ? -18.672 19.703 5.41 1 97.88 213 LEU B CA 1
ATOM 6242 C C . LEU B 1 213 ? -18.406 19.953 6.895 1 97.88 213 LEU B C 1
ATOM 6244 O O . LEU B 1 213 ? -18.5 19.047 7.711 1 97.88 213 LEU B O 1
ATOM 6248 N N . ARG B 1 214 ? -18.109 21.219 7.254 1 97.88 214 ARG B N 1
ATOM 6249 C CA . ARG B 1 214 ? -17.938 21.594 8.656 1 97.88 214 ARG B CA 1
ATOM 6250 C C . ARG B 1 214 ? -19.219 21.312 9.445 1 97.88 214 ARG B C 1
ATOM 6252 O O . ARG B 1 214 ? -19.156 20.781 10.562 1 97.88 214 ARG B O 1
ATOM 6259 N N . ASP B 1 215 ? -20.312 21.641 8.805 1 97.38 215 ASP B N 1
ATOM 6260 C CA . ASP B 1 215 ? -21.609 21.422 9.453 1 97.38 215 ASP B CA 1
ATOM 6261 C C . ASP B 1 215 ? -21.891 19.938 9.648 1 97.38 215 ASP B C 1
ATOM 6263 O O . ASP B 1 215 ? -22.391 19.531 10.695 1 97.38 215 ASP B O 1
ATOM 6267 N N . PHE B 1 216 ? -21.578 19.188 8.68 1 97.5 216 PHE B N 1
ATOM 6268 C CA . PHE B 1 216 ? -21.844 17.75 8.734 1 97.5 216 PHE B CA 1
ATOM 6269 C C . PHE B 1 216 ? -21.094 17.109 9.898 1 97.5 216 PHE B C 1
ATOM 6271 O O . PHE B 1 216 ? -21.609 16.203 10.555 1 97.5 216 PHE B O 1
ATOM 6278 N N . PHE B 1 217 ? -19.922 17.625 10.211 1 97.81 217 PHE B N 1
ATOM 6279 C CA . PHE B 1 217 ? -19.078 17.016 11.242 1 97.81 217 PHE B CA 1
ATOM 6280 C C . PHE B 1 217 ? -19.047 17.891 12.492 1 97.81 217 PHE B C 1
ATOM 6282 O O . PHE B 1 217 ? -18.312 17.609 13.438 1 97.81 217 PHE B O 1
ATOM 6289 N N . PHE B 1 218 ? -19.719 19.031 12.5 1 97.69 218 PHE B N 1
ATOM 6290 C CA . PHE B 1 218 ? -19.859 19.953 13.617 1 97.69 218 PHE B CA 1
ATOM 6291 C C . PHE B 1 218 ? -18.516 20.562 13.977 1 97.69 218 PHE B C 1
ATOM 6293 O O . PHE B 1 218 ? -18.141 20.609 15.148 1 97.69 218 PHE B O 1
ATOM 6300 N N . ILE B 1 219 ? -17.766 20.953 12.969 1 97.69 219 ILE B N 1
ATOM 6301 C CA . ILE B 1 219 ? -16.5 21.656 13.18 1 97.69 219 ILE B CA 1
ATOM 6302 C C . ILE B 1 219 ? -16.75 23.156 13.32 1 97.69 219 ILE B C 1
ATOM 6304 O O . ILE B 1 219 ? -17.438 23.75 12.484 1 97.69 219 ILE B O 1
ATOM 6308 N N . PRO B 1 220 ? -16.156 23.781 14.328 1 96.19 220 PRO B N 1
ATOM 6309 C CA . PRO B 1 220 ? -16.359 25.219 14.508 1 96.19 220 PRO B CA 1
ATOM 6310 C C . PRO B 1 220 ? -15.875 26.047 13.32 1 96.19 220 PRO B C 1
ATOM 6312 O O . PRO B 1 220 ? -14.883 25.688 12.68 1 96.19 220 PRO B O 1
ATOM 6315 N N . TYR B 1 221 ? -16.469 27.219 13.117 1 94.88 221 TYR B N 1
ATOM 6316 C CA . TYR B 1 221 ? -16.188 28.031 11.945 1 94.88 221 TYR B CA 1
ATOM 6317 C C . TYR B 1 221 ? -14.945 28.891 12.164 1 94.88 221 TYR B C 1
ATOM 6319 O O . TYR B 1 221 ? -14.344 29.391 11.211 1 94.88 221 TYR B O 1
ATOM 6327 N N . ASP B 1 222 ? -14.555 29.078 13.352 1 94.38 222 ASP B N 1
ATOM 6328 C CA . ASP B 1 222 ? -13.508 30.047 13.672 1 94.38 222 ASP B CA 1
ATOM 6329 C C . ASP B 1 222 ? -12.141 29.359 13.75 1 94.38 222 ASP B C 1
ATOM 6331 O O . ASP B 1 222 ? -11.148 29.984 14.133 1 94.38 222 ASP B O 1
ATOM 6335 N N . VAL B 1 223 ? -12.047 28.141 13.453 1 95.88 223 VAL B N 1
ATOM 6336 C CA . VAL B 1 223 ? -10.766 27.422 13.469 1 95.88 223 VAL B CA 1
ATOM 6337 C C . VAL B 1 223 ? -10.328 27.125 12.031 1 95.88 223 VAL B C 1
ATOM 6339 O O . VAL B 1 223 ? -11.156 26.859 11.164 1 95.88 223 VAL B O 1
ATOM 6342 N N . PRO B 1 224 ? -8.977 27.188 11.781 1 97.06 224 PRO B N 1
ATOM 6343 C CA . PRO B 1 224 ? -8.508 26.766 10.461 1 97.06 224 PRO B CA 1
ATOM 6344 C C . PRO B 1 224 ? -8.852 25.297 10.164 1 97.06 224 PRO B C 1
ATOM 6346 O O . PRO B 1 224 ? -8.594 24.422 10.984 1 97.06 224 PRO B O 1
ATOM 6349 N N . CYS B 1 225 ? -9.5 25.047 9.078 1 98.19 225 CYS B N 1
ATOM 6350 C CA . CYS B 1 225 ? -9.945 23.719 8.664 1 98.19 225 CYS B CA 1
ATOM 6351 C C . CYS B 1 225 ? -9.867 23.562 7.152 1 98.19 225 CYS B C 1
ATOM 6353 O O . CYS B 1 225 ? -10.391 24.406 6.406 1 98.19 225 CYS B O 1
ATOM 6355 N N . TYR B 1 226 ? -9.234 22.516 6.727 1 98.62 226 TYR B N 1
ATOM 6356 C CA . TYR B 1 226 ? -9.016 22.312 5.301 1 98.62 226 TYR B CA 1
ATOM 6357 C C . TYR B 1 226 ? -9.516 20.938 4.867 1 98.62 226 TYR B C 1
ATOM 6359 O O . TYR B 1 226 ? -9.586 20.016 5.676 1 98.62 226 TYR B O 1
ATOM 6367 N N . GLN B 1 227 ? -9.953 20.781 3.635 1 98.56 227 GLN B N 1
ATOM 6368 C CA . GLN B 1 227 ? -10.414 19.5 3.125 1 98.56 227 GLN B CA 1
ATOM 6369 C C . GLN B 1 227 ? -9.375 18.859 2.205 1 98.56 227 GLN B C 1
ATOM 6371 O O . GLN B 1 227 ? -8.703 19.562 1.442 1 98.56 227 GLN B O 1
ATOM 6376 N N . ASP B 1 228 ? -9.273 17.484 2.195 1 97.81 228 ASP B N 1
ATOM 6377 C CA . ASP B 1 228 ? -8.094 16.812 1.656 1 97.81 228 ASP B CA 1
ATOM 6378 C C . ASP B 1 228 ? -8.125 16.781 0.13 1 97.81 228 ASP B C 1
ATOM 6380 O O . ASP B 1 228 ? -7.086 16.641 -0.516 1 97.81 228 ASP B O 1
ATOM 6384 N N . ASN B 1 229 ? -9.305 17 -0.562 1 98.12 229 ASN B N 1
ATOM 6385 C CA . ASN B 1 229 ? -9.266 17.062 -2.02 1 98.12 229 ASN B CA 1
ATOM 6386 C C . ASN B 1 229 ? -8.508 18.297 -2.504 1 98.12 229 ASN B C 1
ATOM 6388 O O . ASN B 1 229 ? -7.879 18.266 -3.566 1 98.12 229 ASN B O 1
ATOM 6392 N N . ASP B 1 230 ? -8.555 19.359 -1.752 1 98.56 230 ASP B N 1
ATOM 6393 C CA . ASP B 1 230 ? -7.781 20.547 -2.107 1 98.56 230 ASP B CA 1
ATOM 6394 C C . ASP B 1 230 ? -6.289 20.328 -1.876 1 98.56 230 ASP B C 1
ATOM 6396 O O . ASP B 1 230 ? -5.453 20.875 -2.596 1 98.56 230 ASP B O 1
ATOM 6400 N N . ILE B 1 231 ? -5.957 19.562 -0.861 1 98.5 231 ILE B N 1
ATOM 6401 C CA . ILE B 1 231 ? -4.566 19.188 -0.62 1 98.5 231 ILE B CA 1
ATOM 6402 C C . ILE B 1 231 ? -4.055 18.344 -1.778 1 98.5 231 ILE B C 1
ATOM 6404 O O . ILE B 1 231 ? -2.922 18.531 -2.236 1 98.5 231 ILE B O 1
ATOM 6408 N N . ILE B 1 232 ? -4.887 17.438 -2.258 1 97.94 232 ILE B N 1
ATOM 6409 C CA . ILE B 1 232 ? -4.52 16.578 -3.371 1 97.94 232 ILE B CA 1
ATOM 6410 C C . ILE B 1 232 ? -4.254 17.422 -4.617 1 97.94 232 ILE B C 1
ATOM 6412 O O . ILE B 1 232 ? -3.277 17.188 -5.332 1 97.94 232 ILE B O 1
ATOM 6416 N N . TRP B 1 233 ? -5.102 18.391 -4.883 1 97.75 233 TRP B N 1
ATOM 6417 C CA . TRP B 1 233 ? -4.852 19.312 -5.984 1 97.75 233 TRP B CA 1
ATOM 6418 C C . TRP B 1 233 ? -3.516 20.031 -5.801 1 97.75 233 TRP B C 1
ATOM 6420 O O . TRP B 1 233 ? -2.785 20.25 -6.77 1 97.75 233 TRP B O 1
ATOM 6430 N N . GLY B 1 234 ? -3.256 20.375 -4.551 1 98.25 234 GLY B N 1
ATOM 6431 C CA . GLY B 1 234 ? -1.969 20.984 -4.262 1 98.25 234 GLY B CA 1
ATOM 6432 C C . GLY B 1 234 ? -0.792 20.094 -4.598 1 98.25 234 GLY B C 1
ATOM 6433 O O . GLY B 1 234 ? 0.204 20.547 -5.16 1 98.25 234 GLY B O 1
ATOM 6434 N N . LEU B 1 235 ? -0.898 18.859 -4.277 1 97 235 LEU B N 1
ATOM 6435 C CA . LEU B 1 235 ? 0.153 17.891 -4.582 1 97 235 LEU B CA 1
ATOM 6436 C C . LEU B 1 235 ? 0.362 17.766 -6.086 1 97 235 LEU B C 1
ATOM 6438 O O . LEU B 1 235 ? 1.5 17.75 -6.562 1 97 235 LEU B O 1
ATOM 6442 N N . GLU B 1 236 ? -0.728 17.688 -6.816 1 95.44 236 GLU B N 1
ATOM 6443 C CA . GLU B 1 236 ? -0.648 17.609 -8.273 1 95.44 236 GLU B CA 1
ATOM 6444 C C . GLU B 1 236 ? 0.074 18.828 -8.852 1 95.44 236 GLU B C 1
ATOM 6446 O O . GLU B 1 236 ? 0.9 18.688 -9.758 1 95.44 236 GLU B O 1
ATOM 6451 N N . PHE B 1 237 ? -0.265 19.906 -8.328 1 97.25 237 PHE B N 1
ATOM 6452 C CA . PHE B 1 237 ? 0.335 21.156 -8.781 1 97.25 237 PHE B CA 1
ATOM 6453 C C . PHE B 1 237 ? 1.839 21.156 -8.531 1 97.25 237 PHE B C 1
ATOM 6455 O O . PHE B 1 237 ? 2.619 21.516 -9.422 1 97.25 237 PHE B O 1
ATOM 6462 N N . ILE B 1 238 ? 2.277 20.766 -7.355 1 97.56 238 ILE B N 1
ATOM 6463 C CA . ILE B 1 238 ? 3.684 20.766 -6.965 1 97.56 238 ILE B CA 1
ATOM 6464 C C . ILE B 1 238 ? 4.465 19.797 -7.852 1 97.56 238 ILE B C 1
ATOM 6466 O O . ILE B 1 238 ? 5.539 20.125 -8.352 1 97.56 238 ILE B O 1
ATOM 6470 N N . ILE B 1 239 ? 3.955 18.625 -8.039 1 94.12 239 ILE B N 1
ATOM 6471 C CA . ILE B 1 239 ? 4.637 17.609 -8.828 1 94.12 239 ILE B CA 1
ATOM 6472 C C . ILE B 1 239 ? 4.797 18.078 -10.266 1 94.12 239 ILE B C 1
ATOM 6474 O O . ILE B 1 239 ? 5.879 17.969 -10.852 1 94.12 239 ILE B O 1
ATOM 6478 N N . LYS B 1 240 ? 3.738 18.641 -10.82 1 93.06 240 LYS B N 1
ATOM 6479 C CA . LYS B 1 240 ? 3.797 19.172 -12.18 1 93.06 240 LYS B CA 1
ATOM 6480 C C . LYS B 1 240 ? 4.824 20.297 -12.289 1 93.06 240 LYS B C 1
ATOM 6482 O O . LYS B 1 240 ? 5.59 20.344 -13.258 1 93.06 240 LYS B O 1
ATOM 6487 N N . THR B 1 241 ? 4.801 21.141 -11.328 1 96.69 241 THR B N 1
ATOM 6488 C CA . THR B 1 241 ? 5.723 22.281 -11.32 1 96.69 241 THR B CA 1
ATOM 6489 C C . THR B 1 241 ? 7.168 21.797 -11.211 1 96.69 241 THR B C 1
ATOM 6491 O O . THR B 1 241 ? 8.039 22.266 -11.945 1 96.69 241 THR B O 1
ATOM 6494 N N . ALA B 1 242 ? 7.414 20.875 -10.266 1 95.94 242 ALA B N 1
ATOM 6495 C CA . ALA B 1 242 ? 8.758 20.344 -10.094 1 95.94 242 ALA B CA 1
ATOM 6496 C C . ALA B 1 242 ? 9.25 19.688 -11.383 1 95.94 242 ALA B C 1
ATOM 6498 O O . ALA B 1 242 ? 10.414 19.844 -11.766 1 95.94 242 ALA B O 1
ATOM 6499 N N . ASN B 1 243 ? 8.406 19.016 -12.031 1 90.62 243 ASN B N 1
ATOM 6500 C CA . ASN B 1 243 ? 8.758 18.359 -13.289 1 90.62 243 ASN B CA 1
ATOM 6501 C C . ASN B 1 243 ? 9.055 19.375 -14.391 1 90.62 243 ASN B C 1
ATOM 6503 O O . ASN B 1 243 ? 9.953 19.172 -15.203 1 90.62 243 ASN B O 1
ATOM 6507 N N . GLN B 1 244 ? 8.258 20.406 -14.445 1 92.5 244 GLN B N 1
ATOM 6508 C CA . GLN B 1 244 ? 8.469 21.453 -15.422 1 92.5 244 GLN B CA 1
ATOM 6509 C C . GLN B 1 244 ? 9.836 22.125 -15.242 1 92.5 244 GLN B C 1
ATOM 6511 O O . GLN B 1 244 ? 10.5 22.453 -16.219 1 92.5 244 GLN B O 1
ATOM 6516 N N . TYR B 1 245 ? 10.219 22.266 -13.992 1 95.19 245 TYR B N 1
ATOM 6517 C CA . TYR B 1 245 ? 11.492 22.922 -13.703 1 95.19 245 TYR B CA 1
ATOM 6518 C C . TYR B 1 245 ? 12.633 21.906 -13.711 1 95.19 245 TYR B C 1
ATOM 6520 O O . TYR B 1 245 ? 13.805 22.281 -13.625 1 95.19 245 TYR B O 1
ATOM 6528 N N . ASN B 1 246 ? 12.312 20.594 -13.781 1 91.88 246 ASN B N 1
ATOM 6529 C CA . ASN B 1 246 ? 13.289 19.5 -13.75 1 91.88 246 ASN B CA 1
ATOM 6530 C C . ASN B 1 246 ? 14.172 19.578 -12.508 1 91.88 246 ASN B C 1
ATOM 6532 O O . ASN B 1 246 ? 15.398 19.531 -12.609 1 91.88 246 ASN B O 1
ATOM 6536 N N . MET B 1 247 ? 13.562 19.781 -11.383 1 96.5 247 MET B N 1
ATOM 6537 C CA . MET B 1 247 ? 14.25 19.875 -10.102 1 96.5 247 MET B CA 1
ATOM 6538 C C . MET B 1 247 ? 13.641 18.906 -9.094 1 96.5 247 MET B C 1
ATOM 6540 O O . MET B 1 247 ? 12.422 18.703 -9.086 1 96.5 247 MET B O 1
ATOM 6544 N N . PRO B 1 248 ? 14.531 18.219 -8.281 1 96.81 248 PRO B N 1
ATOM 6545 C CA . PRO B 1 248 ? 13.961 17.453 -7.176 1 96.81 248 PRO B CA 1
ATOM 6546 C C . PRO B 1 248 ? 13.219 18.328 -6.164 1 96.81 248 PRO B C 1
ATOM 6548 O O . PRO B 1 248 ? 13.469 19.531 -6.086 1 96.81 248 PRO B O 1
ATOM 6551 N N . CYS B 1 249 ? 12.297 17.734 -5.465 1 98.25 249 CYS B N 1
ATOM 6552 C CA . CYS B 1 249 ? 11.422 18.547 -4.629 1 98.25 249 CYS B CA 1
ATOM 6553 C C . CYS B 1 249 ? 11.133 17.859 -3.305 1 98.25 249 CYS B C 1
ATOM 6555 O O . CYS B 1 249 ? 10.758 16.688 -3.283 1 98.25 249 CYS B O 1
ATOM 6557 N N . SER B 1 250 ? 11.375 18.547 -2.229 1 98.31 250 SER B N 1
ATOM 6558 C CA . SER B 1 250 ? 11 18.094 -0.889 1 98.31 250 SER B CA 1
ATOM 6559 C C . SER B 1 250 ? 9.688 18.734 -0.44 1 98.31 250 SER B C 1
ATOM 6561 O O . SER B 1 250 ? 9.57 19.953 -0.387 1 98.31 250 SER B O 1
ATOM 6563 N N . ILE B 1 251 ? 8.688 17.938 -0.088 1 98.69 251 ILE B N 1
ATOM 6564 C CA . ILE B 1 251 ? 7.34 18.422 0.204 1 98.69 251 ILE B CA 1
ATOM 6565 C C . ILE B 1 251 ? 7.039 18.234 1.689 1 98.69 251 ILE B C 1
ATOM 6567 O O . ILE B 1 251 ? 7.344 17.188 2.268 1 98.69 251 ILE B O 1
ATOM 6571 N N . CYS B 1 252 ? 6.453 19.234 2.309 1 98.44 252 CYS B N 1
ATOM 6572 C CA . CYS B 1 252 ? 6.082 19.219 3.719 1 98.44 252 CYS B CA 1
ATOM 6573 C C . CYS B 1 252 ? 4.574 19.328 3.891 1 98.44 252 CYS B C 1
ATOM 6575 O O . CYS B 1 252 ? 3.943 20.188 3.271 1 98.44 252 CYS B O 1
ATOM 6577 N N . ILE B 1 253 ? 4.02 18.5 4.695 1 97.75 253 ILE B N 1
ATOM 6578 C CA . ILE B 1 253 ? 2.627 18.609 5.121 1 97.75 253 ILE B CA 1
ATOM 6579 C C . ILE B 1 253 ? 2.555 18.703 6.641 1 97.75 253 ILE B C 1
ATOM 6581 O O . ILE B 1 253 ? 2.732 17.703 7.34 1 97.75 253 ILE B O 1
ATOM 6585 N N . GLY B 1 254 ? 2.246 19.859 7.129 1 97.94 254 GLY B N 1
ATOM 6586 C CA . GLY B 1 254 ? 2.148 20.109 8.555 1 97.94 254 GLY B CA 1
ATOM 6587 C C . GLY B 1 254 ? 0.716 20.172 9.055 1 97.94 254 GLY B C 1
ATOM 6588 O O . GLY B 1 254 ? 0.373 21.016 9.891 1 97.94 254 GLY B O 1
ATOM 6589 N N . MET B 1 255 ? -0.125 19.328 8.477 1 97.56 255 MET B N 1
ATOM 6590 C CA . MET B 1 255 ? -1.531 19.203 8.852 1 97.56 255 MET B CA 1
ATOM 6591 C C . MET B 1 255 ? -1.894 17.734 9.109 1 97.56 255 MET B C 1
ATOM 6593 O O . MET B 1 255 ? -1.175 16.828 8.688 1 97.56 255 MET B O 1
ATOM 6597 N N . GLY B 1 256 ? -2.994 17.562 9.836 1 97.81 256 GLY B N 1
ATOM 6598 C CA . GLY B 1 256 ? -3.445 16.203 10.125 1 97.81 256 GLY B CA 1
ATOM 6599 C C . GLY B 1 256 ? -4.938 16.109 10.391 1 97.81 256 GLY B C 1
ATOM 6600 O O . GLY B 1 256 ? -5.617 17.141 10.477 1 97.81 256 GLY B O 1
ATOM 6601 N N . SER B 1 257 ? -5.43 14.922 10.422 1 98.25 257 SER B N 1
ATOM 6602 C CA . SER B 1 257 ? -6.832 14.648 10.734 1 98.25 257 SER B CA 1
ATOM 6603 C C . SER B 1 257 ? -6.98 13.391 11.578 1 98.25 257 SER B C 1
ATOM 6605 O O . SER B 1 257 ? -6.281 12.398 11.344 1 98.25 257 SER B O 1
ATOM 6607 N N . SER B 1 258 ? -7.836 13.477 12.555 1 98.06 258 SER B N 1
ATOM 6608 C CA . SER B 1 258 ? -8.148 12.289 13.344 1 98.06 258 SER B CA 1
ATOM 6609 C C . SER B 1 258 ? -9.281 11.484 12.719 1 98.06 258 SER B C 1
ATOM 6611 O O . SER B 1 258 ? -9.664 10.438 13.234 1 98.06 258 SER B O 1
ATOM 6613 N N . GLN B 1 259 ? -9.805 11.977 11.609 1 97.69 259 GLN B N 1
ATOM 6614 C CA . GLN B 1 259 ? -10.812 11.211 10.891 1 97.69 259 GLN B CA 1
ATOM 6615 C C . GLN B 1 259 ? -10.203 10 10.195 1 97.69 259 GLN B C 1
ATOM 6617 O O . GLN B 1 259 ? -9.055 10.047 9.758 1 97.69 259 GLN B O 1
ATOM 6622 N N . GLY B 1 260 ? -11.016 8.969 10.117 1 96.12 260 GLY B N 1
ATOM 6623 C CA . GLY B 1 260 ? -10.586 7.77 9.414 1 96.12 260 GLY B CA 1
ATOM 6624 C C . GLY B 1 260 ? -10.062 6.688 10.344 1 96.12 260 GLY B C 1
ATOM 6625 O O . GLY B 1 260 ? -10.094 6.84 11.562 1 96.12 260 GLY B O 1
ATOM 6626 N N . ALA B 1 261 ? -9.508 5.645 9.805 1 96.19 261 ALA B N 1
ATOM 6627 C CA . ALA B 1 261 ? -9.211 4.41 10.531 1 96.19 261 ALA B CA 1
ATOM 6628 C C . ALA B 1 261 ? -7.797 4.441 11.102 1 96.19 261 ALA B C 1
ATOM 6630 O O . ALA B 1 261 ? -7.387 3.516 11.805 1 96.19 261 ALA B O 1
ATOM 6631 N N . HIS B 1 262 ? -7.023 5.465 10.836 1 97.31 262 HIS B N 1
ATOM 6632 C CA . HIS B 1 262 ? -5.656 5.602 11.328 1 97.31 262 HIS B CA 1
ATOM 6633 C C . HIS B 1 262 ? -4.777 4.457 10.828 1 97.31 262 HIS B C 1
ATOM 6635 O O . HIS B 1 262 ? -3.953 3.934 11.586 1 97.31 262 HIS B O 1
ATOM 6641 N N . ASP B 1 263 ? -5.02 4.062 9.602 1 93.69 263 ASP B N 1
ATOM 6642 C CA . ASP B 1 263 ? -4.266 2.936 9.062 1 93.69 263 ASP B CA 1
ATOM 6643 C C . ASP B 1 263 ? -3.672 3.273 7.699 1 93.69 263 ASP B C 1
ATOM 6645 O O . ASP B 1 263 ? -3.289 2.377 6.945 1 93.69 263 ASP B O 1
ATOM 6649 N N . GLY B 1 264 ? -3.68 4.52 7.398 1 92.62 264 GLY B N 1
ATOM 6650 C CA . GLY B 1 264 ? -3.029 4.98 6.18 1 92.62 264 GLY B CA 1
ATOM 6651 C C . GLY B 1 264 ? -3.842 4.703 4.93 1 92.62 264 GLY B C 1
ATOM 6652 O O . GLY B 1 264 ? -3.295 4.656 3.826 1 92.62 264 GLY B O 1
ATOM 6653 N N . ARG B 1 265 ? -5.145 4.457 5.141 1 87.81 265 ARG B N 1
ATOM 6654 C CA . ARG B 1 265 ? -5.996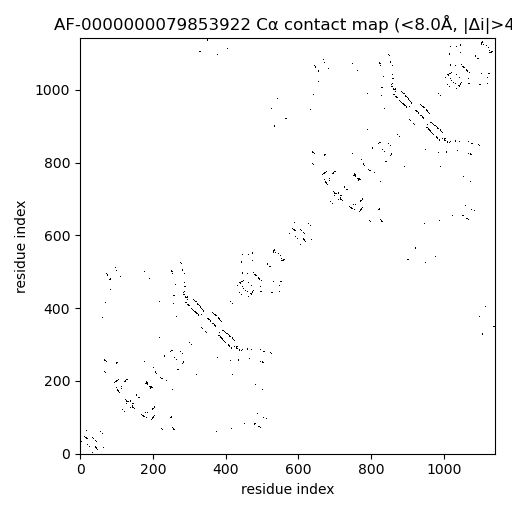 4.184 3.986 1 87.81 265 ARG B CA 1
ATOM 6655 C C . ARG B 1 265 ? -7.035 5.285 3.799 1 87.81 265 ARG B C 1
ATOM 6657 O O . ARG B 1 265 ? -7.758 5.625 4.734 1 87.81 265 ARG B O 1
ATOM 6664 N N . GLY B 1 266 ? -7.082 6.047 2.828 1 90.25 266 GLY B N 1
ATOM 6665 C CA . GLY B 1 266 ? -7.922 7.145 2.381 1 90.25 266 GLY B CA 1
ATOM 6666 C C . GLY B 1 266 ? -7.426 7.797 1.104 1 90.25 266 GLY B C 1
ATOM 6667 O O . GLY B 1 266 ? -6.352 7.453 0.604 1 90.25 266 GLY B O 1
ATOM 6668 N N . PRO B 1 267 ? -8.211 8.648 0.604 1 92.19 267 PRO B N 1
ATOM 6669 C CA . PRO B 1 267 ? -7.82 9.227 -0.686 1 92.19 267 PRO B CA 1
ATOM 6670 C C . PRO B 1 267 ? -6.469 9.93 -0.635 1 92.19 267 PRO B C 1
ATOM 6672 O O . PRO B 1 267 ? -5.605 9.688 -1.484 1 92.19 267 PRO B O 1
ATOM 6675 N N . LEU B 1 268 ? -6.258 10.773 0.387 1 96.19 268 LEU B N 1
ATOM 6676 C CA . LEU B 1 268 ? -4.984 11.477 0.483 1 96.19 268 LEU B CA 1
ATOM 6677 C C . LEU B 1 268 ? -3.854 10.508 0.823 1 96.19 268 LEU B C 1
ATOM 6679 O O . LEU B 1 268 ? -2.732 10.656 0.332 1 96.19 268 LEU B O 1
ATOM 6683 N N . ASP B 1 269 ? -4.168 9.523 1.685 1 94 269 ASP B N 1
ATOM 6684 C CA . ASP B 1 269 ? -3.189 8.492 2.006 1 94 269 ASP B CA 1
ATOM 6685 C C . ASP B 1 269 ? -2.727 7.762 0.746 1 94 269 ASP B C 1
ATOM 6687 O O . ASP B 1 269 ? -1.527 7.574 0.537 1 94 269 ASP B O 1
ATOM 6691 N N . ASN B 1 270 ? -3.668 7.445 -0.077 1 88.56 270 ASN B N 1
ATOM 6692 C CA . ASN B 1 270 ? -3.369 6.738 -1.316 1 88.56 270 ASN B CA 1
ATOM 6693 C C . ASN B 1 270 ? -2.518 7.586 -2.256 1 88.56 270 ASN B C 1
ATOM 6695 O O . ASN B 1 270 ? -1.614 7.07 -2.918 1 88.56 270 ASN B O 1
ATOM 6699 N N . GLU B 1 271 ? -2.824 8.812 -2.314 1 90.56 271 GLU B N 1
ATOM 6700 C CA . GLU B 1 271 ? -2.043 9.719 -3.152 1 90.56 271 GLU B CA 1
ATOM 6701 C C . GLU B 1 271 ? -0.611 9.852 -2.643 1 90.56 271 GLU B C 1
ATOM 6703 O O . GLU B 1 271 ? 0.335 9.875 -3.432 1 90.56 271 GLU B O 1
ATOM 6708 N N . MET B 1 272 ? -0.498 9.969 -1.337 1 91.62 272 MET B N 1
ATOM 6709 C CA . MET B 1 272 ? 0.83 10.055 -0.737 1 91.62 272 MET B CA 1
ATOM 6710 C C . MET B 1 272 ? 1.627 8.781 -1 1 91.62 272 MET B C 1
ATOM 6712 O O . MET B 1 272 ? 2.82 8.836 -1.303 1 91.62 272 MET B O 1
ATOM 6716 N N . TYR B 1 273 ? 0.973 7.641 -0.873 1 86.5 273 TYR B N 1
ATOM 6717 C CA . TYR B 1 273 ? 1.622 6.363 -1.15 1 86.5 273 TYR B CA 1
ATOM 6718 C C . TYR B 1 273 ? 2.188 6.336 -2.564 1 86.5 273 TYR B C 1
ATOM 6720 O O . TYR B 1 273 ? 3.336 5.934 -2.773 1 86.5 273 TYR B O 1
ATOM 6728 N N . PHE B 1 274 ? 1.438 6.809 -3.428 1 79.81 274 PHE B N 1
ATOM 6729 C CA . PHE B 1 274 ? 1.777 6.762 -4.844 1 79.81 274 PHE B CA 1
ATOM 6730 C C . PHE B 1 274 ? 2.936 7.699 -5.156 1 79.81 274 PHE B C 1
ATOM 6732 O O . PHE B 1 274 ? 3.908 7.301 -5.801 1 79.81 274 PHE B O 1
ATOM 6739 N N . PHE B 1 275 ? 2.902 8.883 -4.684 1 84.81 275 PHE B N 1
ATOM 6740 C CA . PHE B 1 275 ? 3.889 9.891 -5.059 1 84.81 275 PHE B CA 1
ATOM 6741 C C . PHE B 1 275 ? 5.215 9.641 -4.344 1 84.81 275 PHE B C 1
ATOM 6743 O O . PHE B 1 275 ? 6.273 10.016 -4.848 1 84.81 275 PHE B O 1
ATOM 6750 N N . THR B 1 276 ? 5.16 9.016 -3.229 1 87.19 276 THR B N 1
ATOM 6751 C CA . THR B 1 276 ? 6.359 8.828 -2.42 1 87.19 276 THR B CA 1
ATOM 6752 C C . THR B 1 276 ? 7.309 7.836 -3.08 1 87.19 276 THR B C 1
ATOM 6754 O O . THR B 1 276 ? 8.516 7.871 -2.836 1 87.19 276 THR B O 1
ATOM 6757 N N . ILE B 1 277 ? 6.855 7.031 -3.949 1 76.94 277 ILE B N 1
ATOM 6758 C CA . ILE B 1 277 ? 7.691 6.016 -4.578 1 76.94 277 ILE B CA 1
ATOM 6759 C C . ILE B 1 277 ? 8.438 6.621 -5.766 1 76.94 277 ILE B C 1
ATOM 6761 O O . ILE B 1 277 ? 9.391 6.027 -6.277 1 76.94 277 ILE B O 1
ATOM 6765 N N . PHE B 1 278 ? 8.102 7.883 -6.129 1 81.62 278 PHE B N 1
ATOM 6766 C CA . PHE B 1 278 ? 8.75 8.539 -7.258 1 81.62 278 PHE B CA 1
ATOM 6767 C C . PHE B 1 278 ? 10.141 9.023 -6.867 1 81.62 278 PHE B C 1
ATOM 6769 O O . PHE B 1 278 ? 10.336 9.562 -5.777 1 81.62 278 PHE B O 1
ATOM 6776 N N . PRO B 1 279 ? 11.055 8.82 -7.801 1 86.75 279 PRO B N 1
ATOM 6777 C CA . PRO B 1 279 ? 12.352 9.445 -7.559 1 86.75 279 PRO B CA 1
ATOM 6778 C C . PRO B 1 279 ? 12.289 10.977 -7.562 1 86.75 279 PRO B C 1
ATOM 6780 O O . PRO B 1 279 ? 11.375 11.555 -8.156 1 86.75 279 PRO B O 1
ATOM 6783 N N . HIS B 1 280 ? 13.133 11.578 -6.887 1 93.06 280 HIS B N 1
ATOM 6784 C CA . HIS B 1 280 ? 13.383 13.016 -6.898 1 93.06 280 HIS B CA 1
ATOM 6785 C C . HIS B 1 280 ? 12.406 13.758 -5.992 1 93.06 280 HIS B C 1
ATOM 6787 O O . HIS B 1 280 ? 12.352 14.992 -6 1 93.06 280 HIS B O 1
ATOM 6793 N N . PHE B 1 281 ? 11.625 12.992 -5.281 1 94.56 281 PHE B N 1
ATOM 6794 C CA . PHE B 1 281 ? 10.719 13.648 -4.348 1 94.56 281 PHE B CA 1
ATOM 6795 C C . PHE B 1 281 ? 10.922 13.117 -2.932 1 94.56 281 PHE B C 1
ATOM 6797 O O . PHE B 1 281 ? 11.242 11.945 -2.744 1 94.56 281 PHE B O 1
ATOM 6804 N N . GLY B 1 282 ? 10.82 13.938 -1.976 1 96.56 282 GLY B N 1
ATOM 6805 C CA . GLY B 1 282 ? 10.766 13.609 -0.561 1 96.56 282 GLY B CA 1
ATOM 6806 C C . GLY B 1 282 ? 9.516 14.133 0.122 1 96.56 282 GLY B C 1
ATOM 6807 O O . GLY B 1 282 ? 9.047 15.234 -0.183 1 96.56 282 GLY B O 1
ATOM 6808 N N . PHE B 1 283 ? 8.953 13.344 0.966 1 97.75 283 PHE B N 1
ATOM 6809 C CA . PHE B 1 283 ? 7.738 13.719 1.685 1 97.75 283 PHE B CA 1
ATOM 6810 C C . PHE B 1 283 ? 7.957 13.633 3.191 1 97.75 283 PHE B C 1
ATOM 6812 O O . PHE B 1 283 ? 8.336 12.586 3.713 1 97.75 283 PHE B O 1
ATOM 6819 N N . SER B 1 284 ? 7.785 14.727 3.865 1 98.31 284 SER B N 1
ATOM 6820 C CA . SER B 1 284 ? 7.898 14.805 5.32 1 98.31 284 SER B CA 1
ATOM 6821 C C . SER B 1 284 ? 6.574 15.211 5.953 1 98.31 284 SER B C 1
ATOM 6823 O O . SER B 1 284 ? 6.051 16.297 5.668 1 98.31 284 SER B O 1
ATOM 6825 N N . LEU B 1 285 ? 6.047 14.391 6.805 1 98.62 285 LEU B N 1
ATOM 6826 C CA . LEU B 1 285 ? 4.727 14.594 7.395 1 98.62 285 LEU B CA 1
ATOM 6827 C C . LEU B 1 285 ? 4.82 14.695 8.914 1 98.62 285 LEU B C 1
ATOM 6829 O O . LEU B 1 285 ? 5.676 14.055 9.531 1 98.62 285 LEU B O 1
ATOM 6833 N N . SER B 1 286 ? 3.957 15.484 9.484 1 98.69 286 SER B N 1
ATOM 6834 C CA . SER B 1 286 ? 3.879 15.633 10.938 1 98.69 286 SER B CA 1
ATOM 6835 C C . SER B 1 286 ? 3.064 14.5 11.562 1 98.69 286 SER B C 1
ATOM 6837 O O . SER B 1 286 ? 2.01 14.133 11.039 1 98.69 286 SER B O 1
ATOM 6839 N N . ALA B 1 287 ? 3.484 13.992 12.664 1 98.44 287 ALA B N 1
ATOM 6840 C CA . ALA B 1 287 ? 2.793 12.898 13.336 1 98.44 287 ALA B CA 1
ATOM 6841 C C . ALA B 1 287 ? 1.433 13.344 13.859 1 98.44 287 ALA B C 1
ATOM 6843 O O . ALA B 1 287 ? 0.502 12.539 13.961 1 98.44 287 ALA B O 1
ATOM 6844 N N . GLY B 1 288 ? 1.302 14.594 14.219 1 98.38 288 GLY B N 1
ATOM 6845 C CA . GLY B 1 288 ? 0.141 15.125 14.906 1 98.38 288 GLY B CA 1
ATOM 6846 C C . GLY B 1 288 ? 0.418 15.469 16.359 1 98.38 288 GLY B C 1
ATOM 6847 O O . GLY B 1 288 ? 1.433 15.047 16.922 1 98.38 288 GLY B O 1
ATOM 6848 N N . ASN B 1 289 ? -0.439 16.219 16.953 1 97.75 289 ASN B N 1
ATOM 6849 C CA . ASN B 1 289 ? -0.312 16.656 18.344 1 97.75 289 ASN B CA 1
ATOM 6850 C C . ASN B 1 289 ? -1.482 16.172 19.188 1 97.75 289 ASN B C 1
ATOM 6852 O O . ASN B 1 289 ? -2.094 16.953 19.922 1 97.75 289 ASN B O 1
ATOM 6856 N N . GLU B 1 290 ? -1.753 14.898 19.125 1 97.81 290 GLU B N 1
ATOM 6857 C CA . GLU B 1 290 ? -2.969 14.383 19.75 1 97.81 290 GLU B CA 1
ATOM 6858 C C . GLU B 1 290 ? -2.643 13.422 20.875 1 97.81 290 GLU B C 1
ATOM 6860 O O . GLU B 1 290 ? -3.533 12.75 21.406 1 97.81 290 GLU B O 1
ATOM 6865 N N . GLY B 1 291 ? -1.408 13.289 21.266 1 96.81 291 GLY B N 1
ATOM 6866 C CA . GLY B 1 291 ? -0.971 12.242 22.172 1 96.81 291 GLY B CA 1
ATOM 6867 C C . GLY B 1 291 ? -1.495 12.414 23.578 1 96.81 291 GLY B C 1
ATOM 6868 O O . GLY B 1 291 ? -1.69 11.43 24.297 1 96.81 291 GLY B O 1
ATOM 6869 N N . ASN B 1 292 ? -1.741 13.609 23.984 1 95.44 292 ASN B N 1
ATOM 6870 C CA . ASN B 1 292 ? -2.117 13.859 25.375 1 95.44 292 ASN B CA 1
ATOM 6871 C C . ASN B 1 292 ? -3.463 14.578 25.469 1 95.44 292 ASN B C 1
ATOM 6873 O O . ASN B 1 292 ? -3.738 15.266 26.453 1 95.44 292 ASN B O 1
ATOM 6877 N N . ASN B 1 293 ? -4.27 14.43 24.484 1 96.5 293 ASN B N 1
ATOM 6878 C CA . ASN B 1 293 ? -5.535 15.156 24.438 1 96.5 293 ASN B CA 1
ATOM 6879 C C . ASN B 1 293 ? -6.695 14.273 24.891 1 96.5 293 ASN B C 1
ATOM 6881 O O . ASN B 1 293 ? -7.836 14.734 24.969 1 96.5 293 ASN B O 1
ATOM 6885 N N . LYS B 1 294 ? -6.445 12.977 25.172 1 98.12 294 LYS B N 1
ATOM 6886 C CA . LYS B 1 294 ? -7.406 12.016 25.688 1 98.12 294 LYS B CA 1
ATOM 6887 C C . LYS B 1 294 ? -8.562 11.797 24.719 1 98.12 294 LYS B C 1
ATOM 6889 O O . LYS B 1 294 ? -9.719 11.703 25.141 1 98.12 294 LYS B O 1
ATOM 6894 N N . ARG B 1 295 ? -8.258 11.781 23.516 1 98.44 295 ARG B N 1
ATOM 6895 C CA . ARG B 1 295 ? -9.32 11.711 22.5 1 98.44 295 ARG B CA 1
ATOM 6896 C C . ARG B 1 295 ? -9.258 10.391 21.75 1 98.44 295 ARG B C 1
ATOM 6898 O O . ARG B 1 295 ? -9.789 10.289 20.641 1 98.44 295 ARG B O 1
ATOM 6905 N N . HIS B 1 296 ? -8.57 9.391 22.328 1 98.69 296 HIS B N 1
ATOM 6906 C CA . HIS B 1 296 ? -8.531 8.031 21.781 1 98.69 296 HIS B CA 1
ATOM 6907 C C . HIS B 1 296 ? -8.812 6.996 22.859 1 98.69 296 HIS B C 1
ATOM 6909 O O . HIS B 1 296 ? -8.234 7.055 23.953 1 98.69 296 HIS B O 1
ATOM 6915 N N . PHE B 1 297 ? -9.766 6.156 22.578 1 98.75 297 PHE B N 1
ATOM 6916 C CA . PHE B 1 297 ? -10.07 5 23.406 1 98.75 297 PHE B CA 1
ATOM 6917 C C . PHE B 1 297 ? -9.758 3.703 22.672 1 98.75 297 PHE B C 1
ATOM 6919 O O . PHE B 1 297 ? -10.086 3.562 21.484 1 98.75 297 PHE B O 1
ATOM 6926 N N . PHE B 1 298 ? -9.055 2.855 23.297 1 98.06 298 PHE B N 1
ATOM 6927 C CA . PHE B 1 298 ? -8.719 1.553 22.734 1 98.06 298 PHE B CA 1
ATOM 6928 C C . PHE B 1 298 ? -9.047 0.437 23.719 1 98.06 298 PHE B C 1
ATOM 6930 O O . PHE B 1 298 ? -8.867 0.597 24.922 1 98.06 298 PHE B O 1
ATOM 6937 N N . HIS B 1 299 ? -9.562 -0.668 23.156 1 96.12 299 HIS B N 1
ATOM 6938 C CA . HIS B 1 299 ? -9.82 -1.815 24.031 1 96.12 299 HIS B CA 1
ATOM 6939 C C . HIS B 1 299 ? -9.695 -3.125 23.25 1 96.12 299 HIS B C 1
ATOM 6941 O O . HIS B 1 299 ? -10.148 -3.223 22.109 1 96.12 299 HIS B O 1
ATOM 6947 N N . THR B 1 300 ? -9.023 -4.098 23.844 1 93.38 300 THR B N 1
ATOM 6948 C CA . THR B 1 300 ? -9.055 -5.473 23.359 1 93.38 300 THR B CA 1
ATOM 6949 C C . THR B 1 300 ? -10.195 -6.254 24 1 93.38 300 THR B C 1
ATOM 6951 O O . THR B 1 300 ? -10.32 -6.277 25.219 1 93.38 300 THR B O 1
ATOM 6954 N N . THR B 1 301 ? -10.961 -6.852 23.172 1 90.62 301 THR B N 1
ATOM 6955 C CA . THR B 1 301 ? -12.148 -7.527 23.688 1 90.62 301 THR B CA 1
ATOM 6956 C C . THR B 1 301 ? -11.836 -8.977 24.047 1 90.62 301 THR B C 1
ATOM 6958 O O . THR B 1 301 ? -11 -9.617 23.391 1 90.62 301 THR B O 1
ATOM 6961 N N . ASP B 1 302 ? -12.461 -9.359 25.062 1 86.56 302 ASP B N 1
ATOM 6962 C CA . ASP B 1 302 ? -12.453 -10.75 25.516 1 86.56 302 ASP B CA 1
ATOM 6963 C C . ASP B 1 302 ? -13.805 -11.414 25.234 1 86.56 302 ASP B C 1
ATOM 6965 O O . ASP B 1 302 ? -14.844 -10.93 25.703 1 86.56 302 ASP B O 1
ATOM 6969 N N . PRO B 1 303 ? -13.742 -12.492 24.5 1 83.44 303 PRO B N 1
ATOM 6970 C CA . PRO B 1 303 ? -15.008 -13.141 24.156 1 83.44 303 PRO B CA 1
ATOM 6971 C C . PRO B 1 303 ? -15.828 -13.531 25.375 1 83.44 303 PRO B C 1
ATOM 6973 O O . PRO B 1 303 ? -17.047 -13.672 25.297 1 83.44 303 PRO B O 1
ATOM 6976 N N . SER B 1 304 ? -15.227 -13.68 26.531 1 85.06 304 SER B N 1
ATOM 6977 C CA . SER B 1 304 ? -15.93 -14.07 27.75 1 85.06 304 SER B CA 1
ATOM 6978 C C . SER B 1 304 ? -16.625 -12.875 28.391 1 85.06 304 SER B C 1
ATOM 6980 O O . SER B 1 304 ? -17.5 -13.047 29.25 1 85.06 304 SER B O 1
ATOM 6982 N N . ILE B 1 305 ? -16.25 -11.734 27.969 1 83.31 305 ILE B N 1
ATOM 6983 C CA . ILE B 1 305 ? -16.828 -10.516 28.5 1 83.31 305 ILE B CA 1
ATOM 6984 C C . ILE B 1 305 ? -17.891 -9.969 27.531 1 83.31 305 ILE B C 1
ATOM 6986 O O . ILE B 1 305 ? -17.609 -9.789 26.344 1 83.31 305 ILE B O 1
ATOM 6990 N N . ARG B 1 306 ? -18.906 -9.695 28.016 1 80.19 306 ARG B N 1
ATOM 6991 C CA . ARG B 1 306 ? -20.062 -9.352 27.188 1 80.19 306 ARG B CA 1
ATOM 6992 C C . ARG B 1 306 ? -19.859 -8.016 26.484 1 80.19 306 ARG B C 1
ATOM 6994 O O . ARG B 1 306 ? -20.188 -7.875 25.312 1 80.19 306 ARG B O 1
ATOM 7001 N N . TYR B 1 307 ? -19.453 -7.023 27.266 1 93 307 TYR B N 1
ATOM 7002 C CA . TYR B 1 307 ? -19.297 -5.699 26.672 1 93 307 TYR B CA 1
ATOM 7003 C C . TYR B 1 307 ? -18.234 -4.895 27.391 1 93 307 TYR B C 1
ATOM 7005 O O . TYR B 1 307 ? -17.797 -5.27 28.484 1 93 307 TYR B O 1
ATOM 7013 N N . THR B 1 308 ? -17.703 -3.893 26.75 1 95 308 THR B N 1
ATOM 7014 C CA . THR B 1 308 ? -16.781 -2.91 27.312 1 95 308 THR B CA 1
ATOM 7015 C C . THR B 1 308 ? -17.453 -1.551 27.453 1 95 308 THR B C 1
ATOM 7017 O O . THR B 1 308 ? -18.125 -1.084 26.531 1 95 308 THR B O 1
ATOM 7020 N N . THR B 1 309 ? -17.281 -0.94 28.625 1 97 309 THR B N 1
ATOM 7021 C CA . THR B 1 309 ? -17.891 0.364 28.859 1 97 309 THR B CA 1
ATOM 7022 C C . THR B 1 309 ? -16.922 1.487 28.5 1 97 309 THR B C 1
ATOM 7024 O O . THR B 1 309 ? -15.789 1.505 28.953 1 97 309 THR B O 1
ATOM 7027 N N . VAL B 1 310 ? -17.391 2.352 27.672 1 98.19 310 VAL B N 1
ATOM 7028 C CA . VAL B 1 310 ? -16.672 3.553 27.281 1 98.19 310 VAL B CA 1
ATOM 7029 C C . VAL B 1 310 ? -17.328 4.785 27.906 1 98.19 310 VAL B C 1
ATOM 7031 O O . VAL B 1 310 ? -18.531 5.016 27.703 1 98.19 310 VAL B O 1
ATOM 7034 N N . GLU B 1 311 ? -16.547 5.516 28.625 1 98.69 311 GLU B N 1
ATOM 7035 C CA . GLU B 1 311 ? -17.078 6.73 29.25 1 98.69 311 GLU B CA 1
ATOM 7036 C C . GLU B 1 311 ? -16.469 7.977 28.609 1 98.69 311 GLU B C 1
ATOM 7038 O O . GLU B 1 311 ? -15.25 8.078 28.469 1 98.69 311 GLU B O 1
ATOM 7043 N N . LEU B 1 312 ? -17.328 8.875 28.234 1 98.75 312 LEU B N 1
ATOM 7044 C CA . LEU B 1 312 ? -16.969 10.117 27.547 1 98.75 312 LEU B CA 1
ATOM 7045 C C . LEU B 1 312 ? -17.5 11.328 28.328 1 98.75 312 LEU B C 1
ATOM 7047 O O . LEU B 1 312 ? -18.688 11.43 28.578 1 98.75 312 LEU B O 1
ATOM 7051 N N . ASN B 1 313 ? -16.578 12.18 28.688 1 98.75 313 ASN B N 1
ATOM 7052 C CA . ASN B 1 313 ? -16.969 13.469 29.25 1 98.75 313 ASN B CA 1
ATOM 7053 C C . ASN B 1 313 ? -17.234 14.5 28.156 1 98.75 313 ASN B C 1
ATOM 7055 O O . ASN B 1 313 ? -16.359 14.758 27.328 1 98.75 313 ASN B O 1
ATOM 7059 N N . ILE B 1 314 ? -18.375 15.055 28.156 1 98.31 314 ILE B N 1
ATOM 7060 C CA . ILE B 1 314 ? -18.688 16.125 27.203 1 98.31 314 ILE B CA 1
ATOM 7061 C C . ILE B 1 314 ? -18.766 17.469 27.953 1 98.31 314 ILE B C 1
ATOM 7063 O O . ILE B 1 314 ? -19.438 17.578 28.969 1 98.31 314 ILE B O 1
ATOM 7067 N N . GLY B 1 315 ? -18.062 18.453 27.453 1 97.31 315 GLY B N 1
ATOM 7068 C CA . GLY B 1 315 ? -17.969 19.766 28.078 1 97.31 315 GLY B CA 1
ATOM 7069 C C . GLY B 1 315 ? -19.234 20.578 27.922 1 97.31 315 GLY B C 1
ATOM 7070 O O . GLY B 1 315 ? -20.109 20.234 27.125 1 97.31 315 GLY B O 1
ATOM 7071 N N . GLU B 1 316 ? -19.266 21.719 28.688 1 95.56 316 GLU B N 1
ATOM 7072 C CA . GLU B 1 316 ? -20.391 22.641 28.594 1 95.56 316 GLU B CA 1
ATOM 7073 C C . GLU B 1 316 ? -20.391 23.375 27.25 1 95.56 316 GLU B C 1
ATOM 7075 O O . GLU B 1 316 ? -19.328 23.719 26.719 1 95.56 316 GLU B O 1
ATOM 7080 N N . ASN B 1 317 ? -21.547 23.562 26.703 1 93.06 317 ASN B N 1
ATOM 7081 C CA . ASN B 1 317 ? -21.781 24.344 25.5 1 93.06 317 ASN B CA 1
ATOM 7082 C C . ASN B 1 317 ? -21.062 23.734 24.297 1 93.06 317 ASN B C 1
ATOM 7084 O O . ASN B 1 317 ? -20.547 24.453 23.438 1 93.06 317 ASN B O 1
ATOM 7088 N N . GLU B 1 318 ? -20.828 22.469 24.375 1 95.44 318 GLU B N 1
ATOM 7089 C CA . GLU B 1 318 ? -20.328 21.766 23.188 1 95.44 318 GLU B CA 1
ATOM 7090 C C . GLU B 1 318 ? -21.359 21.781 22.062 1 95.44 318 GLU B C 1
ATOM 7092 O O . GLU B 1 318 ? -22.469 21.25 22.219 1 95.44 318 GLU B O 1
ATOM 7097 N N . PRO B 1 319 ? -21.016 22.453 21 1 94.75 319 PRO B N 1
ATOM 7098 C CA . PRO B 1 319 ? -22.016 22.547 19.938 1 94.75 319 PRO B CA 1
ATOM 7099 C C . PRO B 1 319 ? -22.297 21.203 19.266 1 94.75 319 PRO B C 1
ATOM 7101 O O . PRO B 1 319 ? -23.406 20.953 18.797 1 94.75 319 PRO B O 1
ATOM 7104 N N . GLY B 1 320 ? -21.266 20.391 19.109 1 97.69 320 GLY B N 1
ATOM 7105 C CA . GLY B 1 320 ? -21.359 19.094 18.453 1 97.69 320 GLY B CA 1
ATOM 7106 C C . GLY B 1 320 ? -20.016 18.531 18.062 1 97.69 320 GLY B C 1
ATOM 7107 O O . GLY B 1 320 ? -18.984 19.219 18.156 1 97.69 320 GLY B O 1
ATOM 7108 N N . PHE B 1 321 ? -20.016 17.312 17.734 1 98.44 321 PHE B N 1
ATOM 7109 C CA . PHE B 1 321 ? -18.797 16.641 17.266 1 98.44 321 PHE B CA 1
ATOM 7110 C C . PHE B 1 321 ? -19.125 15.266 16.703 1 98.44 321 PHE B C 1
ATOM 7112 O O . PHE B 1 321 ? -20.266 14.789 16.828 1 98.44 321 PHE B O 1
ATOM 7119 N N . SER B 1 322 ? -18.188 14.672 16.047 1 98.31 322 SER B N 1
ATOM 7120 C CA . SER B 1 322 ? -18.297 13.305 15.57 1 98.31 322 SER B CA 1
ATOM 7121 C C . SER B 1 322 ? -17.391 12.367 16.359 1 98.31 322 SER B C 1
ATOM 7123 O O . SER B 1 322 ? -16.391 12.797 16.922 1 98.31 322 SER B O 1
ATOM 7125 N N . MET B 1 323 ? -17.766 11.164 16.484 1 98.56 323 MET B N 1
ATOM 7126 C CA . MET B 1 323 ? -17.031 10.078 17.109 1 98.56 323 MET B CA 1
ATOM 7127 C C . MET B 1 323 ? -17.031 8.836 16.234 1 98.56 323 MET B C 1
ATOM 7129 O O . MET B 1 323 ? -18.062 8.461 15.68 1 98.56 323 MET B O 1
ATOM 7133 N N . GLU B 1 324 ? -15.883 8.281 16.016 1 98.44 324 GLU B N 1
ATOM 7134 C CA . GLU B 1 324 ? -15.766 7.121 15.133 1 98.44 324 GLU B CA 1
ATOM 7135 C C . GLU B 1 324 ? -15.297 5.891 15.898 1 98.44 324 GLU B C 1
ATOM 7137 O O . GLU B 1 324 ? -14.227 5.914 16.516 1 98.44 324 GLU B O 1
ATOM 7142 N N . LEU B 1 325 ? -16.062 4.852 15.898 1 98.06 325 LEU B N 1
ATOM 7143 C CA . LEU B 1 325 ? -15.609 3.553 16.391 1 98.06 325 LEU B CA 1
ATOM 7144 C C . LEU B 1 325 ? -15.195 2.648 15.234 1 98.06 325 LEU B C 1
ATOM 7146 O O . LEU B 1 325 ? -16 2.381 14.336 1 98.06 325 LEU B O 1
ATOM 7150 N N . TRP B 1 326 ? -14.008 2.25 15.227 1 97.44 326 TRP B N 1
ATOM 7151 C CA . TRP B 1 326 ? -13.477 1.323 14.227 1 97.44 326 TRP B CA 1
ATOM 7152 C C . TRP B 1 326 ? -13.195 -0.041 14.852 1 97.44 326 TRP B C 1
ATOM 7154 O O . TRP B 1 326 ? -12.359 -0.164 15.742 1 97.44 326 TRP B O 1
ATOM 7164 N N . GLY B 1 327 ? -13.922 -1.031 14.328 1 94.75 327 GLY B N 1
ATOM 7165 C CA . GLY B 1 327 ? -13.828 -2.369 14.883 1 94.75 327 GLY B CA 1
ATOM 7166 C C . GLY B 1 327 ? -12.906 -3.279 14.102 1 94.75 327 GLY B C 1
ATOM 7167 O O . GLY B 1 327 ? -12.922 -3.279 12.867 1 94.75 327 GLY B O 1
ATOM 7168 N N . GLY B 1 328 ? -12.141 -4.023 14.781 1 89.81 328 GLY B N 1
ATOM 7169 C CA . GLY B 1 328 ? -11.188 -4.938 14.172 1 89.81 328 GLY B CA 1
ATOM 7170 C C . GLY B 1 328 ? -11.812 -6.27 13.789 1 89.81 328 GLY B C 1
ATOM 7171 O O . GLY B 1 328 ? -12.836 -6.668 14.344 1 89.81 328 GLY B O 1
ATOM 7172 N N . LEU B 1 329 ? -11.227 -6.988 12.852 1 88.06 329 LEU B N 1
ATOM 7173 C CA . LEU B 1 329 ? -11.609 -8.32 12.406 1 88.06 329 LEU B CA 1
ATOM 7174 C C . LEU B 1 329 ? -11.203 -9.375 13.43 1 88.06 329 LEU B C 1
ATOM 7176 O O . LEU B 1 329 ? -10.227 -9.188 14.164 1 88.06 329 LEU B O 1
ATOM 7180 N N . PRO B 1 330 ? -11.836 -10.398 13.523 1 87.69 330 PRO B N 1
ATOM 7181 C CA . PRO B 1 330 ? -12.977 -10.852 12.719 1 87.69 330 PRO B CA 1
ATOM 7182 C C . PRO B 1 330 ? -14.32 -10.523 13.352 1 87.69 330 PRO B C 1
ATOM 7184 O O . PRO B 1 330 ? -15.367 -10.875 12.805 1 87.69 330 PRO B O 1
ATOM 7187 N N . ASN B 1 331 ? -14.359 -9.805 14.438 1 88.19 331 ASN B N 1
ATOM 7188 C CA . ASN B 1 331 ? -15.578 -9.539 15.203 1 88.19 331 ASN B CA 1
ATOM 7189 C C . ASN B 1 331 ? -16.406 -8.438 14.562 1 88.19 331 ASN B C 1
ATOM 7191 O O . ASN B 1 331 ? -15.961 -7.777 13.625 1 88.19 331 ASN B O 1
ATOM 7195 N N . THR B 1 332 ? -17.641 -8.367 14.984 1 88.5 332 THR B N 1
ATOM 7196 C CA . THR B 1 332 ? -18.531 -7.238 14.695 1 88.5 332 THR B CA 1
ATOM 7197 C C . THR B 1 332 ? -18.891 -6.492 15.977 1 88.5 332 THR B C 1
ATOM 7199 O O . THR B 1 332 ? -18.938 -7.086 17.062 1 88.5 332 THR B O 1
ATOM 7202 N N . TYR B 1 333 ? -19.156 -5.277 15.867 1 91.81 333 TYR B N 1
ATOM 7203 C CA . TYR B 1 333 ? -19.328 -4.449 17.062 1 91.81 333 TYR B CA 1
ATOM 7204 C C . TYR B 1 333 ? -20.641 -3.676 17 1 91.81 333 TYR B C 1
ATOM 7206 O O . TYR B 1 333 ? -21.109 -3.32 15.914 1 91.81 333 TYR B O 1
ATOM 7214 N N . SER B 1 334 ? -21.234 -3.488 18.094 1 93.5 334 SER B N 1
ATOM 7215 C CA . SER B 1 334 ? -22.438 -2.688 18.281 1 93.5 334 SER B CA 1
ATOM 7216 C C . SER B 1 334 ? -22.391 -1.904 19.594 1 93.5 334 SER B C 1
ATOM 7218 O O . SER B 1 334 ? -21.531 -2.168 20.438 1 93.5 334 SER B O 1
ATOM 7220 N N . ILE B 1 335 ? -23.25 -0.919 19.688 1 95.5 335 ILE B N 1
ATOM 7221 C CA . ILE B 1 335 ? -23.141 -0.085 20.875 1 95.5 335 ILE B CA 1
ATOM 7222 C C . ILE B 1 335 ? -24.531 0.197 21.438 1 95.5 335 ILE B C 1
ATOM 7224 O O . ILE B 1 335 ? -25.531 0.113 20.719 1 95.5 335 ILE B O 1
ATOM 7228 N N . ASP B 1 336 ? -24.609 0.417 22.703 1 96.06 336 ASP B N 1
ATOM 7229 C CA . ASP B 1 336 ? -25.703 1.115 23.375 1 96.06 336 ASP B CA 1
ATOM 7230 C C . ASP B 1 336 ? -25.219 2.426 23.984 1 96.06 336 ASP B C 1
ATOM 7232 O O . ASP B 1 336 ? -24.047 2.764 23.891 1 96.06 336 ASP B O 1
ATOM 7236 N N . MET B 1 337 ? -26.141 3.273 24.438 1 96.31 337 MET B N 1
ATOM 7237 C CA . MET B 1 337 ? -25.703 4.555 24.984 1 96.31 337 MET B CA 1
ATOM 7238 C C . MET B 1 337 ? -26.594 4.98 26.156 1 96.31 337 MET B C 1
ATOM 7240 O O . MET B 1 337 ? -27.797 4.703 26.156 1 96.31 337 MET B O 1
ATOM 7244 N N . LEU B 1 338 ? -25.969 5.543 27.109 1 96.62 338 LEU B N 1
ATOM 7245 C CA . LEU B 1 338 ? -26.609 6.137 28.266 1 96.62 338 LEU B CA 1
ATOM 7246 C C . LEU B 1 338 ? -26.219 7.605 28.406 1 96.62 338 LEU B C 1
ATOM 7248 O O . LEU B 1 338 ? -25.047 7.934 28.547 1 96.62 338 LEU B O 1
ATOM 7252 N N . SER B 1 339 ? -27.234 8.492 28.359 1 96.44 339 SER B N 1
ATOM 7253 C CA . SER B 1 339 ? -27 9.93 28.453 1 96.44 339 SER B CA 1
ATOM 7254 C C . SER B 1 339 ? -26.734 10.352 29.891 1 96.44 339 SER B C 1
ATOM 7256 O O . SER B 1 339 ? -26.984 9.578 30.828 1 96.44 339 SER B O 1
ATOM 7258 N N . PRO B 1 340 ? -26.188 11.523 30.062 1 95.62 340 PRO B N 1
ATOM 7259 C CA . PRO B 1 340 ? -25.938 12.008 31.422 1 95.62 340 PRO B CA 1
ATOM 7260 C C . PRO B 1 340 ? -27.203 12.117 32.25 1 95.62 340 PRO B C 1
ATOM 7262 O O . PRO B 1 340 ? -27.156 11.953 33.469 1 95.62 340 PRO B O 1
ATOM 7265 N N . SER B 1 341 ? -28.344 12.367 31.625 1 93.56 341 SER B N 1
ATOM 7266 C CA . SER B 1 341 ? -29.609 12.516 32.344 1 93.56 341 SER B CA 1
ATOM 7267 C C . SER B 1 341 ? -30.219 11.156 32.656 1 93.56 341 SER B C 1
ATOM 7269 O O . SER B 1 341 ? -31.234 11.078 33.375 1 93.56 341 SER B O 1
ATOM 7271 N N . GLY B 1 342 ? -29.688 10.117 32.062 1 93 342 GLY B N 1
ATOM 7272 C CA . GLY B 1 342 ? -30.141 8.781 32.406 1 93 342 GLY B CA 1
ATOM 7273 C C . GLY B 1 342 ? -30.969 8.141 31.312 1 93 342 GLY B C 1
ATOM 7274 O O . GLY B 1 342 ? -31.516 7.047 31.5 1 93 342 GLY B O 1
ATOM 7275 N N . GLU B 1 343 ? -31.125 8.797 30.203 1 94.69 343 GLU B N 1
ATOM 7276 C CA . GLU B 1 343 ? -31.844 8.18 29.094 1 94.69 343 GLU B CA 1
ATOM 7277 C C . GLU B 1 343 ? -31 7.074 28.453 1 94.69 343 GLU B C 1
ATOM 7279 O O . GLU B 1 343 ? -29.844 7.289 28.094 1 94.69 343 GLU B O 1
ATOM 7284 N N . TYR B 1 344 ? -31.609 5.973 28.344 1 94.44 344 TYR B N 1
ATOM 7285 C CA . TYR B 1 344 ? -30.922 4.781 27.859 1 94.44 344 TYR B CA 1
ATOM 7286 C C . TYR B 1 344 ? -31.422 4.367 26.484 1 94.44 344 TYR B C 1
ATOM 7288 O O . TYR B 1 344 ? -32.625 4.238 26.281 1 94.44 344 TYR B O 1
ATOM 7296 N N . ILE B 1 345 ? -30.578 4.254 25.547 1 93.44 345 ILE B N 1
ATOM 7297 C CA . ILE B 1 345 ? -30.859 3.709 24.219 1 93.44 345 ILE B CA 1
ATOM 7298 C C . ILE B 1 345 ? -30.297 2.295 24.109 1 93.44 345 ILE B C 1
ATOM 7300 O O . ILE B 1 345 ? -29.094 2.092 24.203 1 93.44 345 ILE B O 1
ATOM 7304 N N . PRO B 1 346 ? -31.109 1.361 23.844 1 92.88 346 PRO B N 1
ATOM 7305 C CA . PRO B 1 346 ? -30.656 -0.027 23.797 1 92.88 346 PRO B CA 1
ATOM 7306 C C . PRO B 1 346 ? -29.703 -0.289 22.625 1 92.88 346 PRO B C 1
ATOM 7308 O O . PRO B 1 346 ? -29.594 0.536 21.719 1 92.88 346 PRO B O 1
ATOM 7311 N N . ARG B 1 347 ? -29.094 -1.466 22.703 1 91.06 347 ARG B N 1
ATOM 7312 C CA . ARG B 1 347 ? -28.125 -1.911 21.703 1 91.06 347 ARG B CA 1
ATOM 7313 C C . ARG B 1 347 ? -28.703 -1.878 20.297 1 91.06 347 ARG B C 1
ATOM 7315 O O . ARG B 1 347 ? -29.812 -2.373 20.078 1 91.06 347 ARG B O 1
ATOM 7322 N N . ILE B 1 348 ? -27.984 -1.264 19.453 1 84.81 348 ILE B N 1
ATOM 7323 C CA . ILE B 1 348 ? -28.359 -1.223 18.047 1 84.81 348 ILE B CA 1
ATOM 7324 C C . ILE B 1 348 ? -27.672 -2.361 17.281 1 84.81 348 ILE B C 1
ATOM 7326 O O . ILE B 1 348 ? -26.453 -2.377 17.156 1 84.81 348 ILE B O 1
ATOM 7330 N N . THR B 1 349 ? -28.359 -3.221 16.828 1 76.56 349 THR B N 1
ATOM 7331 C CA . THR B 1 349 ? -27.812 -4.434 16.234 1 76.56 349 THR B CA 1
ATOM 7332 C C . THR B 1 349 ? -27.062 -4.113 14.938 1 76.56 349 THR B C 1
ATOM 7334 O O . THR B 1 349 ? -27.453 -3.207 14.203 1 76.56 349 THR B O 1
ATOM 7337 N N . GLU B 1 350 ? -26.125 -4.969 14.688 1 69.62 350 GLU B N 1
ATOM 7338 C CA . GLU B 1 350 ? -25.25 -4.805 13.531 1 69.62 350 GLU B CA 1
ATOM 7339 C C . GLU B 1 350 ? -25.984 -5.125 12.227 1 69.62 350 GLU B C 1
ATOM 7341 O O . GLU B 1 350 ? -26.812 -6.039 12.188 1 69.62 350 GLU B O 1
ATOM 7346 N N . SER B 1 351 ? -25.922 -4.266 11.273 1 68.38 351 SER B N 1
ATOM 7347 C CA . SER B 1 351 ? -26.391 -4.465 9.906 1 68.38 351 SER B CA 1
ATOM 7348 C C . SER B 1 351 ? -25.328 -4.039 8.891 1 68.38 351 SER B C 1
ATOM 7350 O O . SER B 1 351 ? -24.344 -3.414 9.25 1 68.38 351 SER B O 1
ATOM 7352 N N . LEU B 1 352 ? -25.516 -4.531 7.68 1 69.12 352 LEU B N 1
ATOM 7353 C CA . LEU B 1 352 ? -24.562 -4.145 6.645 1 69.12 352 LEU B CA 1
ATOM 7354 C C . LEU B 1 352 ? -24.438 -2.629 6.57 1 69.12 352 LEU B C 1
ATOM 7356 O O . LEU B 1 352 ? -23.328 -2.09 6.707 1 69.12 352 LEU B O 1
ATOM 7360 N N . ARG B 1 353 ? -25.609 -2.014 6.332 1 73.31 353 ARG B N 1
ATOM 7361 C CA . ARG B 1 353 ? -25.703 -0.559 6.379 1 73.31 353 ARG B CA 1
ATOM 7362 C C . ARG B 1 353 ? -27.016 -0.127 7.051 1 73.31 353 ARG B C 1
ATOM 7364 O O . ARG B 1 353 ? -28.094 -0.525 6.629 1 73.31 353 ARG B O 1
ATOM 7371 N N . PHE B 1 354 ? -26.75 0.572 8.211 1 81.12 354 PHE B N 1
ATOM 7372 C CA . PHE B 1 354 ? -27.891 1.022 9.016 1 81.12 354 PHE B CA 1
ATOM 7373 C C . PHE B 1 354 ? -27.609 2.402 9.602 1 81.12 354 PHE B C 1
ATOM 7375 O O . PHE B 1 354 ? -26.469 2.758 9.867 1 81.12 354 PHE B O 1
ATOM 7382 N N . ASN B 1 355 ? -28.656 3.205 9.5 1 88.88 355 ASN B N 1
ATOM 7383 C CA . ASN B 1 355 ? -28.516 4.484 10.18 1 88.88 355 ASN B CA 1
ATOM 7384 C C . ASN B 1 355 ? -29.766 4.852 10.953 1 88.88 355 ASN B C 1
ATOM 7386 O O . ASN B 1 355 ? -30.875 4.398 10.617 1 88.88 355 ASN B O 1
ATOM 7390 N N . ILE B 1 356 ? -29.594 5.562 12.039 1 90.62 356 ILE B N 1
ATOM 7391 C CA . ILE B 1 356 ? -30.719 5.98 12.867 1 90.62 356 ILE B CA 1
ATOM 7392 C C . ILE B 1 356 ? -30.438 7.359 13.461 1 90.62 356 ILE B C 1
ATOM 7394 O O . ILE B 1 356 ? -29.281 7.719 13.688 1 90.62 356 ILE B O 1
ATOM 7398 N N . GLU B 1 357 ? -31.453 8.156 13.539 1 93.81 357 GLU B N 1
ATOM 7399 C CA . GLU B 1 357 ? -31.438 9.43 14.258 1 93.81 357 GLU B CA 1
ATOM 7400 C C . GLU B 1 357 ? -32.094 9.297 15.625 1 93.81 357 GLU B C 1
ATOM 7402 O O . GLU B 1 357 ? -33.25 8.906 15.727 1 93.81 357 GLU B O 1
ATOM 7407 N N . ILE B 1 358 ? -31.344 9.562 16.656 1 94.38 358 ILE B N 1
ATOM 7408 C CA . ILE B 1 358 ? -31.844 9.43 18.031 1 94.38 358 ILE B CA 1
ATOM 7409 C C . ILE B 1 358 ? -32 10.812 18.656 1 94.38 358 ILE B C 1
ATOM 7411 O O . ILE B 1 358 ? -31.031 11.547 18.828 1 94.38 358 ILE B O 1
ATOM 7415 N N . LYS B 1 359 ? -33.219 11.109 18.953 1 94.44 359 LYS B N 1
ATOM 7416 C CA . LYS B 1 359 ? -33.5 12.352 19.672 1 94.44 359 LYS B CA 1
ATOM 7417 C C . LYS B 1 359 ? -33.781 12.086 21.141 1 94.44 359 LYS B C 1
ATOM 7419 O O . LYS B 1 359 ? -34.688 11.32 21.484 1 94.44 359 LYS B O 1
ATOM 7424 N N . PHE B 1 360 ? -33.031 12.68 21.906 1 92.06 360 PHE B N 1
ATOM 7425 C CA . PHE B 1 360 ? -33.219 12.484 23.344 1 92.06 360 PHE B CA 1
ATOM 7426 C C . PHE B 1 360 ? -34.312 13.406 23.891 1 92.06 360 PHE B C 1
ATOM 7428 O O . PHE B 1 360 ? -34.375 14.578 23.5 1 92.06 360 PHE B O 1
ATOM 7435 N N . ILE B 1 361 ? -35.062 12.953 24.766 1 87.06 361 ILE B N 1
ATOM 7436 C CA . ILE B 1 361 ? -36.25 13.633 25.234 1 87.06 361 ILE B CA 1
ATOM 7437 C C . ILE B 1 361 ? -35.906 14.617 26.344 1 87.06 361 ILE B C 1
ATOM 7439 O O . ILE B 1 361 ? -36.438 15.719 26.422 1 87.06 361 ILE B O 1
ATOM 7443 N N . PHE B 1 362 ? -35.031 14.25 27.188 1 86.25 362 PHE B N 1
ATOM 7444 C CA . PHE B 1 362 ? -34.719 15.039 28.359 1 86.25 362 PHE B CA 1
ATOM 7445 C C . PHE B 1 362 ? -33.562 16.031 28.078 1 86.25 362 PHE B C 1
ATOM 7447 O O . PHE B 1 362 ? -33.219 16.844 28.938 1 86.25 362 PHE B O 1
ATOM 7454 N N . GLU B 1 363 ? -33.062 15.828 26.922 1 85.06 363 GLU B N 1
ATOM 7455 C CA . GLU B 1 363 ? -31.969 16.703 26.5 1 85.06 363 GLU B CA 1
ATOM 7456 C C . GLU B 1 363 ? -32.188 17.188 25.062 1 85.06 363 GLU B C 1
ATOM 7458 O O . GLU B 1 363 ? -33.031 16.672 24.359 1 85.06 363 GLU B O 1
ATOM 7463 N N . GLU B 1 364 ? -31.531 18.203 24.672 1 89.19 364 GLU B N 1
ATOM 7464 C CA . GLU B 1 364 ? -31.609 18.75 23.328 1 89.19 364 GLU B CA 1
ATOM 7465 C C . GLU B 1 364 ? -30.734 17.953 22.359 1 89.19 364 GLU B C 1
ATOM 7467 O O . GLU B 1 364 ? -30.734 18.234 21.156 1 89.19 364 GLU B O 1
ATOM 7472 N N . THR B 1 365 ? -30.188 16.906 22.906 1 95.75 365 THR B N 1
ATOM 7473 C CA . THR B 1 365 ? -29.188 16.156 22.156 1 95.75 365 THR B CA 1
ATOM 7474 C C . THR B 1 365 ? -29.828 15.312 21.078 1 95.75 365 THR B C 1
ATOM 7476 O O . THR B 1 365 ? -30.844 14.641 21.312 1 95.75 365 THR B O 1
ATOM 7479 N N . THR B 1 366 ? -29.359 15.422 19.875 1 96.94 366 THR B N 1
ATOM 7480 C CA . THR B 1 366 ? -29.641 14.484 18.781 1 96.94 366 THR B CA 1
ATOM 7481 C C . THR B 1 366 ? -28.375 13.766 18.344 1 96.94 366 THR B C 1
ATOM 7483 O O . THR B 1 366 ? -27.344 14.391 18.141 1 96.94 366 THR B O 1
ATOM 7486 N N . ILE B 1 367 ? -28.438 12.461 18.25 1 97.06 367 ILE B N 1
ATOM 7487 C CA . ILE B 1 367 ? -27.297 11.68 17.781 1 97.06 367 ILE B CA 1
ATOM 7488 C C . ILE B 1 367 ? -27.656 10.953 16.484 1 97.06 367 ILE B C 1
ATOM 7490 O O . ILE B 1 367 ? -28.688 10.273 16.422 1 97.06 367 ILE B O 1
ATOM 7494 N N . PHE B 1 368 ? -26.859 11.219 15.477 1 96.81 368 PHE B N 1
ATOM 7495 C CA . PHE B 1 368 ? -26.953 10.445 14.242 1 96.81 368 PHE B CA 1
ATOM 7496 C C . PHE B 1 368 ? -26 9.258 14.273 1 96.81 368 PHE B C 1
ATOM 7498 O O . PHE B 1 368 ? -24.797 9.43 14.469 1 96.81 368 PHE B O 1
ATOM 7505 N N . VAL B 1 369 ? -26.484 8.062 14.125 1 95.31 369 VAL B N 1
ATOM 7506 C CA . VAL B 1 369 ? -25.656 6.859 14.188 1 95.31 369 VAL B CA 1
ATOM 7507 C C . VAL B 1 369 ? -25.656 6.164 12.828 1 95.31 369 VAL B C 1
ATOM 7509 O O . VAL B 1 369 ? -26.703 5.863 12.273 1 95.31 369 VAL B O 1
ATOM 7512 N N . ASP B 1 370 ? -24.516 5.957 12.281 1 94.69 370 ASP B N 1
ATOM 7513 C CA . ASP B 1 370 ? -24.344 5.195 11.047 1 94.69 370 ASP B CA 1
ATOM 7514 C C . ASP B 1 370 ? -23.484 3.953 11.281 1 94.69 370 ASP B C 1
ATOM 7516 O O . ASP B 1 370 ? -22.328 4.059 11.727 1 94.69 370 ASP B O 1
ATOM 7520 N N . TYR B 1 371 ? -24.031 2.785 10.953 1 90.88 371 TYR B N 1
ATOM 7521 C CA . TYR B 1 371 ? -23.312 1.516 10.984 1 90.88 371 TYR B CA 1
ATOM 7522 C C . TYR B 1 371 ? -22.844 1.12 9.586 1 90.88 371 TYR B C 1
ATOM 7524 O O . TYR B 1 371 ? -23.625 1.103 8.641 1 90.88 371 TYR B O 1
ATOM 7532 N N . ASN B 1 372 ? -21.609 0.92 9.5 1 89.94 372 ASN B N 1
ATOM 7533 C CA . ASN B 1 372 ? -21 0.356 8.305 1 89.94 372 ASN B CA 1
ATOM 7534 C C . ASN B 1 372 ? -20.156 -0.868 8.625 1 89.94 372 ASN B C 1
ATOM 7536 O O . ASN B 1 372 ? -19.016 -0.734 9.086 1 89.94 372 ASN B O 1
ATOM 7540 N N . LEU B 1 373 ? -20.656 -2.012 8.328 1 86.56 373 LEU B N 1
ATOM 7541 C CA . LEU B 1 373 ? -19.969 -3.246 8.688 1 86.56 373 LEU B CA 1
ATOM 7542 C C . LEU B 1 373 ? -18.641 -3.373 7.938 1 86.56 373 LEU B C 1
ATOM 7544 O O . LEU B 1 373 ? -17.672 -3.891 8.477 1 86.56 373 LEU B O 1
ATOM 7548 N N . VAL B 1 374 ? -18.688 -2.926 6.711 1 86.31 374 VAL B N 1
ATOM 7549 C CA . VAL B 1 374 ? -17.484 -2.953 5.883 1 86.31 374 VAL B CA 1
ATOM 7550 C C . VAL B 1 374 ? -17.281 -1.6 5.199 1 86.31 374 VAL B C 1
ATOM 7552 O O . VAL B 1 374 ? -17.953 -1.304 4.203 1 86.31 374 VAL B O 1
ATOM 7555 N N . GLU B 1 375 ? -16.391 -0.899 5.734 1 87.38 375 GLU B N 1
ATOM 7556 C CA . GLU B 1 375 ? -16.078 0.397 5.137 1 87.38 375 GLU B CA 1
ATOM 7557 C C . GLU B 1 375 ? -15.281 0.233 3.848 1 87.38 375 GLU B C 1
ATOM 7559 O O . GLU B 1 375 ? -14.406 -0.632 3.758 1 87.38 375 GLU B O 1
ATOM 7564 N N . THR B 1 376 ? -15.461 0.968 2.893 1 80.31 376 THR B N 1
ATOM 7565 C CA . THR B 1 376 ? -15.039 0.774 1.51 1 80.31 376 THR B CA 1
ATOM 7566 C C . THR B 1 376 ? -13.516 0.763 1.409 1 80.31 376 THR B C 1
ATOM 7568 O O . THR B 1 376 ? -12.945 -0.062 0.694 1 80.31 376 THR B O 1
ATOM 7571 N N . ASN B 1 377 ? -12.82 1.571 2.041 1 79.06 377 ASN B N 1
ATOM 7572 C CA . ASN B 1 377 ? -11.383 1.724 1.863 1 79.06 377 ASN B CA 1
ATOM 7573 C C . ASN B 1 377 ? -10.602 0.74 2.732 1 79.06 377 ASN B C 1
ATOM 7575 O O . ASN B 1 377 ? -9.578 0.203 2.305 1 79.06 377 ASN B O 1
ATOM 7579 N N . THR B 1 378 ? -11.18 0.489 3.91 1 83.25 378 THR B N 1
ATOM 7580 C CA . THR B 1 378 ? -10.422 -0.312 4.863 1 83.25 378 THR B CA 1
ATOM 7581 C C . THR B 1 378 ? -10.977 -1.73 4.945 1 83.25 378 THR B C 1
ATOM 7583 O O . THR B 1 378 ? -10.25 -2.672 5.27 1 83.25 378 THR B O 1
ATOM 7586 N N . GLY B 1 379 ? -12.297 -1.797 4.691 1 82.81 379 GLY B N 1
ATOM 7587 C CA . GLY B 1 379 ? -13 -3.053 4.914 1 82.81 379 GLY B CA 1
ATOM 7588 C C . GLY B 1 379 ? -13.352 -3.289 6.371 1 82.81 379 GLY B C 1
ATOM 7589 O O . GLY B 1 379 ? -14.047 -4.25 6.699 1 82.81 379 GLY B O 1
ATOM 7590 N N . ASP B 1 380 ? -12.961 -2.422 7.227 1 90.12 380 ASP B N 1
ATOM 7591 C CA . ASP B 1 380 ? -13.242 -2.557 8.656 1 90.12 380 ASP B CA 1
ATOM 7592 C C . ASP B 1 380 ? -14.609 -1.975 9 1 90.12 380 ASP B C 1
ATOM 7594 O O . ASP B 1 380 ? -15.195 -1.231 8.203 1 90.12 380 ASP B O 1
ATOM 7598 N N . GLN B 1 381 ? -15.039 -2.34 10.133 1 92.06 381 GLN B N 1
ATOM 7599 C CA . GLN B 1 381 ? -16.344 -1.826 10.562 1 92.06 381 GLN B CA 1
ATOM 7600 C C . GLN B 1 381 ? -16.219 -0.397 11.086 1 92.06 381 GLN B C 1
ATOM 7602 O O . GLN B 1 381 ? -15.281 -0.075 11.812 1 92.06 381 GLN B O 1
ATOM 7607 N N . LEU B 1 382 ? -17.156 0.424 10.688 1 95.69 382 LEU B N 1
ATOM 7608 C CA . LEU B 1 382 ? -17.25 1.796 11.18 1 95.69 382 LEU B CA 1
ATOM 7609 C C . LEU B 1 382 ? -18.609 2.062 11.812 1 95.69 382 LEU B C 1
ATOM 7611 O O . LEU B 1 382 ? -19.641 1.746 11.227 1 95.69 382 LEU B O 1
ATOM 7615 N N . ILE B 1 383 ? -18.594 2.467 13.016 1 96.44 383 ILE B N 1
ATOM 7616 C CA . ILE B 1 383 ? -19.75 3.104 13.625 1 96.44 383 ILE B CA 1
ATOM 7617 C C . ILE B 1 383 ? -19.5 4.598 13.805 1 96.44 383 ILE B C 1
ATOM 7619 O O . ILE B 1 383 ? -18.672 4.996 14.633 1 96.44 383 ILE B O 1
ATOM 7623 N N . LEU B 1 384 ? -20.156 5.387 13.008 1 97.31 384 LEU B N 1
ATOM 7624 C CA . LEU B 1 384 ? -20.016 6.836 13.062 1 97.31 384 LEU B CA 1
ATOM 7625 C C . LEU B 1 384 ? -21.141 7.473 13.859 1 97.31 384 LEU B C 1
ATOM 7627 O O . LEU B 1 384 ? -22.312 7.27 13.547 1 97.31 384 LEU B O 1
ATOM 7631 N N . LEU B 1 385 ? -20.797 8.18 14.914 1 98.06 385 LEU B N 1
ATOM 7632 C CA . LEU B 1 385 ? -21.766 8.945 15.703 1 98.06 385 LEU B CA 1
ATOM 7633 C C . LEU B 1 385 ? -21.547 10.438 15.523 1 98.06 385 LEU B C 1
ATOM 7635 O O . LEU B 1 385 ? -20.406 10.922 15.617 1 98.06 385 LEU B O 1
ATOM 7639 N N . ARG B 1 386 ? -22.562 11.148 15.25 1 98.12 386 ARG B N 1
ATOM 7640 C CA . ARG B 1 386 ? -22.531 12.609 15.188 1 98.12 386 ARG B CA 1
ATOM 7641 C C . ARG B 1 386 ? -23.469 13.219 16.219 1 98.12 386 ARG B C 1
ATOM 7643 O O . ARG B 1 386 ? -24.688 13.016 16.156 1 98.12 386 ARG B O 1
ATOM 7650 N N . PHE B 1 387 ? -22.906 13.93 17.109 1 98.12 387 PHE B N 1
ATOM 7651 C CA . PHE B 1 387 ? -23.641 14.547 18.219 1 98.12 387 PHE B CA 1
ATOM 7652 C C . PHE B 1 387 ? -24.016 15.977 17.875 1 98.12 387 PHE B C 1
ATOM 7654 O O . PHE B 1 387 ? -23.156 16.812 17.578 1 98.12 387 PHE B O 1
ATOM 7661 N N . SER B 1 388 ? -25.266 16.266 17.906 1 97.12 388 SER B N 1
ATOM 7662 C CA . SER B 1 388 ? -25.75 17.625 17.781 1 97.12 388 SER B CA 1
ATOM 7663 C C . SER B 1 388 ? -26.234 18.172 19.125 1 97.12 388 SER B C 1
ATOM 7665 O O . SER B 1 388 ? -27.109 17.578 19.766 1 97.12 388 SER B O 1
ATOM 7667 N N . LYS B 1 389 ? -25.625 19.188 19.609 1 96.12 389 LYS B N 1
ATOM 7668 C CA . LYS B 1 389 ? -25.969 19.859 20.859 1 96.12 389 LYS B CA 1
ATOM 7669 C C . LYS B 1 389 ? -25.984 18.859 22.016 1 96.12 389 LYS B C 1
ATOM 7671 O O . LYS B 1 389 ? -26.969 18.766 22.75 1 96.12 389 LYS B O 1
ATOM 7676 N N . PRO B 1 390 ? -24.906 18.172 22.203 1 97.31 390 PRO B N 1
ATOM 7677 C CA . PRO B 1 390 ? -24.859 17.156 23.266 1 97.31 390 PRO B CA 1
ATOM 7678 C C . PRO B 1 390 ? -24.938 17.75 24.656 1 97.31 390 PRO B C 1
ATOM 7680 O O . PRO B 1 390 ? -24.359 18.797 24.922 1 97.31 390 PRO B O 1
ATOM 7683 N N . ALA B 1 391 ? -25.672 17.047 25.469 1 97.06 391 ALA B N 1
ATOM 7684 C CA . ALA B 1 391 ? -25.719 17.453 26.875 1 97.06 391 ALA B CA 1
ATOM 7685 C C . ALA B 1 391 ? -24.359 17.281 27.547 1 97.06 391 ALA B C 1
ATOM 7687 O O . ALA B 1 391 ? -23.641 16.312 27.281 1 97.06 391 ALA B O 1
ATOM 7688 N N . ALA B 1 392 ? -24.062 18.266 28.344 1 97.25 392 ALA B N 1
ATOM 7689 C CA . ALA B 1 392 ? -22.812 18.172 29.109 1 97.25 392 ALA B CA 1
ATOM 7690 C C . ALA B 1 392 ? -22.906 17.078 30.172 1 97.25 392 ALA B C 1
ATOM 7692 O O . ALA B 1 392 ? -23.984 16.828 30.719 1 97.25 392 ALA B O 1
ATOM 7693 N N . GLY B 1 393 ? -21.766 16.422 30.438 1 97.44 393 GLY B N 1
ATOM 7694 C CA . GLY B 1 393 ? -21.719 15.367 31.422 1 97.44 393 GLY B CA 1
ATOM 7695 C C . GLY B 1 393 ? -21.078 14.086 30.906 1 97.44 393 GLY B C 1
ATOM 7696 O O . GLY B 1 393 ? -20.484 14.078 29.828 1 97.44 393 GLY B O 1
ATOM 7697 N N . ILE B 1 394 ? -21.203 13.039 31.734 1 98.25 394 ILE B N 1
ATOM 7698 C CA . ILE B 1 394 ? -20.562 11.766 31.391 1 98.25 394 ILE B CA 1
ATOM 7699 C C . ILE B 1 394 ? -21.547 10.898 30.594 1 98.25 394 ILE B C 1
ATOM 7701 O O . ILE B 1 394 ? -22.625 10.562 31.078 1 98.25 394 ILE B O 1
ATOM 7705 N N . TRP B 1 395 ? -21.203 10.648 29.391 1 98.31 395 TRP B N 1
ATOM 7706 C CA . TRP B 1 395 ? -21.922 9.695 28.547 1 98.31 395 TRP B CA 1
ATOM 7707 C C . TRP B 1 395 ? -21.297 8.305 28.656 1 98.31 395 TRP B C 1
ATOM 7709 O O . TRP B 1 395 ? -20.078 8.172 28.75 1 98.31 395 TRP B O 1
ATOM 7719 N N . ARG B 1 396 ? -22.094 7.297 28.641 1 98.25 396 ARG B N 1
ATOM 7720 C CA . ARG B 1 396 ? -21.609 5.922 28.719 1 98.25 396 ARG B CA 1
ATOM 7721 C C . ARG B 1 396 ? -22.078 5.105 27.516 1 98.25 396 ARG B C 1
ATOM 7723 O O . ARG B 1 396 ? -23.25 5.16 27.141 1 98.25 396 ARG B O 1
ATOM 7730 N N . PHE B 1 397 ? -21.156 4.473 26.922 1 98.19 397 PHE B N 1
ATOM 7731 C CA . PHE B 1 397 ? -21.422 3.557 25.812 1 98.19 397 PHE B CA 1
ATOM 7732 C C . PHE B 1 397 ? -20.953 2.148 26.156 1 98.19 397 PHE B C 1
ATOM 7734 O O . PHE B 1 397 ? -19.828 1.963 26.641 1 98.19 397 PHE B O 1
ATOM 7741 N N . ARG B 1 398 ? -21.797 1.24 25.984 1 96.88 398 ARG B N 1
ATOM 7742 C CA . ARG B 1 398 ? -21.344 -0.147 26.031 1 96.88 398 ARG B CA 1
ATOM 7743 C C . ARG B 1 398 ? -21.094 -0.687 24.625 1 96.88 398 ARG B C 1
ATOM 7745 O O . ARG B 1 398 ? -21.984 -0.632 23.766 1 96.88 398 ARG B O 1
ATOM 7752 N N . VAL B 1 399 ? -19.906 -1.129 24.391 1 96.56 399 VAL B N 1
ATOM 7753 C CA . VAL B 1 399 ? -19.531 -1.705 23.109 1 96.56 399 VAL B CA 1
ATOM 7754 C C . VAL B 1 399 ? -19.562 -3.229 23.188 1 96.56 399 VAL B C 1
ATOM 7756 O O . VAL B 1 399 ? -18.844 -3.826 24 1 96.56 399 VAL B O 1
ATOM 7759 N N . TYR B 1 400 ? -20.406 -3.77 22.344 1 93.38 400 TYR B N 1
ATOM 7760 C CA . TYR B 1 400 ? -20.547 -5.219 22.281 1 93.38 400 TYR B CA 1
ATOM 7761 C C . TYR B 1 400 ? -19.734 -5.793 21.125 1 93.38 400 TYR B C 1
ATOM 7763 O O . TYR B 1 400 ? -19.719 -5.234 20.031 1 93.38 400 TYR B O 1
ATOM 7771 N N . SER B 1 401 ? -18.969 -6.789 21.453 1 90.62 401 SER B N 1
ATOM 7772 C CA . SER B 1 401 ? -18.203 -7.504 20.438 1 90.62 401 SER B CA 1
ATOM 7773 C C . SER B 1 401 ? -18.781 -8.898 20.188 1 90.62 401 SER B C 1
ATOM 7775 O O . SER B 1 401 ? -18.938 -9.688 21.125 1 90.62 401 SER B O 1
ATOM 7777 N N . ARG B 1 402 ? -19.094 -9.125 19 1 86.06 402 ARG B N 1
ATOM 7778 C CA . ARG B 1 402 ? -19.594 -10.445 18.625 1 86.06 402 ARG B CA 1
ATOM 7779 C C . ARG B 1 402 ? -18.547 -11.227 17.844 1 86.06 402 ARG B C 1
ATOM 7781 O O . ARG B 1 402 ? -18.031 -10.758 16.828 1 86.06 402 ARG B O 1
ATOM 7788 N N . GLY B 1 403 ? -18.156 -12.273 18.312 1 80.94 403 GLY B N 1
ATOM 7789 C CA . GLY B 1 403 ? -17.172 -13.156 17.719 1 80.94 403 GLY B CA 1
ATOM 7790 C C . GLY B 1 403 ? -16.547 -14.125 18.703 1 80.94 403 GLY B C 1
ATOM 7791 O O . GLY B 1 403 ? -16.688 -13.953 19.922 1 80.94 403 GLY B O 1
ATOM 7792 N N . SER B 1 404 ? -15.938 -15.203 18.203 1 79.19 404 SER B N 1
ATOM 7793 C CA . SER B 1 404 ? -15.359 -16.234 19.047 1 79.19 404 SER B CA 1
ATOM 7794 C C . SER B 1 404 ? -13.914 -15.922 19.406 1 79.19 404 SER B C 1
ATOM 7796 O O . SER B 1 404 ? -13.328 -16.547 20.297 1 79.19 404 SER B O 1
ATOM 7798 N N . GLU B 1 405 ? -13.336 -14.906 18.75 1 84.38 405 GLU B N 1
ATOM 7799 C CA . GLU B 1 405 ? -11.93 -14.555 18.953 1 84.38 405 GLU B CA 1
ATOM 7800 C C . GLU B 1 405 ? -11.797 -13.195 19.641 1 84.38 405 GLU B C 1
ATOM 7802 O O . GLU B 1 405 ? -12.703 -12.367 19.562 1 84.38 405 GLU B O 1
ATOM 7807 N N . PRO B 1 406 ? -10.672 -13.078 20.266 1 84.31 406 PRO B N 1
ATOM 7808 C CA . PRO B 1 406 ? -10.414 -11.719 20.734 1 84.31 406 PRO B CA 1
ATOM 7809 C C . PRO B 1 406 ? -10.375 -10.703 19.594 1 84.31 406 PRO B C 1
ATOM 7811 O O . PRO B 1 406 ? -9.906 -11.016 18.5 1 84.31 406 PRO B O 1
ATOM 7814 N N . GLY B 1 407 ? -11.008 -9.633 19.812 1 87.62 407 GLY B N 1
ATOM 7815 C CA . GLY B 1 407 ? -10.977 -8.508 18.875 1 87.62 407 GLY B CA 1
ATOM 7816 C C . GLY B 1 407 ? -10.531 -7.211 19.531 1 87.62 407 GLY B C 1
ATOM 7817 O O . GLY B 1 407 ? -10.039 -7.215 20.656 1 87.62 407 GLY B O 1
ATOM 7818 N N . SER B 1 408 ? -10.484 -6.23 18.812 1 93.81 408 SER B N 1
ATOM 7819 C CA . SER B 1 408 ? -10.164 -4.91 19.344 1 93.81 408 SER B CA 1
ATOM 7820 C C . SER B 1 408 ? -10.898 -3.812 18.578 1 93.81 408 SER B C 1
ATOM 7822 O O . SER B 1 408 ? -11.359 -4.035 17.453 1 93.81 408 SER B O 1
ATOM 7824 N N . PHE B 1 409 ? -11.109 -2.768 19.25 1 96.81 409 PHE B N 1
ATOM 7825 C CA . PHE B 1 409 ? -11.695 -1.614 18.562 1 96.81 409 PHE B CA 1
ATOM 7826 C C . PHE B 1 409 ? -11.055 -0.321 19.062 1 96.81 409 PHE B C 1
ATOM 7828 O O . PHE B 1 409 ? -10.461 -0.284 20.141 1 96.81 409 PHE B O 1
ATOM 7835 N N . ASN B 1 410 ? -11.062 0.666 18.234 1 98.5 410 ASN B N 1
ATOM 7836 C CA . ASN B 1 410 ? -10.594 2.021 18.5 1 98.5 410 ASN B CA 1
ATOM 7837 C C . ASN B 1 410 ? -11.719 3.041 18.359 1 98.5 410 ASN B C 1
ATOM 7839 O O . ASN B 1 410 ? -12.57 2.92 17.484 1 98.5 410 ASN B O 1
ATOM 7843 N N . ILE B 1 411 ? -11.742 3.973 19.219 1 98.81 411 ILE B N 1
ATOM 7844 C CA . ILE B 1 411 ? -12.648 5.109 19.094 1 98.81 411 ILE B CA 1
ATOM 7845 C C . ILE B 1 411 ? -11.844 6.406 19.078 1 98.81 411 ILE B C 1
ATOM 7847 O O . ILE B 1 411 ? -11.008 6.637 19.953 1 98.81 411 ILE B O 1
ATOM 7851 N N . TRP B 1 412 ? -12.078 7.23 18.141 1 98.75 412 TRP B N 1
ATOM 7852 C CA . TRP B 1 412 ? -11.375 8.508 18.047 1 98.75 412 TRP B CA 1
ATOM 7853 C C . TRP B 1 412 ? -12.367 9.672 18.031 1 98.75 412 TRP B C 1
ATOM 7855 O O . TRP B 1 412 ? -13.438 9.57 17.422 1 98.75 412 TRP B O 1
ATOM 7865 N N . LEU B 1 413 ? -12.016 10.727 18.672 1 98.75 413 LEU B N 1
ATOM 7866 C CA . LEU B 1 413 ? -12.664 12.031 18.594 1 98.75 413 LEU B CA 1
ATOM 7867 C C . LEU B 1 413 ? -11.922 12.961 17.656 1 98.75 413 LEU B C 1
ATOM 7869 O O . LEU B 1 413 ? -10.812 12.648 17.219 1 98.75 413 LEU B O 1
ATOM 7873 N N . PRO B 1 414 ? -12.531 14.094 17.219 1 98.44 414 PRO B N 1
ATOM 7874 C CA . PRO B 1 414 ? -11.859 15.039 16.328 1 98.44 414 PRO B CA 1
ATOM 7875 C C . PRO B 1 414 ? -10.578 15.617 16.938 1 98.44 414 PRO B C 1
ATOM 7877 O O . PRO B 1 414 ? -10.406 15.586 18.156 1 98.44 414 PRO B O 1
ATOM 7880 N N . MET B 1 415 ? -9.742 16.125 16.109 1 97.19 415 MET B N 1
ATOM 7881 C CA . MET B 1 415 ? -8.445 16.625 16.562 1 97.19 415 MET B CA 1
ATOM 7882 C C . MET B 1 415 ? -8.602 17.953 17.281 1 97.19 415 MET B C 1
ATOM 7884 O O . MET B 1 415 ? -9.688 18.547 17.297 1 97.19 415 MET B O 1
ATOM 7888 N N . ASN B 1 416 ? -7.523 18.359 17.812 1 93.62 416 ASN B N 1
ATOM 7889 C CA . ASN B 1 416 ? -7.484 19.625 18.531 1 93.62 416 ASN B CA 1
ATOM 7890 C C . ASN B 1 416 ? -7.977 20.781 17.672 1 93.62 416 ASN B C 1
ATOM 7892 O O . ASN B 1 416 ? -7.621 20.875 16.5 1 93.62 416 ASN B O 1
ATOM 7896 N N . GLY B 1 417 ? -8.766 21.578 18.25 1 93.75 417 GLY B N 1
ATOM 7897 C CA . GLY B 1 417 ? -9.352 22.703 17.531 1 93.75 417 GLY B CA 1
ATOM 7898 C C . GLY B 1 417 ? -10.742 22.406 17 1 93.75 417 GLY B C 1
ATOM 7899 O O . GLY B 1 417 ? -11.555 23.312 16.844 1 93.75 417 GLY B O 1
ATOM 7900 N N . PHE B 1 418 ? -11.016 21.125 16.75 1 97.5 418 PHE B N 1
ATOM 7901 C CA . PHE B 1 418 ? -12.289 20.766 16.125 1 97.5 418 PHE B CA 1
ATOM 7902 C C . PHE B 1 418 ? -13.312 20.375 17.188 1 97.5 418 PHE B C 1
ATOM 7904 O O . PHE B 1 418 ? -14.484 20.172 16.891 1 97.5 418 PHE B O 1
ATOM 7911 N N . ILE B 1 419 ? -12.891 20.25 18.375 1 97.44 419 ILE B N 1
ATOM 7912 C CA . ILE B 1 419 ? -13.703 19.844 19.516 1 97.44 419 ILE B CA 1
ATOM 7913 C C . ILE B 1 419 ? -13.211 20.531 20.781 1 97.44 419 ILE B C 1
ATOM 7915 O O . ILE B 1 419 ? -12.062 20.969 20.844 1 97.44 419 ILE B O 1
ATOM 7919 N N . SER B 1 420 ? -14.078 20.656 21.734 1 95.75 420 SER B N 1
ATOM 7920 C CA . SER B 1 420 ? -13.695 21.312 23 1 95.75 420 SER B CA 1
ATOM 7921 C C . SER B 1 420 ? -12.695 20.453 23.766 1 95.75 420 SER B C 1
ATOM 7923 O O . SER B 1 420 ? -12.805 19.219 23.781 1 95.75 420 SER B O 1
ATOM 7925 N N . ASN B 1 421 ? -11.789 21.125 24.5 1 95.31 421 ASN B N 1
ATOM 7926 C CA . ASN B 1 421 ? -10.828 20.406 25.328 1 95.31 421 ASN B CA 1
ATOM 7927 C C . ASN B 1 421 ? -11.492 19.766 26.547 1 95.31 421 ASN B C 1
ATOM 7929 O O . ASN B 1 421 ? -10.898 18.906 27.203 1 95.31 421 ASN B O 1
ATOM 7933 N N . GLN B 1 422 ? -12.734 20.109 26.734 1 97.12 422 GLN B N 1
ATOM 7934 C CA . GLN B 1 422 ? -13.477 19.547 27.859 1 97.12 422 GLN B CA 1
ATOM 7935 C C . GLN B 1 422 ? -14.234 18.281 27.438 1 97.12 422 GLN B C 1
ATOM 7937 O O . GLN B 1 422 ? -14.922 17.672 28.266 1 97.12 422 GLN B O 1
ATOM 7942 N N . THR B 1 423 ? -14.172 17.922 26.281 1 98.25 423 THR B N 1
ATOM 7943 C CA . THR B 1 423 ? -14.742 16.672 25.781 1 98.25 423 THR B CA 1
ATOM 7944 C C . THR B 1 423 ? -13.656 15.641 25.547 1 98.25 423 THR B C 1
ATOM 7946 O O . THR B 1 423 ? -12.797 15.82 24.672 1 98.25 423 THR B O 1
ATOM 7949 N N . TYR B 1 424 ? -13.594 14.648 26.312 1 98.44 424 TYR B N 1
ATOM 7950 C CA . TYR B 1 424 ? -12.516 13.672 26.281 1 98.44 424 TYR B CA 1
ATOM 7951 C C . TYR B 1 424 ? -12.945 12.359 26.922 1 98.44 424 TYR B C 1
ATOM 7953 O O . TYR B 1 424 ? -13.922 12.328 27.688 1 98.44 424 TYR B O 1
ATOM 7961 N N . PHE B 1 425 ? -12.281 11.305 26.641 1 98.81 425 PHE B N 1
ATOM 7962 C CA . PHE B 1 425 ? -12.547 10.023 27.281 1 98.81 425 PHE B CA 1
ATOM 7963 C C . PHE B 1 425 ? -12 9.992 28.703 1 98.81 425 PHE B C 1
ATOM 7965 O O . PHE B 1 425 ? -10.922 10.531 28.969 1 98.81 425 PHE B O 1
ATOM 7972 N N . LEU B 1 426 ? -12.656 9.328 29.578 1 98.44 426 LEU B N 1
ATOM 7973 C CA . LEU B 1 426 ? -12.211 9.227 30.953 1 98.44 426 LEU B CA 1
ATOM 7974 C C . LEU B 1 426 ? -11.078 8.219 31.094 1 98.44 426 LEU B C 1
ATOM 7976 O O . LEU B 1 426 ? -10.211 8.359 31.953 1 98.44 426 LEU B O 1
ATOM 7980 N N . ASN B 1 427 ? -11.086 7.16 30.25 1 98.06 427 ASN B N 1
ATOM 7981 C CA . ASN B 1 427 ? -10.023 6.164 30.188 1 98.06 427 ASN B CA 1
ATOM 7982 C C . ASN B 1 427 ? -9.391 6.094 28.812 1 98.06 427 ASN B C 1
ATOM 7984 O O . ASN B 1 427 ? -9.469 5.066 28.125 1 98.06 427 ASN B O 1
ATOM 7988 N N . PRO B 1 428 ? -8.633 7.156 28.438 1 98.25 428 PRO B N 1
ATOM 7989 C CA . PRO B 1 428 ? -8.031 7.238 27.094 1 98.25 428 PRO B CA 1
ATOM 7990 C C . PRO B 1 428 ? -6.723 6.465 27 1 98.25 428 PRO B C 1
ATOM 7992 O O . PRO B 1 428 ? -6.191 6.004 28.016 1 98.25 428 PRO B O 1
ATOM 7995 N N . THR B 1 429 ? -6.254 6.211 25.859 1 97.88 429 THR B N 1
ATOM 7996 C CA . THR B 1 429 ? -4.887 5.789 25.578 1 97.88 429 THR B CA 1
ATOM 7997 C C . THR B 1 429 ? -4.164 6.836 24.734 1 97.88 429 THR B C 1
ATOM 7999 O O . THR B 1 429 ? -4.758 7.449 23.844 1 97.88 429 THR B O 1
ATOM 8002 N N . PRO B 1 430 ? -2.943 7.105 25.031 1 97.69 430 PRO B N 1
ATOM 8003 C CA . PRO B 1 430 ? -2.189 8.086 24.25 1 97.69 430 PRO B CA 1
ATOM 8004 C C . PRO B 1 430 ? -1.662 7.508 22.938 1 97.69 430 PRO B C 1
ATOM 8006 O O . PRO B 1 430 ? -1.172 8.258 22.078 1 97.69 430 PRO B O 1
ATOM 8009 N N . TYR B 1 431 ? -1.762 6.246 22.75 1 98.06 431 TYR B N 1
ATOM 8010 C CA . TYR B 1 431 ? -1.138 5.59 21.609 1 98.06 431 TYR B CA 1
ATOM 8011 C C . TYR B 1 431 ? -2.109 5.488 20.453 1 98.06 431 TYR B C 1
ATOM 8013 O O . TYR B 1 431 ? -3.314 5.691 20.609 1 98.06 431 TYR B O 1
ATOM 8021 N N . THR B 1 432 ? -1.596 5.23 19.234 1 98.19 432 THR B N 1
ATOM 8022 C CA . THR B 1 432 ? -2.334 5.121 17.984 1 98.19 432 THR B CA 1
ATOM 8023 C C . THR B 1 432 ? -3.113 6.402 17.703 1 98.19 432 THR B C 1
ATOM 8025 O O . THR B 1 432 ? -4.301 6.352 17.375 1 98.19 432 THR B O 1
ATOM 8028 N N . THR B 1 433 ? -2.375 7.531 17.875 1 98.56 433 THR B N 1
ATOM 8029 C CA . THR B 1 433 ? -3.008 8.828 17.688 1 98.56 433 THR B CA 1
ATOM 8030 C C . THR B 1 433 ? -2.371 9.57 16.516 1 98.56 433 THR B C 1
ATOM 8032 O O . THR B 1 433 ? -2.623 10.766 16.312 1 98.56 433 THR B O 1
ATOM 8035 N N . ILE B 1 434 ? -1.516 8.867 15.75 1 98.5 434 ILE B N 1
ATOM 8036 C CA . ILE B 1 434 ? -0.946 9.492 14.562 1 98.5 434 ILE B CA 1
ATOM 8037 C C . ILE B 1 434 ? -2.066 9.906 13.609 1 98.5 434 ILE B C 1
ATOM 8039 O O . ILE B 1 434 ? -2.975 9.125 13.328 1 98.5 434 ILE B O 1
ATOM 8043 N N . THR B 1 435 ? -2.012 11.078 13.125 1 98 435 THR B N 1
ATOM 8044 C CA . THR B 1 435 ? -3.096 11.609 12.312 1 98 435 THR B CA 1
ATOM 8045 C C . THR B 1 435 ? -2.873 11.289 10.836 1 98 435 THR B C 1
ATOM 8047 O O . THR B 1 435 ? -1.743 11.023 10.422 1 98 435 THR B O 1
ATOM 8050 N N . SER B 1 436 ? -3.918 11.227 10.055 1 97.06 436 SER B N 1
ATOM 8051 C CA . SER B 1 436 ? -3.828 11.148 8.602 1 97.06 436 SER B CA 1
ATOM 8052 C C . SER B 1 436 ? -3.256 12.43 8.008 1 97.06 436 SER B C 1
ATOM 8054 O O . SER B 1 436 ? -3.525 13.523 8.508 1 97.06 436 SER B O 1
ATOM 8056 N N . PRO B 1 437 ? -2.459 12.32 7.035 1 97.12 437 PRO B N 1
ATOM 8057 C CA . PRO B 1 437 ? -2.064 11.125 6.281 1 97.12 437 PRO B CA 1
ATOM 8058 C C . PRO B 1 437 ? -0.763 10.508 6.793 1 97.12 437 PRO B C 1
ATOM 8060 O O . PRO B 1 437 ? -0.175 9.656 6.121 1 97.12 437 PRO B O 1
ATOM 8063 N N . SER B 1 438 ? -0.376 10.844 7.973 1 98.12 438 SER B N 1
ATOM 8064 C CA . SER B 1 438 ? 0.95 10.5 8.477 1 98.12 438 SER B CA 1
ATOM 8065 C C . SER B 1 438 ? 1.024 9.031 8.875 1 98.12 438 SER B C 1
ATOM 8067 O O . SER B 1 438 ? 2.105 8.516 9.164 1 98.12 438 SER B O 1
ATOM 8069 N N . ASN B 1 439 ? -0.078 8.352 8.859 1 96.5 439 ASN B N 1
ATOM 8070 C CA . ASN B 1 439 ? -0.102 6.918 9.109 1 96.5 439 ASN B CA 1
ATOM 8071 C C . ASN B 1 439 ? 0.2 6.125 7.84 1 96.5 439 ASN B C 1
ATOM 8073 O O . ASN B 1 439 ? 0.253 4.895 7.867 1 96.5 439 ASN B O 1
ATOM 8077 N N . THR B 1 440 ? 0.435 6.785 6.758 1 94 440 THR B N 1
ATOM 8078 C CA . THR B 1 440 ? 0.754 6.133 5.492 1 94 440 THR B CA 1
ATOM 8079 C C . THR B 1 440 ? 2.178 5.586 5.508 1 94 440 THR B C 1
ATOM 8081 O O . THR B 1 440 ? 3.105 6.266 5.953 1 94 440 THR B O 1
ATOM 8084 N N . ALA B 1 441 ? 2.465 4.496 4.965 1 89.25 441 ALA B N 1
ATOM 8085 C CA . ALA B 1 441 ? 3.695 3.736 5.172 1 89.25 441 ALA B CA 1
ATOM 8086 C C . ALA B 1 441 ? 4.879 4.414 4.484 1 89.25 441 ALA B C 1
ATOM 8088 O O . ALA B 1 441 ? 5.93 4.617 5.102 1 89.25 441 ALA B O 1
ATOM 8089 N N . PRO B 1 442 ? 4.809 4.852 3.236 1 89.75 442 PRO B N 1
ATOM 8090 C CA . PRO B 1 442 ? 6.039 5.219 2.533 1 89.75 442 PRO B CA 1
ATOM 8091 C C . PRO B 1 442 ? 6.559 6.598 2.938 1 89.75 442 PRO B C 1
ATOM 8093 O O . PRO B 1 442 ? 7.77 6.785 3.088 1 89.75 442 PRO B O 1
ATOM 8096 N N . PRO B 1 443 ? 5.738 7.625 3.178 1 96 443 PRO B N 1
ATOM 8097 C CA . PRO B 1 443 ? 6.289 8.938 3.521 1 96 443 PRO B CA 1
ATOM 8098 C C . PRO B 1 443 ? 6.973 8.953 4.887 1 96 443 PRO B C 1
ATOM 8100 O O . PRO B 1 443 ? 6.75 8.047 5.703 1 96 443 PRO B O 1
ATOM 8103 N N . ILE B 1 444 ? 7.777 9.969 5.109 1 97.81 444 ILE B N 1
ATOM 8104 C CA . ILE B 1 444 ? 8.477 10.109 6.383 1 97.81 444 ILE B CA 1
ATOM 8105 C C . ILE B 1 444 ? 7.578 10.82 7.391 1 97.81 444 ILE B C 1
ATOM 8107 O O . ILE B 1 444 ? 7.152 11.953 7.16 1 97.81 444 ILE B O 1
ATOM 8111 N N . THR B 1 445 ? 7.25 10.172 8.43 1 98.69 445 THR B N 1
ATOM 8112 C CA . THR B 1 445 ? 6.492 10.773 9.523 1 98.69 445 THR B CA 1
ATOM 8113 C C . THR B 1 445 ? 7.395 11.039 10.727 1 98.69 445 THR B C 1
ATOM 8115 O O . THR B 1 445 ? 8.133 10.148 11.164 1 98.69 445 THR B O 1
ATOM 8118 N N . VAL B 1 446 ? 7.289 12.266 11.273 1 98.69 446 VAL B N 1
ATOM 8119 C CA . VAL B 1 446 ? 8.203 12.617 12.352 1 98.69 446 VAL B CA 1
ATOM 8120 C C . VAL B 1 446 ? 7.41 13.141 13.547 1 98.69 446 VAL B C 1
ATOM 8122 O O . VAL B 1 446 ? 6.363 13.773 13.375 1 98.69 446 VAL B O 1
ATOM 8125 N N . THR B 1 447 ? 7.934 12.812 14.703 1 98.56 447 THR B N 1
ATOM 8126 C CA . THR B 1 447 ? 7.504 13.461 15.938 1 98.56 447 THR B CA 1
ATOM 8127 C C . THR B 1 447 ? 8.484 14.562 16.344 1 98.56 447 THR B C 1
ATOM 8129 O O . THR B 1 447 ? 9.43 14.859 15.609 1 98.56 447 THR B O 1
ATOM 8132 N N . ALA B 1 448 ? 8.18 15.281 17.469 1 97.75 448 ALA B N 1
ATOM 8133 C CA . ALA B 1 448 ? 8.938 16.484 17.828 1 97.75 448 ALA B CA 1
ATOM 8134 C C . ALA B 1 448 ? 9.594 16.328 19.188 1 97.75 448 ALA B C 1
ATOM 8136 O O . ALA B 1 448 ? 9.008 15.734 20.109 1 97.75 448 ALA B O 1
ATOM 8137 N N . TYR B 1 449 ? 10.773 16.828 19.281 1 95.56 449 TYR B N 1
ATOM 8138 C CA . TYR B 1 449 ? 11.438 16.906 20.578 1 95.56 449 TYR B CA 1
ATOM 8139 C C . TYR B 1 449 ? 12.023 18.297 20.812 1 95.56 449 TYR B C 1
ATOM 8141 O O . TYR B 1 449 ? 12.078 19.109 19.891 1 95.56 449 TYR B O 1
ATOM 8149 N N . ASN B 1 450 ? 12.391 18.547 22.016 1 93.12 450 ASN B N 1
ATOM 8150 C CA . ASN B 1 450 ? 13.094 19.766 22.406 1 93.12 450 ASN B CA 1
ATOM 8151 C C . ASN B 1 450 ? 14.609 19.609 22.281 1 93.12 450 ASN B C 1
ATOM 8153 O O . ASN B 1 450 ? 15.219 18.859 23.047 1 93.12 450 ASN B O 1
ATOM 8157 N N . PRO B 1 451 ? 15.148 20.312 21.391 1 89.38 451 PRO B N 1
ATOM 8158 C CA . PRO B 1 451 ? 16.594 20.125 21.172 1 89.38 451 PRO B CA 1
ATOM 8159 C C . PRO B 1 451 ? 17.422 20.609 22.359 1 89.38 451 PRO B C 1
ATOM 8161 O O . PRO B 1 451 ? 18.609 20.266 22.469 1 89.38 451 PRO B O 1
ATOM 8164 N N . GLU B 1 452 ? 16.875 21.344 23.234 1 86.81 452 GLU B N 1
ATOM 8165 C CA . GLU B 1 452 ? 17.609 21.875 24.391 1 86.81 452 GLU B CA 1
ATOM 8166 C C . GLU B 1 452 ? 17.828 20.812 25.438 1 86.81 452 GLU B C 1
ATOM 8168 O O . GLU B 1 452 ? 18.875 20.766 26.078 1 86.81 452 GLU B O 1
ATOM 8173 N N . ASN B 1 453 ? 16.828 20.016 25.641 1 88.25 453 ASN B N 1
ATOM 8174 C CA . ASN B 1 453 ? 16.938 19.047 26.734 1 88.25 453 ASN B CA 1
ATOM 8175 C C . ASN B 1 453 ? 16.672 17.625 26.25 1 88.25 453 ASN B C 1
ATOM 8177 O O . ASN B 1 453 ? 16.578 16.703 27.062 1 88.25 453 ASN B O 1
ATOM 8181 N N . ASP B 1 454 ? 16.375 17.469 24.969 1 89.31 454 ASP B N 1
ATOM 8182 C CA . ASP B 1 454 ? 16.156 16.188 24.328 1 89.31 454 ASP B CA 1
ATOM 8183 C C . ASP B 1 454 ? 14.914 15.492 24.875 1 89.31 454 ASP B C 1
ATOM 8185 O O . ASP B 1 454 ? 14.906 14.266 25.047 1 89.31 454 ASP B O 1
ATOM 8189 N N . GLN B 1 455 ? 13.961 16.328 25.234 1 93.25 455 GLN B N 1
ATOM 8190 C CA . GLN B 1 455 ? 12.703 15.75 25.703 1 93.25 455 GLN B CA 1
ATOM 8191 C C . GLN B 1 455 ? 11.664 15.711 24.578 1 93.25 455 GLN B C 1
ATOM 8193 O O . GLN B 1 455 ? 11.586 16.641 23.766 1 93.25 455 GLN B O 1
ATOM 8198 N N . LEU B 1 456 ? 10.922 14.68 24.625 1 95.25 456 LEU B N 1
ATOM 8199 C CA . LEU B 1 456 ? 9.844 14.523 23.656 1 95.25 456 LEU B CA 1
ATOM 8200 C C . LEU B 1 456 ? 8.758 15.578 23.875 1 95.25 456 LEU B C 1
ATOM 8202 O O . LEU B 1 456 ? 8.477 15.953 25.016 1 95.25 456 LEU B O 1
ATOM 8206 N N . TYR B 1 457 ? 8.172 16.094 22.797 1 95.31 457 TYR B N 1
ATOM 8207 C CA . TYR B 1 457 ? 7.012 16.984 22.875 1 95.31 457 TYR B CA 1
ATOM 8208 C C . TYR B 1 457 ? 5.832 16.266 23.531 1 95.31 457 TYR B C 1
ATOM 8210 O O . TYR B 1 457 ? 5.367 15.242 23.031 1 95.31 457 TYR B O 1
ATOM 8218 N N . ASN B 1 458 ? 5.336 16.812 24.531 1 94.06 458 ASN B N 1
ATOM 8219 C CA . ASN B 1 458 ? 4.324 16.141 25.344 1 94.06 458 ASN B CA 1
ATOM 8220 C C . ASN B 1 458 ? 3.035 15.922 24.562 1 94.06 458 ASN B C 1
ATOM 8222 O O . ASN B 1 458 ? 2.314 14.953 24.797 1 94.06 458 ASN B O 1
ATOM 8226 N N . GLN B 1 459 ? 2.775 16.812 23.656 1 95.44 459 GLN B N 1
ATOM 8227 C CA . GLN B 1 459 ? 1.507 16.75 22.938 1 95.44 459 GLN B CA 1
ATOM 8228 C C . GLN B 1 459 ? 1.635 15.914 21.672 1 95.44 459 GLN B C 1
ATOM 8230 O O . GLN B 1 459 ? 0.637 15.625 21.016 1 95.44 459 GLN B O 1
ATOM 8235 N N . ALA B 1 460 ? 2.803 15.484 21.375 1 97.62 460 ALA B N 1
ATOM 8236 C CA . ALA B 1 460 ? 3.029 14.789 20.109 1 97.62 460 ALA B CA 1
ATOM 8237 C C . ALA B 1 460 ? 2.209 13.508 20.031 1 97.62 460 ALA B C 1
ATOM 8239 O O . ALA B 1 460 ? 2.074 12.789 21.031 1 97.62 460 ALA B O 1
ATOM 8240 N N . SER B 1 461 ? 1.607 13.289 18.875 1 98.56 461 SER B N 1
ATOM 8241 C CA . SER B 1 461 ? 0.929 12.016 18.641 1 98.56 461 SER B CA 1
ATOM 8242 C C . SER B 1 461 ? 1.89 10.844 18.766 1 98.56 461 SER B C 1
ATOM 8244 O O . SER B 1 461 ? 3.092 10.984 18.547 1 98.56 461 SER B O 1
ATOM 8246 N N . LYS B 1 462 ? 1.294 9.75 19.188 1 98.44 462 LYS B N 1
ATOM 8247 C CA . LYS B 1 462 ? 2.119 8.57 19.438 1 98.44 462 LYS B CA 1
ATOM 8248 C C . LYS B 1 462 ? 1.676 7.391 18.578 1 98.44 462 LYS B C 1
ATOM 8250 O O . LYS B 1 462 ? 0.517 7.316 18.172 1 98.44 462 LYS B O 1
ATOM 8255 N N . GLY B 1 463 ? 2.656 6.551 18.312 1 97.62 463 GLY B N 1
ATOM 8256 C CA . GLY B 1 463 ? 2.422 5.391 17.469 1 97.62 463 GLY B CA 1
ATOM 8257 C C . GLY B 1 463 ? 1.893 4.191 18.234 1 97.62 463 GLY B C 1
ATOM 8258 O O . GLY B 1 463 ? 1.493 4.316 19.391 1 97.62 463 GLY B O 1
ATOM 8259 N N . PHE B 1 464 ? 1.948 3.123 17.562 1 96.44 464 PHE B N 1
ATOM 8260 C CA . PHE B 1 464 ? 2.115 2.936 16.125 1 96.44 464 PHE B CA 1
ATOM 8261 C C . PHE B 1 464 ? 0.796 3.16 15.398 1 96.44 464 PHE B C 1
ATOM 8263 O O . PHE B 1 464 ? -0.208 3.521 16.016 1 96.44 464 PHE B O 1
ATOM 8270 N N . ALA B 1 465 ? 0.769 3.115 14 1 96.44 465 ALA B N 1
ATOM 8271 C CA . ALA B 1 465 ? -0.483 3.141 13.25 1 96.44 465 ALA B CA 1
ATOM 8272 C C . ALA B 1 465 ? -1.362 1.945 13.609 1 96.44 465 ALA B C 1
ATOM 8274 O O . ALA B 1 465 ? -0.875 0.945 14.141 1 96.44 465 ALA B O 1
ATOM 8275 N N . ARG B 1 466 ? -2.592 2.037 13.375 1 95.44 466 ARG B N 1
ATOM 8276 C CA . ARG B 1 466 ? -3.555 1.026 13.797 1 95.44 466 ARG B CA 1
ATOM 8277 C C . ARG B 1 466 ? -3.223 -0.334 13.195 1 95.44 466 ARG B C 1
ATOM 8279 O O . ARG B 1 466 ? -3.451 -1.37 13.82 1 95.44 466 ARG B O 1
ATOM 8286 N N . ASN B 1 467 ? -2.604 -0.325 12.023 1 89.44 467 ASN B N 1
ATOM 8287 C CA . ASN B 1 467 ? -2.305 -1.584 11.344 1 89.44 467 ASN B CA 1
ATOM 8288 C C . ASN B 1 467 ? -0.921 -2.107 11.719 1 89.44 467 ASN B C 1
ATOM 8290 O O . ASN B 1 467 ? -0.409 -3.029 11.086 1 89.44 467 ASN B O 1
ATOM 8294 N N . GLY B 1 468 ? -0.263 -1.429 12.602 1 90.25 468 GLY B N 1
ATOM 8295 C CA . GLY B 1 468 ? 1.005 -1.925 13.117 1 90.25 468 GLY B CA 1
ATOM 8296 C C . GLY B 1 468 ? 2.209 -1.298 12.438 1 90.25 468 GLY B C 1
ATOM 8297 O O . GLY B 1 468 ? 3.346 -1.509 12.859 1 90.25 468 GLY B O 1
ATOM 8298 N N . VAL B 1 469 ? 2 -0.571 11.406 1 92.25 469 VAL B N 1
ATOM 8299 C CA . VAL B 1 469 ? 3.109 0.103 10.734 1 92.25 469 VAL B CA 1
ATOM 8300 C C . VAL B 1 469 ? 3.793 1.062 11.703 1 92.25 469 VAL B C 1
ATOM 8302 O O . VAL B 1 469 ? 3.123 1.778 12.453 1 92.25 469 VAL B O 1
ATOM 8305 N N . ILE B 1 470 ? 5.09 1.048 11.68 1 94.75 470 ILE B N 1
ATOM 8306 C CA . ILE B 1 470 ? 5.848 1.886 12.602 1 94.75 470 ILE B CA 1
ATOM 8307 C C . ILE B 1 470 ? 5.773 3.344 12.156 1 94.75 470 ILE B C 1
ATOM 8309 O O . ILE B 1 470 ? 6.391 3.729 11.156 1 94.75 470 ILE B O 1
ATOM 8313 N N . LYS B 1 471 ? 5.039 4.094 12.789 1 97.75 471 LYS B N 1
ATOM 8314 C CA . LYS B 1 471 ? 4.879 5.543 12.672 1 97.75 471 LYS B CA 1
ATOM 8315 C C . LYS B 1 471 ? 4.742 6.195 14.039 1 97.75 471 LYS B C 1
ATOM 8317 O O . LYS B 1 471 ? 4.035 5.684 14.914 1 97.75 471 LYS B O 1
ATOM 8322 N N . PRO B 1 472 ? 5.344 7.32 14.312 1 98.06 472 PRO B N 1
ATOM 8323 C CA . PRO B 1 472 ? 6.324 7.969 13.445 1 98.06 472 PRO B CA 1
ATOM 8324 C C . PRO B 1 472 ? 7.609 7.156 13.297 1 98.06 472 PRO B C 1
ATOM 8326 O O . PRO B 1 472 ? 7.875 6.262 14.102 1 98.06 472 PRO B O 1
ATOM 8329 N N . GLU B 1 473 ? 8.359 7.422 12.305 1 97.12 473 GLU B N 1
ATOM 8330 C CA . GLU B 1 473 ? 9.625 6.711 12.133 1 97.12 473 GLU B CA 1
ATOM 8331 C C . GLU B 1 473 ? 10.773 7.449 12.805 1 97.12 473 GLU B C 1
ATOM 8333 O O . GLU B 1 473 ? 11.734 6.832 13.266 1 97.12 473 GLU B O 1
ATOM 8338 N N . LEU B 1 474 ? 10.633 8.766 12.789 1 98.06 474 LEU B N 1
ATOM 8339 C CA . LEU B 1 474 ? 11.781 9.555 13.211 1 98.06 474 LEU B CA 1
ATOM 8340 C C . LEU B 1 474 ? 11.352 10.719 14.102 1 98.06 474 LEU B C 1
ATOM 8342 O O . LEU B 1 474 ? 10.156 11.008 14.211 1 98.06 474 LEU B O 1
ATOM 8346 N N . THR B 1 475 ? 12.305 11.289 14.75 1 98.12 475 THR B N 1
ATOM 8347 C CA . THR B 1 475 ? 12.125 12.445 15.617 1 98.12 475 THR B CA 1
ATOM 8348 C C . THR B 1 475 ? 13 13.609 15.164 1 98.12 475 THR B C 1
ATOM 8350 O O . THR B 1 475 ? 14.164 13.406 14.789 1 98.12 475 THR B O 1
ATOM 8353 N N . ALA B 1 476 ? 12.461 14.766 15.125 1 96.94 476 ALA B N 1
ATOM 8354 C CA . ALA B 1 476 ? 13.18 15.969 14.711 1 96.94 476 ALA B CA 1
ATOM 8355 C C . ALA B 1 476 ? 12.859 17.141 15.641 1 96.94 476 ALA B C 1
ATOM 8357 O O . ALA B 1 476 ? 11.906 17.094 16.406 1 96.94 476 ALA B O 1
ATOM 8358 N N . PRO B 1 477 ? 13.688 18.156 15.641 1 94.44 477 PRO B N 1
ATOM 8359 C CA . PRO B 1 477 ? 13.383 19.328 16.469 1 94.44 477 PRO B CA 1
ATOM 8360 C C . PRO B 1 477 ? 12.039 19.969 16.125 1 94.44 477 PRO B C 1
ATOM 8362 O O . PRO B 1 477 ? 11.727 20.156 14.945 1 94.44 477 PRO B O 1
ATOM 8365 N N . GLY B 1 478 ? 11.258 20.234 17.156 1 95.44 478 GLY B N 1
ATOM 8366 C CA . GLY B 1 478 ? 9.969 20.844 16.906 1 95.44 478 GLY B CA 1
ATOM 8367 C C . GLY B 1 478 ? 9.406 21.562 18.125 1 95.44 478 GLY B C 1
ATOM 8368 O O . GLY B 1 478 ? 8.258 22 18.109 1 95.44 478 GLY B O 1
ATOM 8369 N N . VAL B 1 479 ? 10.234 21.734 19.188 1 94.25 479 VAL B N 1
ATOM 8370 C CA . VAL B 1 479 ? 9.766 22.375 20.406 1 94.25 479 VAL B CA 1
ATOM 8371 C C . VAL B 1 479 ? 10.594 23.625 20.703 1 94.25 479 VAL B C 1
ATOM 8373 O O . VAL B 1 479 ? 11.828 23.562 20.734 1 94.25 479 VAL B O 1
ATOM 8376 N N . ASN B 1 480 ? 9.883 24.672 20.828 1 90.75 480 ASN B N 1
ATOM 8377 C CA . ASN B 1 480 ? 10.484 25.969 21.156 1 90.75 480 ASN B CA 1
ATOM 8378 C C . ASN B 1 480 ? 11.5 26.391 20.109 1 90.75 480 ASN B C 1
ATOM 8380 O O . ASN B 1 480 ? 12.633 26.75 20.438 1 90.75 480 ASN B O 1
ATOM 8384 N N . LEU B 1 481 ? 11.094 26.328 18.938 1 91.44 481 LEU B N 1
ATOM 8385 C CA . LEU B 1 481 ? 11.953 26.766 17.828 1 91.44 481 LEU B CA 1
ATOM 8386 C C . LEU B 1 481 ? 11.703 28.219 17.5 1 91.44 481 LEU B C 1
ATOM 8388 O O . LEU B 1 481 ? 10.578 28.703 17.594 1 91.44 481 LEU B O 1
ATOM 8392 N N . VAL B 1 482 ? 12.773 28.891 17.125 1 91.75 482 VAL B N 1
ATOM 8393 C CA . VAL B 1 482 ? 12.625 30.234 16.578 1 91.75 482 VAL B CA 1
ATOM 8394 C C . VAL B 1 482 ? 12.039 30.172 15.172 1 91.75 482 VAL B C 1
ATOM 8396 O O . VAL B 1 482 ? 12.562 29.469 14.305 1 91.75 482 VAL B O 1
ATOM 8399 N N . VAL B 1 483 ? 10.938 30.891 14.984 1 93.19 483 VAL B N 1
ATOM 8400 C CA . VAL B 1 483 ? 10.242 30.859 13.703 1 93.19 483 VAL B CA 1
ATOM 8401 C C . VAL B 1 483 ? 9.875 32.281 13.281 1 93.19 483 VAL B C 1
ATOM 8403 O O . VAL B 1 483 ? 9.727 33.156 14.125 1 93.19 483 VAL B O 1
ATOM 8406 N N . PRO B 1 484 ? 9.766 32.469 11.984 1 93.88 484 PRO B N 1
ATOM 8407 C CA . PRO B 1 484 ? 9.312 33.812 11.547 1 93.88 484 PRO B CA 1
ATOM 8408 C C . PRO B 1 484 ? 7.852 34.062 11.883 1 93.88 484 PRO B C 1
ATOM 8410 O O . PRO B 1 484 ? 7.039 33.156 11.898 1 93.88 484 PRO B O 1
ATOM 8413 N N . ASN B 1 485 ? 7.543 35.312 12.156 1 92 485 ASN B N 1
ATOM 8414 C CA . ASN B 1 485 ? 6.156 35.688 12.383 1 92 485 ASN B CA 1
ATOM 8415 C C . ASN B 1 485 ? 5.66 36.656 11.305 1 92 485 ASN B C 1
ATOM 8417 O O . ASN B 1 485 ? 6.367 36.906 10.328 1 92 485 ASN B O 1
ATOM 8421 N N . LEU B 1 486 ? 4.461 37.125 11.406 1 92.19 486 LEU B N 1
ATOM 8422 C CA . LEU B 1 486 ? 3.836 37.875 10.336 1 92.19 486 LEU B CA 1
ATOM 8423 C C . LEU B 1 486 ? 4.184 39.375 10.453 1 92.19 486 LEU B C 1
ATOM 8425 O O . LEU B 1 486 ? 3.77 40.188 9.625 1 92.19 486 LEU B O 1
ATOM 8429 N N . SER B 1 487 ? 5.023 39.75 11.414 1 91.5 487 SER B N 1
ATOM 8430 C CA . SER B 1 487 ? 5.508 41.125 11.562 1 91.5 487 SER B CA 1
ATOM 8431 C C . SER B 1 487 ? 6.961 41.25 11.109 1 91.5 487 SER B C 1
ATOM 8433 O O . SER B 1 487 ? 7.684 42.156 11.57 1 91.5 487 SER B O 1
ATOM 8435 N N . LYS B 1 488 ? 7.367 40.312 10.344 1 90.75 488 LYS B N 1
ATOM 8436 C CA . LYS B 1 488 ? 8.719 40.281 9.789 1 90.75 488 LYS B CA 1
ATOM 8437 C C . LYS B 1 488 ? 9.766 40.156 10.891 1 90.75 488 LYS B C 1
ATOM 8439 O O . LYS B 1 488 ? 10.844 40.75 10.797 1 90.75 488 LYS B O 1
ATOM 8444 N N . GLY B 1 489 ? 9.328 39.594 11.938 1 92.19 489 GLY B N 1
ATOM 8445 C CA . GLY B 1 489 ? 10.195 39.25 13.055 1 92.19 489 GLY B CA 1
ATOM 8446 C C . GLY B 1 489 ? 10.141 37.75 13.398 1 92.19 489 GLY B C 1
ATOM 8447 O O . GLY B 1 489 ? 9.852 36.938 12.531 1 92.19 489 GLY B O 1
ATOM 8448 N N . PHE B 1 490 ? 10.57 37.5 14.562 1 92.31 490 PHE B N 1
ATOM 8449 C CA . PHE B 1 490 ? 10.656 36.094 14.953 1 92.31 490 PHE B CA 1
ATOM 8450 C C . PHE B 1 490 ? 9.938 35.844 16.281 1 92.31 490 PHE B C 1
ATOM 8452 O O . PHE B 1 490 ? 9.766 36.781 17.078 1 92.31 490 PHE B O 1
ATOM 8459 N N . THR B 1 491 ? 9.43 34.688 16.453 1 91.31 491 THR B N 1
ATOM 8460 C CA . THR B 1 491 ? 8.82 34.188 17.672 1 91.31 491 THR B CA 1
ATOM 8461 C C . THR B 1 491 ? 9.172 32.719 17.891 1 91.31 491 THR B C 1
ATOM 8463 O O . THR B 1 491 ? 9.992 32.156 17.172 1 91.31 491 THR B O 1
ATOM 8466 N N . THR B 1 492 ? 8.656 32.125 18.984 1 91.25 492 THR B N 1
ATOM 8467 C CA . THR B 1 492 ? 8.875 30.703 19.25 1 91.25 492 THR B CA 1
ATOM 8468 C C . THR B 1 492 ? 7.598 29.906 19.031 1 91.25 492 THR B C 1
ATOM 8470 O O . THR B 1 492 ? 6.496 30.406 19.266 1 91.25 492 THR B O 1
ATOM 8473 N N . ALA B 1 493 ? 7.758 28.75 18.516 1 93.44 493 ALA B N 1
ATOM 8474 C CA . ALA B 1 493 ? 6.617 27.875 18.25 1 93.44 493 ALA B CA 1
ATOM 8475 C C . ALA B 1 493 ? 6.984 26.406 18.5 1 93.44 493 ALA B C 1
ATOM 8477 O O . ALA B 1 493 ? 8.164 26.062 18.578 1 93.44 493 ALA B O 1
ATOM 8478 N N . SER B 1 494 ? 5.98 25.609 18.766 1 94.75 494 SER B N 1
ATOM 8479 C CA . SER B 1 494 ? 6.152 24.172 18.984 1 94.75 494 SER B CA 1
ATOM 8480 C C . SER B 1 494 ? 5.121 23.359 18.219 1 94.75 494 SER B C 1
ATOM 8482 O O . SER B 1 494 ? 4.023 23.844 17.938 1 94.75 494 SER B O 1
ATOM 8484 N N . GLY B 1 495 ? 5.492 22.141 17.828 1 96.81 495 GLY B N 1
ATOM 8485 C CA . GLY B 1 495 ? 4.586 21.203 17.172 1 96.81 495 GLY B CA 1
ATOM 8486 C C . GLY B 1 495 ? 5.301 20.234 16.25 1 96.81 495 GLY B C 1
ATOM 8487 O O . GLY B 1 495 ? 6.438 20.484 15.836 1 96.81 495 GLY B O 1
ATOM 8488 N N . THR B 1 496 ? 4.586 19.203 15.938 1 98.12 496 THR B N 1
ATOM 8489 C CA . THR B 1 496 ? 5.172 18.219 15.031 1 98.12 496 THR B CA 1
ATOM 8490 C C . THR B 1 496 ? 5.227 18.75 13.609 1 98.12 496 THR B C 1
ATOM 8492 O O . THR B 1 496 ? 5.973 18.234 12.773 1 98.12 496 THR B O 1
ATOM 8495 N N . GLY B 1 497 ? 4.418 19.766 13.312 1 98.38 497 GLY B N 1
ATOM 8496 C CA . GLY B 1 497 ? 4.535 20.438 12.023 1 98.38 497 GLY B CA 1
ATOM 8497 C C . GLY B 1 497 ? 5.898 21.047 11.789 1 98.38 497 GLY B C 1
ATOM 8498 O O . GLY B 1 497 ? 6.434 20.984 10.688 1 98.38 497 GLY B O 1
ATOM 8499 N N . LEU B 1 498 ? 6.422 21.641 12.82 1 97.12 498 LEU B N 1
ATOM 8500 C CA . LEU B 1 498 ? 7.75 22.234 12.727 1 97.12 498 LEU B CA 1
ATOM 8501 C C . LEU B 1 498 ? 8.812 21.156 12.531 1 97.12 498 LEU B C 1
ATOM 8503 O O . LEU B 1 498 ? 9.766 21.344 11.773 1 97.12 498 LEU B O 1
ATOM 8507 N N . ALA B 1 499 ? 8.602 20.047 13.234 1 97.5 499 ALA B N 1
ATOM 8508 C CA . ALA B 1 499 ? 9.5 18.906 13.039 1 97.5 499 ALA B CA 1
ATOM 8509 C C . ALA B 1 499 ? 9.469 18.422 11.594 1 97.5 499 ALA B C 1
ATOM 8511 O O . ALA B 1 499 ? 10.508 18.094 11.023 1 97.5 499 ALA B O 1
ATOM 8512 N N . ALA B 1 500 ? 8.289 18.375 11.062 1 98.56 500 ALA B N 1
ATOM 8513 C CA . ALA B 1 500 ? 8.141 17.969 9.672 1 98.56 500 ALA B CA 1
ATOM 8514 C C . ALA B 1 500 ? 8.852 18.953 8.734 1 98.56 500 ALA B C 1
ATOM 8516 O O . ALA B 1 500 ? 9.492 18.531 7.766 1 98.56 500 ALA B O 1
ATOM 8517 N N . ALA B 1 501 ? 8.719 20.203 9.008 1 98.12 501 ALA B N 1
ATOM 8518 C CA . ALA B 1 501 ? 9.383 21.219 8.195 1 98.12 501 ALA B CA 1
ATOM 8519 C C . ALA B 1 501 ? 10.898 21.078 8.273 1 98.12 501 ALA B C 1
ATOM 8521 O O . ALA B 1 501 ? 11.594 21.172 7.258 1 98.12 501 ALA B O 1
ATOM 8522 N N . PHE B 1 502 ? 11.383 20.891 9.461 1 96.06 502 PHE B N 1
ATOM 8523 C CA . PHE B 1 502 ? 12.805 20.656 9.648 1 96.06 502 PHE B CA 1
ATOM 8524 C C . PHE B 1 502 ? 13.266 19.453 8.828 1 96.06 502 PHE B C 1
ATOM 8526 O O . PHE B 1 502 ? 14.281 19.516 8.133 1 96.06 502 PHE B O 1
ATOM 8533 N N . THR B 1 503 ? 12.508 18.406 8.914 1 97.25 503 THR B N 1
ATOM 8534 C CA . THR B 1 503 ? 12.82 17.172 8.195 1 97.25 503 THR B CA 1
ATOM 8535 C C . THR B 1 503 ? 12.758 17.391 6.688 1 97.25 503 THR B C 1
ATOM 8537 O O . THR B 1 503 ? 13.57 16.844 5.941 1 97.25 503 THR B O 1
ATOM 8540 N N . ALA B 1 504 ? 11.789 18.172 6.285 1 98 504 ALA B N 1
ATOM 8541 C CA . ALA B 1 504 ? 11.711 18.5 4.867 1 98 504 ALA B CA 1
ATOM 8542 C C . ALA B 1 504 ? 12.969 19.234 4.402 1 98 504 ALA B C 1
ATOM 8544 O O . ALA B 1 504 ? 13.438 19.031 3.279 1 98 504 ALA B O 1
ATOM 8545 N N . GLY B 1 505 ? 13.469 20.109 5.23 1 96.31 505 GLY B N 1
ATOM 8546 C CA . GLY B 1 505 ? 14.742 20.734 4.926 1 96.31 505 GLY B CA 1
ATOM 8547 C C . GLY B 1 505 ? 15.875 19.734 4.785 1 96.31 505 GLY B C 1
ATOM 8548 O O . GLY B 1 505 ? 16.672 19.812 3.842 1 96.31 505 GLY B O 1
ATOM 8549 N N . ILE B 1 506 ? 15.945 18.781 5.711 1 95.25 506 ILE B N 1
ATOM 8550 C CA . ILE B 1 506 ? 16.953 17.734 5.68 1 95.25 506 ILE B CA 1
ATOM 8551 C C . ILE B 1 506 ? 16.812 16.906 4.406 1 95.25 506 ILE B C 1
ATOM 8553 O O . ILE B 1 506 ? 17.797 16.562 3.756 1 95.25 506 ILE B O 1
ATOM 8557 N N . THR B 1 507 ? 15.586 16.594 4.094 1 96.38 507 THR B N 1
ATOM 8558 C CA . THR B 1 507 ? 15.297 15.828 2.885 1 96.38 507 THR B CA 1
ATOM 8559 C C . THR B 1 507 ? 15.758 16.594 1.644 1 96.38 507 THR B C 1
ATOM 8561 O O . THR B 1 507 ? 16.266 15.984 0.694 1 96.38 507 THR B O 1
ATOM 8564 N N . ALA B 1 508 ? 15.578 17.875 1.673 1 96.75 508 ALA B N 1
ATOM 8565 C CA . ALA B 1 508 ? 16.062 18.703 0.57 1 96.75 508 ALA B CA 1
ATOM 8566 C C . ALA B 1 508 ? 17.578 18.594 0.427 1 96.75 508 ALA B C 1
ATOM 8568 O O . ALA B 1 508 ? 18.094 18.531 -0.688 1 96.75 508 ALA B O 1
ATOM 8569 N N . LEU B 1 509 ? 18.297 18.562 1.519 1 94.44 509 LEU B N 1
ATOM 8570 C CA . LEU B 1 509 ? 19.75 18.422 1.481 1 94.44 509 LEU B CA 1
ATOM 8571 C C . LEU B 1 509 ? 20.141 17.062 0.911 1 94.44 509 LEU B C 1
ATOM 8573 O O . LEU B 1 509 ? 21.109 16.953 0.146 1 94.44 509 LEU B O 1
ATOM 8577 N N . MET B 1 510 ? 19.406 16.078 1.261 1 93.5 510 MET B N 1
ATOM 8578 C CA . MET B 1 510 ? 19.672 14.75 0.733 1 93.5 510 MET B CA 1
ATOM 8579 C C . MET B 1 510 ? 19.406 14.695 -0.768 1 93.5 510 MET B C 1
ATOM 8581 O O . MET B 1 510 ? 20.141 14.023 -1.507 1 93.5 510 MET B O 1
ATOM 8585 N N . LEU B 1 511 ? 18.406 15.375 -1.179 1 95.94 511 LEU B N 1
ATOM 8586 C CA . LEU B 1 511 ? 18.109 15.453 -2.605 1 95.94 511 LEU B CA 1
ATOM 8587 C C . LEU B 1 511 ? 19.203 16.203 -3.35 1 95.94 511 LEU B C 1
ATOM 8589 O O . LEU B 1 511 ? 19.562 15.836 -4.473 1 95.94 511 LEU B O 1
ATOM 8593 N N . GLU B 1 512 ? 19.672 17.25 -2.715 1 94.69 512 GLU B N 1
ATOM 8594 C CA . GLU B 1 512 ? 20.812 17.938 -3.305 1 94.69 512 GLU B CA 1
ATOM 8595 C C . GLU B 1 512 ? 22 17 -3.475 1 94.69 512 GLU B C 1
ATOM 8597 O O . GLU B 1 512 ? 22.578 16.922 -4.555 1 94.69 512 GLU B O 1
ATOM 8602 N N . TRP B 1 513 ? 22.281 16.25 -2.443 1 90.31 513 TRP B N 1
ATOM 8603 C CA . TRP B 1 513 ? 23.391 15.305 -2.439 1 90.31 513 TRP B CA 1
ATOM 8604 C C . TRP B 1 513 ? 23.188 14.219 -3.488 1 90.31 513 TRP B C 1
ATOM 8606 O O . TRP B 1 513 ? 24.094 13.922 -4.273 1 90.31 513 TRP B O 1
ATOM 8616 N N . GLY B 1 514 ? 22.062 13.727 -3.494 1 90.69 514 GLY B N 1
ATOM 8617 C CA . GLY B 1 514 ? 21.797 12.578 -4.348 1 90.69 514 GLY B CA 1
ATOM 8618 C C . GLY B 1 514 ? 21.562 12.961 -5.801 1 90.69 514 GLY B C 1
ATOM 8619 O O . GLY B 1 514 ? 22.25 12.445 -6.691 1 90.69 514 GLY B O 1
ATOM 8620 N N . VAL B 1 515 ? 20.719 13.891 -6.035 1 93.44 515 VAL B N 1
ATOM 8621 C CA . VAL B 1 515 ? 20.25 14.172 -7.387 1 93.44 515 VAL B CA 1
ATOM 8622 C C . VAL B 1 515 ? 21.109 15.258 -8.016 1 93.44 515 VAL B C 1
ATOM 8624 O O . VAL B 1 515 ? 21.703 15.055 -9.086 1 93.44 515 VAL B O 1
ATOM 8627 N N . VAL B 1 516 ? 21.219 16.359 -7.375 1 94.25 516 VAL B N 1
ATOM 8628 C CA . VAL B 1 516 ? 21.906 17.5 -7.949 1 94.25 516 VAL B CA 1
ATOM 8629 C C . VAL B 1 516 ? 23.406 17.203 -8.07 1 94.25 516 VAL B C 1
ATOM 8631 O O . VAL B 1 516 ? 24 17.422 -9.125 1 94.25 516 VAL B O 1
ATOM 8634 N N . ASN B 1 517 ? 23.969 16.672 -6.949 1 91.62 517 ASN B N 1
ATOM 8635 C CA . ASN B 1 517 ? 25.391 16.359 -6.957 1 91.62 517 ASN B CA 1
ATOM 8636 C C . ASN B 1 517 ? 25.672 15.008 -7.605 1 91.62 517 ASN B C 1
ATOM 8638 O O . ASN B 1 517 ? 26.844 14.664 -7.844 1 91.62 517 ASN B O 1
ATOM 8642 N N . GLY B 1 518 ? 24.625 14.195 -7.789 1 88.25 518 GLY B N 1
ATOM 8643 C CA . GLY B 1 518 ? 24.75 13.016 -8.625 1 88.25 518 GLY B CA 1
ATOM 8644 C C . GLY B 1 518 ? 25.172 11.781 -7.844 1 88.25 518 GLY B C 1
ATOM 8645 O O . GLY B 1 518 ? 25.453 10.734 -8.43 1 88.25 518 GLY B O 1
ATOM 8646 N N . TYR B 1 519 ? 25.156 11.805 -6.535 1 83.56 519 TYR B N 1
ATOM 8647 C CA . TYR B 1 519 ? 25.641 10.672 -5.75 1 83.56 519 TYR B CA 1
ATOM 8648 C C . TYR B 1 519 ? 24.578 9.578 -5.684 1 83.56 519 TYR B C 1
ATOM 8650 O O . TYR B 1 519 ? 24.906 8.414 -5.434 1 83.56 519 TYR B O 1
ATOM 8658 N N . TYR B 1 520 ? 23.344 9.961 -5.918 1 84.88 520 TYR B N 1
ATOM 8659 C CA . TYR B 1 520 ? 22.234 9.031 -5.938 1 84.88 520 TYR B CA 1
ATOM 8660 C C . TYR B 1 520 ? 21.109 9.539 -6.832 1 84.88 520 TYR B C 1
ATOM 8662 O O . TYR B 1 520 ? 20.031 9.883 -6.352 1 84.88 520 TYR B O 1
ATOM 8670 N N . PRO B 1 521 ? 21.266 9.492 -8.07 1 83.62 521 PRO B N 1
ATOM 8671 C CA . PRO B 1 521 ? 20.422 10.211 -9.031 1 83.62 521 PRO B CA 1
ATOM 8672 C C . PRO B 1 521 ? 18.969 9.781 -8.977 1 83.62 521 PRO B C 1
ATOM 8674 O O . PRO B 1 521 ? 18.078 10.555 -9.352 1 83.62 521 PRO B O 1
ATOM 8677 N N . ASN B 1 522 ? 18.641 8.57 -8.461 1 82.06 522 ASN B N 1
ATOM 8678 C CA . ASN B 1 522 ? 17.25 8.109 -8.461 1 82.06 522 ASN B CA 1
ATOM 8679 C C . ASN B 1 522 ? 16.719 7.93 -7.039 1 82.06 522 ASN B C 1
ATOM 8681 O O . ASN B 1 522 ? 15.867 7.078 -6.797 1 82.06 522 ASN B O 1
ATOM 8685 N N . ILE B 1 523 ? 17.203 8.711 -6.168 1 89.38 523 ILE B N 1
ATOM 8686 C CA . ILE B 1 523 ? 16.828 8.602 -4.766 1 89.38 523 ILE B CA 1
ATOM 8687 C C . ILE B 1 523 ? 15.367 9.016 -4.598 1 89.38 523 ILE B C 1
ATOM 8689 O O . ILE B 1 523 ? 14.906 9.961 -5.238 1 89.38 523 ILE B O 1
ATOM 8693 N N . SER B 1 524 ? 14.625 8.227 -3.885 1 89.88 524 SER B N 1
ATOM 8694 C CA . SER B 1 524 ? 13.234 8.5 -3.555 1 89.88 524 SER B CA 1
ATOM 8695 C C . SER B 1 524 ? 13.055 8.711 -2.055 1 89.88 524 SER B C 1
ATOM 8697 O O . SER B 1 524 ? 14.008 8.586 -1.285 1 89.88 524 SER B O 1
ATOM 8699 N N . SER B 1 525 ? 11.828 9.062 -1.693 1 93.69 525 SER B N 1
ATOM 8700 C CA . SER B 1 525 ? 11.508 9.289 -0.288 1 93.69 525 SER B CA 1
ATOM 8701 C C . SER B 1 525 ? 11.727 8.023 0.538 1 93.69 525 SER B C 1
ATOM 8703 O O . SER B 1 525 ? 12.117 8.102 1.705 1 93.69 525 SER B O 1
ATOM 8705 N N . ILE B 1 526 ? 11.539 6.883 -0.043 1 90.62 526 ILE B N 1
ATOM 8706 C CA . ILE B 1 526 ? 11.703 5.609 0.652 1 90.62 526 ILE B CA 1
ATOM 8707 C C . ILE B 1 526 ? 13.164 5.418 1.048 1 90.62 526 ILE B C 1
ATOM 8709 O O . ILE B 1 526 ? 13.461 5.062 2.191 1 90.62 526 ILE B O 1
ATOM 8713 N N . GLN B 1 527 ? 14.078 5.652 0.085 1 90.12 527 GLN B N 1
ATOM 8714 C CA . GLN B 1 527 ? 15.5 5.5 0.366 1 90.12 527 GLN B CA 1
ATOM 8715 C C . GLN B 1 527 ? 15.969 6.531 1.388 1 90.12 527 GLN B C 1
ATOM 8717 O O . GLN B 1 527 ? 16.734 6.203 2.297 1 90.12 527 GLN B O 1
ATOM 8722 N N . ILE B 1 528 ? 15.453 7.758 1.211 1 93.5 528 ILE B N 1
ATOM 8723 C CA . ILE B 1 528 ? 15.828 8.805 2.154 1 93.5 528 ILE B CA 1
ATOM 8724 C C . ILE B 1 528 ? 15.406 8.398 3.566 1 93.5 528 ILE B C 1
ATOM 8726 O O . ILE B 1 528 ? 16.203 8.508 4.508 1 93.5 528 ILE B O 1
ATOM 8730 N N . LYS B 1 529 ? 14.195 7.926 3.703 1 95.31 529 LYS B N 1
ATOM 8731 C CA . LYS B 1 529 ? 13.664 7.48 4.988 1 95.31 529 LYS B CA 1
ATOM 8732 C C . LYS B 1 529 ? 14.555 6.414 5.617 1 95.31 529 LYS B C 1
ATOM 8734 O O . LYS B 1 529 ? 14.875 6.488 6.805 1 95.31 529 LYS B O 1
ATOM 8739 N N . LYS B 1 530 ? 14.977 5.492 4.855 1 92 530 LYS B N 1
ATOM 8740 C CA . LYS B 1 530 ? 15.742 4.363 5.379 1 92 530 LYS B CA 1
ATOM 8741 C C . LYS B 1 530 ? 17.156 4.793 5.773 1 92 530 LYS B C 1
ATOM 8743 O O . LYS B 1 530 ? 17.719 4.289 6.746 1 92 530 LYS B O 1
ATOM 8748 N N . TYR B 1 531 ? 17.734 5.703 4.996 1 89.69 531 TYR B N 1
ATOM 8749 C CA . TYR B 1 531 ? 19.031 6.246 5.379 1 89.69 531 TYR B CA 1
ATOM 8750 C C . TYR B 1 531 ? 18.938 7.035 6.68 1 89.69 531 TYR B C 1
ATOM 8752 O O . TYR B 1 531 ? 19.797 6.91 7.555 1 89.69 531 TYR B O 1
ATOM 8760 N N . LEU B 1 532 ? 17.875 7.797 6.77 1 93.69 532 LEU B N 1
ATOM 8761 C CA . LEU B 1 532 ? 17.703 8.578 7.988 1 93.69 532 LEU B CA 1
ATOM 8762 C C . LEU B 1 532 ? 17.5 7.668 9.195 1 93.69 532 LEU B C 1
ATOM 8764 O O . LEU B 1 532 ? 17.984 7.957 10.289 1 93.69 532 LEU B O 1
ATOM 8768 N N . ILE B 1 533 ? 16.75 6.598 9.008 1 93.5 533 ILE B N 1
ATOM 8769 C CA . ILE B 1 533 ? 16.516 5.645 10.086 1 93.5 533 ILE B CA 1
ATOM 8770 C C . ILE B 1 533 ? 17.844 5.035 10.531 1 93.5 533 ILE B C 1
ATOM 8772 O O . ILE B 1 533 ? 18.125 4.953 11.727 1 93.5 533 ILE B O 1
ATOM 8776 N N . ARG B 1 534 ? 18.688 4.602 9.594 1 87.69 534 ARG B N 1
ATOM 8777 C CA . ARG B 1 534 ? 19.953 3.957 9.914 1 87.69 534 ARG B CA 1
ATOM 8778 C C . ARG B 1 534 ? 20.891 4.922 10.625 1 87.69 534 ARG B C 1
ATOM 8780 O O . ARG B 1 534 ? 21.688 4.516 11.484 1 87.69 534 ARG B O 1
ATOM 8787 N N . GLY B 1 535 ? 20.766 6.199 10.328 1 88 535 GLY B N 1
ATOM 8788 C CA . GLY B 1 535 ? 21.656 7.195 10.898 1 88 535 GLY B CA 1
ATOM 8789 C C . GLY B 1 535 ? 21.094 7.84 12.156 1 88 535 GLY B C 1
ATOM 8790 O O . GLY B 1 535 ? 21.75 8.68 12.766 1 88 535 GLY B O 1
ATOM 8791 N N . ALA B 1 536 ? 19.922 7.461 12.594 1 92.62 536 ALA B N 1
ATOM 8792 C CA . ALA B 1 536 ? 19.234 8.125 13.703 1 92.62 536 ALA B CA 1
ATOM 8793 C C . ALA B 1 536 ? 20 7.938 15.008 1 92.62 536 ALA B C 1
ATOM 8795 O O . ALA B 1 536 ? 20.594 6.879 15.242 1 92.62 536 ALA B O 1
ATOM 8796 N N . ARG B 1 537 ? 20.016 8.961 15.82 1 92.5 537 ARG B N 1
ATOM 8797 C CA . ARG B 1 537 ? 20.594 8.875 17.156 1 92.5 537 ARG B CA 1
ATOM 8798 C C . ARG B 1 537 ? 19.609 8.219 18.125 1 92.5 537 ARG B C 1
ATOM 8800 O O . ARG B 1 537 ? 18.422 8.547 18.141 1 92.5 537 ARG B O 1
ATOM 8807 N N . ARG B 1 538 ? 20.156 7.328 18.938 1 92.06 538 ARG B N 1
ATOM 8808 C CA . ARG B 1 538 ? 19.328 6.539 19.828 1 92.06 538 ARG B CA 1
ATOM 8809 C C . ARG B 1 538 ? 19.891 6.535 21.25 1 92.06 538 ARG B C 1
ATOM 8811 O O . ARG B 1 538 ? 21.109 6.664 21.438 1 92.06 538 ARG B O 1
ATOM 8818 N N . SER B 1 539 ? 19 6.473 22.203 1 91.25 539 SER B N 1
ATOM 8819 C CA . SER B 1 539 ? 19.391 6.332 23.609 1 91.25 539 SER B CA 1
ATOM 8820 C C . SER B 1 539 ? 19.578 4.863 23.984 1 91.25 539 SER B C 1
ATOM 8822 O O . SER B 1 539 ? 18.781 4.016 23.578 1 91.25 539 SER B O 1
ATOM 8824 N N . ARG B 1 540 ? 20.531 4.555 24.734 1 87.56 540 ARG B N 1
ATOM 8825 C CA . ARG B 1 540 ? 20.781 3.191 25.188 1 87.56 540 ARG B CA 1
ATOM 8826 C C . ARG B 1 540 ? 19.75 2.768 26.234 1 87.56 540 ARG B C 1
ATOM 8828 O O . ARG B 1 540 ? 19.609 1.578 26.531 1 87.56 540 ARG B O 1
ATOM 8835 N N . LEU B 1 541 ? 19.031 3.76 26.703 1 90.12 541 LEU B N 1
ATOM 8836 C CA . LEU B 1 541 ? 18.094 3.496 27.781 1 90.12 541 LEU B CA 1
ATOM 8837 C C . LEU B 1 541 ? 16.734 3.062 27.234 1 90.12 541 LEU B C 1
ATOM 8839 O O . LEU B 1 541 ? 15.875 2.598 27.984 1 90.12 541 LEU B O 1
ATOM 8843 N N . LEU B 1 542 ? 16.609 3.213 25.938 1 91.75 542 LEU B N 1
ATOM 8844 C CA . LEU B 1 542 ? 15.328 2.895 25.328 1 91.75 542 LEU B CA 1
ATOM 8845 C C . LEU B 1 542 ? 15.484 1.789 24.281 1 91.75 542 LEU B C 1
ATOM 8847 O O . LEU B 1 542 ? 16.578 1.58 23.75 1 91.75 542 LEU B O 1
ATOM 8851 N N . HIS B 1 543 ? 14.422 1.103 24.078 1 91.12 543 HIS B N 1
ATOM 8852 C CA . HIS B 1 543 ? 14.352 0.145 22.984 1 91.12 543 HIS B CA 1
ATOM 8853 C C . HIS B 1 543 ? 13.797 0.793 21.719 1 91.12 543 HIS B C 1
ATOM 8855 O O . HIS B 1 543 ? 12.844 1.576 21.797 1 91.12 543 HIS B O 1
ATOM 8861 N N . TYR B 1 544 ? 14.406 0.456 20.641 1 93.19 544 TYR B N 1
ATOM 8862 C CA . TYR B 1 544 ? 13.953 0.978 19.359 1 93.19 544 TYR B CA 1
ATOM 8863 C C . TYR B 1 544 ? 13.625 -0.156 18.391 1 93.19 544 TYR B C 1
ATOM 8865 O O . TYR B 1 544 ? 14.258 -1.216 18.438 1 93.19 544 TYR B O 1
ATOM 8873 N N . PRO B 1 545 ? 12.664 0.101 17.438 1 93.75 545 PRO B N 1
ATOM 8874 C CA . PRO B 1 545 ? 11.781 1.265 17.406 1 93.75 545 PRO B CA 1
ATOM 8875 C C . PRO B 1 545 ? 10.758 1.245 18.547 1 93.75 545 PRO B C 1
ATOM 8877 O O . PRO B 1 545 ? 10.516 0.196 19.141 1 93.75 545 PRO B O 1
ATOM 8880 N N . ASN B 1 546 ? 10.258 2.357 18.859 1 95.5 546 ASN B N 1
ATOM 8881 C CA . ASN B 1 546 ? 9.188 2.422 19.859 1 95.5 546 ASN B CA 1
ATOM 8882 C C . ASN B 1 546 ? 8.125 3.449 19.469 1 95.5 546 ASN B C 1
ATOM 8884 O O . ASN B 1 546 ? 8.281 4.168 18.484 1 95.5 546 ASN B O 1
ATOM 8888 N N . GLN B 1 547 ? 7.039 3.582 20.156 1 97.56 547 GLN B N 1
ATOM 8889 C CA . GLN B 1 547 ? 5.828 4.305 19.797 1 97.56 547 GLN B CA 1
ATOM 8890 C C . GLN B 1 547 ? 5.992 5.805 20.031 1 97.56 547 GLN B C 1
ATOM 8892 O O . GLN B 1 547 ? 5.191 6.605 19.547 1 97.56 547 GLN B O 1
ATOM 8897 N N . ASP B 1 548 ? 7.055 6.219 20.734 1 97.62 548 ASP B N 1
ATOM 8898 C CA . ASP B 1 548 ? 7.25 7.621 21.094 1 97.62 548 ASP B CA 1
ATOM 8899 C C . ASP B 1 548 ? 8.273 8.289 20.188 1 97.62 548 ASP B C 1
ATOM 8901 O O . ASP B 1 548 ? 7.98 9.32 19.578 1 97.62 548 ASP B O 1
ATOM 8905 N N . TRP B 1 549 ? 9.383 7.559 19.969 1 97.5 549 TRP B N 1
ATOM 8906 C CA . TRP B 1 549 ? 10.531 8.172 19.312 1 97.5 549 TRP B CA 1
ATOM 8907 C C . TRP B 1 549 ? 10.727 7.605 17.906 1 97.5 549 TRP B C 1
ATOM 8909 O O . TRP B 1 549 ? 11.555 8.102 17.141 1 97.5 549 TRP B O 1
ATOM 8919 N N . GLY B 1 550 ? 9.938 6.578 17.547 1 97.38 550 GLY B N 1
ATOM 8920 C CA . GLY B 1 550 ? 10.258 5.848 16.328 1 97.38 550 GLY B CA 1
ATOM 8921 C C . GLY B 1 550 ? 11.617 5.164 16.375 1 97.38 550 GLY B C 1
ATOM 8922 O O . GLY B 1 550 ? 11.914 4.449 17.344 1 97.38 550 GLY B O 1
ATOM 8923 N N . TYR B 1 551 ? 12.414 5.398 15.383 1 96.19 551 TYR B N 1
ATOM 8924 C CA . TYR B 1 551 ? 13.742 4.793 15.32 1 96.19 551 TYR B CA 1
ATOM 8925 C C . TYR B 1 551 ? 14.789 5.715 15.93 1 96.19 551 TYR B C 1
ATOM 8927 O O . TYR B 1 551 ? 15.977 5.379 15.961 1 96.19 551 TYR B O 1
ATOM 8935 N N . GLY B 1 552 ? 14.367 6.914 16.375 1 96.12 552 GLY B N 1
ATOM 8936 C CA . GLY B 1 552 ? 15.297 7.812 17.031 1 96.12 552 GLY B CA 1
ATOM 8937 C C . GLY B 1 552 ? 15.336 9.195 16.406 1 96.12 552 GLY B C 1
ATOM 8938 O O . GLY B 1 552 ? 14.477 9.539 15.602 1 96.12 552 GLY B O 1
ATOM 8939 N N . ILE B 1 553 ? 16.344 9.984 16.781 1 96.06 553 ILE B N 1
ATOM 8940 C CA . ILE B 1 553 ? 16.453 11.383 16.391 1 96.06 553 ILE B CA 1
ATOM 8941 C C . ILE B 1 553 ? 17.25 11.484 15.094 1 96.06 553 ILE B C 1
ATOM 8943 O O . ILE B 1 553 ? 18.312 10.867 14.953 1 96.06 553 ILE B O 1
ATOM 8947 N N . ILE B 1 554 ? 16.75 12.227 14.141 1 95.31 554 ILE B N 1
ATOM 8948 C CA . ILE B 1 554 ? 17.406 12.414 12.852 1 95.31 554 ILE B CA 1
ATOM 8949 C C . ILE B 1 554 ? 18.812 12.969 13.07 1 95.31 554 ILE B C 1
ATOM 8951 O O . ILE B 1 554 ? 19 13.93 13.82 1 95.31 554 ILE B O 1
ATOM 8955 N N . ASP B 1 555 ? 19.766 12.344 12.469 1 90.88 555 ASP B N 1
ATOM 8956 C CA . ASP B 1 555 ? 21.156 12.781 12.477 1 90.88 555 ASP B CA 1
ATOM 8957 C C . ASP B 1 555 ? 21.781 12.617 11.094 1 90.88 555 ASP B C 1
ATOM 8959 O O . ASP B 1 555 ? 22.297 11.547 10.766 1 90.88 555 ASP B O 1
ATOM 8963 N N . LEU B 1 556 ? 21.812 13.664 10.375 1 87.19 556 LEU B N 1
ATOM 8964 C CA . LEU B 1 556 ? 22.281 13.617 8.992 1 87.19 556 LEU B CA 1
ATOM 8965 C C . LEU B 1 556 ? 23.766 13.273 8.93 1 87.19 556 LEU B C 1
ATOM 8967 O O . LEU B 1 556 ? 24.219 12.625 7.984 1 87.19 556 LEU B O 1
ATOM 8971 N N . PHE B 1 557 ? 24.531 13.711 9.922 1 83.06 557 PHE B N 1
ATOM 8972 C CA . PHE B 1 557 ? 25.969 13.406 9.969 1 83.06 557 PHE B CA 1
ATOM 8973 C C . PHE B 1 557 ? 26.188 11.898 10.055 1 83.06 557 PHE B C 1
ATOM 8975 O O . PHE B 1 557 ? 27.047 11.352 9.359 1 83.06 557 PHE B O 1
ATOM 8982 N N . ASN B 1 558 ? 25.422 11.336 10.938 1 83.94 558 ASN B N 1
ATOM 8983 C CA . ASN B 1 558 ? 25.531 9.891 11.094 1 83.94 558 ASN B CA 1
ATOM 8984 C C . ASN B 1 558 ? 25.156 9.156 9.812 1 83.94 558 ASN B C 1
ATOM 8986 O O . ASN B 1 558 ? 25.688 8.086 9.523 1 83.94 558 ASN B O 1
ATOM 8990 N N . VAL B 1 559 ? 24.203 9.695 9.047 1 84 559 VAL B N 1
ATOM 8991 C CA . VAL B 1 559 ? 23.797 9.109 7.773 1 84 559 VAL B CA 1
ATOM 8992 C C . VAL B 1 559 ? 24.984 9.062 6.816 1 84 559 VAL B C 1
ATOM 8994 O O . VAL B 1 559 ? 25.281 8.016 6.238 1 84 559 VAL B O 1
ATOM 8997 N N . PHE B 1 560 ? 25.703 10.125 6.691 1 79 560 PHE B N 1
ATOM 8998 C CA . PHE B 1 560 ? 26.797 10.203 5.73 1 79 560 PHE B CA 1
ATOM 8999 C C . PHE B 1 560 ? 28.016 9.43 6.227 1 79 560 PHE B C 1
ATOM 9001 O O . PHE B 1 560 ? 28.797 8.898 5.43 1 79 560 PHE B O 1
ATOM 9008 N N . ASN B 1 561 ? 28.156 9.352 7.539 1 73 561 ASN B N 1
ATOM 9009 C CA . ASN B 1 561 ? 29.234 8.516 8.078 1 73 561 ASN B CA 1
ATOM 9010 C C . ASN B 1 561 ? 29 7.043 7.762 1 73 561 ASN B C 1
ATOM 9012 O O . ASN B 1 561 ? 29.953 6.305 7.484 1 73 561 ASN B O 1
ATOM 9016 N N . THR B 1 562 ? 27.797 6.738 7.863 1 68.31 562 THR B N 1
ATOM 9017 C CA . THR B 1 562 ? 27.438 5.359 7.539 1 68.31 562 THR B CA 1
ATOM 9018 C C . THR B 1 562 ? 27.641 5.09 6.051 1 68.31 562 THR B C 1
ATOM 9020 O O . THR B 1 562 ? 28.062 3.996 5.668 1 68.31 562 THR B O 1
ATOM 9023 N N . LEU B 1 563 ? 27.422 6.16 5.258 1 65.81 563 LEU B N 1
ATOM 9024 C CA . LEU B 1 563 ? 27.547 6.039 3.809 1 65.81 563 LEU B CA 1
ATOM 9025 C C . LEU B 1 563 ? 29.016 6.137 3.383 1 65.81 563 LEU B C 1
ATOM 9027 O O . LEU B 1 563 ? 29.406 5.559 2.369 1 65.81 563 LEU B O 1
ATOM 9031 N N . ARG B 1 564 ? 29.828 7.105 3.908 1 59.06 564 ARG B N 1
ATOM 9032 C CA . ARG B 1 564 ? 31.234 7.297 3.572 1 59.06 564 ARG B CA 1
ATOM 9033 C C . ARG B 1 564 ? 32.031 5.996 3.715 1 59.06 564 ARG B C 1
ATOM 9035 O O . ARG B 1 564 ? 32.969 5.746 2.963 1 59.06 564 ARG B O 1
ATOM 9042 N N . SER B 1 565 ? 31.797 5.398 4.824 1 49.28 565 SER B N 1
ATOM 9043 C CA . SER B 1 565 ? 32.594 4.168 4.871 1 49.28 565 SER B CA 1
ATOM 9044 C C . SER B 1 565 ? 32.438 3.379 3.572 1 49.28 565 SER B C 1
ATOM 9046 O O . SER B 1 565 ? 33.25 2.471 3.311 1 49.28 565 SER B O 1
ATOM 9048 N N . ASN B 1 566 ? 31.516 3.959 2.709 1 46.94 566 ASN B N 1
ATOM 9049 C CA . ASN B 1 566 ? 31.219 3.084 1.578 1 46.94 566 ASN B CA 1
ATOM 9050 C C . ASN B 1 566 ? 31.484 3.779 0.247 1 46.94 566 ASN B C 1
ATOM 9052 O O . ASN B 1 566 ? 31.078 3.291 -0.808 1 46.94 566 ASN B O 1
ATOM 9056 N N . PHE B 1 567 ? 31.906 5.176 0.189 1 44.12 567 PHE B N 1
ATOM 9057 C CA . PHE B 1 567 ? 32.125 5.863 -1.08 1 44.12 567 PHE B CA 1
ATOM 9058 C C . PHE B 1 567 ? 33.531 5.625 -1.593 1 44.12 567 PHE B C 1
ATOM 9060 O O . PHE B 1 567 ? 34.5 5.738 -0.837 1 44.12 567 PHE B O 1
ATOM 9067 N N . PRO B 1 568 ? 33.625 4.992 -2.768 1 37.06 568 PRO B N 1
ATOM 9068 C CA . PRO B 1 568 ? 34.938 4.863 -3.391 1 37.06 568 PRO B CA 1
ATOM 9069 C C . PRO B 1 568 ? 35.656 6.211 -3.574 1 37.06 568 PRO B C 1
ATOM 9071 O O . PRO B 1 568 ? 34.969 7.23 -3.777 1 37.06 568 PRO B O 1
ATOM 9074 N N . THR B 1 569 ? 36.844 6.43 -2.91 1 29.02 569 THR B N 1
ATOM 9075 C CA . THR B 1 569 ? 37.719 7.523 -3.328 1 29.02 569 THR B CA 1
ATOM 9076 C C . THR B 1 569 ? 37.875 7.523 -4.844 1 29.02 569 THR B C 1
ATOM 9078 O O . THR B 1 569 ? 38.156 6.477 -5.445 1 29.02 569 THR B O 1
ATOM 9081 N N . LYS B 1 570 ? 37.406 8.633 -5.457 1 30.78 570 LYS B N 1
ATOM 9082 C CA . LYS B 1 570 ? 37.938 8.812 -6.801 1 30.78 570 LYS B CA 1
ATOM 9083 C C . LYS B 1 570 ? 39.469 8.617 -6.816 1 30.78 570 LYS B C 1
ATOM 9085 O O . LYS B 1 570 ? 40.188 9.328 -6.129 1 30.78 570 LYS B O 1
ATOM 9090 N N . LYS B 1 571 ? 40.031 7.438 -7.258 1 23.09 571 LYS B N 1
ATOM 9091 C CA . LYS B 1 571 ? 41.344 7.598 -7.844 1 23.09 571 LYS B CA 1
ATOM 9092 C C . LYS B 1 571 ? 41.312 8.555 -9.031 1 23.09 571 LYS B C 1
ATOM 9094 O O . LYS B 1 571 ? 40.438 8.461 -9.883 1 23.09 571 LYS B O 1
#

Sequence (1142 aa):
MTQEEKYKIINNDYTDLYIEHNRNEKLLNRFPGATTHIINARYAIAYVPVDILDKNFIRKYGYSTLPRLYGLTSKVALESTRVHRLRAIPGFNLRGKGVLVAIIDTGVDYTNPIFIREDGTSKIIRLWDQTIDSLDHYPKDTFYGTEYSRKQINNAIKSSNPYDIVPSKDEIGHGTMLTGIMAGSEVPSSNFSGVASDADIIVVKLKQAKNNLRDFFFIPYDVPCYQDNDIIWGLEFIIKTANQYNMPCSICIGMGSSQGAHDGRGPLDNEMYFFTIFPHFGFSLSAGNEGNNKRHFFHTTDPSIRYTTVELNIGENEPGFSMELWGGLPNTYSIDMLSPSGEYIPRITESLRFNIEIKFIFEETTIFVDYNLVETNTGDQLILLRFSKPAAGIWRFRVYSRGSEPGSFNIWLPMNGFISNQTYFLNPTPYTTITSPSNTAPPITVTAYNPENDQLYNQASKGFARNGVIKPELTAPGVNLVVPNLSKGFTTASGTGLAAAFTAGITALMLEWGVVNGYYPNISSIQIKKYLIRGARRSRLLHYPNQDWGYGIIDLFNVFNTLRSNFPTKKMTQEEKYKIINNDYTDLYIEHNRNEKLLNRFPGATTHIINARYAIAYVPVDILDKNFIRKYGYSTLPRLYGLTSKVALESTRVHRLRAIPGFNLRGKGVLVAIIDTGVDYTNPIFIREDGTSKIIRLWDQTIDSLDHYPKDTFYGTEYSRKQINNAIKSSNPYDIVPSKDEIGHGTMLTGIMAGSEVPSSNFSGVASDADIIVVKLKQAKNNLRDFFFIPYDVPCYQDNDIIWGLEFIIKTANQYNMPCSICIGMGSSQGAHDGRGPLDNEMYFFTIFPHFGFSLSAGNEGNNKRHFFHTTDPSIRYTTVELNIGENEPGFSMELWGGLPNTYSIDMLSPSGEYIPRITESLRFNIEIKFIFEETTIFVDYNLVETNTGDQLILLRFSKPAAGIWRFRVYSRGSEPGSFNIWLPMNGFISNQTYFLNPTPYTTITSPSNTAPPITVTAYNPENDQLYNQASKGFARNGVIKPELTAPGVNLVVPNLSKGFTTASGTGLAAAFTAGITALMLEWGVVNGYYPNISSIQIKKYLIRGARRSRLLHYPNQDWGYGIIDLFNVFNTLRSNFPTKK

InterPro domains:
  IPR000209 Peptidase S8/S53 domain [PF00082] (96-213)
  IPR000209 Peptidase S8/S53 domain [PF00082] (432-552)
  IPR015500 Peptidase S8, subtilisin-related [PR00723] (96-115)
  IPR015500 Peptidase S8, subtilisin-related [PR00723] (170-183)
  IPR015500 Peptidase S8, subtilisin-related [PR00723] (494-510)
  IPR017310 Peptidase S8A, subtilisin-related, clostridia [PIRSF037894] (8-564)
  IPR023827 Peptidase S8, subtilisin, Asp-active site [PS00136] (101-112)
  IPR034045 CspA-like domain [cd07478] (94-552)
  IPR036852 Peptidase S8/S53 domain superfamily [G3DSA:3.40.50.200] (93-553)
  IPR036852 Peptidase S8/S53 domain superfamily [SSF52743] (85-563)
  IPR050131 Subtilisin-like serine protease [PTHR43806] (84-536)

Secondary structure (DSSP, 8-state):
--GGGGGGGT-TTEEEEEEE-TT-GGGGG-STTPEEEE-SSSEEEEEEEGGG-STTHHHHH-GGGSPPEEEESEEE-S-----B-----TT---S-TT-EEEEEES---TTSGGGB-TTS-BSEEEEEETTS--SS-SPTTT-SSEEEEHHHHHHHHHSS-HHHH-----SS-HHHHHHHHHHPPPBGGGTB--TTTT-EEEEEEPPPPPHHHHHHHT--TTS--EEHHHHHHHHHHHHHHHHHHT--EEEEE-EEB--S-SSS-SHHHHHHHHHHTSBTEEEEEE--S-TTS--EEEEEE-TTS-EEEEEEEE-TT--EEEEEEEEPSS-EEEEEEE-TT--EEPPPPP-SEEEEEEE-SSSS-EEEEEEESS-TTT-SEEEEEEEESPPSEEEEEEEEEESSS-EEEEEEPPPTTSS-TT-EESS--SSS-PPBTTT-SSSEEEEEEETTTTEEPTT------TTS---S-EEEE-SSEEEE-TTSSEEEEEEHHHHHHHHHHHHHHHHIIIIISSSSTT-BHHHHHHHHHHH-B--TTS-SSBTTTBT-B--HHHHHHHHHTT-----/--GGGGGGGT-TTEEEEEEE-TT-GGGGG-STTPEEEE-SSSEEEEEEEGGG-STTHHHHH-GGGSPPEEEESEEEES---S-B-----TT---S-TT-EEEEEES---TTSGGGB-TTS-BSEEEEEETTS--SS-SPTTT-SSEEEEHHHHHHHHHSS-HHHH-----SS-HHHHHHHHHHPPPBGGGTB--TTTT-EEEEEEPPPPPHHHHHHHT--TTS--EEHHHHHHHHHHHHHHHHHHT--EEEEE-EEB--S-SSS-SHHHHHHHHHHTSBTEEEEEE--S-TTS--EEEEEE-TTS-EEEEEEEE-TT--EEEEEEEEPSS-EEEEEEE-TT--EEPP----SEEEEEEE-SSSS-EEEEEEESS-TTT-SEEEEEEEESPPSEEEEEEEEEESSS-EEEEEEPPPBTTB-TT-EESS--SSS-PPBTTT-SSSEEEEEEETTTTEEPTT------TTS-----EEEE-SSEEEE-TTSSEEEEEEHHHHHHHHHHHHHHHHIIIIISSSSTT-BHHHHHHHHHHH-B--TTS-SSBTTTBT-B--HHHHHHHHHTTPPP--

Radius of gyration: 29.78 Å; Cα contacts (8 Å, |Δi|>4): 3147; chains: 2; bounding box: 83×92×70 Å

Nearest PDB structures (foldseek):
  6mw4-assembly1_A  TM=8.766E-01  e=8.340E-49  Clostridioides difficile R20291
  4i0w-assembly1_B  TM=9.262E-01  e=9.490E-44  Clostridium perfringens
  4i0w-assembly2_D  TM=9.184E-01  e=1.438E-43  Clostridium perfringens
  7bj3-assembly1_A  TM=4.330E-01  e=7.822E-11  Streptococcus pyogenes
  7yzx-assembly1_A  TM=4.399E-01  e=1.503E-10  Streptococcus pyogenes

Solvent-accessible surface area (backbone atoms only — not comparable to full-atom values): 56261 Å² total; per-residue (Å²): 108,53,85,86,52,35,61,45,78,78,35,57,63,28,39,68,31,54,33,84,29,62,75,37,72,77,48,64,65,74,52,83,84,44,45,48,42,71,77,56,67,45,39,28,36,28,35,23,60,42,80,64,74,45,93,56,31,51,64,73,65,38,68,80,24,47,62,50,61,30,29,73,21,53,47,77,40,89,71,65,76,79,67,60,61,64,64,66,70,82,88,52,99,60,36,8,55,75,18,29,37,35,43,57,38,49,23,43,54,73,76,34,66,45,42,37,45,96,87,65,42,57,34,45,52,37,37,36,33,46,72,43,81,49,94,77,43,29,55,87,88,66,64,50,7,30,50,42,48,34,67,53,49,35,54,12,68,74,40,96,54,30,54,80,70,45,66,72,65,29,85,79,31,61,24,30,25,30,47,29,37,18,29,13,36,74,37,74,94,72,54,36,42,16,50,10,38,56,23,36,31,38,43,28,18,59,45,68,43,52,58,57,60,28,59,72,45,32,39,58,85,87,44,81,41,28,34,43,66,61,52,50,52,44,50,55,51,50,54,52,50,30,57,74,69,70,36,39,34,12,31,29,38,38,44,24,17,45,64,76,75,36,52,30,64,48,72,59,17,50,51,46,50,58,55,26,69,35,55,42,30,30,44,17,20,10,16,19,59,43,16,66,60,29,38,27,36,69,50,74,45,49,61,89,48,69,62,48,80,44,48,35,35,35,27,80,88,38,66,27,34,41,39,40,36,40,36,34,71,60,34,50,61,32,43,28,41,31,44,60,90,63,55,71,44,72,70,46,78,70,30,57,64,37,65,49,78,44,72,46,86,93,43,80,21,32,37,39,39,35,38,26,49,57,32,89,79,77,26,38,24,36,39,40,36,36,36,38,40,42,65,52,38,56,33,39,30,40,41,32,65,48,51,92,45,60,28,36,36,40,34,35,35,59,41,84,73,39,44,61,91,54,40,28,38,77,72,43,40,44,50,53,31,35,10,37,53,28,29,21,80,53,42,39,16,16,21,20,21,22,77,87,76,71,39,70,44,72,42,30,19,15,15,34,24,68,76,62,51,78,23,28,40,28,21,30,56,13,40,47,32,67,28,47,46,89,81,72,43,72,46,28,26,32,26,10,15,40,6,7,16,37,46,18,10,52,44,20,30,48,43,21,48,17,42,69,68,52,76,34,65,70,46,20,19,43,48,51,45,41,44,42,42,53,16,24,47,70,59,91,88,53,73,61,68,37,42,74,43,12,45,19,33,67,30,70,67,45,29,49,52,65,46,50,77,33,57,80,73,84,126,108,53,86,86,52,37,61,47,78,77,34,57,63,28,38,68,32,54,31,82,28,62,76,38,70,79,46,65,66,74,51,84,83,43,48,46,42,69,76,57,65,44,37,27,37,28,35,23,59,43,79,64,74,47,92,55,30,50,63,74,66,39,70,80,25,47,64,52,61,30,30,73,22,54,48,79,40,88,78,56,80,77,68,61,62,63,65,67,69,80,88,52,101,61,37,8,53,78,18,30,37,34,42,57,36,48,22,44,53,72,78,33,65,46,40,37,43,96,88,66,39,57,33,45,52,36,38,36,32,45,71,42,79,49,94,78,43,29,55,88,89,65,65,51,7,30,50,41,48,35,69,52,48,35,52,13,66,73,39,98,55,30,54,81,70,46,65,72,64,29,86,78,30,61,24,31,24,30,49,28,37,19,29,13,36,72,35,74,96,71,54,36,42,16,51,10,39,55,25,36,31,38,41,27,18,60,44,68,44,53,59,56,61,28,57,73,47,32,39,57,85,88,44,80,39,28,35,43,66,61,51,48,52,44,51,53,51,50,53,53,50,31,58,74,68,70,36,38,34,13,32,28,37,39,42,24,18,46,65,75,75,36,51,30,62,45,74,60,16,50,50,46,48,59,55,27,69,35,56,41,30,30,44,18,20,11,14,19,60,43,16,67,59,28,39,28,37,67,50,75,46,48,63,89,47,68,60,48,81,45,47,35,34,35,28,80,87,38,67,27,34,43,39,40,37,40,38,34,73,62,34,49,61,32,42,28,42,31,44,61,90,62,56,72,45,73,72,48,77,68,31,57,64,38,65,50,78,45,72,46,85,94,43,79,22,32,37,41,40,37,38,27,49,56,32,87,80,78,27,38,26,36,39,40,37,35,35,38,39,42,63,52,39,56,31,39,30,40,39,33,64,48,51,91,47,59,28,36,38,39,34,35,36,60,41,84,72,39,44,60,91,56,39,28,39,76,73,42,40,43,50,55,31,34,11,35,54,28,30,21,81,53,43,38,16,16,21,22,22,22,76,86,77,71,40,70,44,74,41,30,19,14,14,35,24,68,75,62,50,78,25,30,40,29,22,30,56,13,40,45,31,64,29,48,46,90,80,72,44,73,44,22,25,33,26,10,14,39,7,6,18,39,46,19,9,52,43,19,30,49,44,20,46,16,43,69,69,52,76,32,65,69,47,20,19,44,48,51,45,41,43,42,42,51,16,25,47,71,61,90,88,54,73,62,67,37,42,74,42,12,46,19,32,66,30,70,67,45,28,48,53,67,45,50,78,34,57,79,72,85,125

Organism: NCBI:txid1812858

Foldseek 3Di:
DDLVCLVLVADLQWAKWKFQCQQPPVRQCVDPPWDWQDLDNGIIITTGGLVCLDLCNCLRPNPQGHFFKKAFFWDFDPDQDDADQPDAPPDDPFQLPLAEEEEEEQWAPQLQVQQADPVQFGLEAKEWEQPDADSPQHPPSNSGTHMDGSVQQSVLNPDPHSCVSPVDDRPPCRRHFLLQQQATDDDVVFSGHHHNPNHRYYYYRADAHRVSSCVSFVFDPPGGMGTVVRVSSVVVVVVVVCVVVVTQYQYADRMFKQDDQLQQWGDNSVSCLVQQLFFSYAYFYEQHQALPLQFKDKDKDDPVDFWDKWKKFADPPWQKGKKKKWKFPDKFKWKWKAAQVGDTGDIDDADQWDWDWDQDDVARKIKIWIWHPQHDGPGIIMIMIIIGRGDGGMMMMIMGIDDPDIIMMMMGIIGPSRTDSRIHIPDGGSEQRGGPNQLRAQHAYEFEAAPVVRGGDPRGRWDDGPVPRQPNAAYFHFAQHWTAGPVSRIGTMGGSSSRSSNVSSVVSSVSCVPCVVPVNNRDGNNNVSVLQLQQADDDPVDDPDGGGGRSHHGDVVSSVVVVVVPDDPDD/DDLVCLVLVADLQWAKWKFQCQQPPVRQCVDPPWDWQDLDNGIIITTGGLVCLDLCNCLRPNPQRHFFKKAFFWDFDPPQDDADQPDAPPDDPFQLPQAEEEEEEQWAPQLQVQQADPVQFGLEAKEWEQPDADSPQHPPSNSGTHMDGSVQQSVLNPDPHSCVSPVDDRPPFRRHFLLQQQAGDDDVVFSGHHHNPNHRYYYYRADAHRVSSCVSFVFDPPGGMGTVVRVSSVVVVVVVVCVVVVTQYQYADRMFKQDDQLQLWGDNSVSCLVQQLFFSYAYFYEQHQALPLQFKDKDKDDPVDFWDKWKKFADPPWQKGKKKKWKFPDKFKWKWKAAQVGDTGDIDDADQWDWDWDQDDVARKIKIWIWHPQHDGPGIIMIMIIIGRGDGGMMMMIMGIDDPDIIMMMMGIIGPNRTDSRIHIPDGGSEQRGGPNQLRAQHAYEFEAAPVVRGGDPRGRWDDGPVPRQPNAAYFHFASHWGAGPVSRIGTMGGSSSRSSNVSSVVSSVSCVPCVVPVNNRDGNNNVSVLQLQQADDDPVDDPDGGGGRSHHGDVVSSVVVVVVPDDPDD

pLDDT: mean 91.67, std 11.28, range [23.09, 98.94]